Protein AF-0000000069429500 (afdb_homodimer)

Sequence (784 aa):
IFLPQLGLEKQEKVCSNCFPVADLVAKARSSSINFRIVAAKQLAEFSRDTAMVPKVVEVGGVQALVALATVDQAEIQEGVMQGLHSLSMHQTLHNTLIQSGAVKAISHILEKSSKHGNISADGISAIHIFCKTPGLITKVLQDGALLPVLNLCHSGGAVSLVAMKTLCIIAKDKETHSIIVDSQRVQALPQIFLFLNSTEPQMQSAAVKILTYISASNNWCRHQLIQKDMACGQNINSLLKGSTWQQEVLTMATALVANLAVCSSDTVCLSNLQKTLCSLLHRDNLDTETLLNILRGIANFSKFKLNTPTLMQYLPEIIRKGLMSEHTQTKQQTMRAISFLLAYMPEQTTEHLLREGAGAYLIGISCFEKFFKMMNEFFSKTCPEIGDISAFIFLPQLGLEKQEKVCSNCFPVADLVAKARSSSINFRIVAAKQLAEFSRDTAMVPKVVEVGGVQALVALATVDQAEIQEGVMQGLHSLSMHQTLHNTLIQSGAVKAISHILEKSSKHGNISADGISAIHIFCKTPGLITKVLQDGALLPVLNLCHSGGAVSLVAMKTLCIIAKDKETHSIIVDSQRVQALPQIFLFLNSTEPQMQSAAVKILTYISASNNWCRHQLIQKDMACGQNINSLLKGSTWQQEVLTMATALVANLAVCSSDTVCLSNLQKTLCSLLHRDNLDTETLLNILRGIANFSKFKLNTPTLMQYLPEIIRKGLMSEHTQTKQQTMRAISFLLAYMPEQTTEHLLREGAGAYLIGISCFEKFFKMMNEFFSKTCPEIGDISAF

Secondary structure (DSSP, 8-state):
----SS--SS-----TTTHHHHHHHHHHT-S-HHHHHHHHHHHHHHHHSTTTHHHHHHTTHHHHHHHHTTS--HHHHHHHHHHHHHHHT-GGGHHHHHHTTHHHHHHHHHHH-TTSHHHHHHHHHHHHHHHHSTT-HHHHHHTT-HHHHHHHHTS-HHHHHHHHHHHHHHHHSGGGHHHHHH-TTT-HHHHHHHHTT-SSHHHHHHHHHHHHHHHTS-HHHHHHHHHHHHHTT-HHHHHHH-S---HHHHHHHHHHHHHHTT-GGGTTTTHHHHHHHHHGGG-S---HHHHHHHHHHHHHHHTSGGGHHHHHHTHHHIIIIIIT-S-HHHHHHHHHHHHHHHHHSHHHHHHHHHHTTHHHHHHHHHTSTTHHHHHHHHHHHHS-SS---TT-/-B--SSS-SS--B--TTTHHHHHHHHHHT-S-HHHHHHHHHHHHHHHHSTTTHHHHHHTTHHHHHHHHTTS--HHHHHHHHHHHHHHHT-GGGHHHHHHTTHHHHHHHHHHHHTTSHHHHHHHHHHHHHHHHSTT-HHHHHHTT-HHHHHHHHTS-HHHHHHHHHHHHHHHHSGGGHHHHHH-TTT-HHHHHHHHTT-SSHHHHHHHHHHHHHHHTS-HHHHHHHHHHHHHTT-HHHHHHH-S---HHHHHHHHHHHHHHTT-GGGTTTTHHHHHHHHHGGG-S---HHHHHHHHHHHHHHHTSGGGHHHHHHTHHHIIIIIIT-S-HHHHHHHHHHHHHHHHHSHHHHHHHHHHTTHHHHHHHHHTSTTHHHHHHHHHHHHS-SSPP-TT-

Foldseek 3Di:
DFLPPLPDPPRDDDPPLLCVLLNLLSLLSDPDVVSVLVSLQVLLVLLLPPVSVVSCLVNCVLLSLLSLLPDPDDSNLLSSLSNLLSNLVDVVCLVVNLVSLVLLSLQSNLVPPVPDPNSLQSSLNSLLSSLPRPPRLVSSVVSPNLQSLLVQCPVDDPSVLSSLVSLLSSLLDLVCLCVQLVVPPRVNLLSLLVQCPPPDQSSNQSSLSSLLSSLPHDQVSLVSNLVSCLVSPNSLLVSLPDDDHDLSSLLSSLSSLLSSLLHPVCLVSCLSVLLSLLVCLPPPDRDPSNLLSSLSSLLSNLQHLVCLVVSLVSLLSLQVPQCPDPDLSSNVSSLSSLVSSCVNPVPSSVVSCVVDRVVSSVVSLVPPPCSVVVVCVVCVVVPPPDDDPVVD/DFLPDLPDPDRPDDDPLLCVLLNLLSLLSDPDVVSVLVSLQVLLVLLLPPVSVVSCLVNCVLLSLLSLLVPPDPSNLLSSLSNLLSNLVDVVCLVVNLVSLVLLSLQSNLVVPVPDPNSLQSSLNSLLSSLPDPPRLVSSVVSPNLQSLLVQCPVDDPSVLSSLVSLLSSLLDLVCLCVQLVVPPRVNLLSLLVQCPPPDQSSNQSSLSSLLSSLPHDQVSLVSNLVSCVVSPNSLLVSLPDDDHDLSSLLSSLSNLLSSLLHPVCLVSCLSVLLSLLVCLPPPDRDPSNLLSSLSSLLSNLQHLVCLVSSLVSLLSLQVPQCPDPDLSSNVSSLSSLVSSCVNPVPSSVVSCVVDRVVSSVVSLVPPPCSVVVVCVVCVVVPPPDDDPVVD

Radius of gyration: 47.53 Å; Cα contacts (8 Å, |Δi|>4): 1170; chains: 2; bounding box: 51×141×103 Å

InterPro domains:
  IPR011989 Armadillo-like helical [G3DSA:1.25.10.10] (10-114)
  IPR011989 Armadillo-like helical [G3DSA:1.25.10.10] (115-367)
  IPR016024 Armadillo-type fold [SSF48371] (23-351)

Nearest PDB structures (foldseek):
  3tj3-assembly2_B  TM=6.383E-01  e=1.942E-07  Homo sapiens
  8j07-assembly1_u7  TM=5.114E-01  e=2.970E-08  Homo sapiens
  7rro-assembly1_H8  TM=5.183E-01  e=2.111E-07  Bos taurus
  7rro-assembly1_H7  TM=5.175E-01  e=2.600E-07  Bos taurus
  7sqc-assembly1_N0  TM=6.115E-01  e=1.630E-06  Chlamydomonas reinhardtii

Structure (mmCIF, N/CA/C/O backbone):
data_AF-0000000069429500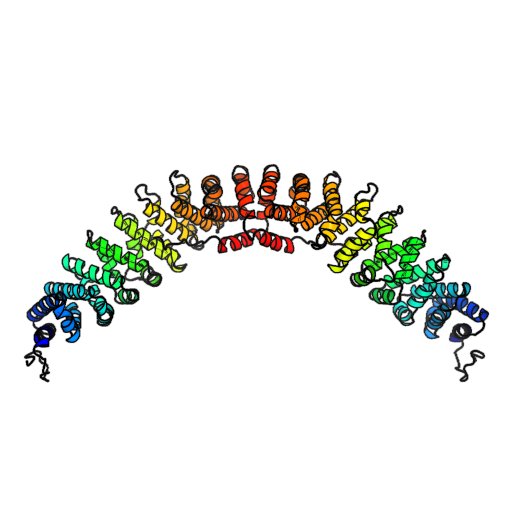-model_v1
#
loop_
_entity.id
_entity.type
_entity.pdbx_description
1 polymer 'Uncharacterized protein LOC115231431'
#
loop_
_atom_site.group_PDB
_atom_site.id
_atom_site.type_symbol
_atom_site.label_atom_id
_atom_site.label_alt_id
_atom_site.label_comp_id
_atom_site.label_asym_id
_atom_site.label_entity_id
_atom_site.label_seq_id
_atom_site.pdbx_PDB_ins_code
_atom_site.Cartn_x
_atom_site.Cartn_y
_atom_site.Cartn_z
_atom_site.occupancy
_atom_site.B_iso_or_equiv
_atom_site.auth_seq_id
_atom_site.auth_comp_id
_atom_site.auth_asym_id
_atom_site.auth_atom_id
_atom_site.pdbx_PDB_model_num
ATOM 1 N N . ILE A 1 1 ? 8.875 -47.5 -68.875 1 35.72 1 ILE A N 1
ATOM 2 C CA . ILE A 1 1 ? 8.25 -48.812 -68.688 1 35.72 1 ILE A CA 1
ATOM 3 C C . ILE A 1 1 ? 6.746 -48.625 -68.5 1 35.72 1 ILE A C 1
ATOM 5 O O . ILE A 1 1 ? 6.312 -47.656 -67.875 1 35.72 1 ILE A O 1
ATOM 9 N N . PHE A 1 2 ? 5.965 -49.188 -69.312 1 37.44 2 PHE A N 1
ATOM 10 C CA . PHE A 1 2 ? 4.508 -49.156 -69.312 1 37.44 2 PHE A CA 1
ATOM 11 C C . PHE A 1 2 ? 3.938 -49.656 -68 1 37.44 2 PHE A C 1
ATOM 13 O O . PHE A 1 2 ? 4.402 -50.656 -67.438 1 37.44 2 PHE A O 1
ATOM 20 N N . LEU A 1 3 ? 3.438 -48.75 -67.312 1 41.38 3 LEU A N 1
ATOM 21 C CA . LEU A 1 3 ? 2.738 -49.188 -66.062 1 41.38 3 LEU A CA 1
ATOM 22 C C . LEU A 1 3 ? 1.456 -49.938 -66.438 1 41.38 3 LEU A C 1
ATOM 24 O O . LEU A 1 3 ? 0.51 -49.344 -66.938 1 41.38 3 LEU A O 1
ATOM 28 N N . PRO A 1 4 ? 1.543 -51.062 -67 1 38.47 4 PRO A N 1
ATOM 29 C CA . PRO A 1 4 ? 0.428 -51.781 -67.625 1 38.47 4 PRO A CA 1
ATOM 30 C C . PRO A 1 4 ? -0.904 -51.5 -66.875 1 38.47 4 PRO A C 1
ATOM 32 O O . PRO A 1 4 ? -1.899 -51.188 -67.562 1 38.47 4 PRO A O 1
ATOM 35 N N . GLN A 1 5 ? -1.253 -52.312 -65.75 1 38.66 5 GLN A N 1
ATOM 36 C CA . GLN A 1 5 ? -2.496 -52.875 -65.25 1 38.66 5 GLN A CA 1
ATOM 37 C C . GLN A 1 5 ? -3.342 -51.844 -64.5 1 38.66 5 GLN A C 1
ATOM 39 O O . GLN A 1 5 ? -4.418 -52.125 -64 1 38.66 5 GLN A O 1
ATOM 44 N N . LEU A 1 6 ? -2.766 -50.719 -64 1 40.97 6 LEU A N 1
ATOM 45 C CA . LEU A 1 6 ? -3.631 -50.094 -63 1 40.97 6 LEU A CA 1
ATOM 46 C C . LEU A 1 6 ? -4.797 -49.375 -63.656 1 40.97 6 LEU A C 1
ATOM 48 O O . LEU A 1 6 ? -5.426 -48.531 -63.062 1 40.97 6 LEU A O 1
ATOM 52 N N . GLY A 1 7 ? -5.348 -49.938 -64.875 1 40 7 GLY A N 1
ATOM 53 C CA . GLY A 1 7 ? -6.566 -49.5 -65.562 1 40 7 GLY A CA 1
ATOM 54 C C . GLY A 1 7 ? -6.516 -48.062 -66 1 40 7 GLY A C 1
ATOM 55 O O . GLY A 1 7 ? -7.555 -47.438 -66.312 1 40 7 GLY A O 1
ATOM 56 N N . LEU A 1 8 ? -5.414 -47.375 -65.688 1 40.81 8 LEU A N 1
ATOM 57 C CA . LEU A 1 8 ? -5.398 -45.969 -66.188 1 40.81 8 LEU A CA 1
ATOM 58 C C . LEU A 1 8 ? -5.207 -45.938 -67.688 1 40.81 8 LEU A C 1
ATOM 60 O O . LEU A 1 8 ? -4.473 -46.75 -68.25 1 40.81 8 LEU A O 1
ATOM 64 N N . GLU A 1 9 ? -6.234 -45.406 -68.5 1 41.56 9 GLU A N 1
ATOM 65 C CA . GLU A 1 9 ? -6.25 -45.25 -69.938 1 41.56 9 GLU A CA 1
ATOM 66 C C . GLU A 1 9 ? -4.938 -44.656 -70.438 1 41.56 9 GLU A C 1
ATOM 68 O O . GLU A 1 9 ? -4.438 -45.031 -71.5 1 41.56 9 GLU A O 1
ATOM 73 N N . LYS A 1 10 ? -4.707 -43.312 -70 1 50.5 10 LYS A N 1
ATOM 74 C CA . LYS A 1 10 ? -3.57 -42.688 -70.625 1 50.5 10 LYS A CA 1
ATOM 75 C C . LYS A 1 10 ? -2.248 -43.219 -70.062 1 50.5 10 LYS A C 1
ATOM 77 O O . LYS A 1 10 ? -2.023 -43.219 -68.875 1 50.5 10 LYS A O 1
ATOM 82 N N . GLN A 1 11 ? -1.4 -44.125 -70.75 1 46.31 11 GLN A N 1
ATOM 83 C CA . GLN A 1 11 ? -0.086 -44.719 -70.562 1 46.31 11 GLN A CA 1
ATOM 84 C C . GLN A 1 11 ? 0.917 -43.688 -70.062 1 46.31 11 GLN A C 1
ATOM 86 O O . GLN A 1 11 ? 1.338 -42.812 -70.812 1 46.31 11 GLN A O 1
ATOM 91 N N . GLU A 1 12 ? 0.872 -43.281 -68.75 1 49.88 12 GLU A N 1
ATOM 92 C CA . GLU A 1 12 ? 1.915 -42.312 -68.375 1 49.88 12 GLU A CA 1
ATOM 93 C C . GLU A 1 12 ? 3.279 -43 -68.25 1 49.88 12 GLU A C 1
ATOM 95 O O . GLU A 1 12 ? 3.391 -44.094 -67.75 1 49.88 12 GLU A O 1
ATOM 100 N N . LYS A 1 13 ? 4.344 -42.719 -69.125 1 55.41 13 LYS A N 1
ATOM 101 C CA . LYS A 1 13 ? 5.734 -43.125 -69.312 1 55.41 13 LYS A CA 1
ATOM 102 C C . LYS A 1 13 ? 6.539 -42.812 -68.062 1 55.41 13 LYS A C 1
ATOM 104 O O . LYS A 1 13 ? 6.512 -41.688 -67.562 1 55.41 13 LYS A O 1
ATOM 109 N N . VAL A 1 14 ? 6.695 -43.844 -67 1 60.81 14 VAL A N 1
ATOM 110 C CA . VAL A 1 14 ? 7.547 -43.594 -65.812 1 60.81 14 VAL A CA 1
ATOM 111 C C . VAL A 1 14 ? 8.977 -44.031 -66.125 1 60.81 14 VAL A C 1
ATOM 113 O O . VAL A 1 14 ? 9.203 -44.969 -66.875 1 60.81 14 VAL A O 1
ATOM 116 N N . CYS A 1 15 ? 9.977 -43.219 -65.875 1 70.31 15 CYS A N 1
ATOM 117 C CA . CYS A 1 15 ? 11.383 -43.531 -66.125 1 70.31 15 CYS A CA 1
ATOM 118 C C . CYS A 1 15 ? 11.812 -44.75 -65.312 1 70.31 15 CYS A C 1
ATOM 120 O O . CYS A 1 15 ? 11.125 -45.156 -64.375 1 70.31 15 CYS A O 1
ATOM 122 N N . SER A 1 16 ? 12.852 -45.469 -65.688 1 72.62 16 SER A N 1
ATOM 123 C CA . SER A 1 16 ? 13.344 -46.719 -65.062 1 72.62 16 SER A CA 1
ATOM 124 C C . SER A 1 16 ? 13.641 -46.531 -63.594 1 72.62 16 SER A C 1
ATOM 126 O O . SER A 1 16 ? 13.453 -47.469 -62.812 1 72.62 16 SER A O 1
ATOM 128 N N . ASN A 1 17 ? 13.945 -45.312 -63.188 1 76.94 17 ASN A N 1
ATOM 129 C CA . ASN A 1 17 ? 14.312 -45.062 -61.812 1 76.94 17 ASN A CA 1
ATOM 130 C C . ASN A 1 17 ? 13.078 -44.938 -60.906 1 76.94 17 ASN A C 1
ATOM 132 O O . ASN A 1 17 ? 13.141 -45.25 -59.719 1 76.94 17 ASN A O 1
ATOM 136 N N . CYS A 1 18 ? 12.008 -44.688 -61.5 1 83.38 18 CYS A N 1
ATOM 137 C CA . CYS A 1 18 ? 10.789 -44.469 -60.75 1 83.38 18 CYS A CA 1
ATOM 138 C C . CYS A 1 18 ? 9.883 -45.688 -60.75 1 83.38 18 CYS A C 1
ATOM 140 O O . CYS A 1 18 ? 8.984 -45.812 -59.938 1 83.38 18 CYS A O 1
ATOM 142 N N . PHE A 1 19 ? 10.18 -46.594 -61.531 1 86.5 19 PHE A N 1
ATOM 143 C CA . PHE A 1 19 ? 9.266 -47.688 -61.812 1 86.5 19 PHE A CA 1
ATOM 144 C C . PHE A 1 19 ? 9.039 -48.531 -60.562 1 86.5 19 PHE A C 1
ATOM 146 O O . PHE A 1 19 ? 7.902 -48.875 -60.219 1 86.5 19 PHE A O 1
ATOM 153 N N . PRO A 1 20 ? 10.141 -48.906 -59.875 1 88.62 20 PRO A N 1
ATOM 154 C CA . PRO A 1 20 ? 9.914 -49.781 -58.75 1 88.62 20 PRO A CA 1
ATOM 155 C C . PRO A 1 20 ? 8.883 -49.219 -57.75 1 88.62 20 PRO A C 1
ATOM 157 O O . PRO A 1 20 ? 8.016 -49.938 -57.281 1 88.62 20 PRO A O 1
ATOM 160 N N . VAL A 1 21 ? 8.906 -47.938 -57.531 1 93.12 21 VAL A N 1
ATOM 161 C CA . VAL A 1 21 ? 7.973 -47.344 -56.594 1 93.12 21 VAL A CA 1
ATOM 162 C C . VAL A 1 21 ? 6.613 -47.156 -57.25 1 93.12 21 VAL A C 1
ATOM 164 O O . VAL A 1 21 ? 5.57 -47.375 -56.656 1 93.12 21 VAL A O 1
ATOM 167 N N . ALA A 1 22 ? 6.617 -46.75 -58.469 1 92.75 22 ALA A N 1
ATOM 168 C CA . ALA A 1 22 ? 5.375 -46.531 -59.219 1 92.75 22 ALA A CA 1
ATOM 169 C C . ALA A 1 22 ? 4.547 -47.812 -59.312 1 92.75 22 ALA A C 1
ATOM 171 O O . ALA A 1 22 ? 3.32 -47.781 -59.188 1 92.75 22 ALA A O 1
ATOM 172 N N . ASP A 1 23 ? 5.266 -48.812 -59.531 1 93.06 23 ASP A N 1
ATOM 173 C CA . ASP A 1 23 ? 4.598 -50.125 -59.594 1 93.06 23 ASP A CA 1
ATOM 174 C C . ASP A 1 23 ? 3.924 -50.469 -58.25 1 93.06 23 ASP A C 1
ATOM 176 O O . ASP A 1 23 ? 2.801 -50.969 -58.219 1 93.06 23 ASP A O 1
ATOM 180 N N . LEU A 1 24 ? 4.625 -50.188 -57.219 1 95.38 24 LEU A N 1
ATOM 181 C CA . LEU A 1 24 ? 4.074 -50.438 -55.875 1 95.38 24 LEU A CA 1
ATOM 182 C C . LEU A 1 24 ? 2.875 -49.562 -55.594 1 95.38 24 LEU A C 1
ATOM 184 O O . LEU A 1 24 ? 1.9 -50 -55 1 95.38 24 LEU A O 1
ATOM 188 N N . VAL A 1 25 ? 2.879 -48.281 -56.094 1 95.31 25 VAL A N 1
ATOM 189 C CA . VAL A 1 25 ? 1.768 -47.375 -55.906 1 95.31 25 VAL A CA 1
ATOM 190 C C . VAL A 1 25 ? 0.539 -47.875 -56.656 1 95.31 25 VAL A C 1
ATOM 192 O O . VAL A 1 25 ? -0.579 -47.812 -56.125 1 95.31 25 VAL A O 1
ATOM 195 N N . ALA A 1 26 ? 0.856 -48.438 -57.719 1 93.12 26 ALA A N 1
ATOM 196 C CA . ALA A 1 26 ? -0.239 -49.031 -58.5 1 93.12 26 ALA A CA 1
ATOM 197 C C . ALA A 1 26 ? -0.815 -50.25 -57.781 1 93.12 26 ALA A C 1
ATOM 199 O O . ALA A 1 26 ? -2.035 -50.438 -57.688 1 93.12 26 ALA A O 1
ATOM 200 N N . LYS A 1 27 ? 0.038 -51.094 -57.281 1 94.69 27 LYS A N 1
ATOM 201 C CA . LYS A 1 27 ? -0.395 -52.281 -56.562 1 94.69 27 LYS A CA 1
ATOM 202 C C . LYS A 1 27 ? -1.205 -51.938 -55.312 1 94.69 27 LYS A C 1
ATOM 204 O O . LYS A 1 27 ? -2.125 -52.656 -54.938 1 94.69 27 LYS A O 1
ATOM 209 N N . ALA A 1 28 ? -0.901 -50.812 -54.719 1 95.38 28 ALA A N 1
ATOM 210 C CA . ALA A 1 28 ? -1.6 -50.344 -53.531 1 95.38 28 ALA A CA 1
ATOM 211 C C . ALA A 1 28 ? -3.057 -50.031 -53.812 1 95.38 28 ALA A C 1
ATOM 213 O O . ALA A 1 28 ? -3.908 -50.062 -52.938 1 95.38 28 ALA A O 1
ATOM 214 N N . ARG A 1 29 ? -3.367 -49.75 -55.062 1 92.62 29 ARG A N 1
ATOM 215 C CA . ARG A 1 29 ? -4.715 -49.344 -55.469 1 92.62 29 ARG A CA 1
ATOM 216 C C . ARG A 1 29 ? -5.449 -50.531 -56.125 1 92.62 29 ARG A C 1
ATOM 218 O O . ARG A 1 29 ? -6.57 -50.375 -56.625 1 92.6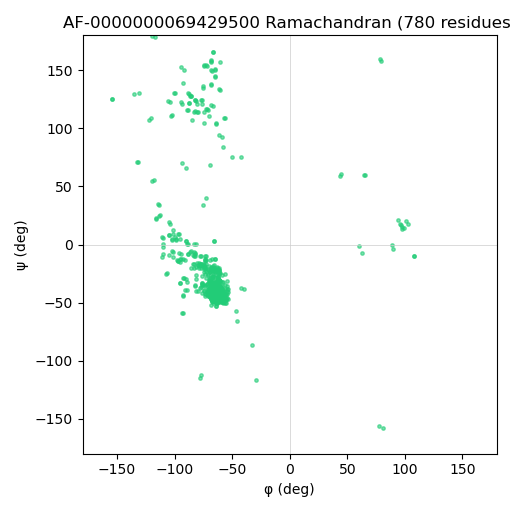2 29 ARG A O 1
ATOM 225 N N . SER A 1 30 ? -4.785 -51.594 -56.094 1 92.88 30 SER A N 1
ATOM 226 C CA . SER A 1 30 ? -5.352 -52.781 -56.719 1 92.88 30 SER A CA 1
ATOM 227 C C . SER A 1 30 ? -6.512 -53.344 -55.906 1 92.88 30 SER A C 1
ATOM 229 O O . SER A 1 30 ? -6.598 -53.125 -54.688 1 92.88 30 SER A O 1
ATOM 231 N N . SER A 1 31 ? -7.41 -54.031 -56.625 1 93 31 SER A N 1
ATOM 232 C CA . SER A 1 31 ? -8.5 -54.719 -55.938 1 93 31 SER A CA 1
ATOM 233 C C . SER A 1 31 ? -8 -56 -55.25 1 93 31 SER A C 1
ATOM 235 O O . SER A 1 31 ? -8.664 -56.531 -54.375 1 93 31 SER A O 1
ATOM 237 N N . SER A 1 32 ? -6.848 -56.469 -55.625 1 94.25 32 SER A N 1
ATOM 238 C CA . SER A 1 32 ? -6.262 -57.656 -55.062 1 94.25 32 SER A CA 1
ATOM 239 C C . SER A 1 32 ? -5.578 -57.375 -53.719 1 94.25 32 SER A C 1
ATOM 241 O O . SER A 1 32 ? -4.605 -56.625 -53.688 1 94.25 32 SER A O 1
ATOM 243 N N . ILE A 1 33 ? -6.012 -58.031 -52.75 1 94.69 33 ILE A N 1
ATOM 244 C CA . ILE A 1 33 ? -5.461 -57.812 -51.406 1 94.69 33 ILE A CA 1
ATOM 245 C C . ILE A 1 33 ? -3.99 -58.219 -51.375 1 94.69 33 ILE A C 1
ATOM 247 O O . ILE A 1 33 ? -3.18 -57.625 -50.688 1 94.69 33 ILE A O 1
ATOM 251 N N . ASN A 1 34 ? -3.633 -59.219 -52.188 1 95.56 34 ASN A N 1
ATOM 252 C CA . ASN A 1 34 ? -2.25 -59.688 -52.25 1 95.56 34 ASN A CA 1
ATOM 253 C C . ASN A 1 34 ? -1.321 -58.625 -52.812 1 95.56 34 ASN A C 1
ATOM 255 O O . ASN A 1 34 ? -0.207 -58.438 -52.312 1 95.56 34 ASN A O 1
ATOM 259 N N . PHE A 1 35 ? -1.872 -57.938 -53.75 1 96 35 PHE A N 1
ATOM 260 C CA . PHE A 1 35 ? -1.087 -56.844 -54.312 1 96 35 PHE A CA 1
ATOM 261 C C . PHE A 1 35 ? -0.919 -55.719 -53.312 1 96 35 PHE A C 1
ATOM 263 O O . PHE A 1 35 ? 0.156 -55.125 -53.219 1 96 35 PHE A O 1
ATOM 270 N N . ARG A 1 36 ? -1.931 -55.531 -52.594 1 97.5 36 ARG A N 1
ATOM 271 C CA . ARG A 1 36 ? -1.868 -54.469 -51.594 1 97.5 36 ARG A CA 1
ATOM 272 C C . ARG A 1 36 ? -0.891 -54.844 -50.469 1 97.5 36 ARG A C 1
ATOM 274 O O . ARG A 1 36 ? -0.16 -53.969 -50 1 97.5 36 ARG A O 1
ATOM 281 N N . ILE A 1 37 ? -0.816 -56.094 -50.156 1 97.62 37 ILE A N 1
ATOM 282 C CA . ILE A 1 37 ? 0.113 -56.562 -49.156 1 97.62 37 ILE A CA 1
ATOM 283 C C . ILE A 1 37 ? 1.55 -56.375 -49.625 1 97.62 37 ILE A C 1
ATOM 285 O O . ILE A 1 37 ? 2.391 -55.844 -48.906 1 97.62 37 ILE A O 1
ATOM 289 N N . VAL A 1 38 ? 1.766 -56.75 -50.844 1 97.44 38 VAL A N 1
ATOM 290 C CA . VAL A 1 38 ? 3.1 -56.625 -51.406 1 97.44 38 VAL A CA 1
ATOM 291 C C . VAL A 1 38 ? 3.5 -55.156 -51.469 1 97.44 38 VAL A C 1
ATOM 293 O O . VAL A 1 38 ? 4.629 -54.812 -51.094 1 97.44 38 VAL A O 1
ATOM 296 N N . ALA A 1 39 ? 2.547 -54.344 -51.844 1 97.5 39 ALA A N 1
ATOM 297 C CA . ALA A 1 39 ? 2.811 -52.906 -51.906 1 97.5 39 ALA A CA 1
ATOM 298 C C . ALA A 1 39 ? 3.197 -52.312 -50.562 1 97.5 39 ALA A C 1
ATOM 300 O O . ALA A 1 39 ? 4.199 -51.625 -50.438 1 97.5 39 ALA A O 1
ATOM 301 N N . ALA A 1 40 ? 2.465 -52.656 -49.562 1 97.88 40 ALA A N 1
ATOM 302 C CA . ALA A 1 40 ? 2.709 -52.156 -48.219 1 97.88 40 ALA A CA 1
ATOM 303 C C . ALA A 1 40 ? 4.082 -52.562 -47.719 1 97.88 40 ALA A C 1
ATOM 305 O O . ALA A 1 40 ? 4.855 -51.75 -47.219 1 97.88 40 ALA A O 1
ATOM 306 N N . LYS A 1 41 ? 4.445 -53.844 -47.875 1 97.81 41 LYS A N 1
ATOM 307 C CA . LYS A 1 41 ? 5.695 -54.406 -47.375 1 97.81 41 LYS A CA 1
ATOM 308 C C . LYS A 1 41 ? 6.898 -53.781 -48.094 1 97.81 41 LYS A C 1
ATOM 310 O O . LYS A 1 41 ? 7.867 -53.375 -47.469 1 97.81 41 LYS A O 1
ATOM 315 N N . GLN A 1 42 ? 6.762 -53.688 -49.312 1 97.81 42 GLN A N 1
ATOM 316 C CA . GLN A 1 42 ? 7.906 -53.219 -50.094 1 97.81 42 GLN A CA 1
ATOM 317 C C . GLN A 1 42 ? 8.07 -51.719 -49.969 1 97.81 42 GLN A C 1
ATOM 319 O O . GLN A 1 42 ? 9.195 -51.188 -49.969 1 97.81 42 GLN A O 1
ATOM 324 N N . LEU A 1 43 ? 6.98 -51 -49.906 1 97.75 43 LEU A N 1
ATOM 325 C CA . LEU A 1 43 ? 7.098 -49.562 -49.688 1 97.75 43 LEU A CA 1
ATOM 326 C C . LEU A 1 43 ? 7.75 -49.312 -48.312 1 97.75 43 LEU A C 1
ATOM 328 O O . LEU A 1 43 ? 8.539 -48.375 -48.188 1 97.75 43 LEU A O 1
ATOM 332 N N . ALA A 1 44 ? 7.422 -50.094 -47.344 1 98 44 ALA A N 1
ATOM 333 C CA . ALA A 1 44 ? 8.062 -50 -46.031 1 98 44 ALA A CA 1
ATOM 334 C C . ALA A 1 44 ? 9.57 -50.188 -46.125 1 98 44 ALA A C 1
ATOM 336 O O . ALA A 1 44 ? 10.352 -49.438 -45.562 1 98 44 ALA A O 1
ATOM 337 N N . GLU A 1 45 ? 9.945 -51.188 -46.906 1 97.56 45 GLU A N 1
ATOM 338 C CA . GLU A 1 45 ? 11.359 -51.469 -47.094 1 97.56 45 GLU A CA 1
ATOM 339 C C . GLU A 1 45 ? 12.07 -50.312 -47.812 1 97.56 45 GLU A C 1
ATOM 341 O O . GLU A 1 45 ? 13.172 -49.938 -47.406 1 97.56 45 GLU A O 1
ATOM 346 N N . PHE A 1 46 ? 11.398 -49.781 -48.75 1 97.06 46 PHE A N 1
ATOM 347 C CA . PHE A 1 46 ? 11.984 -48.656 -49.5 1 97.06 46 PHE A CA 1
ATOM 348 C C . PHE A 1 46 ? 12.078 -47.438 -48.594 1 97.06 46 PHE A C 1
ATOM 350 O O . PHE A 1 46 ? 13.008 -46.625 -48.75 1 97.06 46 PHE A O 1
ATOM 357 N N . SER A 1 47 ? 11.141 -47.25 -47.688 1 97.56 47 SER A N 1
ATOM 358 C CA . SER A 1 47 ? 11.133 -46.125 -46.781 1 97.56 47 SER A CA 1
ATOM 359 C C . SER A 1 47 ? 12.273 -46.188 -45.781 1 97.56 47 SER A C 1
ATOM 361 O O . SER A 1 47 ? 12.664 -45.188 -45.188 1 97.56 47 SER A O 1
ATOM 363 N N . ARG A 1 48 ? 12.797 -47.406 -45.562 1 96.94 48 ARG A N 1
ATOM 364 C CA . ARG A 1 48 ? 13.906 -47.594 -44.625 1 96.94 48 ARG A CA 1
ATOM 365 C C . ARG A 1 48 ? 15.242 -47.344 -45.312 1 96.94 48 ARG A C 1
ATOM 367 O O . ARG A 1 48 ? 16.25 -47.094 -44.656 1 96.94 48 ARG A O 1
ATOM 374 N N . ASP A 1 49 ? 15.133 -47.438 -46.594 1 94.88 49 ASP A N 1
ATOM 375 C CA . ASP A 1 49 ? 16.328 -47.219 -47.406 1 94.88 49 ASP A CA 1
ATOM 376 C C . ASP A 1 49 ? 16.484 -45.719 -47.75 1 94.88 49 ASP A C 1
ATOM 378 O O . ASP A 1 49 ? 15.766 -45.219 -48.625 1 94.88 49 ASP A O 1
ATOM 382 N N . THR A 1 50 ? 17.469 -45.125 -47.312 1 93.62 50 THR A N 1
ATOM 383 C CA . THR A 1 50 ? 17.688 -43.688 -47.438 1 93.62 50 THR A CA 1
ATOM 384 C C . THR A 1 50 ? 17.781 -43.281 -48.906 1 93.62 50 THR A C 1
ATOM 386 O O . THR A 1 50 ? 17.359 -42.188 -49.281 1 93.62 50 THR A O 1
ATOM 389 N N . ALA A 1 51 ? 18.266 -44.188 -49.688 1 93.38 51 ALA A N 1
ATOM 390 C CA . ALA A 1 51 ? 18.453 -43.906 -51.094 1 93.38 51 ALA A CA 1
ATOM 391 C C . ALA A 1 51 ? 17.109 -43.875 -51.844 1 93.38 51 ALA A C 1
ATOM 393 O O . ALA A 1 51 ? 16.953 -43.188 -52.844 1 93.38 51 ALA A O 1
ATOM 394 N N . MET A 1 52 ? 16.188 -44.562 -51.312 1 94.25 52 MET A N 1
ATOM 395 C CA . MET A 1 52 ? 14.922 -44.75 -52 1 94.25 52 MET A CA 1
ATOM 396 C C . MET A 1 52 ? 13.883 -43.75 -51.469 1 94.25 52 MET A C 1
ATOM 398 O O . MET A 1 52 ? 12.844 -43.531 -52.125 1 94.25 52 MET A O 1
ATOM 402 N N . VAL A 1 53 ? 14.117 -43.062 -50.344 1 95.75 53 VAL A N 1
ATOM 403 C CA . VAL A 1 53 ? 13.148 -42.219 -49.656 1 95.75 53 VAL A CA 1
ATOM 404 C C . VAL A 1 53 ? 12.703 -41.094 -50.562 1 95.75 53 VAL A C 1
ATOM 406 O O . VAL A 1 53 ? 11.508 -40.844 -50.719 1 95.75 53 VAL A O 1
ATOM 409 N N . PRO A 1 54 ? 13.656 -40.375 -51.25 1 94.12 54 PRO A N 1
ATOM 410 C CA . PRO A 1 54 ? 13.203 -39.281 -52.125 1 94.12 54 PRO A CA 1
ATOM 411 C C . PRO A 1 54 ? 12.242 -39.75 -53.219 1 94.12 54 PRO A C 1
ATOM 413 O O . PRO A 1 54 ? 11.258 -39.094 -53.5 1 94.12 54 PRO A O 1
ATOM 416 N N . LYS A 1 55 ? 12.508 -40.906 -53.688 1 93.19 55 LYS A N 1
ATOM 417 C CA . LYS A 1 55 ? 11.672 -41.469 -54.75 1 93.19 55 LYS A CA 1
ATOM 418 C C . LYS A 1 55 ? 10.297 -41.844 -54.188 1 93.19 55 LYS A C 1
ATOM 420 O O . LYS A 1 55 ? 9.281 -41.656 -54.875 1 93.19 55 LYS A O 1
ATOM 425 N N . VAL A 1 56 ? 10.305 -42.469 -53 1 95.62 56 VAL A N 1
ATOM 426 C CA . VAL A 1 56 ? 9.047 -42.844 -52.375 1 95.62 56 VAL A CA 1
ATOM 427 C C . VAL A 1 56 ? 8.156 -41.625 -52.219 1 95.62 56 VAL A C 1
ATOM 429 O O . VAL A 1 56 ? 6.961 -41.656 -52.531 1 95.62 56 VAL A O 1
ATOM 432 N N . VAL A 1 57 ? 8.75 -40.469 -51.875 1 95.06 57 VAL A N 1
ATOM 433 C CA . VAL A 1 57 ? 8 -39.25 -51.625 1 95.06 57 VAL A CA 1
ATOM 434 C C . VAL A 1 57 ? 7.57 -38.656 -52.969 1 95.06 57 VAL A C 1
ATOM 436 O O . VAL A 1 57 ? 6.41 -38.281 -53.156 1 95.06 57 VAL A O 1
ATOM 439 N N . GLU A 1 58 ? 8.477 -38.688 -53.906 1 92.44 58 GLU A N 1
ATOM 440 C CA . GLU A 1 58 ? 8.273 -38 -55.188 1 92.44 58 GLU A CA 1
ATOM 441 C C . GLU A 1 58 ? 7.176 -38.688 -56 1 92.44 58 GLU A C 1
ATOM 443 O O . GLU A 1 58 ? 6.375 -38.031 -56.656 1 92.44 58 GLU A O 1
ATOM 448 N N . VAL A 1 59 ? 7.102 -40.031 -55.938 1 92.69 59 VAL A N 1
ATOM 449 C CA . VAL A 1 59 ? 6.246 -40.781 -56.844 1 92.69 59 VAL A CA 1
ATOM 450 C C . VAL A 1 59 ? 4.945 -41.156 -56.156 1 92.69 59 VAL A C 1
ATOM 452 O O . VAL A 1 59 ? 4.176 -41.969 -56.656 1 92.69 59 VAL A O 1
ATOM 455 N N . GLY A 1 60 ? 4.727 -40.656 -54.938 1 94.62 60 GLY A N 1
ATOM 456 C CA . GLY A 1 60 ? 3.434 -40.844 -54.281 1 94.62 60 GLY A CA 1
ATOM 457 C C . GLY A 1 60 ? 3.389 -42 -53.344 1 94.62 60 GLY A C 1
ATOM 458 O O . GLY A 1 60 ? 2.312 -42.531 -53.031 1 94.62 60 GLY A O 1
ATOM 459 N N . GLY A 1 61 ? 4.547 -42.438 -52.969 1 95.94 61 GLY A N 1
ATOM 460 C CA . GLY A 1 61 ? 4.609 -43.562 -52.031 1 95.94 61 GLY A CA 1
ATOM 461 C C . GLY A 1 61 ? 3.957 -43.25 -50.719 1 95.94 61 GLY A C 1
ATOM 462 O O . GLY A 1 61 ? 3.324 -44.125 -50.094 1 95.94 61 GLY A O 1
ATOM 463 N N . VAL A 1 62 ? 4.023 -42.031 -50.25 1 97.25 62 VAL A N 1
ATOM 464 C CA . VAL A 1 62 ? 3.43 -41.625 -48.969 1 97.25 62 VAL A CA 1
ATOM 465 C C . VAL A 1 62 ? 1.908 -41.719 -49.062 1 97.25 62 VAL A C 1
ATOM 467 O O . VAL A 1 62 ? 1.256 -42.281 -48.188 1 97.25 62 VAL A O 1
ATOM 470 N N . GLN A 1 63 ? 1.396 -41.219 -50.188 1 96.94 63 GLN A N 1
ATOM 471 C CA . GLN A 1 63 ? -0.049 -41.25 -50.375 1 96.94 63 GLN A CA 1
ATOM 472 C C . GLN A 1 63 ? -0.563 -42.688 -50.469 1 96.94 63 GLN A C 1
ATOM 474 O O . GLN A 1 63 ? -1.65 -43 -49.969 1 96.94 63 GLN A O 1
ATOM 479 N N . ALA A 1 64 ? 0.242 -43.469 -51.031 1 96.94 64 ALA A N 1
ATOM 480 C CA . ALA A 1 64 ? -0.143 -44.875 -51.156 1 96.94 64 ALA A CA 1
ATOM 481 C C . ALA A 1 64 ? -0.218 -45.531 -49.781 1 96.94 64 ALA A C 1
ATOM 483 O O . ALA A 1 64 ? -1.18 -46.25 -49.469 1 96.94 64 ALA A O 1
ATOM 484 N N . LEU A 1 65 ? 0.765 -45.281 -48.969 1 97.94 65 LEU A N 1
ATOM 485 C CA . LEU A 1 65 ? 0.764 -45.844 -47.625 1 97.94 65 LEU A CA 1
ATOM 486 C C . LEU A 1 65 ? -0.448 -45.344 -46.844 1 97.94 65 LEU A C 1
ATOM 488 O O . LEU A 1 65 ? -1.125 -46.125 -46.188 1 97.94 65 LEU A O 1
ATOM 492 N N . VAL A 1 66 ? -0.765 -44.094 -46.938 1 97.94 66 VAL A N 1
ATOM 493 C CA . VAL A 1 66 ? -1.888 -43.469 -46.219 1 97.94 66 VAL A CA 1
ATOM 494 C C . VAL A 1 66 ? -3.195 -44.125 -46.688 1 97.94 66 VAL A C 1
ATOM 496 O O . VAL A 1 66 ? -4.059 -44.438 -45.875 1 97.94 66 VAL A O 1
ATOM 499 N N . ALA A 1 67 ? -3.24 -44.312 -47.938 1 96.69 67 ALA A N 1
ATOM 500 C CA . ALA A 1 67 ? -4.449 -44.938 -48.469 1 96.69 67 ALA A CA 1
ATOM 501 C C . ALA A 1 67 ? -4.598 -46.375 -48 1 96.69 67 ALA A C 1
ATOM 503 O O . ALA A 1 67 ? -5.707 -46.812 -47.688 1 96.69 67 ALA A O 1
ATOM 504 N N . LEU A 1 68 ? -3.576 -47.062 -47.906 1 97.44 68 LEU A N 1
ATOM 505 C CA . LEU A 1 68 ? -3.582 -48.469 -47.5 1 97.44 68 LEU A CA 1
ATOM 506 C C . LEU A 1 68 ? -3.975 -48.625 -46.031 1 97.44 68 LEU A C 1
ATOM 508 O O . LEU A 1 68 ? -4.371 -49.688 -45.594 1 97.44 68 LEU A O 1
ATOM 512 N N . ALA A 1 69 ? -3.85 -47.531 -45.281 1 96 69 ALA A N 1
ATOM 513 C CA . ALA A 1 69 ? -4.133 -47.531 -43.844 1 96 69 ALA A CA 1
ATOM 514 C C . ALA A 1 69 ? -5.602 -47.844 -43.562 1 96 69 ALA A C 1
ATOM 516 O O . ALA A 1 69 ? -5.965 -48.281 -42.469 1 96 69 ALA A O 1
ATOM 517 N N . THR A 1 70 ? -6.406 -47.656 -44.531 1 94.06 70 THR A N 1
ATOM 518 C CA . THR A 1 70 ? -7.84 -47.875 -44.375 1 94.06 70 THR A CA 1
ATOM 519 C C . THR A 1 70 ? -8.195 -49.344 -44.531 1 94.06 70 THR A C 1
ATOM 521 O O . THR A 1 70 ? -9.305 -49.781 -44.188 1 94.06 70 THR A O 1
ATOM 524 N N . VAL A 1 71 ? -7.207 -50.125 -44.969 1 93.5 71 VAL A N 1
ATOM 525 C CA . VAL A 1 71 ? -7.449 -51.531 -45.156 1 93.5 71 VAL A CA 1
ATOM 526 C C . VAL A 1 71 ? -7.219 -52.312 -43.875 1 93.5 71 VAL A C 1
ATOM 528 O O . VAL A 1 71 ? -6.152 -52.188 -43.25 1 93.5 71 VAL A O 1
ATOM 531 N N . ASP A 1 72 ? -8.227 -53.094 -43.531 1 90.69 72 ASP A N 1
ATOM 532 C CA . ASP A 1 72 ? -8.172 -53.812 -42.25 1 90.69 72 ASP A CA 1
ATOM 533 C C . ASP A 1 72 ? -7.527 -55.188 -42.406 1 90.69 72 ASP A C 1
ATOM 535 O O . ASP A 1 72 ? -8.195 -56.219 -42.281 1 90.69 72 ASP A O 1
ATOM 539 N N . GLN A 1 73 ? -6.324 -55.188 -42.719 1 91.81 73 GLN A N 1
ATOM 540 C CA . GLN A 1 73 ? -5.488 -56.375 -42.812 1 91.81 73 GLN A CA 1
ATOM 541 C C . GLN A 1 73 ? -4.168 -56.188 -42.062 1 91.81 73 GLN A C 1
ATOM 543 O O . GLN A 1 73 ? -3.447 -55.219 -42.312 1 91.81 73 GLN A O 1
ATOM 548 N N . ALA A 1 74 ? -3.857 -57.094 -41.281 1 91.31 74 ALA A N 1
ATOM 549 C CA . ALA A 1 74 ? -2.748 -56.938 -40.344 1 91.31 74 ALA A CA 1
ATOM 550 C C . ALA A 1 74 ? -1.43 -56.719 -41.062 1 91.31 74 ALA A C 1
ATOM 552 O O . ALA A 1 74 ? -0.635 -55.844 -40.688 1 91.31 74 ALA A O 1
ATOM 553 N N . GLU A 1 75 ? -1.24 -57.469 -42.094 1 93.31 75 GLU A N 1
ATOM 554 C CA . GLU A 1 75 ? 0.016 -57.406 -42.812 1 93.31 75 GLU A CA 1
ATOM 555 C C . GLU A 1 75 ? 0.171 -56.031 -43.5 1 93.31 75 GLU A C 1
ATOM 557 O O . GLU A 1 75 ? 1.272 -55.469 -43.531 1 93.31 75 GLU A O 1
ATOM 562 N N . ILE A 1 76 ? -0.953 -55.531 -43.906 1 96 76 ILE A N 1
ATOM 563 C CA . ILE A 1 76 ? -0.94 -54.219 -44.562 1 96 76 ILE A CA 1
ATOM 564 C C . ILE A 1 76 ? -0.688 -53.125 -43.531 1 96 76 ILE A C 1
ATOM 566 O O . ILE A 1 76 ? 0.157 -52.25 -43.719 1 96 76 ILE A O 1
ATOM 570 N N . GLN A 1 77 ? -1.334 -53.281 -42.469 1 95.62 77 GLN A N 1
ATOM 571 C CA . GLN A 1 77 ? -1.195 -52.281 -41.406 1 95.62 77 GLN A CA 1
ATOM 572 C C . GLN A 1 77 ? 0.231 -52.25 -40.844 1 95.62 77 GLN A C 1
ATOM 574 O O . GLN A 1 77 ? 0.764 -51.188 -40.562 1 95.62 77 GLN A O 1
ATOM 579 N N . GLU A 1 78 ? 0.799 -53.406 -40.781 1 95.38 78 G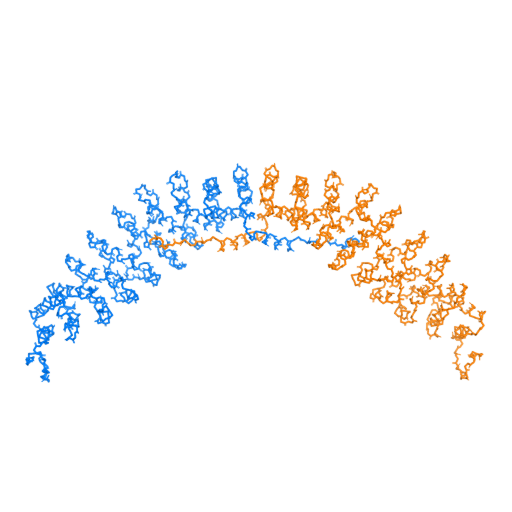LU A N 1
ATOM 580 C CA . GLU A 1 78 ? 2.186 -53.469 -40.344 1 95.38 78 GLU A CA 1
ATOM 581 C C . GLU A 1 78 ? 3.127 -52.781 -41.312 1 95.38 78 GLU A C 1
ATOM 583 O O . GLU A 1 78 ? 4.008 -52.031 -40.906 1 95.38 78 GLU A O 1
ATOM 588 N N . GLY A 1 79 ? 2.926 -53.062 -42.531 1 96.5 79 GLY A N 1
ATOM 589 C CA . GLY A 1 79 ? 3.738 -52.406 -43.531 1 96.5 79 GLY A CA 1
ATOM 590 C C . GLY A 1 79 ? 3.572 -50.906 -43.562 1 96.5 79 GLY A C 1
ATOM 591 O O . GLY A 1 79 ? 4.555 -50.188 -43.656 1 96.5 79 GLY A O 1
ATOM 592 N N . VAL A 1 80 ? 2.318 -50.5 -43.469 1 97.44 80 VAL A N 1
ATOM 593 C CA . VAL A 1 80 ? 2.008 -49.062 -43.469 1 97.44 80 VAL A CA 1
ATOM 594 C C . VAL A 1 80 ? 2.691 -48.375 -42.281 1 97.44 80 VAL A C 1
ATOM 596 O O . VAL A 1 80 ? 3.365 -47.375 -42.438 1 97.44 80 VAL A O 1
ATOM 599 N N . MET A 1 81 ? 2.578 -48.969 -41.125 1 97.31 81 MET A N 1
ATOM 600 C CA . MET A 1 81 ? 3.127 -48.375 -39.906 1 97.31 81 MET A CA 1
ATOM 601 C C . MET A 1 81 ? 4.648 -48.312 -39.969 1 97.31 81 MET A C 1
ATOM 603 O O . MET A 1 81 ? 5.242 -47.281 -39.656 1 97.31 81 MET A O 1
ATOM 607 N N . GLN A 1 82 ? 5.234 -49.375 -40.438 1 97.44 82 GLN A N 1
ATOM 608 C CA . GLN A 1 82 ? 6.688 -49.406 -40.594 1 97.44 82 GLN A CA 1
ATOM 609 C C . GLN A 1 82 ? 7.164 -48.344 -41.562 1 97.44 82 GLN A C 1
ATOM 611 O O . GLN A 1 82 ? 8.164 -47.656 -41.344 1 97.44 82 GLN A O 1
ATOM 616 N N . GLY A 1 83 ? 6.504 -48.25 -42.625 1 98.12 83 GLY A N 1
ATOM 617 C CA . GLY A 1 83 ? 6.855 -47.281 -43.625 1 98.12 83 GLY A CA 1
ATOM 618 C C . GLY A 1 83 ? 6.758 -45.844 -43.125 1 98.12 83 GLY A C 1
ATOM 619 O O . GLY A 1 83 ? 7.703 -45.062 -43.25 1 98.12 83 GLY A O 1
ATOM 620 N N . LEU A 1 84 ? 5.621 -45.531 -42.5 1 98.31 84 LEU A N 1
ATOM 621 C CA . LEU A 1 84 ? 5.398 -44.188 -42.031 1 98.31 84 LEU A CA 1
ATOM 622 C C . LEU A 1 84 ? 6.352 -43.844 -40.875 1 98.31 84 LEU A C 1
ATOM 624 O O . LEU A 1 84 ? 6.824 -42.719 -40.781 1 98.31 84 LEU A O 1
ATOM 628 N N . HIS A 1 85 ? 6.668 -44.781 -40.031 1 98.19 85 HIS A N 1
ATOM 629 C CA . HIS A 1 85 ? 7.645 -44.594 -38.969 1 98.19 85 HIS A CA 1
ATOM 630 C C . HIS A 1 85 ? 9.023 -44.281 -39.562 1 98.19 85 HIS A C 1
ATOM 632 O O . HIS A 1 85 ? 9.68 -43.312 -39.125 1 98.19 85 HIS A O 1
ATOM 638 N N . SER A 1 86 ? 9.398 -45.031 -40.531 1 98.19 86 SER A N 1
ATOM 639 C CA . SER A 1 86 ? 10.703 -44.812 -41.156 1 98.19 86 SER A CA 1
ATOM 640 C C . SER A 1 86 ? 10.789 -43.438 -41.781 1 98.19 86 SER A C 1
ATOM 642 O O . SER A 1 86 ? 11.797 -42.75 -41.656 1 98.19 86 SER A O 1
ATOM 644 N N . LEU A 1 87 ? 9.758 -43.062 -42.406 1 98.19 87 LEU A N 1
ATOM 645 C CA . LEU A 1 87 ? 9.742 -41.781 -43.062 1 98.19 87 LEU A CA 1
ATOM 646 C C . LEU A 1 87 ? 9.766 -40.625 -42.031 1 98.19 87 LEU A C 1
ATOM 648 O O . LEU A 1 87 ? 10.359 -39.594 -42.25 1 98.19 87 LEU A O 1
ATOM 652 N N . SER A 1 88 ? 9.125 -40.844 -40.875 1 98.12 88 SER A N 1
ATOM 653 C CA . SER A 1 88 ? 9.055 -39.844 -39.844 1 98.12 88 SER A CA 1
ATOM 654 C C . SER A 1 88 ? 10.43 -39.562 -39.25 1 98.12 88 SER A C 1
ATOM 656 O O . SER A 1 88 ? 10.641 -38.531 -38.594 1 98.12 88 SER A O 1
ATOM 658 N N . MET A 1 89 ? 11.383 -40.438 -39.438 1 97.25 89 MET A N 1
ATOM 659 C CA . MET A 1 89 ? 12.727 -40.281 -38.906 1 97.25 89 MET A CA 1
ATOM 660 C C . MET A 1 89 ? 13.492 -39.219 -39.688 1 97.25 89 MET A C 1
ATOM 662 O O . MET A 1 89 ? 14.555 -38.75 -39.25 1 97.25 89 MET A O 1
ATOM 666 N N . HIS A 1 90 ? 12.891 -38.812 -40.781 1 96.44 90 HIS A N 1
ATOM 667 C CA . HIS A 1 90 ? 13.477 -37.719 -41.594 1 96.44 90 HIS A CA 1
ATOM 668 C C . HIS A 1 90 ? 12.758 -36.406 -41.344 1 96.44 90 HIS A C 1
ATOM 670 O O . HIS A 1 90 ? 11.664 -36.188 -41.875 1 96.44 90 HIS A O 1
ATOM 676 N N . GLN A 1 91 ? 13.461 -35.5 -40.719 1 95.19 91 GLN A N 1
ATOM 677 C CA . GLN A 1 91 ? 12.867 -34.25 -40.25 1 95.19 91 GLN A CA 1
ATOM 678 C C . GLN A 1 91 ? 12.359 -33.406 -41.406 1 95.19 91 GLN A C 1
ATOM 680 O O . GLN A 1 91 ? 11.328 -32.75 -41.312 1 95.19 91 GLN A O 1
ATOM 685 N N . THR A 1 92 ? 13.031 -33.5 -42.531 1 94.94 92 THR A N 1
ATOM 686 C CA . THR A 1 92 ? 12.688 -32.656 -43.688 1 94.94 92 THR A CA 1
ATOM 687 C C . THR A 1 92 ? 11.344 -33.094 -44.25 1 94.94 92 THR A C 1
ATOM 689 O O . THR A 1 92 ? 10.742 -32.344 -45.031 1 94.94 92 THR A O 1
ATOM 692 N N . LEU A 1 93 ? 10.836 -34.25 -43.844 1 97.12 93 LEU A N 1
ATOM 693 C CA . LEU A 1 93 ? 9.617 -34.781 -44.469 1 97.12 93 LEU A CA 1
ATOM 694 C C . LEU A 1 93 ? 8.414 -34.531 -43.562 1 97.12 93 LEU A C 1
ATOM 696 O O . LEU A 1 93 ? 7.273 -34.812 -43.938 1 97.12 93 LEU A O 1
ATOM 700 N N . HIS A 1 94 ? 8.578 -34.031 -42.375 1 97.56 94 HIS A N 1
ATOM 701 C CA . HIS A 1 94 ? 7.531 -33.969 -41.375 1 97.56 94 HIS A CA 1
ATOM 702 C C . HIS A 1 94 ? 6.324 -33.188 -41.875 1 97.56 94 HIS A C 1
ATOM 704 O O . HIS A 1 94 ? 5.188 -33.656 -41.781 1 97.56 94 HIS A O 1
ATOM 710 N N . ASN A 1 95 ? 6.602 -32.031 -42.5 1 95.81 95 ASN A N 1
ATOM 711 C CA . ASN A 1 95 ? 5.5 -31.234 -43 1 95.81 95 ASN A CA 1
ATOM 712 C C . ASN A 1 95 ? 4.73 -31.953 -44.094 1 95.81 95 ASN A C 1
ATOM 714 O O . ASN A 1 95 ? 3.5 -31.984 -44.094 1 95.81 95 ASN A O 1
ATOM 718 N N . THR A 1 96 ? 5.48 -32.562 -44.906 1 95.69 96 THR A N 1
ATOM 719 C CA . THR A 1 96 ? 4.871 -33.281 -46.031 1 95.69 96 THR A CA 1
ATOM 720 C C . THR A 1 96 ? 4.043 -34.469 -45.5 1 95.69 96 THR A C 1
ATOM 722 O O . THR A 1 96 ? 2.934 -34.719 -45.969 1 95.69 96 THR A O 1
ATOM 725 N N . LEU A 1 97 ? 4.559 -35.156 -44.562 1 97.81 97 LEU A N 1
ATOM 726 C CA . LEU A 1 97 ? 3.867 -36.312 -44 1 97.81 97 LEU A CA 1
ATOM 727 C C . LEU A 1 97 ? 2.566 -35.875 -43.312 1 97.81 97 LEU A C 1
ATOM 729 O O . LEU A 1 97 ? 1.521 -36.5 -43.531 1 97.81 97 LEU A O 1
ATOM 733 N N . ILE A 1 98 ? 2.619 -34.844 -42.562 1 96.69 98 ILE A N 1
ATOM 734 C CA . ILE A 1 98 ? 1.45 -34.344 -41.844 1 96.69 98 ILE A CA 1
ATOM 735 C C . ILE A 1 98 ? 0.386 -33.875 -42.812 1 96.69 98 ILE A C 1
ATOM 737 O O . ILE A 1 98 ? -0.792 -34.219 -42.688 1 96.69 98 ILE A O 1
ATOM 741 N N . GLN A 1 99 ? 0.859 -33.156 -43.875 1 95.06 99 GLN A N 1
ATOM 742 C CA . GLN A 1 99 ? -0.069 -32.656 -44.875 1 95.06 99 GLN A CA 1
ATOM 743 C C . GLN A 1 99 ? -0.718 -33.781 -45.656 1 95.06 99 GLN A C 1
ATOM 745 O O . GLN A 1 99 ? -1.869 -33.688 -46.094 1 95.06 99 GLN A O 1
ATOM 750 N N . SER A 1 100 ? -0.021 -34.875 -45.75 1 96.38 100 SER A N 1
ATOM 751 C CA . SER A 1 100 ? -0.51 -36 -46.531 1 96.38 100 SER A CA 1
ATOM 752 C C . SER A 1 100 ? -1.467 -36.875 -45.719 1 96.38 100 SER A C 1
ATOM 754 O O . SER A 1 100 ? -2.045 -37.812 -46.219 1 96.38 100 SER A O 1
ATOM 756 N N . GLY A 1 101 ? -1.56 -36.594 -44.406 1 97.62 101 GLY A N 1
ATOM 757 C CA . GLY A 1 101 ? -2.498 -37.312 -43.562 1 97.62 101 GLY A CA 1
ATOM 758 C C . GLY A 1 101 ? -1.868 -38.5 -42.875 1 97.62 101 GLY A C 1
ATOM 759 O O . GLY A 1 101 ? -2.568 -39.438 -42.438 1 97.62 101 GLY A O 1
ATOM 760 N N . ALA A 1 102 ? -0.546 -38.469 -42.781 1 98.06 102 ALA A N 1
ATOM 761 C CA . ALA A 1 102 ? 0.168 -39.594 -42.156 1 98.06 102 ALA A CA 1
ATOM 762 C C . ALA A 1 102 ? -0.275 -39.781 -40.719 1 98.06 102 ALA A C 1
ATOM 764 O O . ALA A 1 102 ? -0.503 -40.906 -40.281 1 98.06 102 ALA A O 1
ATOM 765 N N . VAL A 1 103 ? -0.46 -38.75 -39.969 1 98.19 103 VAL A N 1
ATOM 766 C CA . VAL A 1 103 ? -0.822 -38.844 -38.562 1 98.19 103 VAL A CA 1
ATOM 767 C C . VAL A 1 103 ? -2.232 -39.406 -38.438 1 98.19 103 VAL A C 1
ATOM 769 O O . VAL A 1 103 ? -2.488 -40.25 -37.562 1 98.19 103 VAL A O 1
ATOM 772 N N . LYS A 1 104 ? -3.1 -39 -39.281 1 97.75 104 LYS A N 1
ATOM 773 C CA . LYS A 1 104 ? -4.449 -39.562 -39.281 1 97.75 104 LYS A CA 1
ATOM 774 C C . LYS A 1 104 ? -4.422 -41.062 -39.531 1 97.75 104 LYS A C 1
ATOM 776 O O . LYS A 1 104 ? -5.121 -41.812 -38.875 1 97.75 104 LYS A O 1
ATOM 781 N N . ALA A 1 105 ? -3.627 -41.406 -40.438 1 97.81 105 ALA A N 1
ATOM 782 C CA . ALA A 1 105 ? -3.502 -42.812 -40.812 1 97.81 105 ALA A CA 1
ATOM 783 C C . ALA A 1 105 ? -2.959 -43.625 -39.625 1 97.81 105 ALA A C 1
ATOM 785 O O . ALA A 1 105 ? -3.516 -44.656 -39.281 1 97.81 105 ALA A O 1
ATOM 786 N N . ILE A 1 106 ? -1.944 -43.125 -39.062 1 97.69 106 ILE A N 1
ATOM 787 C CA . ILE A 1 106 ? -1.326 -43.781 -37.906 1 97.69 106 ILE A CA 1
ATOM 788 C C . ILE A 1 106 ? -2.34 -43.906 -36.781 1 97.69 106 ILE A C 1
ATOM 790 O O . ILE A 1 106 ? -2.508 -45 -36.188 1 97.69 106 ILE A O 1
ATOM 794 N N . SER A 1 107 ? -3.021 -42.844 -36.469 1 96.69 107 SER A N 1
ATOM 795 C CA . SER A 1 107 ? -3.994 -42.812 -35.375 1 96.69 107 SER A CA 1
ATOM 796 C C . SER A 1 107 ? -5.137 -43.781 -35.625 1 96.69 107 SER A C 1
ATOM 798 O O . SER A 1 107 ? -5.566 -44.5 -34.719 1 96.69 107 SER A O 1
ATOM 800 N N . HIS A 1 108 ? -5.508 -43.812 -36.844 1 95.25 108 HIS A N 1
ATOM 801 C CA . HIS A 1 108 ? -6.594 -44.719 -37.219 1 95.25 108 HIS A CA 1
ATOM 802 C C . HIS A 1 108 ? -6.207 -46.156 -37 1 95.25 108 HIS A C 1
ATOM 804 O O . HIS A 1 108 ? -6.98 -46.938 -36.375 1 95.25 108 HIS A O 1
ATOM 810 N N . ILE A 1 109 ? -5.09 -46.562 -37.375 1 95.88 109 ILE A N 1
ATOM 811 C CA . ILE A 1 109 ? -4.629 -47.938 -37.219 1 95.88 109 ILE A CA 1
ATOM 812 C C . ILE A 1 109 ? -4.469 -48.25 -35.75 1 95.88 109 ILE A C 1
ATOM 814 O O . ILE A 1 109 ? -4.879 -49.344 -35.281 1 95.88 109 ILE A O 1
ATOM 818 N N . LEU A 1 110 ? -3.902 -47.344 -35 1 94.75 110 LEU A N 1
ATOM 819 C CA . LEU A 1 110 ? -3.641 -47.562 -33.594 1 94.75 110 LEU A CA 1
ATOM 820 C C . LEU A 1 110 ? -4.945 -47.719 -32.812 1 94.75 110 LEU A C 1
ATOM 822 O O . LEU A 1 110 ? -5.012 -48.438 -31.844 1 94.75 110 LEU A O 1
ATOM 826 N N . GLU A 1 111 ? -5.93 -47.062 -33.219 1 90.44 111 GLU A N 1
ATOM 827 C CA . GLU A 1 111 ? -7.219 -47.125 -32.531 1 90.44 111 GLU A CA 1
ATOM 828 C C . GLU A 1 111 ? -7.855 -48.5 -32.719 1 90.44 111 GLU A C 1
ATOM 830 O O . GLU A 1 111 ? -8.508 -49.031 -31.797 1 90.44 111 GLU A O 1
ATOM 835 N N . LYS A 1 112 ? -7.586 -49.062 -33.812 1 84.06 112 LYS A N 1
ATOM 836 C CA . LYS A 1 112 ? -8.234 -50.312 -34.156 1 84.06 112 LYS A CA 1
ATOM 837 C C . LYS A 1 112 ? -7.375 -51.5 -33.719 1 84.06 112 LYS A C 1
ATOM 839 O O . LYS A 1 112 ? -7.898 -52.562 -33.344 1 84.06 112 LYS A O 1
ATOM 844 N N . SER A 1 113 ? -6.105 -51.438 -33.969 1 67.88 113 SER A N 1
ATOM 845 C CA . SER A 1 113 ? -5.25 -52.594 -33.875 1 67.88 113 SER A CA 1
ATOM 846 C C . SER A 1 113 ? -4.227 -52.469 -32.75 1 67.88 113 SER A C 1
ATOM 848 O O . SER A 1 113 ? -3.1 -52.938 -32.844 1 67.88 113 SER A O 1
ATOM 850 N N . SER A 1 114 ? -4.516 -51.812 -31.578 1 61.78 114 SER A N 1
ATOM 851 C CA . SER A 1 114 ? -3.512 -51.5 -30.578 1 61.78 114 SER A CA 1
ATOM 852 C C . SER A 1 114 ? -2.945 -52.75 -29.938 1 61.78 114 SER A C 1
ATOM 854 O O . SER A 1 114 ? -2.018 -52.688 -29.125 1 61.78 114 SER A O 1
ATOM 856 N N . LYS A 1 115 ? -3.363 -54 -30.391 1 65.5 115 LYS A N 1
ATOM 857 C CA . LYS A 1 115 ? -2.996 -55.219 -29.703 1 65.5 115 LYS A CA 1
ATOM 858 C C . LYS A 1 115 ? -1.747 -55.844 -30.312 1 65.5 115 LYS A C 1
ATOM 860 O O . LYS A 1 115 ? -1.146 -56.75 -29.734 1 65.5 115 LYS A O 1
ATOM 865 N N . HIS A 1 116 ? -1.387 -55.344 -31.469 1 67 116 HIS A N 1
ATOM 866 C CA . HIS A 1 116 ? -0.181 -55.938 -32.031 1 67 116 HIS A CA 1
ATOM 867 C C . HIS A 1 116 ? 1.059 -55.125 -31.656 1 67 116 HIS A C 1
ATOM 869 O O . HIS A 1 116 ? 1.141 -53.938 -31.953 1 67 116 HIS A O 1
ATOM 875 N N . GLY A 1 117 ? 2.059 -55.75 -31 1 75 117 GLY A N 1
ATOM 876 C CA . GLY A 1 117 ? 3.199 -55.125 -30.344 1 75 117 GLY A CA 1
ATOM 877 C C . GLY A 1 117 ? 4.02 -54.25 -31.281 1 75 117 GLY A C 1
ATOM 878 O O . GLY A 1 117 ? 4.324 -53.094 -30.969 1 75 117 GLY A O 1
ATOM 879 N N . ASN A 1 118 ? 4.262 -54.719 -32.5 1 86.75 118 ASN A N 1
ATOM 880 C CA . ASN A 1 118 ? 5.133 -54 -33.406 1 86.75 118 ASN A CA 1
ATOM 881 C C . ASN A 1 118 ? 4.43 -52.781 -34 1 86.75 118 ASN A C 1
ATOM 883 O O . ASN A 1 118 ? 5.039 -51.719 -34.125 1 86.75 118 ASN A O 1
ATOM 887 N N . ILE A 1 119 ? 3.133 -52.875 -34.25 1 93.19 119 ILE A N 1
ATOM 888 C CA . ILE A 1 119 ? 2.334 -51.812 -34.781 1 93.19 119 ILE A CA 1
ATOM 889 C C . ILE A 1 119 ? 2.266 -50.656 -33.781 1 93.19 119 ILE A C 1
ATOM 891 O O . ILE A 1 119 ? 2.484 -49.5 -34.156 1 93.19 119 ILE A O 1
ATOM 895 N N . SER A 1 120 ? 2.107 -51.062 -32.562 1 94.62 120 SER A N 1
ATOM 896 C CA . SER A 1 120 ? 2 -50.031 -31.516 1 94.62 120 SER A CA 1
ATOM 897 C C . SER A 1 120 ? 3.326 -49.312 -31.312 1 94.62 120 SER A C 1
ATOM 899 O O . SER A 1 120 ? 3.352 -48.094 -31.141 1 94.62 120 SER A O 1
ATOM 901 N N . ALA A 1 121 ? 4.387 -50.062 -31.391 1 95.31 121 ALA A N 1
ATOM 902 C CA . ALA A 1 121 ? 5.711 -49.5 -31.172 1 95.31 121 ALA A CA 1
ATOM 903 C C . ALA A 1 121 ? 6.074 -48.5 -32.281 1 95.31 121 ALA A C 1
ATOM 905 O O . ALA A 1 121 ? 6.508 -47.375 -31.984 1 95.31 121 ALA A O 1
ATOM 906 N N . ASP A 1 122 ? 5.879 -48.906 -33.469 1 96.19 122 ASP A N 1
ATOM 907 C CA . ASP A 1 122 ? 6.18 -48.031 -34.594 1 96.19 122 ASP A CA 1
ATOM 908 C C . ASP A 1 122 ? 5.262 -46.812 -34.625 1 96.19 122 ASP A C 1
ATOM 910 O O . ASP A 1 122 ? 5.711 -45.719 -34.875 1 96.19 122 ASP A O 1
ATOM 914 N N . GLY A 1 123 ? 4.027 -47.062 -34.312 1 96.94 123 GLY A N 1
ATOM 915 C CA . GLY A 1 123 ? 3.055 -46 -34.344 1 96.94 123 GLY A CA 1
ATOM 916 C C . GLY A 1 123 ? 3.355 -44.906 -33.312 1 96.94 123 GLY A C 1
ATOM 917 O O . GLY A 1 123 ? 3.418 -43.719 -33.656 1 96.94 123 GLY A O 1
ATOM 918 N N . ILE A 1 124 ? 3.566 -45.344 -32.094 1 97 124 ILE A N 1
ATOM 919 C CA . ILE A 1 124 ? 3.803 -44.375 -31 1 97 124 ILE A CA 1
ATOM 920 C C . ILE A 1 124 ? 5.129 -43.656 -31.234 1 97 124 ILE A C 1
ATOM 922 O O . ILE A 1 124 ? 5.258 -42.469 -30.938 1 97 124 ILE A O 1
ATOM 926 N N . SER A 1 125 ? 6.098 -44.375 -31.781 1 97.5 125 SER A N 1
ATOM 927 C CA . SER A 1 125 ? 7.383 -43.781 -32.094 1 97.5 125 SER A CA 1
ATOM 928 C C . SER A 1 125 ? 7.234 -42.656 -33.125 1 97.5 125 SER A C 1
ATOM 930 O O . SER A 1 125 ? 7.832 -41.594 -33 1 97.5 125 SER A O 1
ATOM 932 N N . ALA A 1 126 ? 6.461 -42.938 -34.094 1 98 126 ALA A N 1
ATOM 933 C CA . ALA A 1 126 ? 6.227 -41.938 -35.125 1 98 126 ALA A CA 1
ATOM 934 C C . ALA A 1 126 ? 5.535 -40.719 -34.562 1 98 126 ALA A C 1
ATOM 936 O O . ALA A 1 126 ? 5.965 -39.594 -34.781 1 98 126 ALA A O 1
ATOM 937 N N . ILE A 1 127 ? 4.496 -40.938 -33.75 1 97.94 127 ILE A N 1
ATOM 938 C CA . ILE A 1 127 ? 3.771 -39.812 -33.156 1 97.94 127 ILE A CA 1
ATOM 939 C C . ILE A 1 127 ? 4.711 -39.031 -32.25 1 97.94 127 ILE A C 1
ATOM 941 O O . ILE A 1 127 ? 4.684 -37.781 -32.25 1 97.94 127 ILE A O 1
ATOM 945 N N . HIS A 1 128 ? 5.555 -39.719 -31.531 1 97.88 128 HIS A N 1
ATOM 946 C CA . HIS A 1 128 ? 6.535 -39.062 -30.656 1 97.88 128 HIS A CA 1
ATOM 947 C C . HIS A 1 128 ? 7.441 -38.125 -31.438 1 97.88 128 HIS A C 1
ATOM 949 O O . HIS A 1 128 ? 7.684 -37 -31.016 1 97.88 128 HIS A O 1
ATOM 955 N N . ILE A 1 129 ? 7.855 -38.594 -32.531 1 97.94 129 ILE A N 1
ATOM 956 C CA . ILE A 1 129 ? 8.75 -37.812 -33.375 1 97.94 129 ILE A CA 1
ATOM 957 C C . ILE A 1 129 ? 8.031 -36.562 -33.875 1 97.94 129 ILE A C 1
ATOM 959 O O . ILE A 1 129 ? 8.578 -35.469 -33.812 1 97.94 129 ILE A O 1
ATOM 963 N N . PHE A 1 130 ? 6.82 -36.719 -34.344 1 97.75 130 PHE A N 1
ATOM 964 C CA . PHE A 1 130 ? 6.055 -35.594 -34.844 1 97.75 130 PHE A CA 1
ATOM 965 C C . PHE A 1 130 ? 5.809 -34.562 -33.75 1 97.75 130 PHE A C 1
ATOM 967 O O . PHE A 1 130 ? 5.887 -33.375 -33.969 1 97.75 130 PHE A O 1
ATOM 974 N N . CYS A 1 131 ? 5.574 -35.031 -32.531 1 96.88 131 CYS A N 1
ATOM 975 C CA . CYS A 1 131 ? 5.277 -34.156 -31.406 1 96.88 131 CYS A CA 1
ATOM 976 C C . CYS A 1 131 ? 6.52 -33.375 -30.984 1 96.88 131 CYS A C 1
ATOM 978 O O . CYS A 1 131 ? 6.414 -32.281 -30.406 1 96.88 131 CYS A O 1
ATOM 980 N N . LYS A 1 132 ? 7.621 -33.875 -31.234 1 96 132 LYS A N 1
ATOM 981 C CA . LYS A 1 132 ? 8.867 -33.219 -30.875 1 96 132 LYS A CA 1
ATOM 982 C C . LYS A 1 132 ? 9.211 -32.125 -31.891 1 96 132 LYS A C 1
ATOM 984 O O . LYS A 1 132 ? 10.062 -31.266 -31.625 1 96 132 LYS A O 1
ATOM 989 N N . THR A 1 133 ? 8.555 -32.25 -33 1 94.31 133 THR A N 1
ATOM 990 C CA . THR A 1 133 ? 8.82 -31.266 -34.031 1 94.31 133 THR A CA 1
ATOM 991 C C . THR A 1 133 ? 8.109 -29.953 -33.688 1 94.31 133 THR A C 1
ATOM 993 O O . THR A 1 133 ? 6.883 -29.922 -33.562 1 94.31 133 THR A O 1
ATOM 996 N N . PRO A 1 134 ? 8.867 -28.859 -33.625 1 90.56 134 PRO A N 1
ATOM 997 C CA . PRO A 1 134 ? 8.273 -27.578 -33.25 1 90.56 134 PRO A CA 1
ATOM 998 C C . PRO A 1 134 ? 7.191 -27.125 -34.219 1 90.56 134 PRO A C 1
ATOM 1000 O O . PRO A 1 134 ? 7.355 -27.234 -35.438 1 90.56 134 PRO A O 1
ATOM 1003 N N . GLY A 1 135 ? 6.113 -26.703 -33.719 1 91.56 135 GLY A N 1
ATOM 1004 C CA . GLY A 1 135 ? 5.059 -26.094 -34.531 1 91.56 135 GLY A CA 1
ATOM 1005 C C . GLY A 1 135 ? 4.062 -27.078 -35.062 1 91.56 135 GLY A C 1
ATOM 1006 O O . GLY A 1 135 ? 3.078 -26.703 -35.719 1 91.56 135 GLY A O 1
ATOM 1007 N N . LEU A 1 136 ? 4.285 -28.359 -34.812 1 94.44 136 LEU A N 1
ATOM 1008 C CA . LEU A 1 136 ? 3.434 -29.328 -35.469 1 94.44 136 LEU A CA 1
ATOM 1009 C C . LEU A 1 136 ? 2.5 -30.016 -34.469 1 94.44 136 LEU A C 1
ATOM 1011 O O . LEU A 1 136 ? 1.562 -30.703 -34.844 1 94.44 136 LEU A O 1
ATOM 1015 N N . ILE A 1 137 ? 2.648 -29.828 -33.219 1 95.31 137 ILE A N 1
ATOM 1016 C CA . ILE A 1 137 ? 1.965 -30.578 -32.156 1 95.31 137 ILE A CA 1
ATOM 1017 C C . ILE A 1 137 ? 0.458 -30.344 -32.25 1 95.31 137 ILE A C 1
ATOM 1019 O O . ILE A 1 137 ? -0.329 -31.281 -32.156 1 95.31 137 ILE A O 1
ATOM 1023 N N . THR A 1 138 ? 0.066 -29.172 -32.5 1 92.31 138 THR A N 1
ATOM 1024 C CA . THR A 1 138 ? -1.357 -28.859 -32.562 1 92.31 138 THR A CA 1
ATOM 1025 C C . THR A 1 138 ? -2.023 -29.625 -33.719 1 92.31 138 THR A C 1
ATOM 1027 O O . THR A 1 138 ? -3.1 -30.203 -33.531 1 92.31 138 THR A O 1
ATOM 1030 N N . LYS A 1 139 ? -1.32 -29.562 -34.812 1 94.44 139 LYS A N 1
ATOM 1031 C CA . LYS A 1 139 ? -1.856 -30.297 -35.969 1 94.44 139 LYS A CA 1
ATOM 1032 C C . LYS A 1 139 ? -1.898 -31.797 -35.688 1 94.44 139 LYS A C 1
ATOM 1034 O O . LYS A 1 139 ? -2.857 -32.469 -36.062 1 94.44 139 LYS A O 1
ATOM 1039 N N . VAL A 1 140 ? -0.936 -32.312 -35.031 1 96.88 140 VAL A N 1
ATOM 1040 C CA . VAL A 1 140 ? -0.872 -33.75 -34.688 1 96.88 140 VAL A CA 1
ATOM 1041 C C . VAL A 1 140 ? -2.076 -34.125 -33.812 1 96.88 140 VAL A C 1
ATOM 1043 O O . VAL A 1 140 ? -2.715 -35.156 -34.062 1 96.88 140 VAL A O 1
ATOM 1046 N N . LEU A 1 141 ? -2.451 -33.25 -32.938 1 94.75 141 LEU A N 1
ATOM 1047 C CA . LEU A 1 141 ? -3.584 -33.5 -32.062 1 94.75 141 LEU A CA 1
ATOM 1048 C C . LEU A 1 141 ? -4.902 -33.375 -32.812 1 94.75 141 LEU A C 1
ATOM 1050 O O . LEU A 1 141 ? -5.824 -34.156 -32.594 1 94.75 141 LEU A O 1
ATOM 1054 N N . GLN A 1 142 ? -4.926 -32.406 -33.656 1 92.44 142 GLN A N 1
ATOM 1055 C CA . GLN A 1 142 ? -6.125 -32.219 -34.469 1 92.44 142 GLN A CA 1
ATOM 1056 C C . GLN A 1 142 ? -6.375 -33.469 -35.344 1 92.44 142 GLN A C 1
ATOM 1058 O O . GLN A 1 142 ? -7.527 -33.781 -35.625 1 92.44 142 GLN A O 1
ATOM 1063 N N . ASP A 1 143 ? -5.316 -34.062 -35.688 1 95.44 143 ASP A N 1
ATOM 1064 C CA . ASP A 1 143 ? -5.402 -35.25 -36.531 1 95.44 143 ASP A CA 1
ATOM 1065 C C . ASP A 1 143 ? -5.719 -36.5 -35.719 1 95.44 143 ASP A C 1
ATOM 1067 O O . ASP A 1 143 ? -5.746 -37.594 -36.281 1 95.44 143 ASP A O 1
ATOM 1071 N N . GLY A 1 144 ? -5.891 -36.375 -34.406 1 94 144 GLY A N 1
ATOM 1072 C CA . GLY A 1 144 ? -6.488 -37.438 -33.594 1 94 144 GLY A CA 1
ATOM 1073 C C . GLY A 1 144 ? -5.465 -38.25 -32.844 1 94 144 GLY A C 1
ATOM 1074 O O . GLY A 1 144 ? -5.773 -39.344 -32.344 1 94 144 GLY A O 1
ATOM 1075 N N . ALA A 1 145 ? -4.301 -37.719 -32.656 1 95.69 145 ALA A N 1
ATOM 1076 C CA . ALA A 1 145 ? -3.215 -38.5 -32.062 1 95.69 145 ALA A CA 1
ATOM 1077 C C . ALA A 1 145 ? -3.41 -38.688 -30.562 1 95.69 145 ALA A C 1
ATOM 1079 O O . ALA A 1 145 ? -2.861 -39.625 -29.984 1 95.69 145 ALA A O 1
ATOM 1080 N N . LEU A 1 146 ? -4.16 -37.906 -29.922 1 95.25 146 LEU A N 1
ATOM 1081 C CA . LEU A 1 146 ? -4.242 -37.906 -28.469 1 95.25 146 LEU A CA 1
ATOM 1082 C C . LEU A 1 146 ? -4.84 -39.219 -27.953 1 95.25 146 LEU A C 1
ATOM 1084 O O . LEU A 1 146 ? -4.316 -39.812 -27.016 1 95.25 146 LEU A O 1
ATOM 1088 N N . LEU A 1 147 ? -5.871 -39.656 -28.578 1 94.25 147 LEU A N 1
ATOM 1089 C CA . LEU A 1 147 ? -6.586 -40.844 -28.094 1 94.25 147 LEU A CA 1
ATOM 1090 C C . LEU A 1 147 ? -5.699 -42.062 -28.156 1 94.25 147 LEU A C 1
ATOM 1092 O O . LEU A 1 147 ? -5.527 -42.781 -27.156 1 94.25 147 LEU A O 1
ATOM 1096 N N . PRO A 1 148 ? -5.094 -42.375 -29.281 1 95 148 PRO A N 1
ATOM 1097 C CA . PRO A 1 148 ? -4.219 -43.531 -29.297 1 95 148 PRO A CA 1
ATOM 1098 C C . PRO A 1 148 ? -3.037 -43.406 -28.344 1 95 148 PRO A C 1
ATOM 1100 O O . PRO A 1 148 ? -2.6 -44.406 -27.75 1 95 148 PRO A O 1
ATOM 1103 N N . VAL A 1 149 ? -2.457 -42.25 -28.188 1 95.62 149 VAL A N 1
ATOM 1104 C CA . VAL A 1 149 ? -1.361 -42.062 -27.234 1 95.62 149 VAL A CA 1
ATOM 1105 C C . VAL A 1 149 ? -1.822 -42.406 -25.828 1 95.62 149 VAL A C 1
ATOM 1107 O O . VAL A 1 149 ? -1.145 -43.156 -25.125 1 95.62 149 VAL A O 1
ATOM 1110 N N . LEU A 1 150 ? -2.963 -41.938 -25.5 1 93.94 150 LEU A N 1
ATOM 1111 C CA . LEU A 1 150 ? -3.512 -42.219 -24.172 1 93.94 150 LEU A CA 1
ATOM 1112 C C . LEU A 1 150 ? -3.775 -43.688 -23.984 1 93.94 150 LEU A C 1
ATOM 1114 O O . LEU A 1 150 ? -3.451 -44.25 -22.938 1 93.94 150 LEU A O 1
ATOM 1118 N N . ASN A 1 151 ? -4.336 -44.281 -24.938 1 93 151 ASN A N 1
ATOM 1119 C CA . ASN A 1 151 ? -4.625 -45.719 -24.859 1 93 151 ASN A CA 1
ATOM 1120 C C . ASN A 1 151 ? -3.352 -46.531 -24.672 1 93 151 ASN A C 1
ATOM 1122 O O . ASN A 1 151 ? -3.326 -47.469 -23.891 1 93 151 ASN A O 1
ATOM 1126 N N . LEU A 1 152 ? -2.355 -46.156 -25.344 1 94.25 152 LEU A N 1
ATOM 1127 C CA . LEU A 1 152 ? -1.103 -46.906 -25.312 1 94.25 152 LEU A CA 1
ATOM 1128 C C . LEU A 1 152 ? -0.405 -46.719 -23.969 1 94.25 152 LEU A C 1
ATOM 1130 O O . LEU A 1 152 ? 0.452 -47.531 -23.594 1 94.25 152 LEU A O 1
ATOM 1134 N N . CYS A 1 153 ? -0.718 -45.688 -23.25 1 92.75 153 CYS A N 1
ATOM 1135 C CA . CYS A 1 153 ? -0.163 -45.5 -21.922 1 92.75 153 CYS A CA 1
ATOM 1136 C C . CYS A 1 153 ? -0.574 -46.656 -21 1 92.75 153 CYS A C 1
ATOM 1138 O O . CYS A 1 153 ? 0.127 -46.969 -20.031 1 92.75 153 CYS A O 1
ATOM 1140 N N . HIS A 1 154 ? -1.666 -47.344 -21.375 1 89.62 154 HIS A N 1
ATOM 1141 C CA . HIS A 1 154 ? -2.184 -48.438 -20.547 1 89.62 154 HIS A CA 1
ATOM 1142 C C . HIS A 1 154 ? -1.654 -49.781 -20.984 1 89.62 154 HIS A C 1
ATOM 1144 O O . HIS A 1 154 ? -1.912 -50.812 -20.344 1 89.62 154 HIS A O 1
ATOM 1150 N N . SER A 1 155 ? -0.971 -49.844 -22.078 1 87.38 155 SER A N 1
ATOM 1151 C CA . SER A 1 155 ? -0.567 -51.125 -22.688 1 87.38 155 SER A CA 1
ATOM 1152 C C . SER A 1 155 ? 0.55 -51.781 -21.891 1 87.38 155 SER A C 1
ATOM 1154 O O . SER A 1 155 ? 0.766 -53 -22 1 87.38 155 SER A O 1
ATOM 1156 N N . GLY A 1 156 ? 1.272 -51.062 -21.047 1 84.5 156 GLY A N 1
ATOM 1157 C CA . GLY A 1 156 ? 2.389 -51.625 -20.297 1 84.5 156 GLY A CA 1
ATOM 1158 C C . GLY A 1 156 ? 3.662 -51.75 -21.109 1 84.5 156 GLY A C 1
ATOM 1159 O O . GLY A 1 156 ? 3.631 -51.656 -22.328 1 84.5 156 GLY A O 1
ATOM 1160 N N . GLY A 1 157 ? 4.746 -51.812 -20.469 1 86.5 157 GLY A N 1
ATOM 1161 C CA . GLY A 1 157 ? 6.031 -52.062 -21.109 1 86.5 157 GLY A CA 1
ATOM 1162 C C . GLY A 1 157 ? 6.621 -50.812 -21.734 1 86.5 157 GLY A C 1
ATOM 1163 O O . GLY A 1 157 ? 6.348 -49.688 -21.297 1 86.5 157 GLY A O 1
ATOM 1164 N N . ALA A 1 158 ? 7.477 -50.969 -22.656 1 89.38 158 ALA A N 1
ATOM 1165 C CA . ALA A 1 158 ? 8.227 -49.875 -23.281 1 89.38 158 ALA A CA 1
ATOM 1166 C C . ALA A 1 158 ? 7.305 -48.969 -24.062 1 89.38 158 ALA A C 1
ATOM 1168 O O . ALA A 1 158 ? 7.504 -47.75 -24.094 1 89.38 158 ALA A O 1
ATOM 1169 N N . VAL A 1 159 ? 6.277 -49.531 -24.688 1 93.19 159 VAL A N 1
ATOM 1170 C CA . VAL A 1 159 ? 5.34 -48.75 -25.484 1 93.19 159 VAL A CA 1
ATOM 1171 C C . VAL A 1 159 ? 4.602 -47.75 -24.609 1 93.19 159 VAL A C 1
ATOM 1173 O O . VAL A 1 159 ? 4.43 -46.594 -24.984 1 93.19 159 VAL A O 1
ATOM 1176 N N . SER A 1 160 ? 4.25 -48.219 -23.484 1 93.69 160 SER A N 1
ATOM 1177 C CA . SER A 1 160 ? 3.533 -47.344 -22.562 1 93.69 160 SER A CA 1
ATOM 1178 C C . SER A 1 160 ? 4.414 -46.188 -22.109 1 93.69 160 SER A C 1
ATOM 1180 O O . SER A 1 160 ? 3.934 -45.062 -21.938 1 93.69 160 SER A O 1
ATOM 1182 N N . LEU A 1 161 ? 5.629 -46.469 -21.953 1 92.31 161 LEU A N 1
ATOM 1183 C CA . LEU A 1 161 ? 6.559 -45.438 -21.516 1 92.31 161 LEU A CA 1
ATOM 1184 C C . LEU A 1 161 ? 6.754 -44.375 -22.594 1 92.31 161 LEU A C 1
ATOM 1186 O O . LEU A 1 161 ? 6.777 -43.156 -22.312 1 92.31 161 LEU A O 1
ATOM 1190 N N . VAL A 1 162 ? 6.922 -44.844 -23.766 1 94.94 162 VAL A N 1
ATOM 1191 C CA . VAL A 1 162 ? 7.066 -43.906 -24.875 1 94.94 162 VAL A CA 1
ATOM 1192 C C . VAL A 1 162 ? 5.789 -43.062 -25.016 1 94.94 162 VAL A C 1
ATOM 1194 O O . VAL A 1 162 ? 5.848 -41.875 -25.266 1 94.94 162 VAL A O 1
ATOM 1197 N N . ALA A 1 163 ? 4.672 -43.781 -24.844 1 96.5 163 ALA A N 1
ATOM 1198 C CA . ALA A 1 163 ? 3.391 -43.094 -24.922 1 96.5 163 ALA A CA 1
ATOM 1199 C C . ALA A 1 163 ? 3.291 -42 -23.859 1 96.5 163 ALA A C 1
ATOM 1201 O O . ALA A 1 163 ? 2.902 -40.875 -24.156 1 96.5 163 ALA A O 1
ATOM 1202 N N . MET A 1 164 ? 3.732 -42.312 -22.719 1 95.31 164 MET A N 1
ATOM 1203 C CA . MET A 1 164 ? 3.686 -41.375 -21.625 1 95.31 164 MET A CA 1
ATOM 1204 C C . MET A 1 164 ? 4.637 -40.188 -21.875 1 95.31 164 MET A C 1
ATOM 1206 O O . MET A 1 164 ? 4.285 -39.031 -21.625 1 95.31 164 MET A O 1
ATOM 1210 N N . LYS A 1 165 ? 5.773 -40.5 -22.312 1 95.06 165 LYS A N 1
ATOM 1211 C CA . LYS A 1 165 ? 6.719 -39.438 -22.656 1 95.06 165 LYS A CA 1
ATOM 1212 C C . LYS A 1 165 ? 6.148 -38.531 -23.734 1 95.06 165 LYS A C 1
ATOM 1214 O O . LYS A 1 165 ? 6.344 -37.312 -23.688 1 95.06 165 LYS A O 1
ATOM 1219 N N . THR A 1 166 ? 5.566 -39.094 -24.641 1 97.31 166 THR A N 1
ATOM 1220 C CA . THR A 1 166 ? 4.93 -38.344 -25.703 1 97.31 166 THR A CA 1
ATOM 1221 C C . THR A 1 166 ? 3.861 -37.406 -25.125 1 97.31 166 THR A C 1
ATOM 1223 O O . THR A 1 166 ? 3.801 -36.219 -25.484 1 97.31 166 THR A O 1
ATOM 1226 N N . LEU A 1 167 ? 3.064 -37.969 -24.234 1 96.44 167 LEU A N 1
ATOM 1227 C CA . LEU A 1 167 ? 2.035 -37.156 -23.594 1 96.44 167 LEU A CA 1
ATOM 1228 C C . LEU A 1 167 ? 2.654 -36 -22.828 1 96.44 167 LEU A C 1
ATOM 1230 O O . LEU A 1 167 ? 2.109 -34.906 -22.812 1 96.44 167 LEU A O 1
ATOM 1234 N N . CYS A 1 168 ? 3.734 -36.188 -22.234 1 95.81 168 CYS A N 1
ATOM 1235 C CA . CYS A 1 168 ? 4.449 -35.125 -21.516 1 95.81 168 CYS A CA 1
ATOM 1236 C C . CYS A 1 168 ? 4.887 -34.031 -22.469 1 95.81 168 CYS A C 1
ATOM 1238 O O . CYS A 1 168 ? 4.762 -32.844 -22.141 1 95.81 168 CYS A O 1
ATOM 1240 N N . ILE A 1 169 ? 5.355 -34.406 -23.578 1 95.88 169 ILE A N 1
ATOM 1241 C CA . ILE A 1 169 ? 5.781 -33.438 -24.578 1 95.88 169 ILE A CA 1
ATOM 1242 C C . ILE A 1 169 ? 4.582 -32.625 -25.031 1 95.88 169 ILE A C 1
ATOM 1244 O O . ILE A 1 169 ? 4.68 -31.391 -25.172 1 95.88 169 ILE A O 1
ATOM 1248 N N . ILE A 1 170 ? 3.525 -33.281 -25.203 1 95.88 170 ILE A N 1
ATOM 1249 C CA . ILE A 1 170 ? 2.291 -32.625 -25.609 1 95.88 170 ILE A CA 1
ATOM 1250 C C . ILE A 1 170 ? 1.867 -31.625 -24.547 1 95.88 170 ILE A C 1
ATOM 1252 O O . ILE A 1 170 ? 1.554 -30.469 -24.859 1 95.88 170 ILE A O 1
ATOM 1256 N N . ALA A 1 171 ? 1.943 -32 -23.312 1 95.31 171 ALA A N 1
ATOM 1257 C CA . ALA A 1 171 ? 1.464 -31.188 -22.188 1 95.31 171 ALA A CA 1
ATOM 1258 C C . ALA A 1 171 ? 2.402 -30.016 -21.922 1 95.31 171 ALA A C 1
ATOM 1260 O O . ALA A 1 171 ? 2.016 -29.047 -21.266 1 95.31 171 ALA A O 1
ATOM 1261 N N . LYS A 1 172 ? 3.602 -30.094 -22.375 1 94.06 172 LYS A N 1
ATOM 1262 C CA . LYS A 1 172 ? 4.559 -29.016 -22.172 1 94.06 172 LYS A CA 1
ATOM 1263 C C . LYS A 1 172 ? 4.16 -27.781 -22.984 1 94.06 172 LYS A C 1
ATOM 1265 O O . LYS A 1 172 ? 4.5 -26.656 -22.609 1 94.06 172 LYS A O 1
ATOM 1270 N N . ASP A 1 173 ? 3.441 -28 -23.984 1 91.94 173 ASP A N 1
ATOM 1271 C CA . ASP A 1 173 ? 2.957 -26.906 -24.812 1 91.94 173 ASP A CA 1
ATOM 1272 C C . ASP A 1 173 ? 1.636 -26.344 -24.281 1 91.94 173 ASP A C 1
ATOM 1274 O O . ASP A 1 173 ? 0.615 -27.047 -24.312 1 91.94 173 ASP A O 1
ATOM 1278 N N . LYS A 1 174 ? 1.647 -25.109 -23.984 1 91.19 174 LYS A N 1
ATOM 1279 C CA . LYS A 1 174 ? 0.485 -24.469 -23.375 1 91.19 174 LYS A CA 1
ATOM 1280 C C . LYS A 1 174 ? -0.721 -24.516 -24.312 1 91.19 174 LYS A C 1
ATOM 1282 O O . LYS A 1 174 ? -1.863 -24.594 -23.859 1 91.19 174 LYS A O 1
ATOM 1287 N N . GLU A 1 175 ? -0.491 -24.547 -25.547 1 90.75 175 GLU A N 1
ATOM 1288 C CA . GLU A 1 175 ? -1.559 -24.5 -26.547 1 90.75 175 GLU A CA 1
ATOM 1289 C C . GLU A 1 175 ? -2.365 -25.797 -26.562 1 90.75 175 GLU A C 1
ATOM 1291 O O . GLU A 1 175 ? -3.492 -25.828 -27.062 1 90.75 175 GLU A O 1
ATOM 1296 N N . THR A 1 176 ? -1.766 -26.781 -26.016 1 93.56 176 THR A N 1
ATOM 1297 C CA . THR A 1 176 ? -2.422 -28.094 -26.078 1 93.56 176 THR A CA 1
ATOM 1298 C C . THR A 1 176 ? -3.309 -28.312 -24.859 1 93.56 176 THR A C 1
ATOM 1300 O O . THR A 1 176 ? -4.102 -29.266 -24.844 1 93.56 176 THR A O 1
ATOM 1303 N N . HIS A 1 177 ? -3.232 -27.562 -23.859 1 94.75 177 HIS A N 1
ATOM 1304 C CA . HIS A 1 177 ? -3.875 -27.797 -22.562 1 94.75 177 HIS A CA 1
ATOM 1305 C C . HIS A 1 177 ? -5.391 -27.859 -22.719 1 94.75 177 HIS A C 1
ATOM 1307 O O . HIS A 1 177 ? -6.035 -28.766 -22.172 1 94.75 177 HIS A O 1
ATOM 1313 N N . SER A 1 178 ? -5.895 -26.938 -23.438 1 92.31 178 SER A N 1
ATOM 1314 C CA . SER A 1 178 ? -7.344 -26.906 -23.609 1 92.31 178 SER A CA 1
ATOM 1315 C C . SER A 1 178 ? -7.836 -28.156 -24.328 1 92.31 178 SER A C 1
ATOM 1317 O O . SER A 1 178 ? -8.922 -28.656 -24.047 1 92.31 178 SER A O 1
ATOM 1319 N N . ILE A 1 179 ? -7.023 -28.641 -25.219 1 91.81 179 ILE A N 1
ATOM 1320 C CA . ILE A 1 179 ? -7.387 -29.844 -25.969 1 91.81 179 ILE A CA 1
ATOM 1321 C C . ILE A 1 179 ? -7.402 -31.031 -25.016 1 91.81 179 ILE A C 1
ATOM 1323 O O . ILE A 1 179 ? -8.32 -31.859 -25.062 1 91.81 179 ILE A O 1
ATOM 1327 N N . ILE A 1 180 ? -6.453 -31.141 -24.172 1 93.69 180 ILE A N 1
ATOM 1328 C CA . ILE A 1 180 ? -6.34 -32.25 -23.234 1 93.69 180 ILE A CA 1
ATOM 1329 C C . ILE A 1 180 ? -7.516 -32.219 -22.25 1 93.69 180 ILE A C 1
ATOM 1331 O O . ILE A 1 180 ? -8.125 -33.25 -21.984 1 93.69 180 ILE A O 1
ATOM 1335 N N . VAL A 1 181 ? -7.906 -31.031 -21.797 1 94.44 181 VAL A N 1
ATOM 1336 C CA . VAL A 1 181 ? -8.883 -30.875 -20.734 1 94.44 181 VAL A CA 1
ATOM 1337 C C . VAL A 1 181 ? -10.297 -30.984 -21.297 1 94.44 181 VAL A C 1
ATOM 1339 O O . VAL A 1 181 ? -11.188 -31.531 -20.641 1 94.44 181 VAL A O 1
ATOM 1342 N N . ASP A 1 182 ? -10.531 -30.5 -22.469 1 90.5 182 ASP A N 1
ATOM 1343 C CA . ASP A 1 182 ? -11.883 -30.312 -22.984 1 90.5 182 ASP A CA 1
ATOM 1344 C C . ASP A 1 182 ? -12.32 -31.5 -23.844 1 90.5 182 ASP A C 1
ATOM 1346 O O . ASP A 1 182 ? -13.5 -31.656 -24.141 1 90.5 182 ASP A O 1
ATOM 1350 N N . SER A 1 183 ? -11.391 -32.281 -24.219 1 84.69 183 SER A N 1
ATOM 1351 C CA . SER A 1 183 ? -11.773 -33.344 -25.141 1 84.69 183 SER A CA 1
ATOM 1352 C C . SER A 1 183 ? -12.75 -34.312 -24.5 1 84.69 183 SER A C 1
ATOM 1354 O O . SER A 1 183 ? -12.367 -35.125 -23.672 1 84.69 183 SER A O 1
ATOM 1356 N N . GLN A 1 184 ? -14.055 -34.219 -24.844 1 81.25 184 GLN A N 1
ATOM 1357 C CA . GLN A 1 184 ? -15.102 -35.094 -24.297 1 81.25 184 GLN A CA 1
ATOM 1358 C C . GLN A 1 184 ? -14.93 -36.531 -24.781 1 81.25 184 GLN A C 1
ATOM 1360 O O . GLN A 1 184 ? -15.195 -37.469 -24.031 1 81.25 184 GLN A O 1
ATOM 1365 N N . ARG A 1 185 ? -14.453 -36.594 -25.953 1 80.06 185 ARG A N 1
ATOM 1366 C CA . ARG A 1 185 ? -14.281 -37.906 -26.562 1 80.06 185 ARG A CA 1
ATOM 1367 C C . ARG A 1 185 ? -13.133 -38.656 -25.906 1 80.06 185 ARG A C 1
ATOM 1369 O O . ARG A 1 185 ? -13.258 -39.844 -25.594 1 80.06 185 ARG A O 1
ATOM 1376 N N . VAL A 1 186 ? -12.094 -37.969 -25.625 1 85.75 186 VAL A N 1
ATOM 1377 C CA . VAL A 1 186 ? -10.867 -38.656 -25.219 1 85.75 186 VAL A CA 1
ATOM 1378 C C . VAL A 1 186 ? -10.859 -38.812 -23.688 1 85.75 186 VAL A C 1
ATOM 1380 O O . VAL A 1 186 ? -10.336 -39.812 -23.172 1 85.75 186 VAL A O 1
ATOM 1383 N N . GLN A 1 187 ? -11.492 -37.906 -22.922 1 88.75 187 GLN A N 1
ATOM 1384 C CA . GLN A 1 187 ? -11.492 -37.938 -21.469 1 88.75 187 GLN A CA 1
ATOM 1385 C C . GLN A 1 187 ? -10.109 -38.25 -20.922 1 88.75 187 GLN A C 1
ATOM 1387 O O . GLN A 1 187 ? -9.945 -39.188 -20.125 1 88.75 187 GLN A O 1
ATOM 1392 N N . ALA A 1 188 ? -9.188 -37.406 -21.266 1 93.69 188 ALA A N 1
ATOM 1393 C CA . ALA A 1 188 ? -7.766 -37.625 -20.984 1 93.69 188 ALA A CA 1
ATOM 1394 C C . ALA A 1 188 ? -7.469 -37.5 -19.5 1 93.69 188 ALA A C 1
ATOM 1396 O O . ALA A 1 188 ? -6.742 -38.312 -18.938 1 93.69 188 ALA A O 1
ATOM 1397 N N . LEU A 1 189 ? -8.094 -36.594 -18.812 1 95.62 189 LEU A N 1
ATOM 1398 C CA . LEU A 1 189 ? -7.719 -36.25 -17.453 1 95.62 189 LEU A CA 1
ATOM 1399 C C . LEU A 1 189 ? -7.992 -37.438 -16.5 1 95.62 189 LEU A C 1
ATOM 1401 O O . LEU A 1 189 ? -7.121 -37.812 -15.719 1 95.62 189 LEU A O 1
ATOM 1405 N N . PRO A 1 190 ? -9.203 -38 -16.609 1 94.5 190 PRO A N 1
ATOM 1406 C CA . PRO A 1 190 ? -9.445 -39.125 -15.711 1 94.5 190 PRO A CA 1
ATOM 1407 C C . PRO A 1 190 ? -8.375 -40.219 -15.836 1 94.5 190 PRO A C 1
ATOM 1409 O O . PRO A 1 190 ? -7.957 -40.781 -14.836 1 94.5 190 PRO A O 1
ATOM 1412 N N . GLN A 1 191 ? -7.898 -40.438 -17 1 93.12 191 GLN A N 1
ATOM 1413 C CA . GLN A 1 191 ? -6.867 -41.438 -17.234 1 93.12 191 GLN A CA 1
ATOM 1414 C C . GLN A 1 191 ? -5.531 -41 -16.641 1 93.12 191 GLN A C 1
ATOM 1416 O O . GLN A 1 191 ? -4.828 -41.812 -16.016 1 93.12 191 GLN A O 1
ATOM 1421 N N . ILE A 1 192 ? -5.215 -39.812 -16.859 1 95.75 192 ILE A N 1
ATOM 1422 C CA . ILE A 1 192 ? -3.961 -39.281 -16.344 1 95.75 192 ILE A CA 1
ATOM 1423 C C . ILE A 1 192 ? -3.965 -39.344 -14.82 1 95.75 192 ILE A C 1
ATOM 1425 O O . ILE A 1 192 ? -2.957 -39.688 -14.203 1 95.75 192 ILE A O 1
ATOM 1429 N N . PHE A 1 193 ? -5.09 -39.062 -14.172 1 96.56 193 PHE A N 1
ATOM 1430 C CA . PHE A 1 193 ? -5.211 -39.125 -12.719 1 96.56 193 PHE A CA 1
ATOM 1431 C C . PHE A 1 193 ? -4.941 -40.531 -12.211 1 96.56 193 PHE A C 1
ATOM 1433 O O . PHE A 1 193 ? -4.332 -40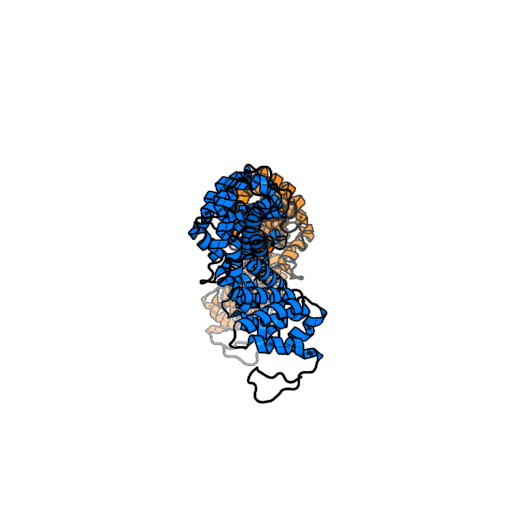.719 -11.156 1 96.56 193 PHE A O 1
ATOM 1440 N N . LEU A 1 194 ? -5.355 -41.438 -12.984 1 93.06 194 LEU A N 1
ATOM 1441 C CA . LEU A 1 194 ? -5.156 -42.812 -12.578 1 93.06 194 LEU A CA 1
ATOM 1442 C C . LEU A 1 194 ? -3.67 -43.156 -12.5 1 93.06 194 LEU A C 1
ATOM 1444 O O . LEU A 1 194 ? -3.248 -43.938 -11.656 1 93.06 194 LEU A O 1
ATOM 1448 N N . PHE A 1 195 ? -2.902 -42.562 -13.328 1 93.75 195 PHE A N 1
ATOM 1449 C CA . PHE A 1 195 ? -1.475 -42.875 -13.391 1 93.75 195 PHE A CA 1
ATOM 1450 C C . PHE A 1 195 ? -0.747 -42.281 -12.195 1 93.75 195 PHE A C 1
ATOM 1452 O O . PHE A 1 195 ? 0.403 -42.625 -11.922 1 93.75 195 PHE A O 1
ATOM 1459 N N . LEU A 1 196 ? -1.345 -41.375 -11.43 1 94.56 196 LEU A N 1
ATOM 1460 C CA . LEU A 1 196 ? -0.725 -40.781 -10.25 1 94.56 196 LEU A CA 1
ATOM 1461 C C . LEU A 1 196 ? -0.433 -41.844 -9.195 1 94.56 196 LEU A C 1
ATOM 1463 O O . LEU A 1 196 ? 0.518 -41.719 -8.422 1 94.56 196 LEU A O 1
ATOM 1467 N N . ASN A 1 197 ? -1.211 -42.781 -9.211 1 88.81 197 ASN A N 1
ATOM 1468 C CA . ASN A 1 197 ? -1.05 -43.844 -8.219 1 88.81 197 ASN A CA 1
ATOM 1469 C C . ASN A 1 197 ? -0.441 -45.125 -8.836 1 88.81 197 ASN A C 1
ATOM 1471 O O . ASN A 1 197 ? -0.576 -46.219 -8.281 1 88.81 197 ASN A O 1
ATOM 1475 N N . SER A 1 198 ? 0.168 -44.906 -9.977 1 88.62 198 SER A N 1
ATOM 1476 C CA . SER A 1 198 ? 0.851 -46.031 -10.641 1 88.62 198 SER A CA 1
ATOM 1477 C C . SER A 1 198 ? 2.025 -46.531 -9.805 1 88.62 198 SER A C 1
ATOM 1479 O O . SER A 1 198 ? 2.715 -45.719 -9.156 1 88.62 198 SER A O 1
ATOM 1481 N N . THR A 1 199 ? 2.287 -47.781 -9.805 1 86.62 199 THR A N 1
ATOM 1482 C CA . THR A 1 199 ? 3.428 -48.375 -9.117 1 86.62 199 THR A CA 1
ATOM 1483 C C . THR A 1 199 ? 4.707 -48.188 -9.922 1 86.62 199 THR A C 1
ATOM 1485 O O . THR A 1 199 ? 5.809 -48.375 -9.406 1 86.62 199 THR A O 1
ATOM 1488 N N . GLU A 1 200 ? 4.543 -47.844 -11.188 1 87.5 200 GLU A N 1
ATOM 1489 C CA . GLU A 1 200 ? 5.703 -47.531 -12.016 1 87.5 200 GLU A CA 1
ATOM 1490 C C . GLU A 1 200 ? 6.141 -46.062 -11.812 1 87.5 200 GLU A C 1
ATOM 1492 O O . GLU A 1 200 ? 5.449 -45.125 -12.227 1 87.5 200 GLU A O 1
ATOM 1497 N N . PRO A 1 201 ? 7.281 -45.875 -11.266 1 89.94 201 PRO A N 1
ATOM 1498 C CA . PRO A 1 201 ? 7.707 -44.531 -10.891 1 89.94 201 PRO A CA 1
ATOM 1499 C C . PRO A 1 201 ? 7.742 -43.562 -12.07 1 89.94 201 PRO A C 1
ATOM 1501 O O . PRO A 1 201 ? 7.422 -42.375 -11.922 1 89.94 201 PRO A O 1
ATOM 1504 N N . GLN A 1 202 ? 8.164 -44.062 -13.203 1 90.69 202 GLN A N 1
ATOM 1505 C CA . GLN A 1 202 ? 8.266 -43.188 -14.367 1 90.69 202 GLN A CA 1
ATOM 1506 C C . GLN A 1 202 ? 6.891 -42.719 -14.82 1 90.69 202 GLN A C 1
ATOM 1508 O O . GLN A 1 202 ? 6.727 -41.562 -15.219 1 90.69 202 GLN A O 1
ATOM 1513 N N . MET A 1 203 ? 5.941 -43.625 -14.703 1 91.69 203 MET A N 1
ATOM 1514 C CA . MET A 1 203 ? 4.574 -43.281 -15.078 1 91.69 203 MET A CA 1
ATOM 1515 C C . MET A 1 203 ? 3.979 -42.281 -14.109 1 91.69 203 MET A C 1
ATOM 1517 O O . MET A 1 203 ? 3.359 -41.281 -14.539 1 91.69 203 MET A O 1
ATOM 1521 N N . GLN A 1 204 ? 4.242 -42.531 -12.852 1 93.19 204 GLN A N 1
ATOM 1522 C CA . GLN A 1 204 ? 3.762 -41.625 -11.82 1 93.19 204 GLN A CA 1
ATOM 1523 C C . GLN A 1 204 ? 4.363 -40.219 -12 1 93.19 204 GLN A C 1
ATOM 1525 O O . GLN A 1 204 ? 3.639 -39.219 -12.008 1 93.19 204 GLN A O 1
ATOM 1530 N N . SER A 1 205 ? 5.637 -40.188 -12.195 1 94.88 205 SER A N 1
ATOM 1531 C CA . SER A 1 205 ? 6.352 -38.938 -12.383 1 94.88 205 SER A CA 1
ATOM 1532 C C . SER A 1 205 ? 5.84 -38.188 -13.602 1 94.88 205 SER A C 1
ATOM 1534 O O . SER A 1 205 ? 5.621 -36.969 -13.547 1 94.88 205 SER A O 1
ATOM 1536 N N . ALA A 1 206 ? 5.648 -38.875 -14.664 1 94.81 206 ALA A N 1
ATOM 1537 C CA . ALA A 1 206 ? 5.16 -38.25 -15.891 1 94.81 206 ALA A CA 1
ATOM 1538 C C . ALA A 1 206 ? 3.75 -37.688 -15.703 1 94.81 206 ALA A C 1
ATOM 1540 O O . ALA A 1 206 ? 3.438 -36.594 -16.172 1 94.81 206 ALA A O 1
ATOM 1541 N N . ALA A 1 207 ? 2.93 -38.469 -15.023 1 95.69 207 ALA A N 1
ATOM 1542 C CA . ALA A 1 207 ? 1.552 -38.031 -14.797 1 95.69 207 ALA A CA 1
ATOM 1543 C C . ALA A 1 207 ? 1.506 -36.719 -14.008 1 95.69 207 ALA A C 1
ATOM 1545 O O . ALA A 1 207 ? 0.792 -35.781 -14.375 1 95.69 207 ALA A O 1
ATOM 1546 N N . VAL A 1 208 ? 2.285 -36.719 -12.93 1 96.38 208 VAL A N 1
ATOM 1547 C CA . VAL A 1 208 ? 2.311 -35.5 -12.102 1 96.38 208 VAL A CA 1
ATOM 1548 C C . VAL A 1 208 ? 2.848 -34.344 -12.922 1 96.38 208 VAL A C 1
ATOM 1550 O O . VAL A 1 208 ? 2.334 -33.219 -12.82 1 96.38 208 VAL A O 1
ATOM 1553 N N . LYS A 1 209 ? 3.818 -34.562 -13.656 1 96.94 209 LYS A N 1
ATOM 1554 C CA . LYS A 1 209 ? 4.414 -33.531 -14.5 1 96.94 209 LYS A CA 1
ATOM 1555 C C . LYS A 1 209 ? 3.383 -32.969 -15.453 1 96.94 209 LYS A C 1
ATOM 1557 O O . LYS A 1 209 ? 3.277 -31.734 -15.586 1 96.94 209 LYS A O 1
ATOM 1562 N N . ILE A 1 210 ? 2.66 -33.781 -16.094 1 96.81 210 ILE A N 1
ATOM 1563 C CA . ILE A 1 210 ? 1.634 -33.375 -17.031 1 96.81 210 ILE A CA 1
ATOM 1564 C C . ILE A 1 210 ? 0.615 -32.469 -16.328 1 96.81 210 ILE A C 1
ATOM 1566 O O . ILE A 1 210 ? 0.305 -31.375 -16.812 1 96.81 210 ILE A O 1
ATOM 1570 N N . LEU A 1 211 ? 0.176 -32.938 -15.234 1 97.75 211 LEU A N 1
ATOM 1571 C CA . LEU A 1 211 ? -0.838 -32.188 -14.5 1 97.75 211 LEU A CA 1
ATOM 1572 C C . LEU A 1 211 ? -0.283 -30.859 -14.016 1 97.75 211 LEU A C 1
ATOM 1574 O O . LEU A 1 211 ? -1.007 -29.859 -13.969 1 97.75 211 LEU A O 1
ATOM 1578 N N . THR A 1 212 ? 0.958 -30.844 -13.625 1 97.62 212 THR A N 1
ATOM 1579 C CA . THR A 1 212 ? 1.6 -29.609 -13.188 1 97.62 212 THR A CA 1
ATOM 1580 C C . THR A 1 212 ? 1.663 -28.594 -14.328 1 97.62 212 THR A C 1
ATOM 1582 O O . THR A 1 212 ? 1.37 -27.406 -14.141 1 97.62 212 THR A O 1
ATOM 1585 N N . TYR A 1 213 ? 1.998 -29.047 -15.5 1 96.88 213 TYR A N 1
ATOM 1586 C CA . TYR A 1 213 ? 2.004 -28.172 -16.672 1 96.88 213 TYR A CA 1
ATOM 1587 C C . TYR A 1 213 ? 0.624 -27.578 -16.906 1 96.88 213 TYR A C 1
ATOM 1589 O O . TYR A 1 213 ? 0.491 -26.359 -17.109 1 96.88 213 TYR A O 1
ATOM 1597 N N . ILE A 1 214 ? -0.331 -28.359 -16.859 1 96.69 214 ILE A N 1
ATOM 1598 C CA . ILE A 1 214 ? -1.694 -27.938 -17.141 1 96.69 214 ILE A CA 1
ATOM 1599 C C . ILE A 1 214 ? -2.164 -26.969 -16.062 1 96.69 214 ILE A C 1
ATOM 1601 O O . ILE A 1 214 ? -2.861 -25.984 -16.359 1 96.69 214 ILE A O 1
ATOM 1605 N N . SER A 1 215 ? -1.765 -27.203 -14.82 1 97.31 215 SER A N 1
ATOM 1606 C CA . SER A 1 215 ? -2.176 -26.375 -13.703 1 97.31 215 SER A CA 1
ATOM 1607 C C . SER A 1 215 ? -1.604 -24.953 -13.836 1 97.31 215 SER A C 1
ATOM 1609 O O . SER A 1 215 ? -2.113 -24.016 -13.227 1 97.31 215 SER A O 1
ATOM 1611 N N . ALA A 1 216 ? -0.554 -24.766 -14.586 1 96 216 ALA A N 1
ATOM 1612 C CA . ALA A 1 216 ? 0.095 -23.469 -14.758 1 96 216 ALA A CA 1
ATOM 1613 C C . ALA A 1 216 ? -0.53 -22.688 -15.906 1 96 216 ALA A C 1
ATOM 1615 O O . ALA A 1 216 ? -0.121 -21.547 -16.188 1 96 216 ALA A O 1
ATOM 1616 N N . SER A 1 217 ? -1.486 -23.219 -16.531 1 93 217 SER A N 1
ATOM 1617 C CA . SER A 1 217 ? -2.119 -22.594 -17.688 1 93 217 SER A CA 1
ATOM 1618 C C . SER A 1 217 ? -3.076 -21.484 -17.266 1 93 217 SER A C 1
ATOM 1620 O O . SER A 1 217 ? -2.682 -20.547 -16.562 1 93 217 SER A O 1
ATOM 1622 N N . ASN A 1 218 ? -4.395 -21.594 -17.484 1 93 218 ASN A N 1
ATOM 1623 C CA . ASN A 1 218 ? -5.383 -20.562 -17.172 1 93 218 ASN A CA 1
ATOM 1624 C C . ASN A 1 218 ? -6.379 -21.062 -16.109 1 93 218 ASN A C 1
ATOM 1626 O O . ASN A 1 218 ? -6.316 -22.219 -15.695 1 93 218 ASN A O 1
ATOM 1630 N N . ASN A 1 219 ? -7.246 -20.25 -15.758 1 93.81 219 ASN A N 1
ATOM 1631 C CA . ASN A 1 219 ? -8.18 -20.547 -14.68 1 93.81 219 ASN A CA 1
ATOM 1632 C C . ASN A 1 219 ? -9.141 -21.672 -15.062 1 93.81 219 ASN A C 1
ATOM 1634 O O . ASN A 1 219 ? -9.531 -22.469 -14.219 1 93.81 219 ASN A O 1
ATOM 1638 N N . TRP A 1 220 ? -9.461 -21.703 -16.266 1 95.31 220 TRP A N 1
ATOM 1639 C CA . TRP A 1 220 ? -10.367 -22.75 -16.734 1 95.31 220 TRP A CA 1
ATOM 1640 C C . TRP A 1 220 ? -9.75 -24.125 -16.562 1 95.31 220 TRP A C 1
ATOM 1642 O O . TRP A 1 220 ? -10.383 -25.031 -16.031 1 95.31 220 TRP A O 1
ATOM 1652 N N . CYS A 1 221 ? -8.492 -24.281 -16.984 1 96.19 221 CYS A N 1
ATOM 1653 C CA . CYS A 1 221 ? -7.793 -25.562 -16.859 1 96.19 221 CYS A CA 1
ATOM 1654 C C . CYS A 1 221 ? -7.668 -25.984 -15.406 1 96.19 221 CYS A C 1
ATOM 1656 O O . CYS A 1 221 ? -7.887 -27.156 -15.078 1 96.19 221 CYS A O 1
ATOM 1658 N N . ARG A 1 222 ? -7.355 -25.062 -14.539 1 96.94 222 ARG A N 1
ATOM 1659 C CA . ARG A 1 222 ? -7.242 -25.375 -13.117 1 96.94 222 ARG A CA 1
ATOM 1660 C C . ARG A 1 222 ? -8.578 -25.828 -12.547 1 96.94 222 ARG A C 1
ATOM 1662 O O . ARG A 1 222 ? -8.641 -26.812 -11.805 1 96.94 222 ARG A O 1
ATOM 1669 N N . HIS A 1 223 ? -9.633 -25.125 -12.922 1 96.81 223 HIS A N 1
ATOM 1670 C CA . HIS A 1 223 ? -10.969 -25.516 -12.484 1 96.81 223 HIS A CA 1
ATOM 1671 C C . HIS A 1 223 ? -11.32 -26.922 -12.922 1 96.81 223 HIS A C 1
ATOM 1673 O O . HIS A 1 223 ? -11.82 -27.719 -12.125 1 96.81 223 HIS A O 1
ATOM 1679 N N . GLN A 1 224 ? -11.008 -27.219 -14.141 1 96.12 224 GLN A N 1
ATOM 1680 C CA . GLN A 1 224 ? -11.297 -28.547 -14.68 1 96.12 224 GLN A CA 1
ATOM 1681 C C . GLN A 1 224 ? -10.492 -29.625 -13.945 1 96.12 224 GLN A C 1
ATOM 1683 O O . GLN A 1 224 ? -11.016 -30.688 -13.641 1 96.12 224 GLN A O 1
ATOM 1688 N N . LEU A 1 225 ? -9.219 -29.328 -13.688 1 97.44 225 LEU A N 1
ATOM 1689 C CA . LEU A 1 225 ? -8.383 -30.281 -12.945 1 97.44 225 LEU A CA 1
ATOM 1690 C C . LEU A 1 225 ? -9 -30.609 -11.594 1 97.44 225 LEU A C 1
ATOM 1692 O O . LEU A 1 225 ? -9.078 -31.766 -11.211 1 97.44 225 LEU A O 1
ATOM 1696 N N . ILE A 1 226 ? -9.453 -29.594 -10.906 1 97.5 226 ILE A N 1
ATOM 1697 C CA . ILE A 1 226 ? -10.008 -29.75 -9.562 1 97.5 226 ILE A CA 1
ATOM 1698 C C . ILE A 1 226 ? -11.281 -30.578 -9.625 1 97.5 226 ILE A C 1
ATOM 1700 O O . ILE A 1 226 ? -11.422 -31.562 -8.891 1 97.5 226 ILE A O 1
ATOM 1704 N N . GLN A 1 227 ? -12.188 -30.234 -10.555 1 95.56 227 GLN A N 1
ATOM 1705 C CA . GLN A 1 227 ? -13.477 -30.906 -10.648 1 95.56 227 GLN A CA 1
ATOM 1706 C C . GLN A 1 227 ? -13.289 -32.375 -11.055 1 95.56 227 GLN A C 1
ATOM 1708 O O . GLN A 1 227 ? -13.914 -33.281 -10.484 1 95.56 227 GLN A O 1
ATOM 1713 N N . LYS A 1 228 ? -12.461 -32.594 -12 1 95.75 228 LYS A N 1
ATOM 1714 C CA . LYS A 1 228 ? -12.266 -33.969 -12.492 1 95.75 228 LYS A CA 1
ATOM 1715 C C . LYS A 1 228 ? -11.531 -34.812 -11.461 1 95.75 228 LYS A C 1
ATOM 1717 O O . LYS A 1 228 ? -11.812 -36.031 -11.328 1 95.75 228 LYS A O 1
ATOM 1722 N N . ASP A 1 229 ? -10.555 -34.219 -10.766 1 96.56 229 ASP A N 1
ATOM 1723 C CA . ASP A 1 229 ? -9.898 -34.969 -9.703 1 96.56 229 ASP A CA 1
ATOM 1724 C C . ASP A 1 229 ? -10.898 -35.375 -8.625 1 96.56 229 ASP A C 1
ATOM 1726 O O . ASP A 1 229 ? -10.852 -36.5 -8.125 1 96.56 229 ASP A O 1
ATOM 1730 N N . MET A 1 230 ? -11.758 -34.5 -8.289 1 94.69 230 MET A N 1
ATOM 1731 C CA . MET A 1 230 ? -12.797 -34.781 -7.305 1 94.69 230 MET A CA 1
ATOM 1732 C C . MET A 1 230 ? -13.672 -35.938 -7.773 1 94.69 230 MET A C 1
ATOM 1734 O O . MET A 1 230 ? -13.992 -36.844 -6.992 1 94.69 230 MET A O 1
ATOM 1738 N N . ALA A 1 231 ? -14.023 -35.844 -9.016 1 93.56 231 ALA A N 1
ATOM 1739 C CA . ALA A 1 231 ? -14.883 -36.875 -9.594 1 93.56 231 ALA A CA 1
ATOM 1740 C C . ALA A 1 231 ? -14.164 -38.219 -9.656 1 93.56 231 ALA A C 1
ATOM 1742 O O . ALA A 1 231 ? -14.797 -39.281 -9.633 1 93.56 231 ALA A O 1
ATOM 1743 N N . CYS A 1 232 ? -12.797 -38.25 -9.766 1 94 232 CYS A N 1
ATOM 1744 C CA . CYS A 1 232 ? -12.008 -39.469 -9.938 1 94 232 CYS A CA 1
ATOM 1745 C C . CYS A 1 232 ? -11.477 -39.969 -8.602 1 94 232 CYS A C 1
ATOM 1747 O O . CYS A 1 232 ? -10.602 -40.844 -8.57 1 94 232 CYS A O 1
ATOM 1749 N N . GLY A 1 233 ? -11.922 -39.375 -7.43 1 92.81 233 GLY A N 1
ATOM 1750 C CA . GLY A 1 233 ? -11.594 -39.938 -6.125 1 92.81 233 GLY A CA 1
ATOM 1751 C C . GLY A 1 233 ? -10.422 -39.219 -5.461 1 92.81 233 GLY A C 1
ATOM 1752 O O . GLY A 1 233 ? -9.719 -39.812 -4.637 1 92.81 233 GLY A O 1
ATOM 1753 N N . GLN A 1 234 ? -10.016 -38.094 -5.891 1 94.81 234 GLN A N 1
ATOM 1754 C CA . GLN A 1 234 ? -9 -37.25 -5.27 1 94.81 234 GLN A CA 1
ATOM 1755 C C . GLN A 1 234 ? -7.633 -37.938 -5.289 1 94.81 234 GLN A C 1
ATOM 1757 O O . GLN A 1 234 ? -6.992 -38.062 -4.246 1 94.81 234 GLN A O 1
ATOM 1762 N N . ASN A 1 235 ? -7.199 -38.219 -6.504 1 96.19 235 ASN A N 1
ATOM 1763 C CA . ASN A 1 235 ? -5.941 -38.906 -6.719 1 96.19 235 ASN A CA 1
ATOM 1764 C C . ASN A 1 235 ? -4.738 -38.062 -6.344 1 96.19 235 ASN A C 1
ATOM 1766 O O . ASN A 1 235 ? -3.715 -38.562 -5.895 1 96.19 235 ASN A O 1
ATOM 1770 N N . ILE A 1 236 ? -4.875 -36.75 -6.5 1 96.88 236 ILE A N 1
ATOM 1771 C CA . ILE A 1 236 ? -3.787 -35.875 -6.129 1 96.88 236 ILE A CA 1
ATOM 1772 C C . ILE A 1 236 ? -3.547 -35.938 -4.621 1 96.88 236 ILE A C 1
ATOM 1774 O O . ILE A 1 236 ? -2.4 -36.031 -4.172 1 96.88 236 ILE A O 1
ATOM 1778 N N . ASN A 1 237 ? -4.617 -35.906 -3.885 1 96.5 237 ASN A N 1
ATOM 1779 C CA . ASN A 1 237 ? -4.52 -36 -2.432 1 96.5 237 ASN A CA 1
ATOM 1780 C C . ASN A 1 237 ? -3.896 -37.312 -1.989 1 96.5 237 ASN A C 1
ATOM 1782 O O . ASN A 1 237 ? -3.061 -37.344 -1.085 1 96.5 237 ASN A O 1
ATOM 1786 N N . SER A 1 238 ? -4.328 -38.375 -2.654 1 94.81 238 SER A N 1
ATOM 1787 C CA . SER A 1 238 ? -3.771 -39.688 -2.355 1 94.81 238 SER A CA 1
ATOM 1788 C C . SER A 1 238 ? -2.271 -39.719 -2.627 1 94.81 238 SER A C 1
ATOM 1790 O O . SER A 1 238 ? -1.511 -40.312 -1.851 1 94.81 238 SER A O 1
ATOM 1792 N N . LEU A 1 239 ? -1.868 -39.125 -3.711 1 95.19 239 LEU A N 1
ATOM 1793 C CA . LEU A 1 239 ? -0.453 -39.062 -4.059 1 95.19 239 LEU A CA 1
ATOM 1794 C C . LEU A 1 239 ? 0.343 -38.375 -2.963 1 95.19 239 LEU A C 1
ATOM 1796 O O . LEU A 1 239 ? 1.384 -38.875 -2.529 1 95.19 239 LEU A O 1
ATOM 1800 N N . LEU A 1 240 ? -0.121 -37.25 -2.447 1 94.5 240 LEU A N 1
ATOM 1801 C CA . LEU A 1 240 ? 0.581 -36.438 -1.465 1 94.5 240 LEU A CA 1
ATOM 1802 C C . LEU A 1 240 ? 0.657 -37.156 -0.119 1 94.5 240 LEU A C 1
ATOM 1804 O O . LEU A 1 240 ? 1.62 -36.969 0.63 1 94.5 240 LEU A O 1
ATOM 1808 N N . LYS A 1 241 ? -0.341 -37.906 0.131 1 91.75 241 LYS A N 1
ATOM 1809 C CA . LYS A 1 241 ? -0.386 -38.625 1.398 1 91.75 241 LYS A CA 1
ATOM 1810 C C . LYS A 1 241 ? 0.537 -39.844 1.372 1 91.75 241 LYS A C 1
ATOM 1812 O O . LYS A 1 241 ? 0.874 -40.375 2.42 1 91.75 241 LYS A O 1
ATOM 1817 N N . GLY A 1 242 ? 0.838 -40.125 0.167 1 83.44 242 GLY A N 1
ATOM 1818 C CA . GLY A 1 242 ? 1.67 -41.312 0.03 1 83.44 242 GLY A CA 1
ATOM 1819 C C . GLY A 1 242 ? 3.072 -41.125 0.577 1 83.44 242 GLY A C 1
ATOM 1820 O O . GLY A 1 242 ? 3.494 -40 0.845 1 83.44 242 GLY A O 1
ATOM 1821 N N . SER A 1 243 ? 3.75 -42.25 0.931 1 69.5 243 SER A N 1
ATOM 1822 C CA . SER A 1 243 ? 5.062 -42.188 1.564 1 69.5 243 SER A CA 1
ATOM 1823 C C . SER A 1 243 ? 6.156 -42.688 0.617 1 69.5 243 SER A C 1
ATOM 1825 O O . SER A 1 243 ? 7.34 -42.625 0.949 1 69.5 243 SER A O 1
ATOM 1827 N N . THR A 1 244 ? 5.789 -43.062 -0.548 1 69.06 244 THR A N 1
ATOM 1828 C CA . THR A 1 244 ? 6.805 -43.75 -1.339 1 69.06 244 THR A CA 1
ATOM 1829 C C . THR A 1 244 ? 7.195 -42.906 -2.559 1 69.06 244 THR A C 1
ATOM 1831 O O . THR A 1 244 ? 7.898 -43.406 -3.447 1 69.06 244 THR A O 1
ATOM 1834 N N . TRP A 1 245 ? 7.023 -41.688 -2.477 1 74.94 245 TRP A N 1
ATOM 1835 C CA . TRP A 1 245 ? 7.332 -40.938 -3.701 1 74.94 245 TRP A CA 1
ATOM 1836 C C . TRP A 1 245 ? 8.781 -40.469 -3.701 1 74.94 245 TRP A C 1
ATOM 1838 O O . TRP A 1 245 ? 9.398 -40.344 -2.643 1 74.94 245 TRP A O 1
ATOM 1848 N N . GLN A 1 246 ? 9.203 -40.406 -4.926 1 84.12 246 GLN A N 1
ATOM 1849 C CA . GLN A 1 246 ? 10.484 -39.75 -5.152 1 84.12 246 GLN A CA 1
ATOM 1850 C C . GLN A 1 246 ? 10.391 -38.25 -4.855 1 84.12 246 GLN A C 1
ATOM 1852 O O . GLN A 1 246 ? 9.328 -37.625 -5.012 1 84.12 246 GLN A O 1
ATOM 1857 N N . GLN A 1 247 ? 11.406 -37.75 -4.453 1 88.88 247 GLN A N 1
ATOM 1858 C CA . GLN A 1 247 ? 11.477 -36.344 -4.074 1 88.88 247 GLN A CA 1
ATOM 1859 C C . GLN A 1 247 ? 10.969 -35.438 -5.203 1 88.88 247 GLN A C 1
ATOM 1861 O O . GLN A 1 247 ? 10.258 -34.469 -4.957 1 88.88 247 GLN A O 1
ATOM 1866 N N . GLU A 1 248 ? 11.344 -35.812 -6.391 1 92.06 248 GLU A N 1
ATOM 1867 C CA . GLU A 1 248 ? 10.945 -35 -7.539 1 92.06 248 GLU A CA 1
ATOM 1868 C C . GLU A 1 248 ? 9.43 -35 -7.711 1 92.06 248 GLU A C 1
ATOM 1870 O O . GLU A 1 248 ? 8.852 -34 -8.109 1 92.06 248 GLU A O 1
ATOM 1875 N N . VAL A 1 249 ? 8.844 -36.094 -7.434 1 94.62 249 VAL A N 1
ATOM 1876 C CA . VAL A 1 249 ? 7.395 -36.219 -7.555 1 94.62 249 VAL A CA 1
ATOM 1877 C C . VAL A 1 249 ? 6.711 -35.344 -6.516 1 94.62 249 VAL A C 1
ATOM 1879 O O . VAL A 1 249 ? 5.754 -34.625 -6.832 1 94.62 249 VAL A O 1
ATOM 1882 N N . LEU A 1 250 ? 7.266 -35.375 -5.293 1 94.81 250 LEU A N 1
ATOM 1883 C CA . LEU A 1 250 ? 6.707 -34.531 -4.238 1 94.81 250 LEU A CA 1
ATOM 1884 C C . LEU A 1 250 ? 6.824 -33.062 -4.605 1 94.81 250 LEU A C 1
ATOM 1886 O O . LEU A 1 250 ? 5.887 -32.281 -4.391 1 94.81 250 LEU A O 1
ATOM 1890 N N . THR A 1 251 ? 7.941 -32.688 -5.129 1 95.88 251 THR A N 1
ATOM 1891 C CA . THR A 1 251 ? 8.164 -31.297 -5.535 1 95.88 251 THR A CA 1
ATOM 1892 C C . THR A 1 251 ? 7.156 -30.875 -6.598 1 95.88 251 THR A C 1
ATOM 1894 O O . THR A 1 251 ? 6.531 -29.828 -6.484 1 95.88 251 THR A O 1
ATOM 1897 N N . MET A 1 252 ? 6.965 -31.719 -7.547 1 95.75 252 MET A N 1
ATOM 1898 C CA . MET A 1 252 ? 6.012 -31.422 -8.609 1 95.75 252 MET A CA 1
ATOM 1899 C C . MET A 1 252 ? 4.582 -31.406 -8.07 1 95.75 252 MET A C 1
ATOM 1901 O O . MET A 1 252 ? 3.781 -30.547 -8.445 1 95.75 252 MET A O 1
ATOM 1905 N N . ALA A 1 253 ? 4.297 -32.344 -7.246 1 96.56 253 ALA A N 1
ATOM 1906 C CA . ALA A 1 253 ? 2.947 -32.438 -6.695 1 96.56 253 ALA A CA 1
ATOM 1907 C C . ALA A 1 253 ? 2.59 -31.203 -5.871 1 96.56 253 ALA A C 1
ATOM 1909 O O . ALA A 1 253 ? 1.464 -30.703 -5.945 1 96.56 253 ALA A O 1
ATOM 1910 N N . THR A 1 254 ? 3.537 -30.766 -5.078 1 97.12 254 THR A N 1
ATOM 1911 C CA . THR A 1 254 ? 3.279 -29.562 -4.277 1 97.12 254 THR A CA 1
ATOM 1912 C C . THR A 1 254 ? 3.133 -28.344 -5.172 1 97.12 254 THR A C 1
ATOM 1914 O O . THR A 1 254 ? 2.334 -27.453 -4.883 1 97.12 254 THR A O 1
ATOM 1917 N N . ALA A 1 255 ? 3.896 -28.281 -6.227 1 97.62 255 ALA A N 1
ATOM 1918 C CA . ALA A 1 255 ? 3.729 -27.203 -7.199 1 97.62 255 ALA A CA 1
ATOM 1919 C C . ALA A 1 255 ? 2.338 -27.25 -7.828 1 97.62 255 ALA A C 1
ATOM 1921 O O . ALA A 1 255 ? 1.696 -26.203 -7.992 1 97.62 255 ALA A O 1
ATOM 1922 N N . LEU A 1 256 ? 1.95 -28.406 -8.164 1 97.81 256 LEU A N 1
ATOM 1923 C CA . LEU A 1 256 ? 0.619 -28.609 -8.727 1 97.81 256 LEU A CA 1
ATOM 1924 C C . LEU A 1 256 ? -0.456 -28.078 -7.785 1 97.81 256 LEU A C 1
ATOM 1926 O O . LEU A 1 256 ? -1.285 -27.266 -8.188 1 97.81 256 LEU A O 1
ATOM 1930 N N . VAL A 1 257 ? -0.396 -28.453 -6.535 1 98.06 257 VAL A N 1
ATOM 1931 C CA . VAL A 1 257 ? -1.396 -28.047 -5.555 1 98.06 257 VAL A CA 1
ATOM 1932 C C . VAL A 1 257 ? -1.334 -26.531 -5.348 1 98.06 257 VAL A C 1
ATOM 1934 O O . VAL A 1 257 ? -2.369 -25.875 -5.234 1 98.06 257 VAL A O 1
ATOM 1937 N N . ALA A 1 258 ? -0.139 -26 -5.277 1 98 258 ALA A N 1
ATOM 1938 C CA . ALA A 1 258 ? 0.021 -24.562 -5.121 1 98 258 ALA A CA 1
ATOM 1939 C C . ALA A 1 258 ? -0.665 -23.812 -6.258 1 98 258 ALA A C 1
ATOM 1941 O O . ALA A 1 258 ? -1.301 -22.781 -6.031 1 98 258 ALA A O 1
ATOM 1942 N N . ASN A 1 259 ? -0.57 -24.297 -7.461 1 97.5 259 ASN A N 1
ATOM 1943 C CA . ASN A 1 259 ? -1.219 -23.672 -8.609 1 97.5 259 ASN A CA 1
ATOM 1944 C C . ASN A 1 259 ? -2.738 -23.766 -8.516 1 97.5 259 ASN A C 1
ATOM 1946 O O . ASN A 1 259 ? -3.447 -22.828 -8.891 1 97.5 259 ASN A O 1
ATOM 1950 N N . LEU A 1 260 ? -3.168 -24.859 -8.055 1 97.75 260 LEU A N 1
ATOM 1951 C CA . LEU A 1 260 ? -4.609 -25.047 -7.945 1 97.75 260 LEU A CA 1
ATOM 1952 C C . LEU A 1 260 ? -5.195 -24.141 -6.859 1 97.75 260 LEU A C 1
ATOM 1954 O O . LEU A 1 260 ? -6.348 -23.719 -6.957 1 97.75 260 LEU A O 1
ATOM 1958 N N . ALA A 1 261 ? -4.434 -23.828 -5.887 1 97.75 261 ALA A N 1
ATOM 1959 C CA . ALA A 1 261 ? -4.863 -23.078 -4.707 1 97.75 261 ALA A CA 1
ATOM 1960 C C . ALA A 1 261 ? -5.285 -21.672 -5.082 1 97.75 261 ALA A C 1
ATOM 1962 O O . ALA A 1 261 ? -5.918 -20.969 -4.289 1 97.75 261 ALA A O 1
ATOM 1963 N N . VAL A 1 262 ? -4.996 -21.234 -6.266 1 95.44 262 VAL A N 1
ATOM 1964 C CA . VAL A 1 262 ? -5.305 -19.875 -6.695 1 95.44 262 VAL A CA 1
ATOM 1965 C C . VAL A 1 262 ? -6.797 -19.75 -7 1 95.44 262 VAL A C 1
ATOM 1967 O O . VAL A 1 262 ? -7.344 -18.656 -7.035 1 95.44 262 VAL A O 1
ATOM 1970 N N . CYS A 1 263 ? -7.422 -20.844 -7.199 1 93.38 263 CYS A N 1
ATOM 1971 C CA . CYS A 1 263 ? -8.805 -20.859 -7.664 1 93.38 263 CYS A CA 1
ATOM 1972 C C . CYS A 1 263 ? -9.766 -20.594 -6.512 1 93.38 263 CYS A C 1
ATOM 1974 O O . CYS A 1 263 ? -9.977 -21.453 -5.66 1 93.38 263 CYS A O 1
ATOM 1976 N N . SER A 1 264 ? -10.438 -19.516 -6.555 1 87.81 264 SER A N 1
ATOM 1977 C CA . SER A 1 264 ? -11.336 -19.094 -5.484 1 87.81 264 SER A CA 1
ATOM 1978 C C . SER A 1 264 ? -12.641 -19.875 -5.504 1 87.81 264 SER A C 1
ATOM 1980 O O . SER A 1 264 ? -13.219 -20.156 -4.449 1 87.81 264 SER A O 1
ATOM 1982 N N . SER A 1 265 ? -13.109 -20.25 -6.648 1 88.19 265 SER A N 1
ATOM 1983 C CA . SER A 1 265 ? -14.414 -20.891 -6.812 1 88.19 265 SER A CA 1
ATOM 1984 C C . SER A 1 265 ? -14.375 -22.328 -6.324 1 88.19 265 SER A C 1
ATOM 1986 O O . SER A 1 265 ? -15.43 -22.938 -6.109 1 88.19 265 SER A O 1
ATOM 1988 N N . ASP A 1 266 ? -13.203 -22.844 -6.09 1 90.69 266 ASP A N 1
ATOM 1989 C CA . ASP A 1 266 ? -13.086 -24.266 -5.801 1 90.69 266 ASP A CA 1
ATOM 1990 C C . ASP A 1 266 ? -12.555 -24.5 -4.391 1 90.69 266 ASP A C 1
ATOM 1992 O O . ASP A 1 266 ? -12.016 -25.578 -4.09 1 90.69 266 ASP A O 1
ATOM 1996 N N . THR A 1 267 ? -12.711 -23.562 -3.525 1 88.69 267 THR A N 1
ATOM 1997 C CA . THR A 1 267 ? -12.102 -23.594 -2.203 1 88.69 267 THR A CA 1
ATOM 1998 C C . THR A 1 267 ? -12.602 -24.781 -1.4 1 88.69 267 THR A C 1
ATOM 2000 O O . THR A 1 267 ? -11.82 -25.453 -0.729 1 88.69 267 THR A O 1
ATOM 2003 N N . VAL A 1 268 ? -13.805 -25.094 -1.503 1 88.62 268 VAL A N 1
ATOM 2004 C CA . VAL A 1 268 ? -14.391 -26.188 -0.736 1 88.62 268 VAL A CA 1
ATOM 2005 C C . VAL A 1 268 ? -13.836 -27.516 -1.236 1 88.62 268 VAL A C 1
ATOM 2007 O O . VAL A 1 268 ? -13.453 -28.375 -0.439 1 88.62 268 VAL A O 1
ATOM 2010 N N . CYS A 1 269 ? -13.688 -27.672 -2.57 1 92.25 269 CYS A N 1
ATOM 2011 C CA . CYS A 1 269 ? -13.18 -28.891 -3.189 1 92.25 269 CYS A CA 1
ATOM 2012 C C . CYS A 1 269 ? -11.719 -29.109 -2.842 1 92.25 269 CYS A C 1
ATOM 2014 O O . CYS A 1 269 ? -11.242 -30.25 -2.822 1 92.25 269 CYS A O 1
ATOM 2016 N N . LEU A 1 270 ? -11.07 -28.031 -2.477 1 96.44 270 LEU A N 1
ATOM 2017 C CA . LEU A 1 270 ? -9.625 -28.094 -2.279 1 96.44 270 LEU A CA 1
ATOM 2018 C C . LEU A 1 270 ? -9.289 -28.25 -0.801 1 96.44 270 LEU A C 1
ATOM 2020 O O . LEU A 1 270 ? -8.109 -28.312 -0.434 1 96.44 270 LEU A O 1
ATOM 2024 N N . SER A 1 271 ? -10.266 -28.391 0.073 1 95.56 271 SER A N 1
ATOM 2025 C CA . SER A 1 271 ? -10.07 -28.375 1.52 1 95.56 271 SER A CA 1
ATOM 2026 C C . SER A 1 271 ? -9.156 -29.516 1.963 1 95.56 271 SER A C 1
ATOM 2028 O O . SER A 1 271 ? -8.25 -29.312 2.777 1 95.56 271 SER A O 1
ATOM 2030 N N . ASN A 1 272 ? -9.391 -30.688 1.443 1 95.88 272 ASN A N 1
ATOM 2031 C CA . ASN A 1 272 ? -8.555 -31.828 1.804 1 95.88 272 ASN A CA 1
ATOM 2032 C C . ASN A 1 272 ? -7.117 -31.641 1.338 1 95.88 272 ASN A C 1
ATOM 2034 O O . ASN A 1 272 ? -6.176 -31.969 2.064 1 95.88 272 ASN A O 1
ATOM 2038 N N . LEU A 1 273 ? -6.996 -31.109 0.145 1 97.25 273 LEU A N 1
ATOM 2039 C CA . LEU A 1 273 ? -5.664 -30.859 -0.392 1 97.25 273 LEU A CA 1
ATOM 2040 C C . LEU A 1 273 ? -4.926 -29.828 0.449 1 97.25 273 LEU A C 1
ATOM 2042 O O . LEU A 1 273 ? -3.721 -29.953 0.681 1 97.25 273 LEU A O 1
ATOM 2046 N N . GLN A 1 274 ? -5.652 -28.812 0.879 1 97.81 274 GLN A N 1
ATOM 2047 C CA . GLN A 1 274 ? -5.078 -27.781 1.738 1 97.81 274 GLN A CA 1
ATOM 2048 C C . GLN A 1 274 ? -4.508 -28.391 3.018 1 97.81 274 GLN A C 1
ATOM 2050 O O . GLN A 1 274 ? -3.361 -28.125 3.383 1 97.81 274 GLN A O 1
ATOM 2055 N N . LYS A 1 275 ? -5.305 -29.219 3.682 1 97.56 275 LYS A N 1
ATOM 2056 C CA . LYS A 1 275 ? -4.883 -29.859 4.926 1 97.56 275 LYS A CA 1
ATOM 2057 C C . LYS A 1 275 ? -3.646 -30.719 4.707 1 97.56 275 LYS A C 1
ATOM 2059 O O . LYS A 1 275 ? -2.701 -30.688 5.496 1 97.56 275 LYS A O 1
ATOM 2064 N N . THR A 1 276 ? -3.717 -31.469 3.654 1 97.62 276 THR A N 1
ATOM 2065 C CA . THR A 1 276 ? -2.604 -32.344 3.35 1 97.62 276 THR A CA 1
ATOM 2066 C C . THR A 1 276 ? -1.334 -31.562 3.061 1 97.62 276 THR A C 1
ATOM 2068 O O . THR A 1 276 ? -0.257 -31.891 3.557 1 97.62 276 THR A O 1
ATOM 2071 N N . LEU A 1 277 ? -1.471 -30.547 2.246 1 97.94 277 LEU A N 1
ATOM 2072 C CA . LEU A 1 277 ? -0.328 -29.688 1.933 1 97.94 277 LEU A CA 1
ATOM 2073 C C . LEU A 1 277 ? 0.293 -29.125 3.205 1 97.94 277 LEU A C 1
ATOM 2075 O O . LEU A 1 277 ? 1.514 -29.172 3.375 1 97.94 277 LEU A O 1
ATOM 2079 N N . CYS A 1 278 ? -0.522 -28.609 4.105 1 98 278 CYS A N 1
ATOM 2080 C CA . CYS A 1 278 ? -0.05 -28.016 5.355 1 98 278 CYS A CA 1
ATOM 2081 C C . CYS A 1 278 ? 0.628 -29.078 6.223 1 98 278 CYS A C 1
ATOM 2083 O O . CYS A 1 278 ? 1.644 -28.797 6.863 1 98 278 CYS A O 1
ATOM 2085 N N . SER A 1 279 ? 0.086 -30.25 6.23 1 96.81 279 SER A N 1
ATOM 2086 C CA . SER A 1 279 ? 0.64 -31.328 7.062 1 96.81 279 SER A CA 1
ATOM 2087 C C . SER A 1 279 ? 2.059 -31.672 6.629 1 96.81 279 SER A C 1
ATOM 2089 O O . SER A 1 279 ? 2.846 -32.188 7.426 1 96.81 279 SER A O 1
ATOM 2091 N N . LEU A 1 280 ? 2.383 -31.438 5.355 1 95.94 280 LEU A N 1
ATOM 2092 C CA . LEU A 1 280 ? 3.717 -31.734 4.848 1 95.94 280 LEU A CA 1
ATOM 2093 C C . LEU A 1 280 ? 4.773 -30.906 5.562 1 95.94 280 LEU A C 1
ATOM 2095 O O . LEU A 1 280 ? 5.953 -31.266 5.57 1 95.94 280 LEU A O 1
ATOM 2099 N N . LEU A 1 281 ? 4.398 -29.781 6.176 1 96.38 281 LEU A N 1
ATOM 2100 C CA . LEU A 1 281 ? 5.32 -28.906 6.887 1 96.38 281 LEU A CA 1
ATOM 2101 C C . LEU A 1 281 ? 5.945 -29.625 8.078 1 96.38 281 LEU A C 1
ATOM 2103 O O . LEU A 1 281 ? 7.008 -29.234 8.562 1 96.38 281 LEU A O 1
ATOM 2107 N N . HIS A 1 282 ? 5.324 -30.625 8.555 1 94.69 282 HIS A N 1
ATOM 2108 C CA . HIS A 1 282 ? 5.824 -31.344 9.719 1 94.69 282 HIS A CA 1
ATOM 2109 C C . HIS A 1 282 ? 6.973 -32.281 9.336 1 94.69 282 HIS A C 1
ATOM 2111 O O . HIS A 1 282 ? 7.691 -32.781 10.203 1 94.69 282 HIS A O 1
ATOM 2117 N N . ARG A 1 283 ? 7.102 -32.375 8.086 1 90.94 283 ARG A N 1
ATOM 2118 C CA . ARG A 1 283 ? 8.203 -33.219 7.637 1 90.94 283 ARG A CA 1
ATOM 2119 C C . ARG A 1 283 ? 9.547 -32.5 7.824 1 90.94 283 ARG A C 1
ATOM 2121 O O . ARG A 1 283 ? 9.656 -31.297 7.578 1 90.94 283 ARG A O 1
ATOM 2128 N N . ASP A 1 284 ? 10.656 -33.031 8.312 1 86.06 284 ASP A N 1
ATOM 2129 C CA . ASP A 1 284 ? 11.93 -32.438 8.68 1 86.06 284 ASP A CA 1
ATOM 2130 C C . ASP A 1 284 ? 12.82 -32.219 7.453 1 86.06 284 ASP A C 1
ATOM 2132 O O . ASP A 1 284 ? 13.602 -31.281 7.398 1 86.06 284 ASP A O 1
ATOM 2136 N N . ASN A 1 285 ? 12.688 -33.062 6.387 1 85.5 285 ASN A N 1
ATOM 2137 C CA . ASN A 1 285 ? 13.68 -33.031 5.316 1 85.5 285 ASN A CA 1
ATOM 2138 C C . ASN A 1 285 ? 13.055 -32.625 3.984 1 85.5 285 ASN A C 1
ATOM 2140 O O . ASN A 1 285 ? 13.289 -33.281 2.961 1 85.5 285 ASN A O 1
ATOM 2144 N N . LEU A 1 286 ? 12.414 -31.422 4.121 1 90.88 286 LEU A N 1
ATOM 2145 C CA . LEU A 1 286 ? 11.898 -30.891 2.857 1 90.88 286 LEU A CA 1
ATOM 2146 C C . LEU A 1 286 ? 12.969 -30.109 2.115 1 90.88 286 LEU A C 1
ATOM 2148 O O . LEU A 1 286 ? 13.688 -29.312 2.721 1 90.88 286 LEU A O 1
ATOM 2152 N N . ASP A 1 287 ? 13.164 -30.469 0.874 1 92.5 287 ASP A N 1
ATOM 2153 C CA . ASP A 1 287 ? 14.094 -29.656 0.104 1 92.5 287 ASP A CA 1
ATOM 2154 C C . ASP A 1 287 ? 13.539 -28.25 -0.111 1 92.5 287 ASP A C 1
ATOM 2156 O O . ASP A 1 287 ? 12.344 -28.016 0.079 1 92.5 287 ASP A O 1
ATOM 2160 N N . THR A 1 288 ? 14.367 -27.344 -0.522 1 94.56 288 THR A N 1
ATOM 2161 C CA . THR A 1 288 ? 14.055 -25.922 -0.61 1 94.56 288 THR A CA 1
ATOM 2162 C C . THR A 1 288 ? 12.914 -25.672 -1.585 1 94.56 288 THR A C 1
ATOM 2164 O O . THR A 1 288 ? 12 -24.891 -1.297 1 94.56 288 THR A O 1
ATOM 2167 N N . GLU A 1 289 ? 12.969 -26.328 -2.697 1 94.88 289 GLU A N 1
ATOM 2168 C CA . GLU A 1 289 ? 11.961 -26.125 -3.725 1 94.88 289 GLU A CA 1
ATOM 2169 C C . GLU A 1 289 ? 10.594 -26.641 -3.27 1 94.88 289 GLU A C 1
ATOM 2171 O O . GLU A 1 289 ? 9.57 -25.984 -3.504 1 94.88 289 GLU A O 1
ATOM 2176 N N . THR A 1 290 ? 10.625 -27.766 -2.645 1 95.81 290 THR A N 1
ATOM 2177 C CA . THR A 1 290 ? 9.391 -28.328 -2.129 1 95.81 290 THR A CA 1
ATOM 2178 C C . THR A 1 290 ? 8.773 -27.438 -1.062 1 95.81 290 THR A C 1
ATOM 2180 O O . THR A 1 290 ? 7.57 -27.156 -1.086 1 95.81 290 THR A O 1
ATOM 2183 N N . LEU A 1 291 ? 9.586 -26.984 -0.152 1 97.44 291 LEU A N 1
ATOM 2184 C CA . LEU A 1 291 ? 9.117 -26.078 0.893 1 97.44 291 LEU A CA 1
ATOM 2185 C C . LEU A 1 291 ? 8.547 -24.797 0.291 1 97.44 291 LEU A C 1
ATOM 2187 O O . LEU A 1 291 ? 7.508 -24.297 0.736 1 97.44 291 LEU A O 1
ATOM 2191 N N . LEU A 1 292 ? 9.227 -24.266 -0.697 1 97.06 292 LEU A N 1
ATOM 2192 C CA . LEU A 1 292 ? 8.758 -23.078 -1.388 1 97.06 292 LEU A CA 1
ATOM 2193 C C . LEU A 1 292 ? 7.371 -23.297 -1.98 1 97.06 292 LEU A C 1
ATOM 2195 O O . LEU A 1 292 ? 6.48 -22.453 -1.833 1 97.06 292 LEU A O 1
ATOM 2199 N N . ASN A 1 293 ? 7.203 -24.406 -2.645 1 97 293 ASN A N 1
ATOM 2200 C CA . ASN A 1 293 ? 5.91 -24.734 -3.238 1 97 293 ASN A CA 1
ATOM 2201 C C . ASN A 1 293 ? 4.82 -24.844 -2.174 1 97 293 ASN A C 1
ATOM 2203 O O . ASN A 1 293 ? 3.697 -24.391 -2.373 1 97 293 ASN A O 1
ATOM 2207 N N . ILE A 1 294 ? 5.172 -25.484 -1.063 1 98.12 294 ILE A N 1
ATOM 2208 C CA . ILE A 1 294 ? 4.215 -25.656 0.025 1 98.12 294 ILE A CA 1
ATOM 2209 C C . ILE A 1 294 ? 3.764 -24.281 0.532 1 98.12 294 ILE A C 1
ATOM 2211 O O . ILE A 1 294 ? 2.562 -24.031 0.639 1 98.12 294 ILE A O 1
ATOM 2215 N N . LEU A 1 295 ? 4.715 -23.438 0.777 1 98.38 295 LEU A N 1
ATOM 2216 C CA . LEU A 1 295 ? 4.402 -22.141 1.355 1 98.38 295 LEU A CA 1
ATOM 2217 C C . LEU A 1 295 ? 3.719 -21.25 0.331 1 98.38 295 LEU A C 1
ATOM 2219 O O . LEU A 1 295 ? 2.871 -20.422 0.688 1 98.38 295 LEU A O 1
ATOM 2223 N N . ARG A 1 296 ? 4.07 -21.359 -0.916 1 97.75 296 ARG A N 1
ATOM 2224 C CA . ARG A 1 296 ? 3.33 -20.656 -1.956 1 97.75 296 ARG A CA 1
ATOM 2225 C C . ARG A 1 296 ? 1.869 -21.094 -1.981 1 97.75 296 ARG A C 1
ATOM 2227 O O . ARG A 1 296 ? 0.967 -20.266 -2.098 1 97.75 296 ARG A O 1
ATOM 2234 N N . GLY A 1 297 ? 1.663 -22.391 -1.924 1 98.06 297 GLY A N 1
ATOM 2235 C CA . GLY A 1 297 ? 0.302 -22.906 -1.837 1 98.06 297 GLY A CA 1
ATOM 2236 C C . GLY A 1 297 ? -0.458 -22.359 -0.639 1 98.06 297 GLY A C 1
ATOM 2237 O O . GLY A 1 297 ? -1.61 -21.938 -0.766 1 98.06 297 GLY A O 1
ATOM 2238 N N . ILE A 1 298 ? 0.177 -22.359 0.48 1 98.38 298 ILE A N 1
ATOM 2239 C CA . ILE A 1 298 ? -0.423 -21.844 1.705 1 98.38 298 ILE A CA 1
ATOM 2240 C C . ILE A 1 298 ? -0.767 -20.375 1.527 1 98.38 298 ILE A C 1
ATOM 2242 O O . ILE A 1 298 ? -1.849 -19.922 1.922 1 98.38 298 ILE A O 1
ATOM 2246 N N . ALA A 1 299 ? 0.164 -19.656 0.975 1 97.62 299 ALA A N 1
ATOM 2247 C CA . ALA A 1 299 ? -0.095 -18.234 0.702 1 97.62 299 ALA A CA 1
ATOM 2248 C C . ALA A 1 299 ? -1.302 -18.078 -0.217 1 97.62 299 ALA A C 1
ATOM 2250 O O . ALA A 1 299 ? -2.145 -17.203 0.009 1 97.62 299 ALA A O 1
ATOM 2251 N N . ASN A 1 300 ? -1.422 -18.844 -1.279 1 96.56 300 ASN A N 1
ATOM 2252 C CA . ASN A 1 300 ? -2.557 -18.781 -2.195 1 96.56 300 ASN A CA 1
ATOM 2253 C C . ASN A 1 300 ? -3.867 -19.109 -1.483 1 96.56 300 ASN A C 1
ATOM 2255 O O . ASN A 1 300 ? -4.867 -18.406 -1.668 1 96.56 300 ASN A O 1
ATOM 2259 N N . PHE A 1 301 ? -3.859 -20.125 -0.645 1 97.69 301 PHE A N 1
ATOM 2260 C CA . PHE A 1 301 ? -5.043 -20.469 0.126 1 97.69 301 PHE A CA 1
ATOM 2261 C C . PHE A 1 301 ? -5.438 -19.344 1.066 1 97.69 301 PHE A C 1
ATOM 2263 O O . PHE A 1 301 ? -6.625 -19.094 1.281 1 97.69 301 PHE A O 1
ATOM 2270 N N . SER A 1 302 ? -4.473 -18.688 1.621 1 96.56 302 SER A N 1
ATOM 2271 C CA . SER A 1 302 ? -4.715 -17.688 2.65 1 96.56 302 SER A CA 1
ATOM 2272 C C . SER A 1 302 ? -5.418 -16.453 2.07 1 96.56 302 SER A C 1
ATOM 2274 O O . SER A 1 302 ? -6 -15.664 2.811 1 96.56 302 SER A O 1
ATOM 2276 N N . LYS A 1 303 ? -5.328 -16.297 0.794 1 93.25 303 LYS A N 1
ATOM 2277 C CA . LYS A 1 303 ? -6 -15.18 0.132 1 93.25 303 LYS A CA 1
ATOM 2278 C C . LYS A 1 303 ? -7.512 -15.25 0.339 1 93.25 303 LYS A C 1
ATOM 2280 O O . LYS A 1 303 ? -8.203 -14.227 0.262 1 93.25 303 LYS A O 1
ATOM 2285 N N . PHE A 1 304 ? -7.969 -16.422 0.581 1 93.62 304 PHE A N 1
ATOM 2286 C CA . PHE A 1 304 ? -9.406 -16.625 0.749 1 93.62 304 PHE A CA 1
ATOM 2287 C C . PHE A 1 304 ? -9.75 -16.844 2.217 1 93.62 304 PHE A C 1
ATOM 2289 O O . PHE A 1 304 ? -9.312 -17.812 2.832 1 93.62 304 PHE A O 1
ATOM 2296 N N . LYS A 1 305 ? -10.633 -16.016 2.742 1 93.81 305 LYS A N 1
ATOM 2297 C CA . LYS A 1 305 ? -10.961 -15.938 4.164 1 93.81 305 LYS A CA 1
ATOM 2298 C C . LYS A 1 305 ? -11.461 -17.281 4.688 1 93.81 305 LYS A C 1
ATOM 2300 O O . LYS A 1 305 ? -11.195 -17.641 5.832 1 93.81 305 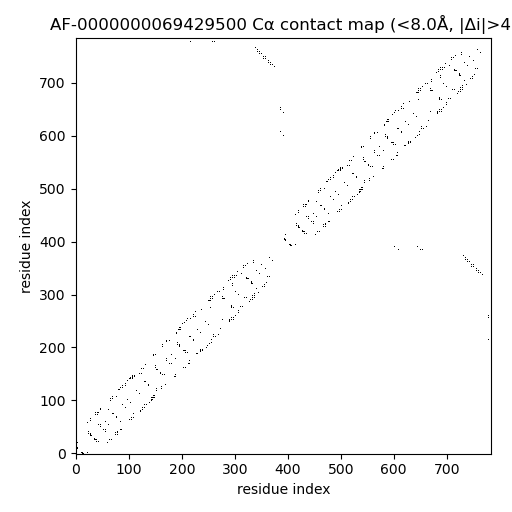LYS A O 1
ATOM 2305 N N . LEU A 1 306 ? -12.133 -18.062 3.885 1 95.12 306 LEU A N 1
ATOM 2306 C CA . LEU A 1 306 ? -12.742 -19.328 4.281 1 95.12 306 LEU A CA 1
ATOM 2307 C C . LEU A 1 306 ? -11.68 -20.312 4.758 1 95.12 306 LEU A C 1
ATOM 2309 O O . LEU A 1 306 ? -11.961 -21.203 5.57 1 95.12 306 LEU A O 1
ATOM 2313 N N . ASN A 1 307 ? -10.438 -20.156 4.32 1 96.44 307 ASN A N 1
ATOM 2314 C CA . ASN A 1 307 ? -9.359 -21.094 4.617 1 96.44 307 ASN A CA 1
ATOM 2315 C C . ASN A 1 307 ? -8.648 -20.734 5.922 1 96.44 307 ASN A C 1
ATOM 2317 O O . ASN A 1 307 ? -7.836 -21.5 6.426 1 96.44 307 ASN A O 1
ATOM 2321 N N . THR A 1 308 ? -8.938 -19.609 6.52 1 96.75 308 THR A N 1
ATOM 2322 C CA . THR A 1 308 ? -8.172 -19 7.605 1 96.75 308 THR A CA 1
ATOM 2323 C C . THR A 1 308 ? -8.18 -19.906 8.836 1 96.75 308 THR A C 1
ATOM 2325 O O . THR A 1 308 ? -7.133 -20.172 9.43 1 96.75 308 THR A O 1
ATOM 2328 N N . PRO A 1 309 ? -9.32 -20.469 9.258 1 96.19 309 PRO A N 1
ATOM 2329 C CA . PRO A 1 309 ? -9.32 -21.312 10.461 1 96.19 309 PRO A CA 1
ATOM 2330 C C . PRO A 1 309 ? -8.391 -22.516 10.336 1 96.19 309 PRO A C 1
ATOM 2332 O O . PRO A 1 309 ? -7.66 -22.828 11.273 1 96.19 309 PRO A O 1
ATOM 2335 N N . THR A 1 310 ? -8.367 -23.125 9.195 1 96.75 310 THR A N 1
ATOM 2336 C CA . THR A 1 310 ? -7.504 -24.281 8.977 1 96.75 310 THR A CA 1
ATOM 2337 C C . THR A 1 310 ? -6.035 -23.859 8.984 1 96.75 310 THR A C 1
ATOM 2339 O O . THR A 1 310 ? -5.207 -24.5 9.633 1 96.75 310 THR A O 1
ATOM 2342 N N . LEU A 1 311 ? -5.719 -22.828 8.289 1 98.12 311 LEU A N 1
ATOM 2343 C CA . LEU A 1 311 ? -4.336 -22.359 8.172 1 98.12 311 LEU A CA 1
ATOM 2344 C C . LEU A 1 311 ? -3.791 -21.922 9.523 1 98.12 311 LEU A C 1
ATOM 2346 O O . LEU A 1 311 ? -2.604 -22.094 9.805 1 98.12 311 LEU A O 1
ATOM 2350 N N . MET A 1 312 ? -4.66 -21.359 10.383 1 98 312 MET A N 1
ATOM 2351 C CA . MET A 1 312 ? -4.258 -20.891 11.703 1 98 312 MET A CA 1
ATOM 2352 C C . MET A 1 312 ? -3.729 -22.031 12.555 1 98 312 MET A C 1
ATOM 2354 O O . MET A 1 312 ? -2.834 -21.828 13.383 1 98 312 MET A O 1
ATOM 2358 N N . GLN A 1 313 ? -4.258 -23.234 12.297 1 97.56 313 GLN A N 1
ATOM 2359 C CA . GLN A 1 313 ? -3.814 -24.406 13.047 1 97.56 313 GLN A CA 1
ATOM 2360 C C . GLN A 1 313 ? -2.354 -24.734 12.75 1 97.56 313 GLN A C 1
ATOM 2362 O O . GLN A 1 313 ? -1.667 -25.328 13.57 1 97.56 313 GLN A O 1
ATOM 2367 N N . TYR A 1 314 ? -1.885 -24.281 11.648 1 98 314 TYR A N 1
ATOM 2368 C CA . TYR A 1 314 ? -0.529 -24.625 11.227 1 98 314 TYR A CA 1
ATOM 2369 C C . TYR A 1 314 ? 0.381 -23.406 11.289 1 98 314 TYR A C 1
ATOM 2371 O O . TYR A 1 314 ? 1.529 -23.453 10.844 1 98 314 TYR A O 1
ATOM 2379 N N . LEU A 1 315 ? -0.113 -22.281 11.82 1 98.19 315 LEU A N 1
ATOM 2380 C CA . LEU A 1 315 ? 0.601 -21.016 11.789 1 98.19 315 LEU A CA 1
ATOM 2381 C C . LEU A 1 315 ? 1.943 -21.125 12.508 1 98.19 315 LEU A C 1
ATOM 2383 O O . LEU A 1 315 ? 2.951 -20.594 12.031 1 98.19 315 LEU A O 1
ATOM 2387 N N . PRO A 1 316 ? 2.047 -21.828 13.641 1 97.69 316 PRO A N 1
ATOM 2388 C CA . PRO A 1 316 ? 3.359 -21.953 14.273 1 97.69 316 PRO A CA 1
ATOM 2389 C C . PRO A 1 316 ? 4.406 -22.578 13.359 1 97.69 316 PRO A C 1
ATOM 2391 O O . PRO A 1 316 ? 5.539 -22.094 13.281 1 97.69 316 PRO A O 1
ATOM 2394 N N . GLU A 1 317 ? 4.027 -23.594 12.633 1 97.44 317 GLU A N 1
ATOM 2395 C CA . GLU A 1 317 ? 4.957 -24.25 11.719 1 97.44 317 GLU A CA 1
ATOM 2396 C C . GLU A 1 317 ? 5.273 -23.359 10.523 1 97.44 317 GLU A C 1
ATOM 2398 O O . GLU A 1 317 ? 6.406 -23.344 10.031 1 97.44 317 GLU A O 1
ATOM 2403 N N . ILE A 1 318 ? 4.258 -22.672 10.008 1 98.25 318 ILE A N 1
ATOM 2404 C CA . ILE A 1 318 ? 4.43 -21.734 8.914 1 98.25 318 ILE A CA 1
ATOM 2405 C C . ILE A 1 318 ? 5.477 -20.688 9.297 1 98.25 318 ILE A C 1
ATOM 2407 O O . ILE A 1 318 ? 6.352 -20.344 8.492 1 98.25 318 ILE A O 1
ATOM 2411 N N . ILE A 1 319 ? 5.395 -20.203 10.539 1 98.06 319 ILE A N 1
ATOM 2412 C CA . ILE A 1 319 ? 6.332 -19.203 11.031 1 98.06 319 ILE A CA 1
ATOM 2413 C C . ILE A 1 319 ? 7.723 -19.812 11.164 1 98.06 319 ILE A C 1
ATOM 2415 O O . ILE A 1 319 ? 8.695 -19.281 10.625 1 98.06 319 ILE A O 1
ATOM 2419 N N . ARG A 1 320 ? 7.855 -20.938 11.734 1 96.56 320 ARG A N 1
ATOM 2420 C CA . ARG A 1 320 ? 9.141 -21.562 12.047 1 96.56 320 ARG A CA 1
ATOM 2421 C C . ARG A 1 320 ? 9.875 -21.953 10.766 1 96.56 320 ARG A C 1
ATOM 2423 O O . ARG A 1 320 ? 11.07 -21.703 10.625 1 96.56 320 ARG A O 1
ATOM 2430 N N . LYS A 1 321 ? 9.219 -22.5 9.828 1 96.69 321 LYS A N 1
ATOM 2431 C CA . LYS A 1 321 ? 9.883 -23.062 8.656 1 96.69 321 LYS A CA 1
ATOM 2432 C C . LYS A 1 321 ? 9.914 -22.047 7.512 1 96.69 321 LYS A C 1
ATOM 2434 O O . LYS A 1 321 ? 10.828 -22.047 6.691 1 96.69 321 LYS A O 1
ATOM 2439 N N . GLY A 1 322 ? 8.891 -21.234 7.449 1 97.19 322 GLY A N 1
ATOM 2440 C CA . GLY A 1 322 ? 8.773 -20.297 6.344 1 97.19 322 GLY A CA 1
ATOM 2441 C C . GLY A 1 322 ? 9.352 -18.938 6.66 1 97.19 322 GLY A C 1
ATOM 2442 O O . GLY A 1 322 ? 10.305 -18.5 6.012 1 97.19 322 GLY A O 1
ATOM 2443 N N . LEU A 1 323 ? 8.805 -18.312 7.711 1 96.69 323 LEU A N 1
ATOM 2444 C CA . LEU A 1 323 ? 9.156 -16.938 8.031 1 96.69 323 LEU A CA 1
ATOM 2445 C C . LEU A 1 323 ? 10.609 -16.844 8.492 1 96.69 323 LEU A C 1
ATOM 2447 O O . LEU A 1 323 ? 11.297 -15.867 8.195 1 96.69 323 LEU A O 1
ATOM 2451 N N . MET A 1 324 ? 11.109 -17.859 9.18 1 94.62 324 MET A N 1
ATOM 2452 C CA . MET A 1 324 ? 12.469 -17.859 9.711 1 94.62 324 MET A CA 1
ATOM 2453 C C . MET A 1 324 ? 13.453 -18.453 8.703 1 94.62 324 MET A C 1
ATOM 2455 O O . MET A 1 324 ? 14.641 -18.609 9 1 94.62 324 MET A O 1
ATOM 2459 N N . SER A 1 325 ? 12.953 -18.797 7.543 1 93.25 325 SER A N 1
ATOM 2460 C CA . SER A 1 325 ? 13.789 -19.391 6.504 1 93.25 325 SER A CA 1
ATOM 2461 C C . SER A 1 325 ? 14.852 -18.406 6.023 1 93.25 325 SER A C 1
ATOM 2463 O O . SER A 1 325 ? 14.625 -17.188 6.004 1 93.25 325 SER A O 1
ATOM 2465 N N . GLU A 1 326 ? 15.953 -18.922 5.594 1 92.25 326 GLU A N 1
ATOM 2466 C CA . GLU A 1 326 ? 17.016 -18.109 5.023 1 92.25 326 GLU A CA 1
ATOM 2467 C C . GLU A 1 326 ? 16.766 -17.828 3.545 1 92.25 326 GLU A C 1
ATOM 2469 O O . GLU A 1 326 ? 17.406 -16.953 2.953 1 92.25 326 GLU A O 1
ATOM 2474 N N . HIS A 1 327 ? 15.898 -18.594 2.996 1 93.06 327 HIS A N 1
ATOM 2475 C CA . HIS A 1 327 ? 15.586 -18.422 1.581 1 93.06 327 HIS A CA 1
ATOM 2476 C C . HIS A 1 327 ? 14.562 -17.297 1.374 1 93.06 327 HIS A C 1
ATOM 2478 O O . HIS A 1 327 ? 13.422 -17.406 1.829 1 93.06 327 HIS A O 1
ATOM 2484 N N . THR A 1 328 ? 14.898 -16.359 0.592 1 90.94 328 THR A N 1
ATOM 2485 C CA . THR A 1 328 ? 14.141 -15.125 0.448 1 90.94 328 THR A CA 1
ATOM 2486 C C . THR A 1 328 ? 12.758 -15.398 -0.132 1 90.94 328 THR A C 1
ATOM 2488 O O . THR A 1 328 ? 11.758 -14.852 0.34 1 90.94 328 THR A O 1
ATOM 2491 N N . GLN A 1 329 ? 12.711 -16.219 -1.168 1 92.06 329 GLN A N 1
ATOM 2492 C CA . GLN A 1 329 ? 11.438 -16.484 -1.82 1 92.06 329 GLN A CA 1
ATOM 2493 C C . GLN A 1 329 ? 10.461 -17.188 -0.872 1 92.06 329 GLN A C 1
ATOM 2495 O O . GLN A 1 329 ? 9.273 -16.875 -0.85 1 92.06 329 GLN A O 1
ATOM 2500 N N . THR A 1 330 ? 11.023 -18.094 -0.112 1 95.25 330 THR A N 1
ATOM 2501 C CA . THR A 1 330 ? 10.227 -18.812 0.875 1 95.25 330 THR A CA 1
ATOM 2502 C C . THR A 1 330 ? 9.695 -17.844 1.939 1 95.25 330 THR A C 1
ATOM 2504 O O . THR A 1 330 ? 8.516 -17.891 2.289 1 95.25 330 THR A O 1
ATOM 2507 N N . LYS A 1 331 ? 10.523 -17.016 2.395 1 94 331 LYS A N 1
ATOM 2508 C CA . LYS A 1 331 ? 10.148 -16.016 3.395 1 94 331 LYS A CA 1
ATOM 2509 C C . LYS A 1 331 ? 9.062 -15.086 2.863 1 94 331 LYS A C 1
ATOM 2511 O O . LYS A 1 331 ? 8.094 -14.789 3.566 1 94 331 LYS A O 1
ATOM 2516 N N . GLN A 1 332 ? 9.203 -14.703 1.678 1 91.94 332 GLN A N 1
ATOM 2517 C CA . GLN A 1 332 ? 8.25 -13.773 1.071 1 91.94 332 GLN A CA 1
ATOM 2518 C C . GLN A 1 332 ? 6.867 -14.414 0.941 1 91.94 332 GLN A C 1
ATOM 2520 O O . GLN A 1 332 ? 5.855 -13.781 1.247 1 91.94 332 GLN A O 1
ATOM 2525 N N . GLN A 1 333 ? 6.871 -15.617 0.463 1 95.44 333 GLN A N 1
ATOM 2526 C CA . GLN A 1 333 ? 5.598 -16.328 0.372 1 95.44 333 GLN A CA 1
ATOM 2527 C C . GLN A 1 333 ? 4.949 -16.469 1.747 1 95.44 333 GLN A C 1
ATOM 2529 O O . GLN A 1 333 ? 3.73 -16.344 1.881 1 95.44 333 GLN A O 1
ATOM 2534 N N . THR A 1 334 ? 5.77 -16.734 2.725 1 96.94 334 THR A N 1
ATOM 2535 C CA . THR A 1 334 ? 5.273 -16.891 4.086 1 96.94 334 THR A CA 1
ATOM 2536 C C . THR A 1 334 ? 4.703 -15.562 4.602 1 96.94 334 THR A C 1
ATOM 2538 O O . THR A 1 334 ? 3.639 -15.547 5.227 1 96.94 334 THR A O 1
ATOM 2541 N N . MET A 1 335 ? 5.395 -14.5 4.328 1 93.75 335 MET A N 1
ATOM 2542 C CA . MET A 1 335 ? 4.918 -13.188 4.734 1 93.75 335 MET A CA 1
ATOM 2543 C C . MET A 1 335 ? 3.58 -12.859 4.074 1 93.75 335 MET A C 1
ATOM 2545 O O . MET A 1 335 ? 2.701 -12.273 4.703 1 93.75 335 MET A O 1
ATOM 2549 N N . ARG A 1 336 ? 3.465 -13.195 2.801 1 93.94 336 ARG A N 1
ATOM 2550 C CA . ARG A 1 336 ? 2.199 -13.039 2.092 1 93.94 336 ARG A CA 1
ATOM 2551 C C . ARG A 1 336 ? 1.072 -13.773 2.811 1 93.94 336 ARG A C 1
ATOM 2553 O O . ARG A 1 336 ? 0.012 -13.195 3.062 1 93.94 336 ARG A O 1
ATOM 2560 N N . ALA A 1 337 ? 1.357 -14.984 3.166 1 96.75 337 ALA A N 1
ATOM 2561 C CA . ALA A 1 337 ? 0.363 -15.781 3.881 1 96.75 337 ALA A CA 1
ATOM 2562 C C . ALA A 1 337 ? -0.005 -15.133 5.211 1 96.75 337 ALA A C 1
ATOM 2564 O O . ALA A 1 337 ? -1.188 -14.969 5.523 1 96.75 337 ALA A O 1
ATOM 2565 N N . ILE A 1 338 ? 0.96 -14.75 5.965 1 96.56 338 ILE A N 1
ATOM 2566 C CA . ILE A 1 338 ? 0.761 -14.188 7.297 1 96.56 338 ILE A CA 1
ATOM 2567 C C . ILE A 1 338 ? -0.006 -12.875 7.195 1 96.56 338 ILE A C 1
ATOM 2569 O O . ILE A 1 338 ? -0.85 -12.57 8.039 1 96.56 338 ILE A O 1
ATOM 2573 N N . SER A 1 339 ? 0.28 -12.094 6.188 1 93.38 339 SER A N 1
ATOM 2574 C CA . SER A 1 339 ? -0.412 -10.82 5.996 1 93.38 339 SER A CA 1
ATOM 2575 C C . SER A 1 339 ? -1.907 -11.031 5.789 1 93.38 339 SER A C 1
ATOM 2577 O O . SER A 1 339 ? -2.727 -10.273 6.312 1 93.38 339 SER A O 1
ATOM 2579 N N . PHE A 1 340 ? -2.271 -12.047 5.016 1 93.31 340 PHE A N 1
ATOM 2580 C CA . PHE A 1 340 ? -3.686 -12.352 4.828 1 93.31 340 PHE A CA 1
ATOM 2581 C C . PHE A 1 340 ? -4.32 -12.812 6.133 1 93.31 340 PHE A C 1
ATOM 2583 O O . PHE A 1 340 ? -5.438 -12.414 6.469 1 93.31 340 PHE A O 1
ATOM 2590 N N . LEU A 1 341 ? -3.588 -13.641 6.816 1 95.94 341 LEU A N 1
ATOM 2591 C CA . LEU A 1 341 ? -4.102 -14.125 8.094 1 95.94 341 LEU A CA 1
ATOM 2592 C C . LEU A 1 341 ? -4.266 -12.977 9.086 1 95.94 341 LEU A C 1
ATOM 2594 O O . LEU A 1 341 ? -5.234 -12.945 9.844 1 95.94 341 LEU A O 1
ATOM 2598 N N . LEU A 1 342 ? -3.307 -12.031 9.094 1 94.5 342 LEU A N 1
ATOM 2599 C CA . LEU A 1 342 ? -3.389 -10.844 9.93 1 94.5 342 LEU A CA 1
ATOM 2600 C C . LEU A 1 342 ? -4.633 -10.031 9.602 1 94.5 342 LEU A C 1
ATOM 2602 O O . LEU A 1 342 ? -5.289 -9.492 10.5 1 94.5 342 LEU A O 1
ATOM 2606 N N . ALA A 1 343 ? -4.91 -9.961 8.359 1 91.44 343 ALA A N 1
ATOM 2607 C CA . ALA A 1 343 ? -6.066 -9.188 7.918 1 91.44 343 ALA A CA 1
ATOM 2608 C C . ALA A 1 343 ? -7.371 -9.82 8.383 1 91.44 343 ALA A C 1
ATOM 2610 O O . ALA A 1 343 ? -8.312 -9.125 8.773 1 91.44 343 ALA A O 1
ATOM 2611 N N . TYR A 1 344 ? -7.422 -11.133 8.383 1 93.06 344 TYR A N 1
ATOM 2612 C CA . TYR A 1 344 ? -8.672 -11.828 8.664 1 93.06 344 TYR A CA 1
ATOM 2613 C C . TYR A 1 344 ? -8.82 -12.117 10.148 1 93.06 344 TYR A C 1
ATOM 2615 O O . TYR A 1 344 ? -9.93 -12.109 10.688 1 93.06 344 TYR A O 1
ATOM 2623 N N . MET A 1 345 ? -7.734 -12.484 10.797 1 94.81 345 MET A N 1
ATOM 2624 C CA . MET A 1 345 ? -7.711 -12.797 12.219 1 94.81 345 MET A CA 1
ATOM 2625 C C . MET A 1 345 ? -6.551 -12.094 12.914 1 94.81 345 MET A C 1
ATOM 2627 O O . MET A 1 345 ? -5.602 -12.742 13.367 1 94.81 345 MET A O 1
ATOM 2631 N N . PRO A 1 346 ? -6.684 -10.797 13.039 1 94.12 346 PRO A N 1
ATOM 2632 C CA . PRO A 1 346 ? -5.559 -9.984 13.508 1 94.12 346 PRO A CA 1
ATOM 2633 C C . PRO A 1 346 ? -5.098 -10.359 14.906 1 94.12 346 PRO A C 1
ATOM 2635 O O . PRO A 1 346 ? -3.898 -10.516 15.148 1 94.12 346 PRO A O 1
ATOM 2638 N N . GLU A 1 347 ? -5.941 -10.594 15.898 1 95.69 347 GLU A N 1
ATOM 2639 C CA . GLU A 1 347 ? -5.578 -10.852 17.281 1 95.69 347 GLU A CA 1
ATOM 2640 C C . GLU A 1 347 ? -4.848 -12.188 17.422 1 95.69 347 GLU A C 1
ATOM 2642 O O . GLU A 1 347 ? -3.762 -12.25 18 1 95.69 347 GLU A O 1
ATOM 2647 N N . GLN A 1 348 ? -5.41 -13.188 16.844 1 96.56 348 GLN A N 1
ATOM 2648 C CA . GLN A 1 348 ? -4.836 -14.516 16.969 1 96.56 348 GLN A CA 1
ATOM 2649 C C . GLN A 1 348 ? -3.504 -14.617 16.234 1 96.56 348 GLN A C 1
ATOM 2651 O O . GLN A 1 348 ? -2.545 -15.195 16.75 1 96.56 348 GLN A O 1
ATOM 2656 N N . THR A 1 349 ? -3.477 -14.039 15.016 1 97.38 349 THR A N 1
ATOM 2657 C CA . THR A 1 349 ? -2.246 -14.062 14.227 1 97.38 349 THR A CA 1
ATOM 2658 C C . THR A 1 349 ? -1.128 -13.32 14.953 1 97.38 349 THR A C 1
ATOM 2660 O O . THR A 1 349 ? 0.004 -13.805 15.023 1 97.38 349 THR A O 1
ATOM 2663 N N . THR A 1 350 ? -1.48 -12.195 15.508 1 97.06 350 THR A N 1
ATOM 2664 C CA . THR A 1 350 ? -0.509 -11.391 16.234 1 97.06 350 THR A CA 1
ATOM 2665 C C . THR A 1 350 ? 0.019 -12.148 17.453 1 97.06 350 THR A C 1
ATOM 2667 O O . THR A 1 350 ? 1.215 -12.102 17.75 1 97.06 350 THR A O 1
ATOM 2670 N N . GLU A 1 351 ? -0.846 -12.828 18.156 1 97.06 351 GLU A N 1
ATOM 2671 C CA . GLU A 1 351 ? -0.436 -13.625 19.297 1 97.06 351 GLU A CA 1
ATOM 2672 C C . GLU A 1 351 ? 0.621 -14.648 18.922 1 97.06 351 GLU A C 1
ATOM 2674 O O . GLU A 1 351 ? 1.63 -14.805 19.609 1 97.06 351 GLU A O 1
ATOM 2679 N N . HIS A 1 352 ? 0.429 -15.336 17.828 1 97.38 352 HIS A N 1
ATOM 2680 C CA . HIS A 1 352 ? 1.391 -16.328 17.344 1 97.38 352 HIS A CA 1
ATOM 2681 C C . HIS A 1 352 ? 2.703 -15.664 16.938 1 97.38 352 HIS A C 1
ATOM 2683 O O . HIS A 1 352 ? 3.783 -16.188 17.234 1 97.38 352 HIS A O 1
ATOM 2689 N N . LEU A 1 353 ? 2.594 -14.523 16.266 1 97.44 353 LEU A N 1
ATOM 2690 C CA . LEU A 1 353 ? 3.789 -13.805 15.828 1 97.44 353 LEU A CA 1
ATOM 2691 C C . LEU A 1 353 ? 4.613 -13.352 17.031 1 97.44 353 LEU A C 1
ATOM 2693 O O . LEU A 1 353 ? 5.844 -13.406 17 1 97.44 353 LEU A O 1
ATOM 2697 N N . LEU A 1 354 ? 3.895 -12.875 18.094 1 96.56 354 LEU A N 1
ATOM 2698 C CA . LEU A 1 354 ? 4.582 -12.367 19.266 1 96.56 354 LEU A CA 1
ATOM 2699 C C . LEU A 1 354 ? 5.324 -13.492 19.984 1 96.56 354 LEU A C 1
ATOM 2701 O O . LEU A 1 354 ? 6.359 -13.258 20.609 1 96.56 354 LEU A O 1
ATOM 2705 N N . ARG A 1 355 ? 4.75 -14.703 19.938 1 95.5 355 ARG A N 1
ATOM 2706 C CA . ARG A 1 355 ? 5.441 -15.859 20.516 1 95.5 355 ARG A CA 1
ATOM 2707 C C . ARG A 1 355 ? 6.73 -16.156 19.766 1 95.5 355 ARG A C 1
ATOM 2709 O O . ARG A 1 355 ? 7.77 -16.422 20.375 1 95.5 355 ARG A O 1
ATOM 2716 N N . GLU A 1 356 ? 6.465 -16.094 18.422 1 93 356 GLU A N 1
ATOM 2717 C CA . GLU A 1 356 ? 7.609 -16.375 17.562 1 93 356 GLU A CA 1
ATOM 2718 C C . GLU A 1 356 ? 7.453 -15.703 16.188 1 93 356 GLU A C 1
ATOM 2720 O O . GLU A 1 356 ? 6.398 -15.797 15.562 1 93 356 GLU A O 1
ATOM 2725 N N . GLY A 1 357 ? 8.453 -14.883 15.766 1 95.25 357 GLY A N 1
ATOM 2726 C CA . GLY A 1 357 ? 8.516 -14.461 14.383 1 95.25 357 GLY A CA 1
ATOM 2727 C C . GLY A 1 357 ? 8.156 -12.992 14.188 1 95.25 357 GLY A C 1
ATOM 2728 O O . GLY A 1 357 ? 8.266 -12.461 13.086 1 95.25 357 GLY A O 1
ATOM 2729 N N . ALA A 1 358 ? 7.609 -12.328 15.328 1 96.12 358 ALA A N 1
ATOM 2730 C CA . ALA A 1 358 ? 7.207 -10.93 15.164 1 96.12 358 ALA A CA 1
ATOM 2731 C C . ALA A 1 358 ? 8.359 -10.086 14.617 1 96.12 358 ALA A C 1
ATOM 2733 O O . ALA A 1 358 ? 8.156 -9.266 13.719 1 96.12 358 ALA A O 1
ATOM 2734 N N . GLY A 1 359 ? 9.492 -10.266 15.18 1 95.94 359 GLY A N 1
ATOM 2735 C CA . GLY A 1 359 ? 10.656 -9.531 14.703 1 95.94 359 GLY A CA 1
ATOM 2736 C C . GLY A 1 359 ? 10.953 -9.773 13.234 1 95.94 359 GLY A C 1
ATOM 2737 O O . GLY A 1 359 ? 11.164 -8.82 12.477 1 95.94 359 GLY A O 1
ATOM 2738 N N . ALA A 1 360 ? 10.969 -11.055 12.836 1 95.12 360 ALA A N 1
ATOM 2739 C CA . ALA A 1 360 ? 11.242 -11.422 11.445 1 95.12 360 ALA A CA 1
ATOM 2740 C C . ALA A 1 360 ? 10.195 -10.82 10.508 1 95.12 360 ALA A C 1
ATOM 2742 O O . ALA A 1 360 ? 10.531 -10.344 9.422 1 95.12 360 ALA A O 1
ATOM 2743 N N . TYR A 1 361 ? 8.969 -10.852 10.93 1 95.44 361 TYR A N 1
ATOM 2744 C CA . TYR A 1 361 ? 7.898 -10.312 10.094 1 95.44 361 TYR A CA 1
ATOM 2745 C C . TYR A 1 361 ? 8.055 -8.805 9.93 1 95.44 361 TYR A C 1
ATOM 2747 O O . TYR A 1 361 ? 7.945 -8.281 8.82 1 95.44 361 TYR A O 1
ATOM 2755 N N . LEU A 1 362 ? 8.266 -8.109 11.039 1 93.81 362 LEU A N 1
ATOM 2756 C CA . LEU A 1 362 ? 8.391 -6.656 11.016 1 93.81 362 LEU A CA 1
ATOM 2757 C C . LEU A 1 362 ? 9.594 -6.227 10.18 1 93.81 362 LEU A C 1
ATOM 2759 O O . LEU A 1 362 ? 9.492 -5.305 9.367 1 93.81 362 LEU A O 1
ATOM 2763 N N . ILE A 1 363 ? 10.695 -6.883 10.336 1 92.5 363 ILE A N 1
ATOM 2764 C CA . ILE A 1 363 ? 11.867 -6.582 9.523 1 92.5 363 ILE A CA 1
ATOM 2765 C C . ILE A 1 363 ? 11.578 -6.883 8.055 1 92.5 363 ILE A C 1
ATOM 2767 O O . ILE A 1 363 ? 11.953 -6.113 7.172 1 92.5 363 ILE A O 1
ATOM 2771 N N . GLY A 1 364 ? 10.898 -8.008 7.848 1 88.88 364 GLY A N 1
ATOM 2772 C CA . GLY A 1 364 ? 10.57 -8.398 6.484 1 88.88 364 GLY A CA 1
ATOM 2773 C C . GLY A 1 364 ? 9.719 -7.367 5.766 1 88.88 364 GLY A C 1
ATOM 2774 O O . GLY A 1 364 ? 9.992 -7.027 4.609 1 88.88 364 GLY A O 1
ATOM 2775 N N . ILE A 1 365 ? 8.688 -6.945 6.414 1 85.38 365 ILE A N 1
ATOM 2776 C CA . ILE A 1 365 ? 7.785 -6 5.773 1 85.38 365 ILE A CA 1
ATOM 2777 C C . ILE A 1 365 ? 8.508 -4.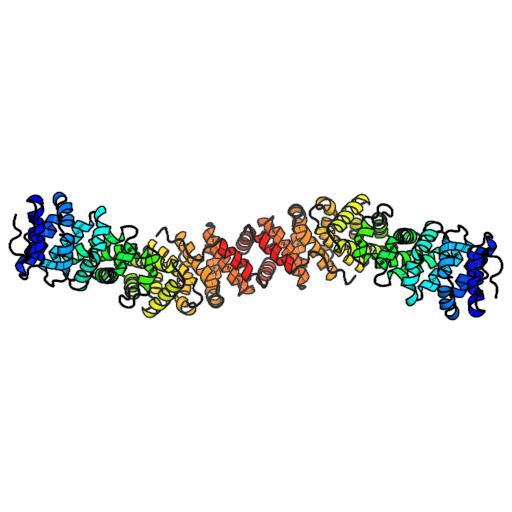676 5.531 1 85.38 365 ILE A C 1
ATOM 2779 O O . ILE A 1 365 ? 8.242 -3.988 4.543 1 85.38 365 ILE A O 1
ATOM 2783 N N . SER A 1 366 ? 9.406 -4.305 6.461 1 84.94 366 SER A N 1
ATOM 2784 C CA . SER A 1 366 ? 10.117 -3.037 6.355 1 84.94 366 SER A CA 1
ATOM 2785 C C . SER A 1 366 ? 11.078 -3.041 5.172 1 84.94 366 SER A C 1
ATOM 2787 O O . SER A 1 366 ? 11.414 -1.984 4.633 1 84.94 366 SER A O 1
ATOM 2789 N N . CYS A 1 367 ? 11.547 -4.168 4.832 1 77.25 367 CYS A N 1
ATOM 2790 C CA . CYS A 1 367 ? 12.547 -4.297 3.779 1 77.25 367 CYS A CA 1
ATOM 2791 C C . CYS A 1 367 ? 11.891 -4.297 2.402 1 77.25 367 CYS A C 1
ATOM 2793 O O . CYS A 1 367 ? 12.586 -4.242 1.383 1 77.25 367 CYS A O 1
ATOM 2795 N N . PHE A 1 368 ? 10.648 -4.359 2.523 1 72.38 368 PHE A N 1
ATOM 2796 C CA . PHE A 1 368 ? 10 -4.246 1.22 1 72.38 368 PHE A CA 1
ATOM 2797 C C . PHE A 1 368 ? 10.141 -2.83 0.671 1 72.38 368 PHE A C 1
ATOM 2799 O O . PHE A 1 368 ? 9.836 -1.856 1.363 1 72.38 368 PHE A O 1
ATOM 2806 N N . GLU A 1 369 ? 10.953 -2.664 -0.414 1 64.56 369 GLU A N 1
ATOM 2807 C CA . GLU A 1 369 ? 11.266 -1.367 -1.006 1 64.56 369 GLU A CA 1
ATOM 2808 C C . GLU A 1 369 ? 10.039 -0.463 -1.042 1 64.56 369 GLU A C 1
ATOM 2810 O O . GLU A 1 369 ? 10.133 0.733 -0.762 1 64.56 369 GLU A O 1
ATOM 2815 N N . LYS A 1 370 ? 8.898 -1.072 -1.323 1 67.62 370 LYS A N 1
ATOM 2816 C CA . LYS A 1 370 ? 7.727 -0.233 -1.556 1 67.62 370 LYS A CA 1
ATOM 2817 C C . LYS A 1 370 ? 6.895 -0.084 -0.283 1 67.62 370 LYS A C 1
ATOM 2819 O O . LYS A 1 370 ? 5.832 0.538 -0.3 1 67.62 370 LYS A O 1
ATOM 2824 N N . PHE A 1 371 ? 7.457 -0.663 0.787 1 71.56 371 PHE A N 1
ATOM 2825 C CA . PHE A 1 371 ? 6.715 -0.571 2.039 1 71.56 371 PHE A CA 1
ATOM 2826 C C . PHE A 1 371 ? 6.508 0.885 2.439 1 71.56 371 PHE A C 1
ATOM 2828 O O . PHE A 1 371 ? 5.395 1.284 2.791 1 71.56 371 PHE A O 1
ATOM 2835 N N . PHE A 1 372 ? 7.559 1.574 2.283 1 71.5 372 PHE A N 1
ATOM 2836 C CA . PHE A 1 372 ? 7.523 2.988 2.639 1 71.5 372 PHE A CA 1
ATOM 2837 C C . PHE A 1 372 ? 6.48 3.73 1.812 1 71.5 372 PHE A C 1
ATOM 2839 O O . PHE A 1 372 ? 5.691 4.504 2.354 1 71.5 372 PHE A O 1
ATOM 2846 N N . LYS A 1 373 ? 6.574 3.391 0.662 1 75.94 373 LYS A N 1
ATOM 2847 C CA . LYS A 1 373 ? 5.672 4.094 -0.247 1 75.94 373 LYS A CA 1
ATOM 2848 C C . LYS A 1 373 ? 4.215 3.725 0.031 1 75.94 373 LYS A C 1
ATOM 2850 O O . LYS A 1 373 ? 3.34 4.59 0.025 1 75.94 373 LYS A O 1
ATOM 2855 N N . MET A 1 374 ? 4.027 2.523 0.304 1 73.44 374 MET A N 1
ATOM 2856 C CA . MET A 1 374 ? 2.678 2.039 0.583 1 73.44 374 MET A CA 1
ATOM 2857 C C . MET A 1 374 ? 2.145 2.631 1.884 1 73.44 374 MET A C 1
ATOM 2859 O O . MET A 1 374 ? 1.006 3.098 1.938 1 73.44 374 MET A O 1
ATOM 2863 N N . MET A 1 375 ? 2.977 2.617 2.883 1 73.62 375 MET A N 1
ATOM 2864 C CA . MET A 1 375 ? 2.562 3.16 4.172 1 73.62 375 MET A CA 1
ATOM 2865 C C . MET A 1 375 ? 2.299 4.656 4.074 1 73.62 375 MET A C 1
ATOM 2867 O O . MET A 1 375 ? 1.322 5.16 4.637 1 73.62 375 MET A O 1
ATOM 2871 N N . ASN A 1 376 ? 3.145 5.305 3.279 1 75.88 376 ASN A N 1
ATOM 2872 C CA . ASN A 1 376 ? 2.957 6.738 3.078 1 75.88 376 ASN A CA 1
ATOM 2873 C C . ASN A 1 376 ? 1.645 7.035 2.359 1 75.88 376 ASN A C 1
ATOM 2875 O O . ASN A 1 376 ? 0.945 7.988 2.707 1 75.88 376 ASN A O 1
ATOM 2879 N N . GLU A 1 377 ? 1.403 6.262 1.425 1 75.69 377 GLU A N 1
ATOM 2880 C CA . GLU A 1 377 ? 0.149 6.445 0.701 1 75.69 377 GLU A CA 1
ATOM 2881 C C . GLU A 1 377 ? -1.053 6.195 1.606 1 75.69 377 GLU A C 1
ATOM 2883 O O . GLU A 1 377 ? -2.047 6.922 1.545 1 75.69 377 GLU A O 1
ATOM 2888 N N . PHE A 1 378 ? -0.953 5.309 2.377 1 75 378 PHE A N 1
ATOM 2889 C CA . PHE A 1 378 ? -2.035 4.961 3.291 1 75 378 PHE A CA 1
ATOM 2890 C C . PHE A 1 378 ? -2.244 6.062 4.324 1 75 378 PHE A C 1
ATOM 2892 O O . PHE A 1 378 ? -3.361 6.555 4.496 1 75 378 PHE A O 1
ATOM 2899 N N . PHE A 1 379 ? -1.238 6.434 4.941 1 79.06 379 PHE A N 1
ATOM 2900 C CA . PHE A 1 379 ? -1.365 7.391 6.035 1 79.06 379 PHE A CA 1
ATOM 2901 C C . PHE A 1 379 ? -1.679 8.781 5.508 1 79.06 379 PHE A C 1
ATOM 2903 O O . PHE A 1 379 ? -2.311 9.586 6.195 1 79.06 379 PHE A O 1
ATOM 2910 N N . SER A 1 380 ? -1.231 9.07 4.293 1 78.31 380 SER A N 1
ATOM 2911 C CA . SER A 1 380 ? -1.532 10.375 3.715 1 78.31 380 SER A CA 1
ATOM 2912 C C . SER A 1 380 ? -3.035 10.57 3.547 1 78.31 380 SER A C 1
ATOM 2914 O O . SER A 1 380 ? -3.529 11.703 3.6 1 78.31 380 SER A O 1
ATOM 2916 N N . LYS A 1 381 ? -3.76 9.5 3.459 1 76.25 381 LYS A N 1
ATOM 2917 C CA . LYS A 1 381 ? -5.203 9.578 3.244 1 76.25 381 LYS A CA 1
ATOM 2918 C C . LYS A 1 381 ? -5.957 9.586 4.57 1 76.25 381 LYS A C 1
ATOM 2920 O O . LYS A 1 381 ? -7.023 10.195 4.68 1 76.25 381 LYS A O 1
ATOM 2925 N N . THR A 1 382 ? -5.363 8.984 5.512 1 77.69 382 THR A N 1
ATOM 2926 C CA . THR A 1 382 ? -6.117 8.773 6.742 1 77.69 382 THR A CA 1
ATOM 2927 C C . THR A 1 382 ? -5.621 9.695 7.848 1 77.69 382 THR A C 1
ATOM 2929 O O . THR A 1 382 ? -6.348 9.984 8.805 1 77.69 382 THR A O 1
ATOM 2932 N N . CYS A 1 383 ? -4.398 10.102 7.707 1 85.56 383 CYS A N 1
ATOM 2933 C CA . CYS A 1 383 ? -3.783 10.922 8.75 1 85.56 383 CYS A CA 1
ATOM 2934 C C . CYS A 1 383 ? -3.305 12.25 8.188 1 85.56 383 CYS A C 1
ATOM 2936 O O . CYS A 1 383 ? -2.262 12.312 7.531 1 85.56 383 CYS A O 1
ATOM 2938 N N . PRO A 1 384 ? -4.008 13.281 8.516 1 86.62 384 PRO A N 1
ATOM 2939 C CA . PRO A 1 384 ? -3.574 14.578 7.984 1 86.62 384 PRO A CA 1
ATOM 2940 C C . PRO A 1 384 ? -2.244 15.039 8.578 1 86.62 384 PRO A C 1
ATOM 2942 O O . PRO A 1 384 ? -1.985 14.836 9.766 1 86.62 384 PRO A O 1
ATOM 2945 N N . GLU A 1 385 ? -1.366 15.586 7.715 1 92.19 385 GLU A N 1
ATOM 2946 C CA . GLU A 1 385 ? -0.095 16.141 8.156 1 92.19 385 GLU A CA 1
ATOM 2947 C C . GLU A 1 385 ? -0.295 17.516 8.812 1 92.19 385 GLU A C 1
ATOM 2949 O O . GLU A 1 385 ? 0.438 17.875 9.734 1 92.19 385 GLU A O 1
ATOM 2954 N N . ILE A 1 386 ? -1.351 18.219 8.211 1 92.69 386 ILE A N 1
ATOM 2955 C CA . ILE A 1 386 ? -1.685 19.531 8.742 1 92.69 386 ILE A CA 1
ATOM 2956 C C . ILE A 1 386 ? -2.893 19.422 9.672 1 92.69 386 ILE A C 1
ATOM 2958 O O . ILE A 1 386 ? -3.885 18.766 9.336 1 92.69 386 ILE A O 1
ATOM 2962 N N . GLY A 1 387 ? -2.779 19.984 10.828 1 89.56 387 GLY A N 1
ATOM 2963 C CA . GLY A 1 387 ? -3.84 19.891 11.82 1 89.56 387 GLY A CA 1
ATOM 2964 C C . GLY A 1 387 ? -5.035 20.766 11.5 1 89.56 387 GLY A C 1
ATOM 2965 O O . GLY A 1 387 ? -4.918 21.734 10.758 1 89.56 387 GLY A O 1
ATOM 2966 N N . ASP A 1 388 ? -6.152 20.281 12.031 1 83.69 388 ASP A N 1
ATOM 2967 C CA . ASP A 1 388 ? -7.355 21.109 11.969 1 83.69 388 ASP A CA 1
ATOM 2968 C C . ASP A 1 388 ? -7.25 22.297 12.914 1 83.69 388 ASP A C 1
ATOM 2970 O O . ASP A 1 388 ? -7.172 22.141 14.133 1 83.69 388 ASP A O 1
ATOM 2974 N N . ILE A 1 389 ? -7.242 23.484 12.359 1 83.44 389 ILE A N 1
ATOM 2975 C CA . ILE A 1 389 ? -7.02 24.672 13.164 1 83.44 389 ILE A CA 1
ATOM 2976 C C . ILE A 1 389 ? -8.344 25.406 13.367 1 83.44 389 ILE A C 1
ATOM 2978 O O . ILE A 1 389 ? -8.367 26.531 13.883 1 83.44 389 ILE A O 1
ATOM 2982 N N . SER A 1 390 ? -9.406 24.781 12.953 1 78.81 390 SER A N 1
ATOM 2983 C CA . SER A 1 390 ? -10.695 25.453 13.023 1 78.81 390 SER A CA 1
ATOM 2984 C C . SER A 1 390 ? -11.117 25.688 14.469 1 78.81 390 SER A C 1
ATOM 2986 O O . SER A 1 390 ? -11.93 26.578 14.75 1 78.81 390 SER A O 1
ATOM 2988 N N . ALA A 1 391 ? -10.594 24.906 15.422 1 73.25 391 ALA A N 1
ATOM 2989 C CA . ALA A 1 391 ? -11.031 24.969 16.812 1 73.25 391 ALA A CA 1
ATOM 2990 C C . ALA A 1 391 ? -10.32 26.094 17.562 1 73.25 391 ALA A C 1
ATOM 2992 O O . ALA A 1 391 ? -10.664 26.391 18.703 1 73.25 391 ALA A O 1
ATOM 2993 N N . PHE A 1 392 ? -9.336 26.672 16.781 1 78.62 392 PHE A N 1
ATOM 2994 C CA . PHE A 1 392 ? -8.586 27.703 17.484 1 78.62 392 PHE A CA 1
ATOM 2995 C C . PHE A 1 392 ? -9.188 29.078 17.234 1 78.62 392 PHE A C 1
ATOM 2997 O O . PHE A 1 392 ? -9.625 29.375 16.125 1 78.62 392 PHE A O 1
ATOM 3004 N N . ILE B 1 1 ? -30.766 77.562 1.219 1 34.28 1 ILE B N 1
ATOM 3005 C CA . ILE B 1 1 ? -29.844 78.5 1.84 1 34.28 1 ILE B CA 1
ATOM 3006 C C . ILE B 1 1 ? -28.531 78.5 1.066 1 34.28 1 ILE B C 1
ATOM 3008 O O . ILE B 1 1 ? -28.062 77.5 0.586 1 34.28 1 ILE B O 1
ATOM 3012 N N . PHE B 1 2 ? -28.156 79.625 0.503 1 35.34 2 PHE B N 1
ATOM 3013 C CA . PHE B 1 2 ? -26.938 79.812 -0.267 1 35.34 2 PHE B CA 1
ATOM 3014 C C . PHE B 1 2 ? -25.703 79.438 0.531 1 35.34 2 PHE B C 1
ATOM 3016 O O . PHE B 1 2 ? -25.609 79.688 1.725 1 35.34 2 PHE B O 1
ATOM 3023 N N . LEU B 1 3 ? -25.188 78.375 0.107 1 41.69 3 LEU B N 1
ATOM 3024 C CA . LEU B 1 3 ? -23.922 78 0.736 1 41.69 3 LEU B CA 1
ATOM 3025 C C . LEU B 1 3 ? -22.875 79.125 0.563 1 41.69 3 LEU B C 1
ATOM 3027 O O . LEU B 1 3 ? -22.562 79.5 -0.563 1 41.69 3 LEU B O 1
ATOM 3031 N N . PRO B 1 4 ? -22.891 80.062 1.363 1 37.62 4 PRO B N 1
ATOM 3032 C CA . PRO B 1 4 ? -22.078 81.312 1.21 1 37.62 4 PRO B CA 1
ATOM 3033 C C . PRO B 1 4 ? -20.781 81 0.441 1 37.62 4 PRO B C 1
ATOM 3035 O O . PRO B 1 4 ? -20.625 81.5 -0.688 1 37.62 4 PRO B O 1
ATOM 3038 N N . GLN B 1 5 ? -19.438 81.188 1.152 1 36.62 5 GLN B N 1
ATOM 3039 C CA . GLN B 1 5 ? -18.078 81.688 0.889 1 36.62 5 GLN B CA 1
ATOM 3040 C C . GLN B 1 5 ? -17.25 80.625 0.157 1 36.62 5 GLN B C 1
ATOM 3042 O O . GLN B 1 5 ? -16.047 80.812 -0.017 1 36.62 5 GLN B O 1
ATOM 3047 N N . LEU B 1 6 ? -17.625 79.375 0.107 1 39.78 6 LEU B N 1
ATOM 3048 C CA . LEU B 1 6 ? -16.453 78.5 -0.092 1 39.78 6 LEU B CA 1
ATOM 3049 C C . LEU B 1 6 ? -15.922 78.625 -1.519 1 39.78 6 LEU B C 1
ATOM 3051 O O . LEU B 1 6 ? -15.344 77.688 -2.059 1 39.78 6 LEU B O 1
ATOM 3055 N N . GLY B 1 7 ? -15.906 80 -2.094 1 39.09 7 GLY B N 1
ATOM 3056 C CA . GLY B 1 7 ? -15.297 80.312 -3.363 1 39.09 7 GLY B CA 1
ATOM 3057 C C . GLY B 1 7 ? -15.938 79.625 -4.551 1 39.09 7 GLY B C 1
ATOM 3058 O O . GLY B 1 7 ? -15.367 79.625 -5.645 1 39.09 7 GLY B O 1
ATOM 3059 N N . LEU B 1 8 ? -16.906 78.688 -4.266 1 40.34 8 LEU B N 1
ATOM 3060 C CA . LEU B 1 8 ? -17.438 78.125 -5.48 1 40.34 8 LEU B CA 1
ATOM 3061 C C . LEU B 1 8 ? -18.406 79.062 -6.176 1 40.34 8 LEU B C 1
ATOM 3063 O O . LEU B 1 8 ? -19.109 79.812 -5.512 1 40.34 8 LEU B O 1
ATOM 3067 N N . GLU B 1 9 ? -18.234 79.5 -7.406 1 42.09 9 GLU B N 1
ATOM 3068 C CA . GLU B 1 9 ? -19 80.375 -8.289 1 42.09 9 GLU B CA 1
ATOM 3069 C C . GLU B 1 9 ? -20.484 80 -8.281 1 42.09 9 GLU B C 1
ATOM 3071 O O . GLU B 1 9 ? -21.359 80.875 -8.32 1 42.09 9 GLU B O 1
ATOM 3076 N N . LYS B 1 10 ? -20.828 78.688 -8.633 1 48.12 10 LYS B N 1
ATOM 3077 C CA . LYS B 1 10 ? -22.25 78.438 -8.852 1 48.12 10 LYS B CA 1
ATOM 3078 C C . LYS B 1 10 ? -22.969 78.125 -7.535 1 48.12 10 LYS B C 1
ATOM 3080 O O . LYS B 1 10 ? -22.547 77.25 -6.766 1 48.12 10 LYS B O 1
ATOM 3085 N N . GLN B 1 11 ? -23.781 79.062 -7.023 1 46.72 11 GLN B N 1
ATOM 3086 C CA . GLN B 1 11 ? -24.625 79 -5.844 1 46.72 11 GLN B CA 1
ATOM 3087 C C . GLN B 1 11 ? -25.484 77.75 -5.859 1 46.72 11 GLN B C 1
ATOM 3089 O O . GLN B 1 11 ? -26.328 77.562 -6.75 1 46.72 11 GLN B O 1
ATOM 3094 N N . GLU B 1 12 ? -24.891 76.562 -5.562 1 50.97 12 GLU B N 1
ATOM 3095 C CA . GLU B 1 12 ? -25.828 75.438 -5.566 1 50.97 12 GLU B CA 1
ATOM 3096 C C . GLU B 1 12 ? -26.828 75.5 -4.422 1 50.97 12 GLU B C 1
ATOM 3098 O O . GLU B 1 12 ? -26.453 75.812 -3.289 1 50.97 12 GLU B O 1
ATOM 3103 N N . LYS B 1 13 ? -28.094 75.562 -4.742 1 58.25 13 LYS B N 1
ATOM 3104 C CA . LYS B 1 13 ? -29.281 75.625 -3.885 1 58.25 13 LYS B CA 1
ATOM 3105 C C . LYS B 1 13 ? -29.375 74.375 -3.025 1 58.25 13 LYS B C 1
ATOM 3107 O O . LYS B 1 13 ? -29.297 73.25 -3.539 1 58.25 13 LYS B O 1
ATOM 3112 N N . VAL B 1 14 ? -28.75 74.375 -1.52 1 61.78 14 VAL B N 1
ATOM 3113 C CA . VAL B 1 14 ? -28.938 73.188 -0.667 1 61.78 14 VAL B CA 1
ATOM 3114 C C . VAL B 1 14 ? -30.188 73.375 0.192 1 61.78 14 VAL B C 1
ATOM 3116 O O . VAL B 1 14 ? -30.531 74.5 0.565 1 61.78 14 VAL B O 1
ATOM 3119 N N . CYS B 1 15 ? -31.016 72.375 0.393 1 69.69 15 CYS B N 1
ATOM 3120 C CA . CYS B 1 15 ? -32.25 72.438 1.18 1 69.69 15 CYS B CA 1
ATOM 3121 C C . CYS B 1 15 ? -31.938 72.625 2.662 1 69.69 15 CYS B C 1
ATOM 3123 O O . CYS B 1 15 ? -30.797 72.375 3.092 1 69.69 15 CYS B O 1
ATOM 3125 N N . SER B 1 16 ? -32.812 73.125 3.473 1 71.69 16 SER B N 1
ATOM 3126 C CA . SER B 1 16 ? -32.688 73.438 4.887 1 71.69 16 SER B CA 1
ATOM 3127 C C . SER B 1 16 ? -32.219 72.25 5.691 1 71.69 16 SER B C 1
ATOM 3129 O O . SER B 1 16 ? -31.469 72.375 6.656 1 71.69 16 SER B O 1
ATOM 3131 N N . ASN B 1 17 ? -32.594 71.062 5.246 1 76.81 17 ASN B N 1
ATOM 3132 C CA . ASN B 1 17 ? -32.25 69.812 5.973 1 76.81 17 ASN B CA 1
ATOM 3133 C C . ASN B 1 17 ? -30.812 69.438 5.734 1 76.81 17 ASN B C 1
ATOM 3135 O O . ASN B 1 17 ? -30.188 68.812 6.602 1 76.81 17 ASN B O 1
ATOM 3139 N N . CYS B 1 18 ? -30.25 69.938 4.727 1 82.94 18 CYS B N 1
ATOM 3140 C CA . CYS B 1 18 ? -28.906 69.5 4.34 1 82.94 18 CYS B CA 1
ATOM 3141 C C . CYS B 1 18 ? -27.875 70.562 4.723 1 82.94 18 CYS B C 1
ATOM 3143 O O . CYS B 1 18 ? -26.688 70.312 4.789 1 82.94 18 CYS B O 1
ATOM 3145 N N . PHE B 1 19 ? -28.297 71.625 5.105 1 86.25 19 PHE B N 1
ATOM 3146 C CA . PHE B 1 19 ? -27.422 72.812 5.258 1 86.25 19 PHE B CA 1
ATOM 3147 C C . PHE B 1 19 ? -26.422 72.562 6.383 1 86.25 19 PHE B C 1
ATOM 3149 O O . PHE B 1 19 ? -25.234 72.812 6.219 1 86.25 19 PHE B O 1
ATOM 3156 N N . PRO B 1 20 ? -26.938 72.062 7.531 1 88.44 20 PRO B N 1
ATOM 3157 C CA . PRO B 1 20 ? -25.969 71.938 8.625 1 88.44 20 PRO B CA 1
ATOM 3158 C C . PRO B 1 20 ? -24.734 71.125 8.227 1 88.44 20 PRO B C 1
ATOM 3160 O O . PRO B 1 20 ? -23.609 71.5 8.547 1 88.44 20 PRO B O 1
ATOM 3163 N N . VAL B 1 21 ? -24.906 70.125 7.48 1 92.88 21 VAL B N 1
ATOM 3164 C CA . VAL B 1 21 ? -23.797 69.25 7.086 1 92.88 21 VAL B CA 1
ATOM 3165 C C . VAL B 1 21 ? -23.047 69.875 5.914 1 92.88 21 VAL B C 1
ATOM 3167 O O . VAL B 1 21 ? -21.812 69.875 5.879 1 92.88 21 VAL B O 1
ATOM 3170 N N . ALA B 1 22 ? -23.75 70.438 5.004 1 92.5 22 ALA B N 1
ATOM 3171 C CA . ALA B 1 22 ? -23.141 71.125 3.838 1 92.5 22 ALA B CA 1
ATOM 3172 C C . ALA B 1 22 ? -22.203 72.25 4.258 1 92.5 22 ALA B C 1
ATOM 3174 O O . ALA B 1 22 ? -21.141 72.438 3.664 1 92.5 22 ALA B O 1
ATOM 3175 N N . ASP B 1 23 ? -22.688 72.938 5.211 1 92.81 23 ASP B N 1
ATOM 3176 C CA . ASP B 1 23 ? -21.875 74 5.738 1 92.81 23 ASP B CA 1
ATOM 3177 C C . ASP B 1 23 ? -20.562 73.438 6.312 1 92.81 23 ASP B C 1
ATOM 3179 O O . ASP B 1 23 ? -19.5 74.062 6.125 1 92.81 23 ASP B O 1
ATOM 3183 N N . LEU B 1 24 ? -20.672 72.438 7.031 1 95.25 24 LEU B N 1
ATOM 3184 C CA . LEU B 1 24 ? -19.484 71.812 7.621 1 95.25 24 LEU B CA 1
ATOM 3185 C C . LEU B 1 24 ? -18.547 71.25 6.543 1 95.25 24 LEU B C 1
ATOM 3187 O O . LEU B 1 24 ? -17.328 71.375 6.668 1 95.25 24 LEU B O 1
ATOM 3191 N N . VAL B 1 25 ? -19.078 70.75 5.414 1 95.12 25 VAL B N 1
ATOM 3192 C CA . VAL B 1 25 ? -18.281 70.25 4.305 1 95.12 25 VAL B CA 1
ATOM 3193 C C . VAL B 1 25 ? -17.516 71.375 3.656 1 95.12 25 VAL B C 1
ATOM 3195 O O . VAL B 1 25 ? -16.328 71.25 3.318 1 95.12 25 VAL B O 1
ATOM 3198 N N . ALA B 1 26 ? -18.172 72.438 3.645 1 92.88 26 ALA B N 1
ATOM 3199 C CA . ALA B 1 26 ? -17.516 73.625 3.1 1 92.88 26 ALA B CA 1
ATOM 3200 C C . ALA B 1 26 ? -16.391 74.125 4.02 1 92.88 26 ALA B C 1
ATOM 3202 O O . ALA B 1 26 ? -15.312 74.438 3.555 1 92.88 26 ALA B O 1
ATOM 3203 N N . LYS B 1 27 ? -16.672 74.125 5.293 1 94.56 27 LYS B N 1
ATOM 3204 C CA . LYS B 1 27 ? -15.672 74.562 6.27 1 94.56 27 LYS B CA 1
ATOM 3205 C C . LYS B 1 27 ? -14.453 73.625 6.246 1 94.56 27 LYS B C 1
ATOM 3207 O O . LYS B 1 27 ? -13.328 74.062 6.484 1 94.56 27 LYS B O 1
ATOM 3212 N N . ALA B 1 28 ? -14.656 72.375 5.941 1 95.38 28 ALA B N 1
ATOM 3213 C CA . ALA B 1 28 ? -13.578 71.375 5.891 1 95.38 28 ALA B CA 1
ATOM 3214 C C . ALA B 1 28 ? -12.602 71.75 4.766 1 95.38 28 ALA B C 1
ATOM 3216 O O . ALA B 1 28 ? -11.438 71.312 4.82 1 95.38 28 ALA B O 1
ATOM 3217 N N . ARG B 1 29 ? -13.039 72.5 3.783 1 92.38 29 ARG B N 1
ATOM 3218 C CA . ARG B 1 29 ? -12.211 72.812 2.627 1 92.38 29 ARG B CA 1
ATOM 3219 C C . ARG B 1 29 ? -11.656 74.188 2.725 1 92.38 29 ARG B C 1
ATOM 3221 O O . ARG B 1 29 ? -10.992 74.688 1.8 1 92.38 29 ARG B O 1
ATOM 3228 N N . SER B 1 30 ? -11.945 74.75 3.818 1 92.44 30 SER B N 1
ATOM 3229 C CA . SER B 1 30 ? -11.523 76.125 4.016 1 92.44 30 SER B CA 1
ATOM 3230 C C . SER B 1 30 ? -10.016 76.25 4.242 1 92.44 30 SER B C 1
ATOM 3232 O O . SER B 1 30 ? -9.383 75.25 4.664 1 92.44 30 SER B O 1
ATOM 3234 N N . SER B 1 31 ? -9.469 77.438 3.902 1 92.69 31 SER B N 1
ATOM 3235 C CA . SER B 1 31 ? -8.062 77.688 4.188 1 92.69 31 SER B CA 1
ATOM 3236 C C . SER B 1 31 ? -7.84 77.938 5.668 1 92.69 31 SER B C 1
ATOM 3238 O O . SER B 1 31 ? -6.719 77.875 6.164 1 92.69 31 SER B O 1
ATOM 3240 N N . SER B 1 32 ? -8.898 78.25 6.371 1 94 32 SER B N 1
ATOM 3241 C CA . SER B 1 32 ? -8.82 78.562 7.797 1 94 32 SER B CA 1
ATOM 3242 C C . SER B 1 32 ? -8.781 77.25 8.625 1 94 32 SER B C 1
ATOM 3244 O O . SER B 1 32 ? -9.734 76.5 8.617 1 94 32 SER B O 1
ATOM 3246 N N . ILE B 1 33 ? -7.777 77.188 9.367 1 94.44 33 ILE B N 1
ATOM 3247 C CA . ILE B 1 33 ? -7.598 76 10.203 1 94.44 33 ILE B CA 1
ATOM 3248 C C . ILE B 1 33 ? -8.719 75.875 11.234 1 94.44 33 ILE B C 1
ATOM 3250 O O . ILE B 1 33 ? -9.172 74.812 11.586 1 94.44 33 ILE B O 1
ATOM 3254 N N . ASN B 1 34 ? -9.18 77 11.688 1 95.38 34 ASN B N 1
ATOM 3255 C CA . ASN B 1 34 ? -10.25 77.062 12.68 1 95.38 34 ASN B CA 1
ATOM 3256 C C . ASN B 1 34 ? -11.555 76.5 12.117 1 95.38 34 ASN B C 1
ATOM 3258 O O . ASN B 1 34 ? -12.281 75.812 12.812 1 95.38 34 ASN B O 1
ATOM 3262 N N . PHE B 1 35 ? -11.719 76.812 10.898 1 95.88 35 PHE B N 1
ATOM 3263 C CA . PHE B 1 35 ? -12.914 76.312 10.25 1 95.88 35 PHE B CA 1
ATOM 3264 C C . PHE B 1 35 ? -12.812 74.812 10.07 1 95.88 35 PHE B C 1
ATOM 3266 O O . PHE B 1 35 ? -13.797 74.062 10.25 1 95.88 35 PHE B O 1
ATOM 3273 N N . ARG B 1 36 ? -11.656 74.375 9.789 1 97.44 36 ARG B N 1
ATOM 3274 C CA . ARG B 1 36 ? -11.445 73 9.609 1 97.44 36 ARG B CA 1
ATOM 3275 C C . ARG B 1 36 ? -11.609 72.25 10.93 1 97.44 36 ARG B C 1
ATOM 3277 O O . ARG B 1 36 ? -12.172 71.125 10.953 1 97.44 36 ARG B O 1
ATOM 3284 N N . ILE B 1 37 ? -11.227 72.875 12 1 97.62 37 ILE B N 1
ATOM 3285 C CA . ILE B 1 37 ? -11.375 72.25 13.328 1 97.62 37 ILE B CA 1
ATOM 3286 C C . ILE B 1 37 ? -12.859 72.125 13.672 1 97.62 37 ILE B C 1
ATOM 3288 O O . ILE B 1 37 ? -13.312 71.062 14.109 1 97.62 37 ILE B O 1
ATOM 3292 N N . VAL B 1 38 ? -13.555 73.188 13.422 1 97.38 38 VAL B N 1
ATOM 3293 C CA . VAL B 1 38 ? -14.984 73.188 13.711 1 97.38 38 VAL B CA 1
ATOM 3294 C C . VAL B 1 38 ? -15.688 72.125 12.875 1 97.38 38 VAL B C 1
ATOM 3296 O O . VAL B 1 38 ? -16.531 71.375 13.383 1 97.38 38 VAL B O 1
ATOM 3299 N N . ALA B 1 39 ? -15.266 72 11.625 1 97.38 39 ALA B N 1
ATOM 3300 C CA . ALA B 1 39 ? -15.859 71.062 10.727 1 97.38 39 ALA B CA 1
ATOM 3301 C C . ALA B 1 39 ? -15.625 69.625 11.227 1 97.38 39 ALA B C 1
ATOM 3303 O O . ALA B 1 39 ? -16.562 68.812 11.305 1 97.38 39 ALA B O 1
ATOM 3304 N N . ALA B 1 40 ? -14.43 69.312 11.602 1 97.88 40 ALA B N 1
ATOM 3305 C CA . ALA B 1 40 ? -14.07 68 12.07 1 97.88 40 ALA B CA 1
ATOM 3306 C C . ALA B 1 40 ? -14.852 67.625 13.32 1 97.88 40 ALA B C 1
ATOM 3308 O O . ALA B 1 40 ? -15.438 66.5 13.398 1 97.88 40 ALA B O 1
ATOM 3309 N N . LYS B 1 41 ? -14.961 68.562 14.289 1 97.81 41 LYS B N 1
ATOM 3310 C CA . LYS B 1 41 ? -15.617 68.25 15.57 1 97.81 41 LYS B CA 1
ATOM 3311 C C . LYS B 1 41 ? -17.125 68.062 15.383 1 97.81 41 LYS B C 1
ATOM 3313 O O . LYS B 1 41 ? -17.703 67.125 15.93 1 97.81 41 LYS B O 1
ATOM 3318 N N . GLN B 1 42 ? -17.641 68.875 14.617 1 97.75 42 GLN B N 1
ATOM 3319 C CA . GLN B 1 42 ? -19.094 68.812 14.469 1 97.75 42 GLN B CA 1
ATOM 3320 C C . GLN B 1 42 ? -19.516 67.688 13.578 1 97.75 42 GLN B C 1
ATOM 3322 O O . GLN B 1 42 ? -20.562 67.062 13.797 1 97.75 42 GLN B O 1
ATOM 3327 N N . LEU B 1 43 ? -18.75 67.438 12.547 1 97.69 43 LEU B N 1
ATOM 3328 C CA . LEU B 1 43 ? -19.047 66.25 11.742 1 97.69 43 LEU B CA 1
ATOM 3329 C C . LEU B 1 43 ? -18.969 64.938 12.586 1 97.69 43 LEU B C 1
ATOM 3331 O O . LEU B 1 43 ? -19.766 64.062 12.406 1 97.69 43 LEU B O 1
ATOM 3335 N N . ALA B 1 44 ? -18.016 64.875 13.492 1 98 44 ALA B N 1
ATOM 3336 C CA . ALA B 1 44 ? -17.906 63.781 14.414 1 98 44 ALA B CA 1
ATOM 3337 C C . ALA B 1 44 ? -19.156 63.656 15.273 1 98 44 ALA B C 1
ATOM 3339 O O . ALA B 1 44 ? -19.688 62.531 15.453 1 98 44 ALA B O 1
ATOM 3340 N N . GLU B 1 45 ? -19.641 64.75 15.742 1 97.56 45 GLU B N 1
ATOM 3341 C CA . GLU B 1 45 ? -20.844 64.812 16.562 1 97.56 45 GLU B CA 1
ATOM 3342 C C . GLU B 1 45 ? -22.062 64.312 15.758 1 97.56 45 GLU B C 1
ATOM 3344 O O . GLU B 1 45 ? -22.859 63.531 16.25 1 97.56 45 GLU B O 1
ATOM 3349 N N . PHE B 1 46 ? -22.094 64.75 14.562 1 97 46 PHE B N 1
ATOM 3350 C CA . PHE B 1 46 ? -23.219 64.312 13.711 1 97 46 PHE B CA 1
ATOM 3351 C C . PHE B 1 46 ? -23.125 62.875 13.359 1 97 46 PHE B C 1
ATOM 3353 O O . PHE B 1 46 ? -24.156 62.188 13.219 1 97 46 PHE B O 1
ATOM 3360 N N . SER B 1 47 ? -21.938 62.344 13.234 1 97.56 47 SER B N 1
ATOM 3361 C CA . SER B 1 47 ? -21.734 60.938 12.906 1 97.56 47 SER B CA 1
ATOM 3362 C C . SER B 1 47 ? -22.156 60.031 14.055 1 97.56 47 SER B C 1
ATOM 3364 O O . SER B 1 47 ? -22.406 58.844 13.859 1 97.56 47 SER B O 1
ATOM 3366 N N . ARG B 1 48 ? -22.188 60.562 15.281 1 96.94 48 ARG B N 1
ATOM 3367 C CA . ARG B 1 48 ? -22.609 59.812 16.453 1 96.94 48 ARG B CA 1
ATOM 3368 C C . ARG B 1 48 ? -24.125 59.812 16.594 1 96.94 48 ARG B C 1
ATOM 3370 O O . ARG B 1 48 ? -24.688 58.938 17.281 1 96.94 48 ARG B O 1
ATOM 3377 N N . ASP B 1 49 ? -24.672 60.781 15.938 1 94.81 49 ASP B N 1
ATOM 3378 C CA . ASP B 1 49 ? -26.125 60.906 15.977 1 94.81 49 ASP B CA 1
ATOM 3379 C C . ASP B 1 49 ? -26.766 60.094 14.852 1 94.81 49 ASP B C 1
ATOM 3381 O O . ASP B 1 49 ? -26.734 60.5 13.688 1 94.81 49 ASP B O 1
ATOM 3385 N N . THR B 1 50 ? -27.5 59.125 15.18 1 93.56 50 THR B N 1
ATOM 3386 C CA . THR B 1 50 ? -28.078 58.156 14.219 1 93.56 50 THR B CA 1
ATOM 3387 C C . THR B 1 50 ? -28.984 58.906 13.234 1 93.56 50 THR B C 1
ATOM 3389 O O . THR B 1 50 ? -29.078 58.5 12.062 1 93.56 50 THR B O 1
ATOM 3392 N N . ALA B 1 51 ? -29.578 59.938 13.711 1 93.31 51 ALA B N 1
ATOM 3393 C CA . ALA B 1 51 ? -30.516 60.656 12.859 1 93.31 51 ALA B CA 1
ATOM 3394 C C . ALA B 1 51 ? -29.781 61.469 11.797 1 93.31 51 ALA B C 1
ATOM 3396 O O . ALA B 1 51 ? -30.328 61.719 10.719 1 93.31 51 ALA B O 1
ATOM 3397 N N . MET B 1 52 ? -28.594 61.781 12.086 1 94.06 52 MET B N 1
ATOM 3398 C CA . MET B 1 52 ? -27.844 62.688 11.195 1 94.06 52 MET B CA 1
ATOM 3399 C C . MET B 1 52 ? -26.953 61.875 10.25 1 94.06 52 MET B C 1
ATOM 3401 O O . MET B 1 52 ? -26.469 62.406 9.25 1 94.06 52 MET B O 1
ATOM 3405 N N . VAL B 1 53 ? -26.719 60.594 10.477 1 95.69 53 VAL B N 1
ATOM 3406 C CA . VAL B 1 53 ? -25.766 59.75 9.766 1 95.69 53 VAL B CA 1
ATOM 3407 C C . VAL B 1 53 ? -26.109 59.688 8.281 1 95.69 53 VAL B C 1
ATOM 3409 O O . VAL B 1 53 ? -25.25 59.938 7.426 1 95.69 53 VAL B O 1
ATOM 3412 N N . PRO B 1 54 ? -27.422 59.469 7.918 1 94.06 54 PRO B N 1
ATOM 3413 C CA . PRO B 1 54 ? -27.734 59.438 6.488 1 94.06 54 PRO B CA 1
ATOM 3414 C C . PRO B 1 54 ? -27.375 60.719 5.773 1 94.06 54 PRO B C 1
ATOM 3416 O O . PRO B 1 54 ? -26.875 60.688 4.645 1 94.06 54 PRO B O 1
ATOM 3419 N N . LYS B 1 55 ? -27.578 61.781 6.445 1 93 55 LYS B N 1
ATOM 3420 C CA . LYS B 1 55 ? -27.281 63.094 5.848 1 93 55 LYS B CA 1
ATOM 3421 C C . LYS B 1 55 ? -25.781 63.312 5.703 1 93 55 LYS B C 1
ATOM 3423 O O . LYS B 1 55 ? -25.328 63.875 4.711 1 93 55 LYS B O 1
ATOM 3428 N N . VAL B 1 56 ? -25.047 62.906 6.754 1 95.44 56 VAL B N 1
ATOM 3429 C CA . VAL B 1 56 ? -23.578 63 6.703 1 95.44 56 VAL B CA 1
ATOM 3430 C C . VAL B 1 56 ? -23.062 62.281 5.473 1 95.44 56 VAL B C 1
ATOM 3432 O O . VAL B 1 56 ? -22.203 62.781 4.746 1 95.44 56 VAL B O 1
ATOM 3435 N N . VAL B 1 57 ? -23.625 61.094 5.184 1 95 57 VAL B N 1
ATOM 3436 C CA . VAL B 1 57 ? -23.172 60.25 4.074 1 95 57 VAL B CA 1
ATOM 3437 C C . VAL B 1 57 ? -23.625 60.875 2.75 1 95 57 VAL B C 1
ATOM 3439 O O . VAL B 1 57 ? -22.844 61 1.808 1 95 57 VAL B O 1
ATOM 3442 N N . GLU B 1 58 ? -24.844 61.344 2.74 1 92.25 58 GLU B N 1
ATOM 3443 C CA . GLU B 1 58 ? -25.469 61.812 1.514 1 92.25 58 GLU B CA 1
ATOM 3444 C C . GLU B 1 58 ? -24.812 63.094 1.013 1 92.25 58 GLU B C 1
ATOM 3446 O O . GLU B 1 58 ? -24.625 63.281 -0.192 1 92.25 58 GLU B O 1
ATOM 3451 N N . VAL B 1 59 ? -24.422 63.969 1.938 1 92.38 59 VAL B N 1
ATOM 3452 C CA . VAL B 1 59 ? -24.016 65.312 1.533 1 92.38 59 VAL B CA 1
ATOM 3453 C C . VAL B 1 59 ? -22.484 65.438 1.515 1 92.38 59 VAL B C 1
ATOM 3455 O O . VAL B 1 59 ? -21.922 66.5 1.44 1 92.38 59 VAL B O 1
ATOM 3458 N N . GLY B 1 60 ? -21.797 64.25 1.684 1 94.44 60 GLY B N 1
ATOM 3459 C CA . GLY B 1 60 ? -20.359 64.25 1.479 1 94.44 60 GLY B CA 1
ATOM 3460 C C . GLY B 1 60 ? -19.562 64.375 2.764 1 94.44 60 GLY B C 1
ATOM 3461 O O . GLY B 1 60 ? -18.406 64.812 2.732 1 94.44 60 GLY B O 1
ATOM 3462 N N . GLY B 1 61 ? -20.25 64.188 3.852 1 95.69 61 GLY B N 1
ATOM 3463 C CA . GLY B 1 61 ? -19.562 64.312 5.133 1 95.69 61 GLY B CA 1
ATOM 3464 C C . GLY B 1 61 ? -18.422 63.312 5.285 1 95.69 61 GLY B C 1
ATOM 3465 O O . GLY B 1 61 ? -17.391 63.656 5.871 1 95.69 61 GLY B O 1
ATOM 3466 N N . VAL B 1 62 ? -18.516 62.156 4.707 1 97.12 62 VAL B N 1
ATOM 3467 C CA . VAL B 1 62 ? -17.469 61.125 4.785 1 97.12 62 VAL B CA 1
ATOM 3468 C C . VAL B 1 62 ? -16.234 61.594 4.02 1 97.12 62 VAL B C 1
ATOM 3470 O O . VAL B 1 62 ? -15.117 61.531 4.535 1 97.12 62 VAL B O 1
ATOM 3473 N N . GLN B 1 63 ? -16.484 62.156 2.846 1 96.81 63 GLN B N 1
ATOM 3474 C CA . GLN B 1 63 ? -15.383 62.656 2.027 1 96.81 63 GLN B CA 1
ATOM 3475 C C . GLN B 1 63 ? -14.672 63.812 2.709 1 96.81 63 GLN B C 1
ATOM 3477 O O . GLN B 1 63 ? -13.445 63.938 2.623 1 96.81 63 GLN B O 1
ATOM 3482 N N . ALA B 1 64 ? -15.445 64.562 3.381 1 96.81 64 ALA B N 1
ATOM 3483 C CA . ALA B 1 64 ? -14.859 65.688 4.098 1 96.81 64 ALA B CA 1
ATOM 3484 C C . ALA B 1 64 ? -13.945 65.188 5.227 1 96.81 64 ALA B C 1
ATOM 3486 O O . ALA B 1 64 ? -12.828 65.688 5.387 1 96.81 64 ALA B O 1
ATOM 3487 N N . LEU B 1 65 ? -14.422 64.25 5.957 1 97.81 65 LEU B N 1
ATOM 3488 C CA . LEU B 1 65 ? -13.609 63.688 7.031 1 97.81 65 LEU B CA 1
ATOM 3489 C C . LEU B 1 65 ? -12.32 63.094 6.48 1 97.81 65 LEU B C 1
ATOM 3491 O O . LEU B 1 65 ? -11.242 63.344 7.02 1 97.81 65 LEU B O 1
ATOM 3495 N N . VAL B 1 66 ? -12.398 62.375 5.402 1 97.88 66 VAL B N 1
ATOM 3496 C CA . VAL B 1 66 ? -11.25 61.719 4.781 1 97.88 66 VAL B CA 1
ATOM 3497 C C . VAL B 1 66 ? -10.242 62.781 4.324 1 97.88 66 VAL B C 1
ATOM 3499 O O . VAL B 1 66 ? -9.039 62.625 4.531 1 97.88 66 VAL B O 1
ATOM 3502 N N . ALA B 1 67 ? -10.789 63.781 3.791 1 96.56 67 ALA B N 1
ATOM 3503 C CA . ALA B 1 67 ? -9.914 64.875 3.322 1 96.56 67 ALA B CA 1
ATOM 3504 C C . ALA B 1 67 ? -9.211 65.562 4.488 1 96.56 67 ALA B C 1
ATOM 3506 O O . ALA B 1 67 ? -8.039 65.938 4.387 1 96.56 67 ALA B O 1
ATOM 3507 N N . LEU B 1 68 ? -9.859 65.75 5.531 1 97.38 68 LEU B N 1
ATOM 3508 C CA . LEU B 1 68 ? -9.328 66.438 6.703 1 97.38 68 LEU B CA 1
ATOM 3509 C C . LEU B 1 68 ? -8.219 65.625 7.359 1 97.38 68 LEU B C 1
ATOM 3511 O O . LEU B 1 68 ? -7.418 66.125 8.133 1 97.38 68 LEU B O 1
ATOM 3515 N N . ALA B 1 69 ? -8.188 64.312 7.062 1 96 69 ALA B N 1
ATOM 3516 C CA . ALA B 1 69 ? -7.215 63.375 7.668 1 96 69 ALA B CA 1
ATOM 3517 C C . ALA B 1 69 ? -5.789 63.75 7.27 1 96 69 ALA B C 1
ATOM 3519 O O . ALA B 1 69 ? -4.832 63.375 7.941 1 96 69 ALA B O 1
ATOM 3520 N N . THR B 1 70 ? -5.648 64.5 6.246 1 93.94 70 THR B N 1
ATOM 3521 C CA . THR B 1 70 ? -4.32 64.812 5.754 1 93.94 70 THR B CA 1
ATOM 3522 C C . THR B 1 70 ? -3.762 66.062 6.52 1 93.94 70 THR B C 1
ATOM 3524 O O . THR B 1 70 ? -2.576 66.375 6.406 1 93.94 70 THR B O 1
ATOM 3527 N N . VAL B 1 71 ? -4.637 66.625 7.309 1 93.44 71 VAL B N 1
ATOM 3528 C CA . VAL B 1 71 ? -4.211 67.812 8.062 1 93.44 71 VAL B CA 1
ATOM 3529 C C . VAL B 1 71 ? -3.568 67.375 9.375 1 93.44 71 VAL B C 1
ATOM 3531 O O . VAL B 1 71 ? -4.176 66.625 10.164 1 93.44 71 VAL B O 1
ATOM 3534 N N . ASP B 1 72 ? -2.367 67.938 9.602 1 90.69 72 ASP B N 1
ATOM 3535 C CA . ASP B 1 72 ? -1.604 67.5 10.773 1 90.69 72 ASP B CA 1
ATOM 3536 C C . ASP B 1 72 ? -1.91 68.438 11.969 1 90.69 72 ASP B C 1
ATOM 3538 O O . ASP B 1 72 ? -1.051 69.188 12.422 1 90.69 72 ASP B O 1
ATOM 3542 N N . GLN B 1 73 ? -3.072 68.312 12.43 1 91.81 73 GLN B N 1
ATOM 3543 C CA . GLN B 1 73 ? -3.539 69 13.625 1 91.81 73 GLN B CA 1
ATOM 3544 C C . GLN B 1 73 ? -4.309 68.062 14.539 1 91.81 73 GLN B C 1
ATOM 3546 O O . GLN B 1 73 ? -5.262 67.438 14.109 1 91.81 73 GLN B O 1
ATOM 3551 N N . ALA B 1 74 ? -3.955 68.062 15.719 1 91.44 74 ALA B N 1
ATOM 3552 C CA . ALA B 1 74 ? -4.438 67.062 16.672 1 91.44 74 ALA B CA 1
ATOM 3553 C C . ALA B 1 74 ? -5.957 67.125 16.812 1 91.44 74 ALA B C 1
ATOM 3555 O O . ALA B 1 74 ? -6.629 66.062 16.812 1 91.44 74 ALA B O 1
ATOM 3556 N N . GLU B 1 75 ? -6.438 68.312 16.906 1 93.25 75 GLU B N 1
ATOM 3557 C CA . GLU B 1 75 ? -7.871 68.5 17.109 1 93.25 75 GLU B CA 1
ATOM 3558 C C . GLU B 1 75 ? -8.664 68 15.906 1 93.25 75 GLU B C 1
ATOM 3560 O O . GLU B 1 75 ? -9.734 67.375 16.062 1 93.25 75 GLU B O 1
ATOM 3565 N N . ILE B 1 76 ? -8.047 68.188 14.789 1 95.94 76 ILE B N 1
ATOM 3566 C CA . ILE B 1 76 ? -8.695 67.75 13.555 1 95.94 76 ILE B CA 1
ATOM 3567 C C . ILE B 1 76 ? -8.641 66.188 13.461 1 95.94 76 ILE B C 1
ATOM 3569 O O . ILE B 1 76 ? -9.648 65.562 13.18 1 95.94 76 ILE B O 1
ATOM 3573 N N . GLN B 1 77 ? -7.539 65.75 13.766 1 95.69 77 GLN B N 1
ATOM 3574 C CA . GLN B 1 77 ? -7.348 64.25 13.695 1 95.69 77 GLN B CA 1
ATOM 3575 C C . GLN B 1 77 ? -8.266 63.562 14.68 1 95.69 77 GLN B C 1
ATOM 3577 O O . GLN B 1 77 ? -8.805 62.5 14.367 1 95.69 77 GLN B O 1
ATOM 3582 N N . GLU B 1 78 ? -8.438 64.188 15.797 1 95.44 78 GLU B N 1
ATOM 3583 C CA . GLU B 1 78 ? -9.336 63.594 16.781 1 95.44 78 GLU B CA 1
ATOM 3584 C C . GLU B 1 78 ? -10.773 63.562 16.281 1 95.44 78 GLU B C 1
ATOM 3586 O O . GLU B 1 78 ? -11.477 62.562 16.438 1 95.44 78 GLU B O 1
ATOM 3591 N N . GLY B 1 79 ? -11.148 64.625 15.758 1 96.5 79 GLY B N 1
ATOM 3592 C CA . GLY B 1 79 ? -12.484 64.688 15.195 1 96.5 79 GLY B CA 1
ATOM 3593 C C . GLY B 1 79 ? -12.711 63.719 14.062 1 96.5 79 GLY B C 1
ATOM 3594 O O . GLY B 1 79 ? -13.75 63.062 14 1 96.5 79 GLY B O 1
ATOM 3595 N N . VAL B 1 80 ? -11.711 63.656 13.188 1 97.44 80 VAL B N 1
ATOM 3596 C CA . VAL B 1 80 ? -11.789 62.75 12.039 1 97.44 80 VAL B CA 1
ATOM 3597 C C . VAL B 1 80 ? -11.922 61.312 12.531 1 97.44 80 VAL B C 1
ATOM 3599 O O . VAL B 1 80 ? -12.805 60.562 12.078 1 97.44 80 VAL B O 1
ATOM 3602 N N . MET B 1 81 ? -11.094 60.938 13.477 1 97.38 81 MET B N 1
ATOM 3603 C CA . MET B 1 81 ? -11.07 59.562 13.984 1 97.38 81 MET B CA 1
ATOM 3604 C C . MET B 1 81 ? -12.391 59.219 14.664 1 97.38 81 MET B C 1
ATOM 3606 O O . MET B 1 81 ? -12.953 58.156 14.422 1 97.38 81 MET B O 1
ATOM 3610 N N . GLN B 1 82 ? -12.875 60.125 15.438 1 97.44 82 GLN B N 1
ATOM 3611 C CA . GLN B 1 82 ? -14.148 59.906 16.109 1 97.44 82 GLN B CA 1
ATOM 3612 C C . GLN B 1 82 ? -15.289 59.781 15.117 1 97.44 82 GLN B C 1
ATOM 3614 O O . GLN B 1 82 ? -16.156 58.906 15.281 1 97.44 82 GLN B O 1
ATOM 3619 N N . GLY B 1 83 ? -15.273 60.562 14.203 1 98.12 83 GLY B N 1
ATOM 3620 C CA . GLY B 1 83 ? -16.312 60.5 13.18 1 98.12 83 GLY B CA 1
ATOM 3621 C C . GLY B 1 83 ? -16.297 59.188 12.398 1 98.12 83 GLY B C 1
ATOM 3622 O O . GLY B 1 83 ? -17.328 58.531 12.273 1 98.12 83 GLY B O 1
ATOM 3623 N N . LEU B 1 84 ? -15.117 58.844 11.93 1 98.25 84 LEU B N 1
ATOM 3624 C CA . LEU B 1 84 ? -15 57.625 11.125 1 98.25 84 LEU B CA 1
ATOM 3625 C C . LEU B 1 84 ? -15.297 56.375 11.969 1 98.25 84 LEU B C 1
ATOM 3627 O O . LEU B 1 84 ? -15.898 55.438 11.484 1 98.25 84 LEU B O 1
ATOM 3631 N N . HIS B 1 85 ? -14.914 56.375 13.227 1 98.19 85 HIS B N 1
ATOM 3632 C CA . HIS B 1 85 ? -15.242 55.281 14.125 1 98.19 85 HIS B CA 1
ATOM 3633 C C . HIS B 1 85 ? -16.75 55.156 14.312 1 98.19 85 HIS B C 1
ATOM 3635 O O . HIS B 1 85 ? -17.297 54.031 14.219 1 98.19 85 HIS B O 1
ATOM 3641 N N . SER B 1 86 ? -17.375 56.25 14.516 1 98.19 86 SER B N 1
ATOM 3642 C CA . SER B 1 86 ? -18.812 56.25 14.703 1 98.19 86 SER B CA 1
ATOM 3643 C C . SER B 1 86 ? -19.531 55.719 13.461 1 98.19 86 SER B C 1
ATOM 3645 O O . SER B 1 86 ? -20.469 54.906 13.57 1 98.19 86 SER B O 1
ATOM 3647 N N . LEU B 1 87 ? -19.078 56.125 12.375 1 98.19 87 LEU B N 1
ATOM 3648 C CA . LEU B 1 87 ? -19.703 55.688 11.133 1 98.19 87 LEU B CA 1
ATOM 3649 C C . LEU B 1 87 ? -19.453 54.188 10.898 1 98.19 87 LEU B C 1
ATOM 3651 O O . LEU B 1 87 ? -20.312 53.5 10.352 1 98.19 87 LEU B O 1
ATOM 3655 N N . SER B 1 88 ? -18.297 53.688 11.297 1 98.06 88 SER B N 1
ATOM 3656 C CA . SER B 1 88 ? -17.938 52.281 11.102 1 98.06 88 SER B CA 1
ATOM 3657 C C . SER B 1 88 ? -18.844 51.375 11.922 1 98.06 88 SER B C 1
ATOM 3659 O O . SER B 1 88 ? -18.922 50.188 11.656 1 98.06 88 SER B O 1
ATOM 3661 N N . MET B 1 89 ? -19.531 51.906 12.898 1 97.19 89 MET B N 1
ATOM 3662 C CA . MET B 1 89 ? -20.438 51.125 13.734 1 97.19 89 MET B CA 1
ATOM 3663 C C . MET B 1 89 ? -21.703 50.75 12.977 1 97.19 89 MET B C 1
ATOM 3665 O O . MET B 1 89 ? -22.469 49.875 13.422 1 97.19 89 MET B O 1
ATOM 3669 N N . HIS B 1 90 ? -21.844 51.344 11.836 1 96.5 90 HIS B N 1
ATOM 3670 C CA . HIS B 1 90 ? -22.984 51.031 10.977 1 96.5 90 HIS B CA 1
ATOM 3671 C C . HIS B 1 90 ? -22.578 50.125 9.828 1 96.5 90 HIS B C 1
ATOM 3673 O O . HIS B 1 90 ? -22 50.594 8.836 1 96.5 90 HIS B O 1
ATOM 3679 N N . GLN B 1 91 ? -23.047 48.906 9.875 1 95.25 91 GLN B N 1
ATOM 3680 C CA . GLN B 1 91 ? -22.594 47.875 8.953 1 95.25 91 GLN B CA 1
ATOM 3681 C C . GLN B 1 91 ? -22.969 48.219 7.512 1 95.25 91 GLN B C 1
ATOM 3683 O O . GLN B 1 91 ? -22.219 47.906 6.586 1 95.25 91 GLN B O 1
ATOM 3688 N N . THR B 1 92 ? -24.062 48.844 7.332 1 95 92 THR B N 1
ATOM 3689 C CA . THR B 1 92 ? -24.562 49.156 5.992 1 95 92 THR B CA 1
ATOM 3690 C C . THR B 1 92 ? -23.656 50.188 5.305 1 95 92 THR B C 1
ATOM 3692 O O . THR B 1 92 ? -23.719 50.344 4.082 1 95 92 THR B O 1
ATOM 3695 N N . LEU B 1 93 ? -22.766 50.812 6.062 1 97.06 93 LEU B N 1
ATOM 3696 C CA . LEU B 1 93 ? -21.938 51.875 5.508 1 97.06 93 LEU B CA 1
ATOM 3697 C C . LEU B 1 93 ? -20.531 51.375 5.184 1 97.06 93 LEU B C 1
ATOM 3699 O O . LEU B 1 93 ? -19.734 52.094 4.59 1 97.06 93 LEU B O 1
ATOM 3703 N N . HIS B 1 94 ? -20.172 50.156 5.531 1 97.56 94 HIS B N 1
ATOM 3704 C CA . HIS B 1 94 ? -18.797 49.656 5.477 1 97.56 94 HIS B CA 1
ATOM 3705 C C . HIS B 1 94 ? -18.234 49.75 4.062 1 97.56 94 HIS B C 1
ATOM 3707 O O . HIS B 1 94 ? -17.141 50.25 3.861 1 97.56 94 HIS B O 1
ATOM 3713 N N . ASN B 1 95 ? -19.047 49.344 3.104 1 95.75 95 ASN B N 1
ATOM 3714 C CA . ASN B 1 95 ? -18.562 49.375 1.725 1 95.75 95 ASN B CA 1
ATOM 3715 C C . ASN B 1 95 ? -18.312 50.812 1.268 1 95.75 95 ASN B C 1
ATOM 3717 O O . ASN B 1 95 ? -17.281 51.094 0.667 1 95.75 95 ASN B O 1
ATOM 3721 N N . THR B 1 96 ? -19.203 51.625 1.636 1 95.56 96 THR B N 1
ATOM 3722 C CA . THR B 1 96 ? -19.094 53.031 1.258 1 95.56 96 THR B CA 1
ATOM 3723 C C . THR B 1 96 ? -17.875 53.656 1.917 1 95.56 96 THR B C 1
ATOM 3725 O O . THR B 1 96 ? -17.141 54.406 1.274 1 95.56 96 THR B O 1
ATOM 3728 N N . LEU B 1 97 ? -17.672 53.375 3.127 1 97.69 97 LEU B N 1
ATOM 3729 C CA . LEU B 1 97 ? -16.547 53.938 3.865 1 97.69 97 LEU B CA 1
ATOM 3730 C C . LEU B 1 97 ? -15.219 53.469 3.27 1 97.69 97 LEU B C 1
ATOM 3732 O O . LEU B 1 97 ? -14.32 54.312 3.049 1 97.69 97 LEU B O 1
ATOM 3736 N N . ILE B 1 98 ? -15.109 52.219 2.967 1 96.56 98 ILE B N 1
ATOM 3737 C CA . ILE B 1 98 ? -13.883 51.656 2.426 1 96.56 98 ILE B CA 1
ATOM 3738 C C . ILE B 1 98 ? -13.609 52.25 1.045 1 96.56 98 ILE B C 1
ATOM 3740 O O . ILE B 1 98 ? -12.477 52.656 0.749 1 96.56 98 ILE B O 1
ATOM 3744 N N . GLN B 1 99 ? -14.688 52.375 0.261 1 94.94 99 GLN B N 1
ATOM 3745 C CA . GLN B 1 99 ? -14.547 52.906 -1.084 1 94.94 99 GLN B CA 1
ATOM 3746 C C . GLN B 1 99 ? -14.141 54.375 -1.04 1 94.94 99 GLN B C 1
ATOM 3748 O O . GLN B 1 99 ? -13.422 54.875 -1.919 1 94.94 99 GLN B O 1
ATOM 3753 N N . SER B 1 100 ? -14.523 55.062 0.008 1 96.25 100 SER B N 1
ATOM 3754 C CA . SER B 1 100 ? -14.25 56.469 0.138 1 96.25 100 SER B CA 1
ATOM 3755 C C . SER B 1 100 ? -12.836 56.719 0.67 1 96.25 100 SER B C 1
ATOM 3757 O O . SER B 1 100 ? -12.398 57.875 0.766 1 96.25 100 SER B O 1
ATOM 3759 N N . GLY B 1 101 ? -12.164 55.656 1.117 1 97.56 101 GLY B N 1
ATOM 3760 C CA . GLY B 1 101 ? -10.797 55.812 1.58 1 97.56 101 GLY B CA 1
ATOM 3761 C C . GLY B 1 101 ? -10.688 55.969 3.082 1 97.56 101 GLY B C 1
ATOM 3762 O O . GLY B 1 101 ? -9.68 56.469 3.582 1 97.56 101 GLY B O 1
ATOM 3763 N N . ALA B 1 102 ? -11.758 55.594 3.76 1 98 102 ALA B N 1
ATOM 3764 C CA . ALA B 1 102 ? -11.781 55.781 5.211 1 98 102 ALA B CA 1
ATOM 3765 C C . ALA B 1 102 ? -10.633 55 5.871 1 98 102 ALA B C 1
ATOM 3767 O O . ALA B 1 102 ? -9.961 55.531 6.758 1 98 102 ALA B O 1
ATOM 3768 N N . VAL B 1 103 ? -10.344 53.844 5.449 1 98.19 103 VAL B N 1
ATOM 3769 C CA . VAL B 1 103 ? -9.305 53 6.059 1 98.19 103 VAL B CA 1
ATOM 3770 C C . VAL B 1 103 ? -7.938 53.625 5.805 1 98.19 103 VAL B C 1
ATOM 3772 O O . VAL B 1 103 ? -7.086 53.656 6.699 1 98.19 103 VAL B O 1
ATOM 3775 N N . LYS B 1 104 ? -7.754 54.125 4.633 1 97.69 104 LYS B N 1
ATOM 3776 C CA . LYS B 1 104 ? -6.5 54.812 4.336 1 97.69 104 LYS B CA 1
ATOM 3777 C C . LYS B 1 104 ? -6.297 56.031 5.262 1 97.69 104 LYS B C 1
ATOM 3779 O O . LYS B 1 104 ? -5.199 56.25 5.773 1 97.69 104 LYS B O 1
ATOM 3784 N N . ALA B 1 105 ? -7.336 56.688 5.434 1 97.81 105 ALA B N 1
ATOM 3785 C CA . ALA B 1 105 ? -7.289 57.875 6.293 1 97.81 105 ALA B CA 1
ATOM 3786 C C . ALA B 1 105 ? -6.957 57.5 7.73 1 97.81 105 ALA B C 1
ATOM 3788 O O . ALA B 1 105 ? -6.074 58.094 8.352 1 97.81 105 ALA B O 1
ATOM 3789 N N . ILE B 1 106 ? -7.629 56.531 8.195 1 97.69 106 ILE B N 1
ATOM 3790 C CA . ILE B 1 106 ? -7.414 56.062 9.555 1 97.69 106 ILE B CA 1
ATOM 3791 C C . ILE B 1 106 ? -5.969 55.594 9.719 1 97.69 106 ILE B C 1
ATOM 3793 O O . ILE B 1 106 ? -5.285 55.969 10.672 1 97.69 106 ILE B O 1
ATOM 3797 N N . SER B 1 107 ? -5.504 54.812 8.781 1 96.75 107 SER B N 1
ATOM 3798 C CA . SER B 1 107 ? -4.156 54.25 8.828 1 96.75 107 SER B CA 1
ATOM 3799 C C . SER B 1 107 ? -3.105 55.344 8.797 1 96.75 107 SER B C 1
ATOM 3801 O O . SER B 1 107 ? -2.119 55.312 9.539 1 96.75 107 SER B O 1
ATOM 3803 N N . HIS B 1 108 ? -3.395 56.312 8 1 95.38 108 HIS B N 1
ATOM 3804 C CA . HIS B 1 108 ? -2.479 57.438 7.875 1 95.38 108 HIS B CA 1
ATOM 3805 C C . HIS B 1 108 ? -2.336 58.156 9.203 1 95.38 108 HIS B C 1
ATOM 3807 O O . HIS B 1 108 ? -1.22 58.469 9.633 1 95.38 108 HIS B O 1
ATOM 3813 N N . ILE B 1 109 ? -3.381 58.438 9.836 1 95.88 109 ILE B N 1
ATOM 3814 C CA . ILE B 1 109 ? -3.371 59.188 11.094 1 95.88 109 ILE B CA 1
ATOM 3815 C C . ILE B 1 109 ? -2.68 58.344 12.172 1 95.88 109 ILE B C 1
ATOM 3817 O O . ILE B 1 109 ? -1.862 58.875 12.938 1 95.88 109 ILE B O 1
ATOM 3821 N N . LEU B 1 110 ? -2.988 57.094 12.195 1 94.81 110 LEU B N 1
ATOM 3822 C CA . LEU B 1 110 ? -2.434 56.219 13.219 1 94.81 110 LEU B CA 1
ATOM 3823 C C . LEU B 1 110 ? -0.925 56.062 13.055 1 94.81 110 LEU B C 1
ATOM 3825 O O . LEU B 1 110 ? -0.2 55.906 14.039 1 94.81 110 LEU B O 1
ATOM 3829 N N . GLU B 1 111 ? -0.46 56.125 11.906 1 90.5 111 GLU B N 1
ATOM 3830 C CA . GLU B 1 111 ? 0.976 56 11.664 1 90.5 111 GLU B CA 1
ATOM 3831 C C . GLU B 1 111 ? 1.726 57.219 12.195 1 90.5 111 GLU B C 1
ATOM 3833 O O . GLU B 1 111 ? 2.85 57.094 12.688 1 90.5 111 GLU B O 1
ATOM 3838 N N . LYS B 1 112 ? 1.07 58.281 12.133 1 84.31 112 LYS B N 1
ATOM 3839 C CA . LYS B 1 112 ? 1.735 59.531 12.508 1 84.31 112 LYS B CA 1
ATOM 3840 C C . LYS B 1 112 ? 1.502 59.844 13.977 1 84.31 112 LYS B C 1
ATOM 3842 O O . LYS B 1 112 ? 2.371 60.438 14.633 1 84.31 112 LYS B O 1
ATOM 3847 N N . SER B 1 113 ? 0.319 59.688 14.453 1 68.56 113 SER B N 1
ATOM 3848 C CA . SER B 1 113 ? -0.071 60.219 15.75 1 68.56 113 SER B CA 1
ATOM 3849 C C . SER B 1 113 ? -0.387 59.094 16.734 1 68.56 113 SER B C 1
ATOM 3851 O O . SER B 1 113 ? -1.242 59.281 17.609 1 68.56 113 SER B O 1
ATOM 3853 N N . SER B 1 114 ? 0.267 57.969 16.719 1 61.81 114 SER B N 1
ATOM 3854 C CA . SER B 1 114 ? -0.133 56.812 17.531 1 61.81 114 SER B CA 1
ATOM 3855 C C . SER B 1 114 ? 0.021 57.094 19.016 1 61.81 114 SER B C 1
ATOM 3857 O O . SER B 1 114 ? -0.37 56.281 19.859 1 61.81 114 SER B O 1
ATOM 3859 N N . LYS B 1 115 ? 0.422 58.312 19.438 1 65.25 115 LYS B N 1
ATOM 3860 C CA . LYS B 1 115 ? 0.755 58.594 20.828 1 65.25 115 LYS B CA 1
ATOM 3861 C C . LYS B 1 115 ? -0.441 59.188 21.578 1 65.25 115 LYS B C 1
ATOM 3863 O O . LYS B 1 115 ? -0.424 59.281 22.797 1 65.25 115 LYS B O 1
ATOM 3868 N N . HIS B 1 116 ? -1.426 59.562 20.828 1 67 116 HIS B N 1
ATOM 3869 C CA . HIS B 1 116 ? -2.578 60.094 21.547 1 67 116 HIS B CA 1
ATOM 3870 C C . HIS B 1 116 ? -3.607 59 21.812 1 67 116 HIS B C 1
ATOM 3872 O O . HIS B 1 116 ? -4.102 58.375 20.875 1 67 116 HIS B O 1
ATOM 3878 N N . GLY B 1 117 ? -3.961 58.719 23.078 1 75.31 117 GLY B N 1
ATOM 3879 C CA . GLY B 1 117 ? -4.723 57.594 23.547 1 75.31 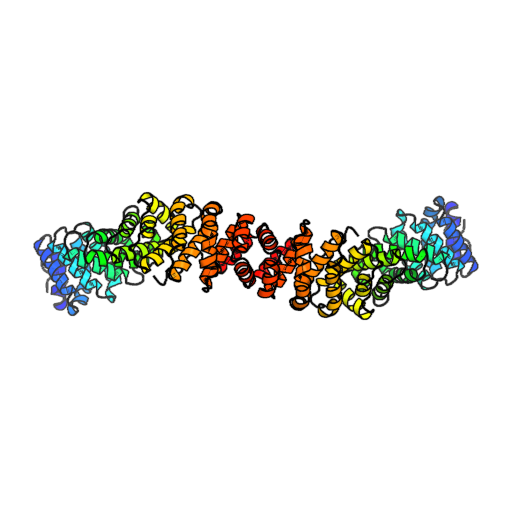117 GLY B CA 1
ATOM 3880 C C . GLY B 1 117 ? -6.082 57.438 22.891 1 75.31 117 GLY B C 1
ATOM 3881 O O . GLY B 1 117 ? -6.441 56.375 22.406 1 75.31 117 GLY B O 1
ATOM 3882 N N . ASN B 1 118 ? -6.777 58.562 22.734 1 86.81 118 ASN B N 1
ATOM 3883 C CA . ASN B 1 118 ? -8.133 58.5 22.188 1 86.81 118 ASN B CA 1
ATOM 3884 C C . ASN B 1 118 ? -8.133 58.219 20.688 1 86.81 118 ASN B C 1
ATOM 3886 O O . ASN B 1 118 ? -8.961 57.469 20.203 1 86.81 118 ASN B O 1
ATOM 3890 N N . ILE B 1 119 ? -7.16 58.75 20 1 93.19 119 ILE B N 1
ATOM 3891 C CA . ILE B 1 119 ? -7.031 58.594 18.562 1 93.19 119 ILE B CA 1
ATOM 3892 C C . ILE B 1 119 ? -6.734 57.125 18.25 1 93.19 119 ILE B C 1
ATOM 3894 O O . ILE B 1 119 ? -7.367 56.531 17.375 1 93.19 119 ILE B O 1
ATOM 3898 N N . SER B 1 120 ? -5.879 56.594 19.078 1 94.69 120 SER B N 1
ATOM 3899 C CA . SER B 1 120 ? -5.492 55.188 18.875 1 94.69 120 SER B CA 1
ATOM 3900 C C . SER B 1 120 ? -6.656 54.25 19.156 1 94.69 120 SER B C 1
ATOM 3902 O O . SER B 1 120 ? -6.879 53.281 18.406 1 94.69 120 SER B O 1
ATOM 3904 N N . ALA B 1 121 ? -7.402 54.562 20.156 1 95.38 121 ALA B N 1
ATOM 3905 C CA . ALA B 1 121 ? -8.523 53.719 20.562 1 95.38 121 ALA B CA 1
ATOM 3906 C C . ALA B 1 121 ? -9.609 53.719 19.484 1 95.38 121 ALA B C 1
ATOM 3908 O O . ALA B 1 121 ? -10.086 52.656 19.078 1 95.38 121 ALA B O 1
ATOM 3909 N N . ASP B 1 122 ? -9.961 54.875 19.047 1 96.25 122 ASP B N 1
ATOM 3910 C CA . ASP B 1 122 ? -10.992 54.969 18.016 1 96.25 122 ASP B CA 1
ATOM 3911 C C . ASP B 1 122 ? -10.516 54.375 16.703 1 96.25 122 ASP B C 1
ATOM 3913 O O . ASP B 1 122 ? -11.281 53.688 16.031 1 96.25 122 ASP B O 1
ATOM 3917 N N . GLY B 1 123 ? -9.281 54.625 16.406 1 96.94 123 GLY B N 1
ATOM 3918 C CA . GLY B 1 123 ? -8.734 54.125 15.156 1 96.94 123 GLY B CA 1
ATOM 3919 C C . GLY B 1 123 ? -8.711 52.594 15.094 1 96.94 123 GLY B C 1
ATOM 3920 O O . GLY B 1 123 ? -9.203 52 14.141 1 96.94 123 GLY B O 1
ATOM 3921 N N . ILE B 1 124 ? -8.156 52 16.141 1 97 124 ILE B N 1
ATOM 3922 C CA . ILE B 1 124 ? -8.031 50.531 16.141 1 97 124 ILE B CA 1
ATOM 3923 C C . ILE B 1 124 ? -9.422 49.906 16.203 1 97 124 ILE B C 1
ATOM 3925 O O . ILE B 1 124 ? -9.648 48.844 15.617 1 97 124 ILE B O 1
ATOM 3929 N N . SER B 1 125 ? -10.344 50.562 16.891 1 97.5 125 SER B N 1
ATOM 3930 C CA . SER B 1 125 ? -11.711 50.031 16.969 1 97.5 125 SER B CA 1
ATOM 3931 C C . SER B 1 125 ? -12.367 50.031 15.586 1 97.5 125 SER B C 1
ATOM 3933 O O . SER B 1 125 ? -13.047 49.094 15.227 1 97.5 125 SER B O 1
ATOM 3935 N N . ALA B 1 126 ? -12.141 51.062 14.914 1 98 126 ALA B N 1
ATOM 3936 C CA . ALA B 1 126 ? -12.703 51.156 13.562 1 98 126 ALA B CA 1
ATOM 3937 C C . ALA B 1 126 ? -12.125 50.062 12.664 1 98 126 ALA B C 1
ATOM 3939 O O . ALA B 1 126 ? -12.867 49.344 11.977 1 98 126 ALA B O 1
ATOM 3940 N N . ILE B 1 127 ? -10.805 49.906 12.688 1 98 127 ILE B N 1
ATOM 3941 C CA . ILE B 1 127 ? -10.148 48.906 11.875 1 98 127 ILE B CA 1
ATOM 3942 C C . ILE B 1 127 ? -10.664 47.5 12.273 1 98 127 ILE B C 1
ATOM 3944 O O . ILE B 1 127 ? -10.922 46.656 11.406 1 98 127 ILE B O 1
ATOM 3948 N N . HIS B 1 128 ? -10.836 47.281 13.539 1 97.81 128 HIS B N 1
ATOM 3949 C CA . HIS B 1 128 ? -11.359 46.031 14.055 1 97.81 128 HIS B CA 1
ATOM 3950 C C . HIS B 1 128 ? -12.727 45.719 13.461 1 97.81 128 HIS B C 1
ATOM 3952 O O . HIS B 1 128 ? -12.984 44.594 13.031 1 97.81 128 HIS B O 1
ATOM 3958 N N . ILE B 1 129 ? -13.523 46.688 13.422 1 97.94 129 ILE B N 1
ATOM 3959 C CA . ILE B 1 129 ? -14.875 46.531 12.906 1 97.94 129 ILE B CA 1
ATOM 3960 C C . ILE B 1 129 ? -14.82 46.188 11.414 1 97.94 129 ILE B C 1
ATOM 3962 O O . ILE B 1 129 ? -15.5 45.25 10.961 1 97.94 129 ILE B O 1
ATOM 3966 N N . PHE B 1 130 ? -14.008 46.875 10.672 1 97.69 130 PHE B N 1
ATOM 3967 C CA . PHE B 1 130 ? -13.891 46.625 9.242 1 97.69 130 PHE B CA 1
ATOM 3968 C C . PHE B 1 130 ? -13.367 45.219 8.984 1 97.69 130 PHE B C 1
ATOM 3970 O O . PHE B 1 130 ? -13.836 44.531 8.07 1 97.69 130 PHE B O 1
ATOM 3977 N N . CYS B 1 131 ? -12.453 44.75 9.805 1 96.88 131 CYS B N 1
ATOM 3978 C CA . CYS B 1 131 ? -11.852 43.438 9.625 1 96.88 131 CYS B CA 1
ATOM 3979 C C . CYS B 1 131 ? -12.844 42.344 9.945 1 96.88 131 CYS B C 1
ATOM 3981 O O . CYS B 1 131 ? -12.719 41.219 9.445 1 96.88 131 CYS B O 1
ATOM 3983 N N . LYS B 1 132 ? -13.781 42.594 10.719 1 95.94 132 LYS B N 1
ATOM 3984 C CA . LYS B 1 132 ? -14.789 41.625 11.078 1 95.94 132 LYS B CA 1
ATOM 3985 C C . LYS B 1 132 ? -15.836 41.469 9.977 1 95.94 132 LYS B C 1
ATOM 3987 O O . LYS B 1 132 ? -16.609 40.5 9.953 1 95.94 132 LYS B O 1
ATOM 3992 N N . THR B 1 133 ? -15.82 42.469 9.172 1 94.31 133 THR B N 1
ATOM 3993 C CA . THR B 1 133 ? -16.797 42.438 8.078 1 94.31 133 THR B CA 1
ATOM 3994 C C . THR B 1 133 ? -16.344 41.469 6.984 1 94.31 133 THR B C 1
ATOM 3996 O O . THR B 1 133 ? -15.266 41.656 6.402 1 94.31 133 THR B O 1
ATOM 3999 N N . PRO B 1 134 ? -17.203 40.5 6.652 1 90.5 134 PRO B N 1
ATOM 4000 C CA . PRO B 1 134 ? -16.812 39.5 5.66 1 90.5 134 PRO B CA 1
ATOM 4001 C C . PRO B 1 134 ? -16.5 40.094 4.293 1 90.5 134 PRO B C 1
ATOM 4003 O O . PRO B 1 134 ? -17.234 40.969 3.83 1 90.5 134 PRO B O 1
ATOM 4006 N N . GLY B 1 135 ? -15.445 39.719 3.719 1 91.38 135 GLY B N 1
ATOM 4007 C CA . GLY B 1 135 ? -15.117 40.062 2.348 1 91.38 135 GLY B CA 1
ATOM 4008 C C . GLY B 1 135 ? -14.344 41.375 2.234 1 91.38 135 GLY B C 1
ATOM 4009 O O . GLY B 1 135 ? -13.945 41.75 1.138 1 91.38 135 GLY B O 1
ATOM 4010 N N . LEU B 1 136 ? -14.102 42 3.355 1 94.38 136 LEU B N 1
ATOM 4011 C CA . LEU B 1 136 ? -13.508 43.344 3.246 1 94.38 136 LEU B CA 1
ATOM 4012 C C . LEU B 1 136 ? -12.07 43.312 3.752 1 94.38 136 LEU B C 1
ATOM 4014 O O . LEU B 1 136 ? -11.328 44.281 3.547 1 94.38 136 LEU B O 1
ATOM 4018 N N . ILE B 1 137 ? -11.594 42.312 4.371 1 95.25 137 ILE B N 1
ATOM 4019 C CA . ILE B 1 137 ? -10.32 42.25 5.082 1 95.25 137 ILE B CA 1
ATOM 4020 C C . ILE B 1 137 ? -9.172 42.5 4.105 1 95.25 137 ILE B C 1
ATOM 4022 O O . ILE B 1 137 ? -8.242 43.25 4.41 1 95.25 137 ILE B O 1
ATOM 4026 N N . THR B 1 138 ? -9.242 41.969 2.973 1 92.19 138 THR B N 1
ATOM 4027 C CA . THR B 1 138 ? -8.172 42.125 1.998 1 92.19 138 THR B CA 1
ATOM 4028 C C . THR B 1 138 ? -8.016 43.594 1.596 1 92.19 138 THR B C 1
ATOM 4030 O O . THR B 1 138 ? -6.898 44.125 1.53 1 92.19 138 THR B O 1
ATOM 4033 N N . LYS B 1 139 ? -9.148 44.125 1.353 1 94.38 139 LYS B N 1
ATOM 4034 C CA . LYS B 1 139 ? -9.125 45.562 0.981 1 94.38 139 LYS B CA 1
ATOM 4035 C C . LYS B 1 139 ? -8.602 46.406 2.131 1 94.38 139 LYS B C 1
ATOM 4037 O O . LYS B 1 139 ? -7.848 47.375 1.911 1 94.38 139 LYS B O 1
ATOM 4042 N N . VAL B 1 140 ? -8.953 46.125 3.326 1 96.88 140 VAL B N 1
ATOM 4043 C CA . VAL B 1 140 ? -8.5 46.812 4.516 1 96.88 140 VAL B CA 1
ATOM 4044 C C . VAL B 1 140 ? -6.977 46.75 4.605 1 96.88 140 VAL B C 1
ATOM 4046 O O . VAL B 1 140 ? -6.32 47.781 4.875 1 96.88 140 VAL B O 1
ATOM 4049 N N . LEU B 1 141 ? -6.402 45.656 4.289 1 94.81 141 LEU B N 1
ATOM 4050 C CA . LEU B 1 141 ? -4.957 45.469 4.344 1 94.81 141 LEU B CA 1
ATOM 4051 C C . LEU B 1 141 ? -4.273 46.188 3.193 1 94.81 141 LEU B C 1
ATOM 4053 O O . LEU B 1 141 ? -3.215 46.812 3.377 1 94.81 141 LEU B O 1
ATOM 4057 N N . GLN B 1 142 ? -4.91 46.125 2.074 1 92.5 142 GLN B N 1
ATOM 4058 C CA . GLN B 1 142 ? -4.363 46.844 0.928 1 92.5 142 GLN B CA 1
ATOM 4059 C C . GLN B 1 142 ? -4.316 48.344 1.192 1 92.5 142 GLN B C 1
ATOM 4061 O O . GLN B 1 142 ? -3.422 49.031 0.701 1 92.5 142 GLN B O 1
ATOM 4066 N N . ASP B 1 143 ? -5.215 48.75 1.967 1 95.5 143 ASP B N 1
ATOM 4067 C CA . ASP B 1 143 ? -5.309 50.188 2.287 1 95.5 143 ASP B CA 1
ATOM 4068 C C . ASP B 1 143 ? -4.352 50.562 3.416 1 95.5 143 ASP B C 1
ATOM 4070 O O . ASP B 1 143 ? -4.355 51.688 3.891 1 95.5 143 ASP B O 1
ATOM 4074 N N . GLY B 1 144 ? -3.564 49.594 3.947 1 94.06 144 GLY B N 1
ATOM 4075 C CA . GLY B 1 144 ? -2.418 49.906 4.789 1 94.06 144 GLY B CA 1
ATOM 4076 C C . GLY B 1 144 ? -2.693 49.688 6.266 1 94.06 144 GLY B C 1
ATOM 4077 O O . GLY B 1 144 ? -1.939 50.188 7.117 1 94.06 144 GLY B O 1
ATOM 4078 N N . ALA B 1 145 ? -3.688 48.969 6.582 1 95.75 145 ALA B N 1
ATOM 4079 C CA . ALA B 1 145 ? -4.121 48.844 7.973 1 95.75 145 ALA B CA 1
ATOM 4080 C C . ALA B 1 145 ? -3.156 48 8.781 1 95.75 145 ALA B C 1
ATOM 4082 O O . ALA B 1 145 ? -3.092 48.094 10.008 1 95.75 145 ALA B O 1
ATOM 4083 N N . LEU B 1 146 ? -2.389 47.156 8.195 1 95.31 146 LEU B N 1
ATOM 4084 C CA . LEU B 1 146 ? -1.584 46.188 8.906 1 95.31 146 LEU B CA 1
ATOM 4085 C C . LEU B 1 146 ? -0.523 46.844 9.766 1 95.31 146 LEU B C 1
ATOM 4087 O O . LEU B 1 146 ? -0.339 46.5 10.93 1 95.31 146 LEU B O 1
ATOM 4091 N N . LEU B 1 147 ? 0.12 47.812 9.234 1 94.25 147 LEU B N 1
ATOM 4092 C CA . LEU B 1 147 ? 1.233 48.469 9.93 1 94.25 147 LEU B CA 1
ATOM 4093 C C . LEU B 1 147 ? 0.756 49.156 11.203 1 94.25 147 LEU B C 1
ATOM 4095 O O . LEU B 1 147 ? 1.285 48.906 12.281 1 94.25 147 LEU B O 1
ATOM 4099 N N . PRO B 1 148 ? -0.259 50 11.125 1 95 148 PRO B N 1
ATOM 4100 C CA . PRO B 1 148 ? -0.714 50.594 12.375 1 95 148 PRO B CA 1
ATOM 4101 C C . PRO B 1 148 ? -1.243 49.594 13.383 1 95 148 PRO B C 1
ATOM 4103 O O . PRO B 1 148 ? -1.074 49.75 14.594 1 95 148 PRO B O 1
ATOM 4106 N N . VAL B 1 149 ? -1.907 48.562 12.945 1 95.62 149 VAL B N 1
ATOM 4107 C CA . VAL B 1 149 ? -2.385 47.531 13.852 1 95.62 149 VAL B CA 1
ATOM 4108 C C . VAL B 1 149 ? -1.203 46.906 14.602 1 95.62 149 VAL B C 1
ATOM 4110 O O . VAL B 1 149 ? -1.234 46.781 15.828 1 95.62 149 VAL B O 1
ATOM 4113 N N . LEU B 1 150 ? -0.195 46.594 13.875 1 93.75 150 LEU B N 1
ATOM 4114 C CA . LEU B 1 150 ? 0.994 46 14.461 1 93.75 150 LEU B CA 1
ATOM 4115 C C . LEU B 1 150 ? 1.657 46.938 15.453 1 93.75 150 LEU B C 1
ATOM 4117 O O . LEU B 1 150 ? 2.053 46.531 16.547 1 93.75 150 LEU B O 1
ATOM 4121 N N . ASN B 1 151 ? 1.776 48.125 15.078 1 92.88 151 ASN B N 1
ATOM 4122 C CA . ASN B 1 151 ? 2.391 49.125 15.945 1 92.88 151 ASN B CA 1
ATOM 4123 C C . ASN B 1 151 ? 1.619 49.281 17.25 1 92.88 151 ASN B C 1
ATOM 4125 O O . ASN B 1 151 ? 2.219 49.375 18.328 1 92.88 151 ASN B O 1
ATOM 4129 N N . LEU B 1 152 ? 0.358 49.25 17.156 1 94.19 152 LEU B N 1
ATOM 4130 C CA . LEU B 1 152 ? -0.489 49.438 18.328 1 94.19 152 LEU B CA 1
ATOM 4131 C C . LEU B 1 152 ? -0.428 48.25 19.266 1 94.19 152 LEU B C 1
ATOM 4133 O O . LEU B 1 152 ? -0.763 48.344 20.438 1 94.19 152 LEU B O 1
ATOM 4137 N N . CYS B 1 153 ? -0.046 47.125 18.766 1 92.56 153 CYS B N 1
ATOM 4138 C CA . CYS B 1 153 ? 0.13 45.938 19.609 1 92.56 153 CYS B CA 1
ATOM 4139 C C . CYS B 1 153 ? 1.207 46.188 20.656 1 92.56 153 CYS B C 1
ATOM 4141 O O . CYS B 1 153 ? 1.187 45.594 21.734 1 92.56 153 CYS B O 1
ATOM 4143 N N . HIS B 1 154 ? 2.064 47.188 20.391 1 89.38 154 HIS B N 1
ATOM 4144 C CA . HIS B 1 154 ? 3.176 47.469 21.297 1 89.38 154 HIS B CA 1
ATOM 4145 C C . HIS B 1 154 ? 2.826 48.562 22.266 1 89.38 154 HIS B C 1
ATOM 4147 O O . HIS B 1 154 ? 3.605 48.875 23.172 1 89.38 154 HIS B O 1
ATOM 4153 N N . SER B 1 155 ? 1.735 49.188 22.109 1 87.19 155 SER B N 1
ATOM 4154 C CA . SER B 1 155 ? 1.388 50.406 22.875 1 87.19 155 SER B CA 1
ATOM 4155 C C . SER B 1 155 ? 1.018 50.031 24.312 1 87.19 155 SER B C 1
ATOM 4157 O O . SER B 1 155 ? 1.066 50.906 25.188 1 87.19 155 SER B O 1
ATOM 4159 N N . GLY B 1 156 ? 0.675 48.812 24.625 1 84.31 156 GLY B N 1
ATOM 4160 C CA . GLY B 1 156 ? 0.256 48.406 25.953 1 84.31 156 GLY B CA 1
ATOM 4161 C C . GLY B 1 156 ? -1.183 48.781 26.266 1 84.31 156 GLY B C 1
ATOM 4162 O O . GLY B 1 156 ? -1.796 49.562 25.547 1 84.31 156 GLY B O 1
ATOM 4163 N N . GLY B 1 157 ? -1.747 48.156 27.188 1 86.38 157 GLY B N 1
ATOM 4164 C CA . GLY B 1 157 ? -3.082 48.438 27.672 1 86.38 157 GLY B CA 1
ATOM 4165 C C . GLY B 1 157 ? -4.184 47.906 26.781 1 86.38 157 GLY B C 1
ATOM 4166 O O . GLY B 1 157 ? -3.996 46.875 26.109 1 86.38 157 GLY B O 1
ATOM 4167 N N . ALA B 1 158 ? -5.316 48.469 26.859 1 89.19 158 ALA B N 1
ATOM 4168 C CA . ALA B 1 158 ? -6.516 48 26.172 1 89.19 158 ALA B CA 1
ATOM 4169 C C . ALA B 1 158 ? -6.359 48.094 24.656 1 89.19 158 ALA B C 1
ATOM 4171 O O . ALA B 1 158 ? -6.82 47.219 23.906 1 89.19 158 ALA B O 1
ATOM 4172 N N . VAL B 1 159 ? -5.68 49.125 24.219 1 93.12 159 VAL B N 1
ATOM 4173 C CA . VAL B 1 159 ? -5.496 49.375 22.797 1 93.12 159 VAL B CA 1
ATOM 4174 C C . VAL B 1 159 ? -4.668 48.25 22.188 1 93.12 159 VAL B C 1
ATOM 4176 O O . VAL B 1 159 ? -4.988 47.75 21.094 1 93.12 159 VAL B O 1
ATOM 4179 N N . SER B 1 160 ? -3.701 47.875 22.906 1 93.62 160 SER B N 1
ATOM 4180 C CA . SER B 1 160 ? -2.842 46.781 22.422 1 93.62 160 SER B CA 1
ATOM 4181 C C . SER B 1 160 ? -3.609 45.469 22.312 1 93.62 160 SER B C 1
ATOM 4183 O O . SER B 1 160 ? -3.383 44.688 21.391 1 93.62 160 SER B O 1
ATOM 4185 N N . LEU B 1 161 ? -4.477 45.281 23.188 1 92.12 161 LEU B N 1
ATOM 4186 C CA . LEU B 1 161 ? -5.27 44.062 23.172 1 92.12 161 LEU B CA 1
ATOM 4187 C C . LEU B 1 161 ? -6.227 44.031 21.984 1 92.12 161 LEU B C 1
ATOM 4189 O O . LEU B 1 161 ? -6.379 43.031 21.328 1 92.12 161 LEU B O 1
ATOM 4193 N N . VAL B 1 162 ? -6.848 45.125 21.797 1 94.81 162 VAL B N 1
ATOM 4194 C CA . VAL B 1 162 ? -7.746 45.219 20.641 1 94.81 162 VAL B CA 1
ATOM 4195 C C . VAL B 1 162 ? -6.953 45.031 19.359 1 94.81 162 VAL B C 1
ATOM 4197 O O . VAL B 1 162 ? -7.414 44.375 18.422 1 94.81 162 VAL B O 1
ATOM 4200 N N . ALA B 1 163 ? -5.77 45.656 19.359 1 96.38 163 ALA B N 1
ATOM 4201 C CA . ALA B 1 163 ? -4.906 45.531 18.188 1 96.38 163 ALA B CA 1
ATOM 4202 C C . ALA B 1 163 ? -4.543 44.062 17.938 1 96.38 163 ALA B C 1
ATOM 4204 O O . ALA B 1 163 ? -4.633 43.594 16.812 1 96.38 163 ALA B O 1
ATOM 4205 N N . MET B 1 164 ? -4.25 43.406 18.984 1 95.12 164 MET B N 1
ATOM 4206 C CA . MET B 1 164 ? -3.881 42 18.875 1 95.12 164 MET B CA 1
ATOM 4207 C C . MET B 1 164 ? -5.07 41.156 18.422 1 95.12 164 MET B C 1
ATOM 4209 O O . MET B 1 164 ? -4.93 40.281 17.562 1 95.12 164 MET B O 1
ATOM 4213 N N . LYS B 1 165 ? -6.18 41.406 18.969 1 94.88 165 LYS B N 1
ATOM 4214 C CA . LYS B 1 165 ? -7.387 40.719 18.531 1 94.88 165 LYS B CA 1
ATOM 4215 C C . LYS B 1 165 ? -7.668 40.969 17.062 1 94.88 165 LYS B C 1
ATOM 4217 O O . LYS B 1 165 ? -8.102 40.031 16.344 1 94.88 165 LYS B O 1
ATOM 4222 N N . THR B 1 166 ? -7.508 42.125 16.703 1 97.25 166 THR B N 1
ATOM 4223 C CA . THR B 1 166 ? -7.695 42.469 15.297 1 97.25 166 THR B CA 1
ATOM 4224 C C . THR B 1 166 ? -6.734 41.688 14.414 1 97.25 166 THR B C 1
ATOM 4226 O O . THR B 1 166 ? -7.141 41.125 13.391 1 97.25 166 THR B O 1
ATOM 4229 N N . LEU B 1 167 ? -5.492 41.625 14.852 1 96.38 167 LEU B N 1
ATOM 4230 C CA . LEU B 1 167 ? -4.496 40.844 14.109 1 96.38 167 LEU B CA 1
ATOM 4231 C C . LEU B 1 167 ? -4.898 39.375 14.023 1 96.38 167 LEU B C 1
ATOM 4233 O O . LEU B 1 167 ? -4.699 38.75 12.984 1 96.38 167 LEU B O 1
ATOM 4237 N N . CYS B 1 168 ? -5.449 38.875 15 1 95.75 168 CYS B N 1
ATOM 4238 C CA . CYS B 1 168 ? -5.926 37.5 15.008 1 95.75 168 CYS B CA 1
ATOM 4239 C C . CYS B 1 168 ? -7.027 37.281 13.977 1 95.75 168 CYS B C 1
ATOM 4241 O O . CYS B 1 168 ? -7.043 36.281 13.273 1 95.75 168 CYS B O 1
ATOM 4243 N N . ILE B 1 169 ? -7.898 38.219 13.914 1 95.88 169 ILE B N 1
ATOM 4244 C CA . ILE B 1 169 ? -8.984 38.125 12.938 1 95.88 169 ILE B CA 1
ATOM 4245 C C . ILE B 1 169 ? -8.406 38.156 11.523 1 95.88 169 ILE B C 1
ATOM 4247 O O . ILE B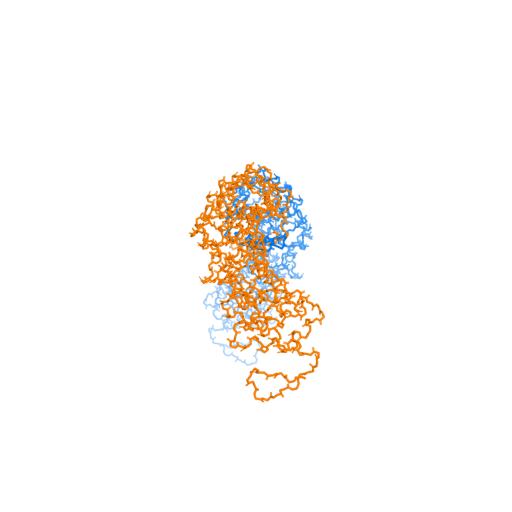 1 169 ? -8.844 37.375 10.664 1 95.88 169 ILE B O 1
ATOM 4251 N N . ILE B 1 170 ? -7.457 38.969 11.359 1 95.81 170 ILE B N 1
ATOM 4252 C CA . ILE B 1 170 ? -6.789 39.062 10.07 1 95.81 170 ILE B CA 1
ATOM 4253 C C . ILE B 1 170 ? -6.133 37.75 9.719 1 95.81 170 ILE B C 1
ATOM 4255 O O . ILE B 1 170 ? -6.293 37.25 8.602 1 95.81 170 ILE B O 1
ATOM 4259 N N . ALA B 1 171 ? -5.484 37.125 10.648 1 95.25 171 ALA B N 1
ATOM 4260 C CA . ALA B 1 171 ? -4.707 35.906 10.43 1 95.25 171 ALA B CA 1
ATOM 4261 C C . ALA B 1 171 ? -5.621 34.719 10.234 1 95.25 171 ALA B C 1
ATOM 4263 O O . ALA B 1 171 ? -5.195 33.688 9.703 1 95.25 171 ALA B O 1
ATOM 4264 N N . LYS B 1 172 ? -6.832 34.812 10.664 1 94.06 172 LYS B N 1
ATOM 4265 C CA . LYS B 1 172 ? -7.777 33.688 10.5 1 94.06 172 LYS B CA 1
ATOM 4266 C C . LYS B 1 172 ? -8.141 33.5 9.031 1 94.06 172 LYS B C 1
ATOM 4268 O O . LYS B 1 172 ? -8.492 32.406 8.617 1 94.06 172 LYS B O 1
ATOM 4273 N N . ASP B 1 173 ? -8.008 34.5 8.305 1 91.94 173 ASP B N 1
ATOM 4274 C CA . ASP B 1 173 ? -8.281 34.438 6.867 1 91.94 173 ASP B CA 1
ATOM 4275 C C . ASP B 1 173 ? -7.039 34 6.094 1 91.94 173 ASP B C 1
ATOM 4277 O O . ASP B 1 173 ? -6.039 34.719 6.055 1 91.94 173 ASP B O 1
ATOM 4281 N N . LYS B 1 174 ? -7.191 32.938 5.391 1 91.12 174 LYS B N 1
ATOM 4282 C CA . LYS B 1 174 ? -6.062 32.344 4.68 1 91.12 174 LYS B CA 1
ATOM 4283 C C . LYS B 1 174 ? -5.52 33.281 3.617 1 91.12 174 LYS B C 1
ATOM 4285 O O . LYS B 1 174 ? -4.32 33.281 3.332 1 91.12 174 LYS B O 1
ATOM 4290 N N . GLU B 1 175 ? -6.32 34.125 3.119 1 90.69 175 GLU B N 1
ATOM 4291 C CA . GLU B 1 175 ? -5.945 35 2.025 1 90.69 175 GLU B CA 1
ATOM 4292 C C . GLU B 1 175 ? -4.984 36.094 2.502 1 90.69 175 GLU B C 1
ATOM 4294 O O . GLU B 1 175 ? -4.293 36.719 1.694 1 90.69 175 GLU B O 1
ATOM 4299 N N . THR B 1 176 ? -4.965 36.25 3.771 1 93.62 176 THR B N 1
ATOM 4300 C CA . THR B 1 176 ? -4.156 37.375 4.293 1 93.62 176 THR B CA 1
ATOM 4301 C C . THR B 1 176 ? -2.748 36.875 4.637 1 93.62 176 THR B C 1
ATOM 4303 O O . THR B 1 176 ? -1.856 37.688 4.898 1 93.62 176 THR B O 1
ATOM 4306 N N . HIS B 1 177 ? -2.482 35.656 4.688 1 94.75 177 HIS B N 1
ATOM 4307 C CA . HIS B 1 177 ? -1.243 35.062 5.195 1 94.75 177 HIS B CA 1
ATOM 4308 C C . HIS B 1 177 ? -0.04 35.562 4.395 1 94.75 177 HIS B C 1
ATOM 4310 O O . HIS B 1 177 ? 0.975 35.969 4.969 1 94.75 177 HIS B O 1
ATOM 4316 N N . SER B 1 178 ? -0.191 35.531 3.121 1 92.31 178 SER B N 1
ATOM 4317 C CA . SER B 1 178 ? 0.922 35.969 2.283 1 92.31 178 SER B CA 1
ATOM 4318 C C . SER B 1 178 ? 1.252 37.438 2.521 1 92.31 178 SER B C 1
ATOM 4320 O O . SER B 1 178 ? 2.418 37.844 2.467 1 92.31 178 SER B O 1
ATOM 4322 N N . ILE B 1 179 ? 0.25 38.188 2.789 1 91.81 179 ILE B N 1
ATOM 4323 C CA . ILE B 1 179 ? 0.456 39.594 3.049 1 91.81 179 ILE B CA 1
ATOM 4324 C C . ILE B 1 179 ? 1.216 39.781 4.363 1 91.81 179 ILE B C 1
ATOM 4326 O O . ILE B 1 179 ? 2.148 40.594 4.441 1 91.81 179 ILE B O 1
ATOM 4330 N N . ILE B 1 180 ? 0.859 39.062 5.352 1 93.69 180 ILE B N 1
ATOM 4331 C CA . ILE B 1 180 ? 1.494 39.156 6.664 1 93.69 180 ILE B CA 1
ATOM 4332 C C . ILE B 1 180 ? 2.957 38.719 6.555 1 93.69 180 ILE B C 1
ATOM 4334 O O . ILE B 1 180 ? 3.842 39.375 7.109 1 93.69 180 ILE B O 1
ATOM 4338 N N . VAL B 1 181 ? 3.24 37.688 5.777 1 94.5 181 VAL B N 1
ATOM 4339 C CA . VAL B 1 181 ? 4.559 37.062 5.73 1 94.5 181 VAL B CA 1
ATOM 4340 C C . VAL B 1 181 ? 5.477 37.844 4.805 1 94.5 181 VAL B C 1
ATOM 4342 O O . VAL B 1 181 ? 6.676 37.969 5.066 1 94.5 181 VAL B O 1
ATOM 4345 N N . ASP B 1 182 ? 4.973 38.406 3.742 1 90.69 182 ASP B N 1
ATOM 4346 C CA . ASP B 1 182 ? 5.793 38.938 2.66 1 90.69 182 ASP B CA 1
ATOM 4347 C C . ASP B 1 182 ? 5.988 40.438 2.812 1 90.69 182 ASP B C 1
ATOM 4349 O O . ASP B 1 182 ? 6.852 41.031 2.156 1 90.69 182 ASP B O 1
ATOM 4353 N N . SER B 1 183 ? 5.223 41 3.625 1 84.75 183 SER B N 1
ATOM 4354 C CA . SER B 1 183 ? 5.305 42.469 3.686 1 84.75 183 SER B CA 1
ATOM 4355 C C . SER B 1 183 ? 6.676 42.906 4.18 1 84.75 183 SER B C 1
ATOM 4357 O O . SER B 1 183 ? 6.969 42.812 5.375 1 84.75 183 SER B O 1
ATOM 4359 N N . GLN B 1 184 ? 7.559 43.406 3.305 1 81.31 184 GLN B N 1
ATOM 4360 C CA . GLN B 1 184 ? 8.898 43.875 3.633 1 81.31 184 GLN B CA 1
ATOM 4361 C C . GLN B 1 184 ? 8.852 45.156 4.473 1 81.31 184 GLN B C 1
ATOM 4363 O O . GLN B 1 184 ? 9.672 45.344 5.379 1 81.31 184 GLN B O 1
ATOM 4368 N N . ARG B 1 185 ? 7.875 45.906 4.141 1 80 185 ARG B N 1
ATOM 4369 C CA . ARG B 1 185 ? 7.734 47.188 4.828 1 80 185 ARG B CA 1
ATOM 4370 C C . ARG B 1 185 ? 7.285 46.969 6.27 1 80 185 ARG B C 1
ATOM 4372 O O . ARG B 1 185 ? 7.82 47.594 7.184 1 80 185 ARG B O 1
ATOM 4379 N N . VAL B 1 186 ? 6.414 46.094 6.477 1 85.69 186 VAL B N 1
ATOM 4380 C CA . VAL B 1 186 ? 5.758 45.969 7.777 1 85.69 186 VAL B CA 1
ATOM 4381 C C . VAL B 1 186 ? 6.562 45.031 8.672 1 85.69 186 VAL B C 1
ATOM 4383 O O . VAL B 1 186 ? 6.633 45.219 9.891 1 85.69 186 VAL B O 1
ATOM 4386 N N . GLN B 1 187 ? 7.242 44 8.133 1 88.56 187 GLN B N 1
ATOM 4387 C CA . GLN B 1 187 ? 7.988 43 8.898 1 88.56 187 GLN B CA 1
ATOM 4388 C C . GLN B 1 187 ? 7.184 42.531 10.102 1 88.56 187 GLN B C 1
ATOM 4390 O O . GLN B 1 187 ? 7.668 42.594 11.234 1 88.56 187 GLN B O 1
ATOM 4395 N N . ALA B 1 188 ? 6.059 41.969 9.82 1 93.5 188 ALA B N 1
ATOM 4396 C CA . ALA B 1 188 ? 5.07 41.625 10.836 1 93.5 188 ALA B CA 1
ATOM 4397 C C . ALA B 1 188 ? 5.543 40.406 11.664 1 93.5 188 ALA B C 1
ATOM 4399 O O . ALA B 1 188 ? 5.414 40.406 12.891 1 93.5 188 ALA B O 1
ATOM 4400 N N . LEU B 1 189 ? 6.203 39.5 11.078 1 95.56 189 LEU B N 1
ATOM 4401 C CA . LEU B 1 189 ? 6.508 38.219 11.734 1 95.56 189 LEU B CA 1
ATOM 4402 C C . LEU B 1 189 ? 7.48 38.438 12.891 1 95.56 189 LEU B C 1
ATOM 4404 O O . LEU B 1 189 ? 7.234 37.969 14.008 1 95.56 189 LEU B O 1
ATOM 4408 N N . PRO B 1 190 ? 8.562 39.188 12.617 1 94.44 190 PRO B N 1
ATOM 4409 C CA . PRO B 1 190 ? 9.469 39.375 13.75 1 94.44 190 PRO B CA 1
ATOM 4410 C C . PRO B 1 190 ? 8.773 39.969 14.969 1 94.44 190 PRO B C 1
ATOM 4412 O O . PRO B 1 190 ? 9.07 39.562 16.109 1 94.44 190 PRO B O 1
ATOM 4415 N N . GLN B 1 191 ? 7.844 40.812 14.766 1 93.06 191 GLN B N 1
ATOM 4416 C CA . GLN B 1 191 ? 7.109 41.406 15.867 1 93.06 191 GLN B CA 1
ATOM 4417 C C . GLN B 1 191 ? 6.191 40.406 16.547 1 93.06 191 GLN B C 1
ATOM 4419 O O . GLN B 1 191 ? 6.102 40.375 17.766 1 93.06 191 GLN B O 1
ATOM 4424 N N . ILE B 1 192 ? 5.539 39.688 15.766 1 95.75 192 ILE B N 1
ATOM 4425 C CA . ILE B 1 192 ? 4.633 38.656 16.297 1 95.75 192 ILE B CA 1
ATOM 4426 C C . ILE B 1 192 ? 5.422 37.656 17.125 1 95.75 192 ILE B C 1
ATOM 4428 O O . ILE B 1 192 ? 4.977 37.25 18.188 1 95.75 192 ILE B O 1
ATOM 4432 N N . PHE B 1 193 ? 6.609 37.281 16.688 1 96.56 193 PHE B N 1
ATOM 4433 C CA . PHE B 1 193 ? 7.457 36.344 17.422 1 96.56 193 PHE B CA 1
ATOM 4434 C C . PHE B 1 193 ? 7.82 36.875 18.797 1 96.56 193 PHE B C 1
ATOM 4436 O O . PHE B 1 193 ? 7.887 36.156 19.766 1 96.56 193 PHE B O 1
ATOM 4443 N N . LEU B 1 194 ? 7.992 38.125 18.812 1 92.94 194 LEU B N 1
ATOM 4444 C CA . LEU B 1 194 ? 8.352 38.75 20.078 1 92.94 194 LEU B CA 1
ATOM 4445 C C . LEU B 1 194 ? 7.227 38.594 21.094 1 92.94 194 LEU B C 1
ATOM 4447 O O . LEU B 1 194 ? 7.484 38.469 22.297 1 92.94 194 LEU B O 1
ATOM 4451 N N . PHE B 1 195 ? 6.039 38.594 20.656 1 93.62 195 PHE B N 1
ATOM 4452 C CA . PHE B 1 195 ? 4.887 38.531 21.547 1 93.62 195 PHE B CA 1
ATOM 4453 C C . PHE B 1 195 ? 4.746 37.125 22.125 1 93.62 195 PHE B C 1
ATOM 4455 O O . PHE B 1 195 ? 4.008 36.906 23.094 1 93.62 195 PHE B O 1
ATOM 4462 N N . LEU B 1 196 ? 5.422 36.125 21.594 1 94.5 196 LEU B N 1
ATOM 4463 C CA . LEU B 1 196 ? 5.367 34.75 22.109 1 94.5 196 LEU B CA 1
ATOM 4464 C C . LEU B 1 196 ? 5.906 34.688 23.531 1 94.5 196 LEU B C 1
ATOM 4466 O O . LEU B 1 196 ? 5.484 33.844 24.328 1 94.5 196 LEU B O 1
ATOM 4470 N N . ASN B 1 197 ? 6.766 35.531 23.797 1 88.62 197 ASN B N 1
ATOM 4471 C CA . ASN B 1 197 ? 7.387 35.562 25.125 1 88.62 197 ASN B CA 1
ATOM 4472 C C . ASN B 1 197 ? 6.852 36.688 25.984 1 88.62 197 ASN B C 1
ATOM 4474 O O . ASN B 1 197 ? 7.484 37.094 26.969 1 88.62 197 ASN B O 1
ATOM 4478 N N . SER B 1 198 ? 5.727 37.188 25.562 1 88.56 198 SER B N 1
ATOM 4479 C CA . SER B 1 198 ? 5.078 38.25 26.328 1 88.56 198 SER B CA 1
ATOM 4480 C C . SER B 1 198 ? 4.637 37.75 27.703 1 88.56 198 SER B C 1
ATOM 4482 O O . SER B 1 198 ? 4.207 36.594 27.828 1 88.56 198 SER B O 1
ATOM 4484 N N . THR B 1 199 ? 4.703 38.531 28.719 1 86.69 199 THR B N 1
ATOM 4485 C CA . THR B 1 199 ? 4.238 38.219 30.062 1 86.69 199 THR B CA 1
ATOM 4486 C C . THR B 1 199 ? 2.721 38.344 30.156 1 86.69 199 THR B C 1
ATOM 4488 O O . THR B 1 199 ? 2.109 37.844 31.109 1 86.69 199 THR B O 1
ATOM 4491 N N . GLU B 1 200 ? 2.164 39.031 29.172 1 87.38 200 GLU B N 1
ATOM 4492 C CA . GLU B 1 200 ? 0.708 39.125 29.109 1 87.38 200 GLU B CA 1
ATOM 4493 C C . GLU B 1 200 ? 0.107 37.875 28.438 1 87.38 200 GLU B C 1
ATOM 4495 O O . GLU B 1 200 ? 0.249 37.688 27.234 1 87.38 200 GLU B O 1
ATOM 4500 N N . PRO B 1 201 ? -0.616 37.125 29.156 1 89.88 201 PRO B N 1
ATOM 4501 C CA . PRO B 1 201 ? -1.095 35.844 28.641 1 89.88 201 PRO B CA 1
ATOM 4502 C C . PRO B 1 201 ? -1.945 36 27.391 1 89.88 201 PRO B C 1
ATOM 4504 O O . PRO B 1 201 ? -1.875 35.156 26.484 1 89.88 201 PRO B O 1
ATOM 4507 N N . GLN B 1 202 ? -2.758 37 27.359 1 90.56 202 GLN B N 1
ATOM 4508 C CA . GLN B 1 202 ? -3.633 37.188 26.203 1 90.56 202 GLN B CA 1
ATOM 4509 C C . GLN B 1 202 ? -2.826 37.5 24.953 1 90.56 202 GLN B C 1
ATOM 4511 O O . GLN B 1 202 ? -3.16 37.031 23.859 1 90.56 202 GLN B O 1
ATOM 4516 N N . MET B 1 203 ? -1.757 38.25 25.156 1 91.5 203 MET B N 1
ATOM 4517 C CA . MET B 1 203 ? -0.889 38.594 24.031 1 91.5 203 MET B CA 1
ATOM 4518 C C . MET B 1 203 ? -0.142 37.375 23.531 1 91.5 203 MET B C 1
ATOM 4520 O O . MET B 1 203 ? -0.064 37.125 22.328 1 91.5 203 MET B O 1
ATOM 4524 N N . GLN B 1 204 ? 0.34 36.625 24.5 1 93.06 204 GLN B N 1
ATOM 4525 C CA . GLN B 1 204 ? 1.043 35.375 24.156 1 93.06 204 GLN B CA 1
ATOM 4526 C C . GLN B 1 204 ? 0.128 34.406 23.406 1 93.06 204 GLN B C 1
ATOM 4528 O O . GLN B 1 204 ? 0.496 33.906 22.359 1 93.06 204 GLN B O 1
ATOM 4533 N N . SER B 1 205 ? -1.046 34.25 23.938 1 94.88 205 SER B N 1
ATOM 4534 C CA . SER B 1 205 ? -2.025 33.344 23.328 1 94.88 205 SER B CA 1
ATOM 4535 C C . SER B 1 205 ? -2.393 33.781 21.922 1 94.88 205 SER B C 1
ATOM 4537 O O . SER B 1 205 ? -2.465 32.969 21 1 94.88 205 SER B O 1
ATOM 4539 N N . ALA B 1 206 ? -2.598 35.031 21.75 1 94.75 206 ALA B N 1
ATOM 4540 C CA . ALA B 1 206 ? -2.957 35.562 20.438 1 94.75 206 ALA B CA 1
ATOM 4541 C C . ALA B 1 206 ? -1.818 35.375 19.438 1 94.75 206 ALA B C 1
ATOM 4543 O O . ALA B 1 206 ? -2.053 35.031 18.281 1 94.75 206 ALA B O 1
ATOM 4544 N N . ALA B 1 207 ? -0.613 35.625 19.906 1 95.62 207 ALA B N 1
ATOM 4545 C CA . ALA B 1 207 ? 0.546 35.5 19.016 1 95.62 207 ALA B CA 1
ATOM 4546 C C . ALA B 1 207 ? 0.682 34.062 18.516 1 95.62 207 ALA B C 1
ATOM 4548 O O . ALA B 1 207 ? 0.871 33.844 17.312 1 95.62 207 ALA B O 1
ATOM 4549 N N . VAL B 1 208 ? 0.566 33.125 19.453 1 96.38 208 VAL B N 1
ATOM 4550 C CA . VAL B 1 208 ? 0.683 31.719 19.062 1 96.38 208 VAL B CA 1
ATOM 4551 C C . VAL B 1 208 ? -0.448 31.359 18.109 1 96.38 208 VAL B C 1
ATOM 4553 O O . VAL B 1 208 ? -0.235 30.641 17.125 1 96.38 208 VAL B O 1
ATOM 4556 N N . LYS B 1 209 ? -1.571 31.797 18.375 1 96.94 209 LYS B N 1
ATOM 4557 C CA . LYS B 1 209 ? -2.732 31.531 17.531 1 96.94 209 LYS B CA 1
ATOM 4558 C C . LYS B 1 209 ? -2.496 32.031 16.109 1 96.94 209 LYS B C 1
ATOM 4560 O O . LYS B 1 209 ? -2.76 31.312 15.141 1 96.94 209 LYS B O 1
ATOM 4565 N N . ILE B 1 210 ? -2.023 33.188 15.984 1 96.81 210 ILE B N 1
ATOM 4566 C CA . ILE B 1 210 ? -1.746 33.812 14.68 1 96.81 210 ILE B CA 1
ATOM 4567 C C . ILE B 1 210 ? -0.754 32.938 13.914 1 96.81 210 ILE B C 1
ATOM 4569 O O . ILE B 1 210 ? -0.992 32.594 12.75 1 96.81 210 ILE B O 1
ATOM 4573 N N . LEU B 1 211 ? 0.283 32.594 14.586 1 97.75 211 LEU B N 1
ATOM 4574 C CA . LEU B 1 211 ? 1.323 31.812 13.93 1 97.75 211 LEU B CA 1
ATOM 4575 C C . LEU B 1 211 ? 0.796 30.422 13.547 1 97.75 211 LEU B C 1
ATOM 4577 O O . LEU B 1 211 ? 1.188 29.875 12.516 1 97.75 211 LEU B O 1
ATOM 4581 N N . THR B 1 212 ? -0.043 29.875 14.359 1 97.62 212 THR B N 1
ATOM 4582 C CA . THR B 1 212 ? -0.642 28.578 14.055 1 97.62 212 THR B CA 1
ATOM 4583 C C . THR B 1 212 ? -1.505 28.656 12.805 1 97.62 212 THR B C 1
ATOM 4585 O O . THR B 1 212 ? -1.437 27.781 11.938 1 97.62 212 THR B O 1
ATOM 4588 N N . TYR B 1 213 ? -2.266 29.703 12.68 1 96.88 213 TYR B N 1
ATOM 4589 C CA . TYR B 1 213 ? -3.062 29.891 11.477 1 96.88 213 TYR B CA 1
ATOM 4590 C C . TYR B 1 213 ? -2.176 29.969 10.242 1 96.88 213 TYR B C 1
ATOM 4592 O O . TYR B 1 213 ? -2.445 29.312 9.234 1 96.88 213 TYR B O 1
ATOM 4600 N N . ILE B 1 214 ? -1.177 30.703 10.328 1 96.62 214 ILE B N 1
ATOM 4601 C CA . ILE B 1 214 ? -0.288 30.922 9.195 1 96.62 214 ILE B CA 1
ATOM 4602 C C . ILE B 1 214 ? 0.425 29.609 8.844 1 96.62 214 ILE B C 1
ATOM 4604 O O . ILE B 1 214 ? 0.633 29.297 7.668 1 96.62 214 ILE B O 1
ATOM 4608 N N . SER B 1 215 ? 0.774 28.828 9.852 1 97.31 215 SER B N 1
ATOM 4609 C CA . SER B 1 215 ? 1.485 27.578 9.641 1 97.31 215 SER B CA 1
ATOM 4610 C C . SER B 1 215 ? 0.619 26.562 8.891 1 97.31 215 SER B C 1
ATOM 4612 O O . SER B 1 215 ? 1.134 25.609 8.305 1 97.31 215 SER B O 1
ATOM 4614 N N . ALA B 1 216 ? -0.678 26.719 8.891 1 96 216 ALA B N 1
ATOM 4615 C CA . ALA B 1 216 ? -1.599 25.797 8.242 1 96 216 ALA B CA 1
ATOM 4616 C C . ALA B 1 216 ? -1.841 26.188 6.785 1 96 216 ALA B C 1
ATOM 4618 O O . ALA B 1 216 ? -2.584 25.516 6.066 1 96 216 ALA B O 1
ATOM 4619 N N . SER B 1 217 ? -1.244 27.203 6.355 1 92.94 217 SER B N 1
ATOM 4620 C CA . SER B 1 217 ? -1.453 27.719 5.008 1 92.94 217 SER B CA 1
ATOM 4621 C C . SER B 1 217 ? -0.707 26.891 3.971 1 92.94 217 SER B C 1
ATOM 4623 O O . SER B 1 217 ? -0.903 25.672 3.885 1 92.94 217 SER B O 1
ATOM 4625 N N . ASN B 1 218 ? 0.338 27.406 3.281 1 93 218 ASN B N 1
ATOM 4626 C CA . ASN B 1 218 ? 1.09 26.703 2.244 1 93 218 ASN B CA 1
ATOM 4627 C C . ASN B 1 218 ? 2.561 26.562 2.621 1 93 218 ASN B C 1
ATOM 4629 O O . ASN B 1 218 ? 2.99 27.047 3.668 1 93 218 ASN B O 1
ATOM 4633 N N . ASN B 1 219 ? 3.277 25.953 1.795 1 93.62 219 ASN B N 1
ATOM 4634 C CA . ASN B 1 219 ? 4.668 25.625 2.088 1 93.62 219 ASN B CA 1
ATOM 4635 C C . ASN B 1 219 ? 5.531 26.891 2.18 1 93.62 219 ASN B C 1
ATOM 4637 O O . ASN B 1 219 ? 6.469 26.938 2.975 1 93.62 219 ASN B O 1
ATOM 4641 N N . TRP B 1 220 ? 5.203 27.812 1.414 1 95.31 220 TRP B N 1
ATOM 4642 C CA . TRP B 1 220 ? 5.957 29.062 1.43 1 95.31 220 TRP B CA 1
ATOM 4643 C C . TRP B 1 220 ? 5.844 29.734 2.787 1 95.31 220 TRP B C 1
ATOM 4645 O O . TRP B 1 220 ? 6.852 30.141 3.373 1 95.31 220 TRP B O 1
ATOM 4655 N N . CYS B 1 221 ? 4.629 29.859 3.324 1 96.19 221 CYS B N 1
ATOM 4656 C CA . CYS B 1 221 ? 4.402 30.5 4.617 1 96.19 221 CYS B CA 1
ATOM 4657 C C . CYS B 1 221 ? 5.129 29.75 5.73 1 96.19 221 CYS B C 1
ATOM 4659 O O . CYS B 1 221 ? 5.746 30.375 6.598 1 96.19 221 CYS B O 1
ATOM 4661 N N . ARG B 1 222 ? 5.09 28.453 5.699 1 96.88 222 ARG B N 1
ATOM 4662 C CA . ARG B 1 222 ? 5.781 27.656 6.703 1 96.88 222 ARG B CA 1
ATOM 4663 C C . ARG B 1 222 ? 7.289 27.875 6.641 1 96.88 222 ARG B C 1
ATOM 4665 O O . ARG B 1 222 ? 7.934 28.062 7.676 1 96.88 222 ARG B O 1
ATOM 4672 N N . HIS B 1 223 ? 7.816 27.906 5.438 1 96.75 223 HIS B N 1
ATOM 4673 C CA . HIS B 1 223 ? 9.242 28.156 5.254 1 96.75 223 HIS B CA 1
ATOM 4674 C C . HIS B 1 223 ? 9.633 29.516 5.82 1 96.75 223 HIS B C 1
ATOM 4676 O O . HIS B 1 223 ? 10.641 29.625 6.527 1 96.75 223 HIS B O 1
ATOM 4682 N N . GLN B 1 224 ? 8.828 30.484 5.543 1 96.12 224 GLN B N 1
ATOM 4683 C CA . GLN B 1 224 ? 9.102 31.828 6.035 1 96.12 224 GLN B CA 1
ATOM 4684 C C . GLN B 1 224 ? 9.047 31.891 7.562 1 96.12 224 GLN B C 1
ATOM 4686 O O . GLN B 1 224 ? 9.883 32.531 8.195 1 96.12 224 GLN B O 1
ATOM 4691 N N . LEU B 1 225 ? 8.055 31.219 8.141 1 97.44 225 LEU B N 1
ATOM 4692 C CA . LEU B 1 225 ? 7.945 31.172 9.594 1 97.44 225 LEU B CA 1
ATOM 4693 C C . LEU B 1 225 ? 9.219 30.594 10.211 1 97.44 225 LEU B C 1
ATOM 4695 O O . LEU B 1 225 ? 9.75 31.141 11.18 1 97.44 225 LEU B O 1
ATOM 4699 N N . ILE B 1 226 ? 9.703 29.516 9.633 1 97.5 226 ILE B N 1
ATOM 4700 C CA . ILE B 1 226 ? 10.875 28.828 10.148 1 97.5 226 ILE B CA 1
ATOM 4701 C C . ILE B 1 226 ? 12.094 29.734 10.055 1 97.5 226 ILE B C 1
ATOM 4703 O O . ILE B 1 226 ? 12.812 29.938 11.039 1 97.5 226 ILE B O 1
ATOM 4707 N N . GLN B 1 227 ? 12.305 30.359 8.891 1 95.5 227 GLN B N 1
ATOM 4708 C CA . GLN B 1 227 ? 13.484 31.188 8.664 1 95.5 227 GLN B CA 1
ATOM 4709 C C . GLN B 1 227 ? 13.461 32.438 9.555 1 95.5 227 GLN B C 1
ATOM 4711 O O . GLN B 1 227 ? 14.477 32.781 10.156 1 95.5 227 GLN B O 1
ATOM 4716 N N . LYS B 1 228 ? 12.359 33.031 9.633 1 95.69 228 LYS B N 1
ATOM 4717 C CA . LYS B 1 228 ? 12.258 34.281 10.414 1 95.69 228 LYS B CA 1
ATOM 4718 C C . LYS B 1 228 ? 12.367 33.969 11.914 1 95.69 228 LYS B C 1
ATOM 4720 O O . LYS B 1 228 ? 12.93 34.781 12.664 1 95.69 228 LYS B O 1
ATOM 4725 N N . ASP B 1 229 ? 11.758 32.844 12.344 1 96.56 229 ASP B N 1
ATOM 4726 C CA . ASP B 1 229 ? 11.922 32.5 13.75 1 96.56 229 ASP B CA 1
ATOM 4727 C C . ASP B 1 229 ? 13.391 32.25 14.086 1 96.56 229 ASP B C 1
ATOM 4729 O O . ASP B 1 229 ? 13.859 32.656 15.156 1 96.56 229 ASP B O 1
ATOM 4733 N N . MET B 1 230 ? 14.07 31.609 13.227 1 94.69 230 MET B N 1
ATOM 4734 C CA . MET B 1 230 ? 15.5 31.375 13.406 1 94.69 230 MET B CA 1
ATOM 4735 C C . MET B 1 230 ? 16.25 32.688 13.523 1 94.69 230 MET B C 1
ATOM 4737 O O . MET B 1 230 ? 17.125 32.844 14.383 1 94.69 230 MET B O 1
ATOM 4741 N N . ALA B 1 231 ? 15.906 33.562 12.641 1 93.62 231 ALA B N 1
ATOM 4742 C CA . ALA B 1 231 ? 16.562 34.844 12.625 1 93.62 231 ALA B CA 1
ATOM 4743 C C . ALA B 1 231 ? 16.234 35.656 13.891 1 93.62 231 ALA B C 1
ATOM 4745 O O . ALA B 1 231 ? 17.031 36.5 14.312 1 93.62 231 ALA B O 1
ATOM 4746 N N . CYS B 1 232 ? 15.062 35.406 14.531 1 94 232 CYS B N 1
ATOM 4747 C CA . CYS B 1 232 ? 14.594 36.188 15.68 1 94 232 CYS B CA 1
ATOM 4748 C C . CYS B 1 232 ? 14.945 35.5 16.984 1 94 232 CYS B C 1
ATOM 4750 O O . CYS B 1 232 ? 14.43 35.844 18.047 1 94 232 CYS B O 1
ATOM 4752 N N . GLY B 1 233 ? 15.773 34.406 16.969 1 92.88 233 GLY B N 1
ATOM 4753 C CA . GLY B 1 233 ? 16.281 33.781 18.188 1 92.88 233 GLY B CA 1
ATOM 4754 C C . GLY B 1 233 ? 15.477 32.562 18.625 1 92.88 233 GLY B C 1
ATOM 4755 O O . GLY B 1 233 ? 15.438 32.25 19.812 1 92.88 233 GLY B O 1
ATOM 4756 N N . GLN B 1 234 ? 14.672 32 17.828 1 94.75 234 GLN B N 1
ATOM 4757 C CA . GLN B 1 234 ? 13.938 30.766 18.078 1 94.75 234 GLN B CA 1
ATOM 4758 C C . GLN B 1 234 ? 12.945 30.938 19.219 1 94.75 234 GLN B C 1
ATOM 4760 O O . GLN B 1 234 ? 12.977 30.172 20.188 1 94.75 234 GLN B O 1
ATOM 4765 N N . ASN B 1 235 ? 12.031 31.875 19 1 96.25 235 ASN B N 1
ATOM 4766 C CA . ASN B 1 235 ? 11.047 32.219 20.016 1 96.25 235 ASN B CA 1
ATOM 4767 C C . ASN B 1 235 ? 10.031 31.094 20.219 1 96.25 235 ASN B C 1
ATOM 4769 O O . ASN B 1 235 ? 9.531 30.906 21.328 1 96.25 235 ASN B O 1
ATOM 4773 N N . ILE B 1 236 ? 9.766 30.344 19.172 1 97 236 ILE B N 1
ATOM 4774 C CA . ILE B 1 236 ? 8.844 29.219 19.297 1 97 236 ILE B CA 1
ATOM 4775 C C . ILE B 1 236 ? 9.414 28.188 20.266 1 97 236 ILE B C 1
ATOM 4777 O O . ILE B 1 236 ? 8.711 27.672 21.125 1 97 236 ILE B O 1
ATOM 4781 N N . ASN B 1 237 ? 10.672 27.891 20.078 1 96.5 237 ASN B N 1
ATOM 4782 C CA . ASN B 1 237 ? 11.344 26.922 20.938 1 96.5 237 ASN B CA 1
ATOM 4783 C C . ASN B 1 237 ? 11.352 27.375 22.406 1 96.5 237 ASN B C 1
ATOM 4785 O O . ASN B 1 237 ? 11.117 26.578 23.312 1 96.5 237 ASN B O 1
ATOM 4789 N N . SER B 1 238 ? 11.617 28.641 22.547 1 94.81 238 SER B N 1
ATOM 4790 C CA . SER B 1 238 ? 11.609 29.219 23.906 1 94.81 238 SER B CA 1
ATOM 4791 C C . SER B 1 238 ? 10.234 29.094 24.547 1 94.81 238 SER B C 1
ATOM 4793 O O . SER B 1 238 ? 10.133 28.781 25.734 1 94.81 238 SER B O 1
ATOM 4795 N N . LEU B 1 239 ? 9.219 29.359 23.781 1 95.25 239 LEU B N 1
ATOM 4796 C CA . LEU B 1 239 ? 7.852 29.234 24.281 1 95.25 239 LEU B CA 1
ATOM 4797 C C . LEU B 1 239 ? 7.578 27.812 24.766 1 95.25 239 LEU B C 1
ATOM 4799 O O . LEU B 1 239 ? 7.051 27.609 25.859 1 95.25 239 LEU B O 1
ATOM 4803 N N . LEU B 1 240 ? 7.965 26.797 24.031 1 94.62 240 LEU B N 1
ATOM 4804 C CA . LEU B 1 240 ? 7.684 25.406 24.328 1 94.62 240 LEU B CA 1
ATOM 4805 C C . LEU B 1 240 ? 8.469 24.938 25.547 1 94.62 240 LEU B C 1
ATOM 4807 O O . LEU B 1 240 ? 8 24.078 26.297 1 94.62 240 LEU B O 1
ATOM 4811 N N . LYS B 1 241 ? 9.594 25.5 25.688 1 91.75 241 LYS B N 1
ATOM 4812 C CA . LYS B 1 241 ? 10.438 25.125 26.812 1 91.75 241 LYS B CA 1
ATOM 4813 C C . LYS B 1 241 ? 9.938 25.766 28.109 1 91.75 241 LYS B C 1
ATOM 4815 O O . LYS B 1 241 ? 10.312 25.328 29.203 1 91.75 241 LYS B O 1
ATOM 4820 N N . GLY B 1 242 ? 9.164 26.719 27.828 1 83.56 242 GLY B N 1
ATOM 4821 C CA . GLY B 1 242 ? 8.68 27.438 29 1 83.56 242 GLY B CA 1
ATOM 4822 C C . GLY B 1 242 ? 7.742 26.609 29.859 1 83.56 242 GLY B C 1
ATOM 4823 O O . GLY B 1 242 ? 7.277 25.547 29.438 1 83.56 242 GLY B O 1
ATOM 4824 N N . SER B 1 243 ? 7.605 27 31.156 1 69.62 243 SER B N 1
ATOM 4825 C CA . SER B 1 243 ? 6.809 26.234 32.125 1 69.62 243 SER B CA 1
ATOM 4826 C C . SER B 1 243 ? 5.543 26.984 32.5 1 69.62 243 SER B C 1
ATOM 4828 O O . SER B 1 243 ? 4.715 26.469 33.25 1 69.62 243 SER B O 1
ATOM 4830 N N . THR B 1 244 ? 5.367 28.125 31.984 1 68.44 244 THR B N 1
ATOM 4831 C CA . THR B 1 244 ? 4.297 28.922 32.562 1 68.44 244 THR B CA 1
ATOM 4832 C C . THR B 1 244 ? 3.154 29.109 31.562 1 68.44 244 THR B C 1
ATOM 4834 O O . THR B 1 244 ? 2.236 29.891 31.781 1 68.44 244 THR B O 1
ATOM 4837 N N . TRP B 1 245 ? 3.037 28.234 30.688 1 74.62 245 TRP B N 1
ATOM 4838 C CA . TRP B 1 245 ? 1.982 28.516 29.719 1 74.62 245 TRP B CA 1
ATOM 4839 C C . TRP B 1 245 ? 0.679 27.828 30.125 1 74.62 245 TRP B C 1
ATOM 4841 O O . TRP B 1 245 ? 0.688 26.859 30.875 1 74.62 245 TRP B O 1
ATOM 4851 N N . GLN B 1 246 ? -0.312 28.516 29.641 1 83.81 246 GLN B N 1
ATOM 4852 C CA . GLN B 1 246 ? -1.64 27.922 29.719 1 83.81 246 GLN B CA 1
ATOM 4853 C C . GLN B 1 246 ? -1.755 26.719 28.797 1 83.81 246 GLN B C 1
ATOM 4855 O O . GLN B 1 246 ? -1.079 26.641 27.766 1 83.81 246 GLN B O 1
ATOM 4860 N N . GLN B 1 247 ? -2.529 25.875 29.172 1 89.06 247 GLN B N 1
ATOM 4861 C CA . GLN B 1 247 ? -2.719 24.641 28.422 1 89.06 247 GLN B CA 1
ATOM 4862 C C . GLN B 1 247 ? -3.072 24.922 26.969 1 89.06 247 GLN B C 1
ATOM 4864 O O . GLN B 1 247 ? -2.576 24.25 26.062 1 89.06 247 GLN B O 1
ATOM 4869 N N . GLU B 1 248 ? -3.893 25.906 26.781 1 92.12 248 GLU B N 1
ATOM 4870 C CA . GLU B 1 248 ? -4.324 26.234 25.438 1 92.12 248 GLU B CA 1
ATOM 4871 C C . GLU B 1 248 ? -3.15 26.703 24.578 1 92.12 248 GLU B C 1
ATOM 4873 O O . GLU B 1 248 ? -3.098 26.422 23.375 1 92.12 248 GLU B O 1
ATOM 4878 N N . VAL B 1 249 ? -2.266 27.406 25.188 1 94.62 249 VAL B N 1
ATOM 4879 C CA . VAL B 1 249 ? -1.089 27.906 24.484 1 94.62 249 VAL B CA 1
ATOM 4880 C C . VAL B 1 249 ? -0.202 26.75 24.062 1 94.62 249 VAL B C 1
ATOM 4882 O O . VAL B 1 249 ? 0.273 26.703 22.922 1 94.62 249 VAL B O 1
ATOM 4885 N N . LEU B 1 250 ? -0.051 25.781 25 1 94.88 250 LEU B N 1
ATOM 4886 C CA . LEU B 1 250 ? 0.752 24.609 24.672 1 94.88 250 LEU B CA 1
ATOM 4887 C C . LEU B 1 250 ? 0.131 23.828 23.531 1 94.88 250 LEU B C 1
ATOM 4889 O O . LEU B 1 250 ? 0.841 23.359 22.625 1 94.88 250 LEU B O 1
ATOM 4893 N N . THR B 1 251 ? -1.154 23.688 23.578 1 96 251 THR B N 1
ATOM 4894 C CA . THR B 1 251 ? -1.863 22.969 22.516 1 96 251 THR B CA 1
ATOM 4895 C C . THR B 1 251 ? -1.654 23.641 21.172 1 96 251 THR B C 1
ATOM 4897 O O . THR B 1 251 ? -1.32 22.984 20.172 1 96 251 THR B O 1
ATOM 4900 N N . MET B 1 252 ? -1.775 24.922 21.156 1 95.75 252 MET B N 1
ATOM 4901 C CA . MET B 1 252 ? -1.585 25.656 19.906 1 95.75 252 MET B CA 1
ATOM 4902 C C . MET B 1 252 ? -0.128 25.609 19.469 1 95.75 252 MET B C 1
ATOM 4904 O O . MET B 1 252 ? 0.156 25.469 18.281 1 95.75 252 MET B O 1
ATOM 4908 N N . ALA B 1 253 ? 0.741 25.734 20.391 1 96.56 253 ALA B N 1
ATOM 4909 C CA . ALA B 1 253 ? 2.168 25.734 20.062 1 96.56 253 ALA B CA 1
ATOM 4910 C C . ALA B 1 253 ? 2.594 24.391 19.469 1 96.56 253 ALA B C 1
ATOM 4912 O O . ALA B 1 253 ? 3.379 24.359 18.516 1 96.56 253 ALA B O 1
ATOM 4913 N N . THR B 1 254 ? 2.102 23.328 20.047 1 97.12 254 THR B N 1
ATOM 4914 C CA . THR B 1 254 ? 2.443 22.016 19.5 1 97.12 254 THR B CA 1
ATOM 4915 C C . THR B 1 254 ? 1.829 21.828 18.125 1 97.12 254 THR B C 1
ATOM 4917 O O . THR B 1 254 ? 2.436 21.203 17.25 1 97.12 254 THR B O 1
ATOM 4920 N N . ALA B 1 255 ? 0.646 22.328 17.922 1 97.69 255 ALA B N 1
ATOM 4921 C CA . ALA B 1 255 ? 0.047 22.312 16.594 1 97.69 255 ALA B CA 1
ATOM 4922 C C . ALA B 1 255 ? 0.897 23.078 15.594 1 97.69 255 ALA B C 1
ATOM 4924 O O . ALA B 1 255 ? 1.11 22.625 14.469 1 97.69 255 ALA B O 1
ATOM 4925 N N . LEU B 1 256 ? 1.32 24.203 16.016 1 97.88 256 LEU B N 1
ATOM 4926 C CA . LEU B 1 256 ? 2.193 25.031 15.195 1 97.88 256 LEU B CA 1
ATOM 4927 C C . LEU B 1 256 ? 3.438 24.266 14.766 1 97.88 256 LEU B C 1
ATOM 4929 O O . LEU B 1 256 ? 3.734 24.172 13.578 1 97.88 256 LEU B O 1
ATOM 4933 N N . VAL B 1 257 ? 4.109 23.641 15.711 1 98.06 257 VAL B N 1
ATOM 4934 C CA . VAL B 1 257 ? 5.344 22.922 15.43 1 98.06 257 VAL B CA 1
ATOM 4935 C C . VAL B 1 257 ? 5.047 21.719 14.523 1 98.06 257 VAL B C 1
ATOM 4937 O O . VAL B 1 257 ? 5.812 21.422 13.602 1 98.06 257 VAL B O 1
ATOM 4940 N N . ALA B 1 258 ? 3.961 21.047 14.789 1 97.94 258 ALA B N 1
ATOM 4941 C CA . ALA B 1 258 ? 3.576 19.906 13.961 1 97.94 258 ALA B CA 1
ATOM 4942 C C . ALA B 1 258 ? 3.4 20.328 12.5 1 97.94 258 ALA B C 1
ATOM 4944 O O . ALA B 1 258 ? 3.807 19.609 11.586 1 97.94 258 ALA B O 1
ATOM 4945 N N . ASN B 1 259 ? 2.818 21.469 12.266 1 97.5 259 ASN B N 1
ATOM 4946 C CA . ASN B 1 259 ? 2.635 21.984 10.914 1 97.5 259 ASN B CA 1
ATOM 4947 C C . ASN B 1 259 ? 3.969 22.328 10.258 1 97.5 259 ASN B C 1
ATOM 4949 O O . ASN B 1 259 ? 4.152 22.109 9.062 1 97.5 259 ASN B O 1
ATOM 4953 N N . LEU B 1 260 ? 4.812 22.859 11.016 1 97.75 260 LEU B N 1
ATOM 4954 C CA . LEU B 1 260 ? 6.113 23.25 10.477 1 97.75 260 LEU B CA 1
ATOM 4955 C C . LEU B 1 260 ? 6.941 22.016 10.125 1 97.75 260 LEU B C 1
ATOM 4957 O O . LEU B 1 260 ? 7.754 22.062 9.195 1 97.75 260 LEU B O 1
ATOM 4961 N N . ALA B 1 261 ? 6.715 20.953 10.805 1 97.62 261 ALA B N 1
ATOM 4962 C CA . ALA B 1 261 ? 7.496 19.719 10.68 1 97.62 261 ALA B CA 1
ATOM 4963 C C . ALA B 1 261 ? 7.328 19.109 9.289 1 97.62 261 ALA B C 1
ATOM 4965 O O . ALA B 1 261 ? 8.102 18.234 8.898 1 97.62 261 ALA B O 1
ATOM 4966 N N . VAL B 1 262 ? 6.395 19.562 8.523 1 94.94 262 VAL B N 1
ATOM 4967 C CA . VAL B 1 262 ? 6.125 18.984 7.207 1 94.94 262 VAL B CA 1
ATOM 4968 C C . VAL B 1 262 ? 7.188 19.469 6.215 1 94.94 262 VAL B C 1
ATOM 4970 O O . VAL B 1 262 ? 7.367 18.859 5.152 1 94.94 262 VAL B O 1
ATOM 4973 N N . CYS B 1 263 ? 7.867 20.484 6.555 1 93.25 263 CYS B N 1
ATOM 4974 C CA . CYS B 1 263 ? 8.789 21.125 5.625 1 93.25 263 CYS B CA 1
ATOM 4975 C C . CYS B 1 263 ? 10.109 20.375 5.551 1 93.25 263 CYS B C 1
ATOM 4977 O O . CYS B 1 263 ? 10.914 20.438 6.48 1 93.25 263 CYS B O 1
ATOM 4979 N N . SER B 1 264 ? 10.398 19.812 4.438 1 87.44 264 SER B N 1
ATOM 4980 C CA . SER B 1 264 ? 11.586 18.984 4.246 1 87.44 264 SER B CA 1
ATOM 4981 C C . SER B 1 264 ? 12.844 19.844 4.129 1 87.44 264 SER B C 1
ATOM 4983 O O . SER B 1 264 ? 13.914 19.438 4.574 1 87.44 264 SER B O 1
ATOM 4985 N N . SER B 1 265 ? 12.742 20.984 3.553 1 88.31 265 SER B N 1
ATOM 4986 C CA . SER B 1 265 ? 13.891 21.844 3.258 1 88.31 265 SER B CA 1
ATOM 4987 C C . SER B 1 265 ? 14.438 22.484 4.527 1 88.31 265 SER B C 1
ATOM 4989 O O . SER B 1 265 ? 15.562 23 4.531 1 88.31 265 SER B O 1
ATOM 4991 N N . ASP B 1 266 ? 13.703 22.422 5.594 1 90.62 266 ASP B N 1
ATOM 4992 C CA . ASP B 1 266 ? 14.07 23.172 6.785 1 90.62 266 ASP B CA 1
ATOM 4993 C C . ASP B 1 266 ? 14.398 22.234 7.949 1 90.62 266 ASP B C 1
ATOM 4995 O O . ASP B 1 266 ? 14.359 22.641 9.109 1 90.62 266 ASP B O 1
ATOM 4999 N N . THR B 1 267 ? 14.742 21.016 7.656 1 88.88 267 THR B N 1
ATOM 5000 C CA . THR B 1 267 ? 14.914 19.984 8.672 1 88.88 267 THR B CA 1
ATOM 5001 C C . THR B 1 267 ? 16.016 20.359 9.656 1 88.88 267 THR B C 1
ATOM 5003 O O . THR B 1 267 ? 15.859 20.188 10.867 1 88.88 267 THR B O 1
ATOM 5006 N N . VAL B 1 268 ? 17.031 20.922 9.203 1 88.81 268 VAL B N 1
ATOM 5007 C CA . VAL B 1 268 ? 18.156 21.281 10.062 1 88.81 268 VAL B CA 1
ATOM 5008 C C . VAL B 1 268 ? 17.75 22.406 11 1 88.81 268 VAL B C 1
ATOM 5010 O O . VAL B 1 268 ? 18.031 22.359 12.203 1 88.81 268 VAL B O 1
ATOM 5013 N N . CYS B 1 269 ? 17 23.406 10.492 1 92.56 269 CYS B N 1
ATOM 5014 C CA . CYS B 1 269 ? 16.547 24.547 11.273 1 92.56 269 CYS B CA 1
ATOM 5015 C C . CYS B 1 269 ? 15.547 24.125 12.344 1 92.56 269 CYS B C 1
ATOM 5017 O O . CYS B 1 269 ? 15.422 24.797 13.375 1 92.56 269 CYS B O 1
ATOM 5019 N N . LEU B 1 270 ? 14.953 22.984 12.117 1 96.5 270 LEU B N 1
ATOM 5020 C CA . LEU B 1 270 ? 13.867 22.562 12.992 1 96.5 270 LEU B CA 1
ATOM 5021 C C . LEU B 1 270 ? 14.359 21.578 14.031 1 96.5 270 LEU B C 1
ATOM 5023 O O . LEU B 1 270 ? 13.578 21.094 14.859 1 96.5 270 LEU B O 1
ATOM 5027 N N . SER B 1 271 ? 15.633 21.297 14.094 1 95.62 271 SER B N 1
ATOM 5028 C CA . SER B 1 271 ? 16.203 20.234 14.93 1 95.62 271 SER B CA 1
ATOM 5029 C C . SER B 1 271 ? 15.922 20.5 16.406 1 95.62 271 SER B C 1
ATOM 5031 O O . SER B 1 271 ? 15.531 19.594 17.141 1 95.62 271 SER B O 1
ATOM 5033 N N . ASN B 1 272 ? 16.125 21.719 16.828 1 95.94 272 ASN B N 1
ATOM 5034 C CA . ASN B 1 272 ? 15.867 22.062 18.234 1 95.94 272 ASN B CA 1
ATOM 5035 C C . ASN B 1 272 ? 14.391 21.922 18.578 1 95.94 272 ASN B C 1
ATOM 5037 O O . ASN B 1 272 ? 14.047 21.438 19.656 1 95.94 272 ASN B O 1
ATOM 5041 N N . LEU B 1 273 ? 13.578 22.375 17.656 1 97.25 273 LEU B N 1
ATOM 5042 C CA . LEU B 1 273 ? 12.141 22.266 17.875 1 97.25 273 LEU B CA 1
ATOM 5043 C C . LEU B 1 273 ? 11.711 20.797 17.969 1 97.25 273 LEU B C 1
ATOM 5045 O O . LEU B 1 273 ? 10.844 20.453 18.781 1 97.25 273 LEU B O 1
ATOM 5049 N N . GLN B 1 274 ? 12.297 19.969 17.125 1 97.81 274 GLN B N 1
ATOM 5050 C CA . GLN B 1 274 ? 12.016 18.547 17.156 1 97.81 274 GLN B CA 1
ATOM 5051 C C . GLN B 1 274 ? 12.328 17.953 18.531 1 97.81 274 GLN B C 1
ATOM 5053 O O . GLN B 1 274 ? 11.492 17.25 19.109 1 97.81 274 GLN B O 1
ATOM 5058 N N . LYS B 1 275 ? 13.516 18.234 19.047 1 97.56 275 LYS B N 1
ATOM 5059 C CA . LYS B 1 275 ? 13.938 17.719 20.344 1 97.56 275 LYS B CA 1
ATOM 5060 C C . LYS B 1 275 ? 12.992 18.188 21.453 1 97.56 275 LYS B C 1
ATOM 5062 O O . LYS B 1 275 ? 12.594 17.391 22.297 1 97.56 275 LYS B O 1
ATOM 5067 N N . THR B 1 276 ? 12.688 19.438 21.375 1 97.62 276 THR B N 1
ATOM 5068 C CA . THR B 1 276 ? 11.812 20 22.391 1 97.62 276 THR B CA 1
ATOM 5069 C C . THR B 1 276 ? 10.43 19.375 22.328 1 97.62 276 THR B C 1
ATOM 5071 O O . THR B 1 276 ? 9.859 19.016 23.375 1 97.62 276 THR B O 1
ATOM 5074 N N . LEU B 1 277 ? 9.906 19.25 21.141 1 97.94 277 LEU B N 1
ATOM 5075 C CA . LEU B 1 277 ? 8.602 18.625 20.969 1 97.94 277 LEU B CA 1
ATOM 5076 C C . LEU B 1 277 ? 8.594 17.219 21.562 1 97.94 277 LEU B C 1
ATOM 5078 O O . LEU B 1 277 ? 7.672 16.844 22.281 1 97.94 277 LEU B O 1
ATOM 5082 N N . CYS B 1 278 ? 9.602 16.438 21.25 1 97.94 278 CYS B N 1
ATOM 5083 C CA . CYS B 1 278 ? 9.711 15.062 21.75 1 97.94 278 CYS B CA 1
ATOM 5084 C C . CYS B 1 278 ? 9.82 15.031 23.266 1 97.94 278 CYS B C 1
ATOM 5086 O O . CYS B 1 278 ? 9.234 14.164 23.922 1 97.94 278 CYS B O 1
ATOM 5088 N N . SER B 1 279 ? 10.555 15.953 23.812 1 96.75 279 SER B N 1
ATOM 5089 C CA . SER B 1 279 ? 10.75 15.992 25.25 1 96.75 279 SER B CA 1
ATOM 5090 C C . SER B 1 279 ? 9.43 16.203 25.984 1 96.75 279 SER B C 1
ATOM 5092 O O . SER B 1 279 ? 9.297 15.828 27.156 1 96.75 279 SER B O 1
ATOM 5094 N N . LEU B 1 280 ? 8.477 16.859 25.328 1 95.94 280 LEU B N 1
ATOM 5095 C CA . LEU B 1 280 ? 7.176 17.109 25.938 1 95.94 280 LEU B CA 1
ATOM 5096 C C . LEU B 1 280 ? 6.465 15.797 26.266 1 95.94 280 LEU B C 1
ATOM 5098 O O . LEU B 1 280 ? 5.562 15.766 27.109 1 95.94 280 LEU B O 1
ATOM 5102 N N . LEU B 1 281 ? 6.82 14.688 25.625 1 96.31 281 LEU B N 1
ATOM 5103 C CA . LEU B 1 281 ? 6.207 13.383 25.859 1 96.31 281 LEU B CA 1
ATOM 5104 C C . LEU B 1 281 ? 6.449 12.914 27.281 1 96.31 281 LEU B C 1
ATOM 5106 O O . LEU B 1 281 ? 5.711 12.07 27.797 1 96.31 281 LEU B O 1
ATOM 5110 N N . HIS B 1 282 ? 7.434 13.414 27.906 1 94.62 282 HIS B N 1
ATOM 5111 C CA . HIS B 1 282 ? 7.766 13 29.266 1 94.62 282 HIS B CA 1
ATOM 5112 C C . HIS B 1 282 ? 6.832 13.641 30.281 1 94.62 282 HIS B C 1
ATOM 5114 O O . HIS B 1 282 ? 6.785 13.219 31.438 1 94.62 282 HIS B O 1
ATOM 5120 N N . ARG B 1 283 ? 6.125 14.516 29.766 1 90.81 283 ARG B N 1
ATOM 5121 C CA . ARG B 1 283 ? 5.184 15.156 30.672 1 90.81 283 ARG B CA 1
ATOM 5122 C C . ARG B 1 283 ? 3.998 14.242 30.969 1 90.81 283 ARG B C 1
ATOM 5124 O O . ARG B 1 283 ? 3.494 13.555 30.078 1 90.81 283 ARG B O 1
ATOM 5131 N N . ASP B 1 284 ? 3.428 13.984 32.156 1 85.44 284 ASP B N 1
ATOM 5132 C CA . ASP B 1 284 ? 2.412 13.023 32.562 1 85.44 284 ASP B CA 1
ATOM 5133 C C . ASP B 1 284 ? 1.009 13.531 32.25 1 85.44 284 ASP B C 1
ATOM 5135 O O . ASP B 1 284 ? 0.106 12.742 31.969 1 85.44 284 ASP B O 1
ATOM 5139 N N . ASN B 1 285 ? 0.774 14.867 32.188 1 85.31 285 ASN B N 1
ATOM 5140 C CA . ASN B 1 285 ? -0.593 15.375 32.125 1 85.31 285 ASN B CA 1
ATOM 5141 C C . ASN B 1 285 ? -0.832 16.172 30.844 1 85.31 285 ASN B C 1
ATOM 5143 O O . ASN B 1 285 ? -1.398 17.266 30.875 1 85.31 285 ASN B O 1
ATOM 5147 N N . LEU B 1 286 ? -0.498 15.375 29.766 1 90.69 286 LEU B N 1
ATOM 5148 C CA . LEU B 1 286 ? -0.822 16.016 28.484 1 90.69 286 LEU B CA 1
ATOM 5149 C C . LEU B 1 286 ? -2.271 15.742 28.094 1 90.69 286 LEU B C 1
ATOM 5151 O O . LEU B 1 286 ? -2.754 14.609 28.234 1 90.69 286 LEU B O 1
ATOM 5155 N N . ASP B 1 287 ? -2.988 16.812 27.797 1 92.5 287 ASP B N 1
ATOM 5156 C CA . ASP B 1 287 ? -4.336 16.562 27.297 1 92.5 287 ASP B CA 1
ATOM 5157 C C . ASP B 1 287 ? -4.305 15.883 25.938 1 92.5 287 ASP B C 1
ATOM 5159 O O . ASP B 1 287 ? -3.266 15.859 25.266 1 92.5 287 ASP B O 1
ATOM 5163 N N . THR B 1 288 ? -5.418 15.359 25.516 1 94.56 288 THR B N 1
ATOM 5164 C CA . THR B 1 288 ? -5.531 14.508 24.328 1 94.56 288 THR B CA 1
ATOM 5165 C C . THR B 1 288 ? -5.125 15.281 23.078 1 94.56 288 THR B C 1
ATOM 5167 O O . THR B 1 288 ? -4.406 14.758 22.234 1 94.56 288 THR B O 1
ATOM 5170 N N . GLU B 1 289 ? -5.582 16.484 23 1 94.94 289 GLU B N 1
ATOM 5171 C CA . GLU B 1 289 ? -5.305 17.281 21.797 1 94.94 289 GLU B CA 1
ATOM 5172 C C . GLU B 1 289 ? -3.822 17.641 21.703 1 94.94 289 GLU B C 1
ATOM 5174 O O . GLU B 1 289 ? -3.24 17.594 20.609 1 94.94 289 GLU B O 1
ATOM 5179 N N . THR B 1 290 ? -3.27 17.969 22.812 1 95.81 290 THR B N 1
ATOM 5180 C CA . THR B 1 290 ? -1.848 18.297 22.859 1 95.81 290 THR B CA 1
ATOM 5181 C C . THR B 1 290 ? -1.008 17.078 22.469 1 95.81 290 THR B C 1
ATOM 5183 O O . THR B 1 290 ? -0.084 17.172 21.672 1 95.81 290 THR B O 1
ATOM 5186 N N . LEU B 1 291 ? -1.332 15.953 23.047 1 97.38 291 LEU B N 1
ATOM 5187 C CA . LEU B 1 291 ? -0.621 14.719 22.734 1 97.38 291 LEU B CA 1
ATOM 5188 C C . LEU B 1 291 ? -0.75 14.383 21.25 1 97.38 291 LEU B C 1
ATOM 5190 O O . LEU B 1 291 ? 0.225 13.977 20.609 1 97.38 291 LEU B O 1
ATOM 5194 N N . LEU B 1 292 ? -1.933 14.547 20.719 1 97 292 LEU B N 1
ATOM 5195 C CA . LEU B 1 292 ? -2.162 14.312 19.297 1 97 292 LEU B CA 1
ATOM 5196 C C . LEU B 1 292 ? -1.252 15.188 18.438 1 97 292 LEU B C 1
ATOM 5198 O O . LEU B 1 292 ? -0.631 14.711 17.484 1 97 292 LEU B O 1
ATOM 5202 N N . ASN B 1 293 ? -1.194 16.469 18.766 1 96.94 293 ASN B N 1
ATOM 5203 C CA . ASN B 1 293 ? -0.341 17.391 18.031 1 96.94 293 ASN B CA 1
ATOM 5204 C C . ASN B 1 293 ? 1.129 16.984 18.125 1 96.94 293 ASN B C 1
ATOM 5206 O O . ASN B 1 293 ? 1.858 17.062 17.125 1 96.94 293 ASN B O 1
ATOM 5210 N N . ILE B 1 294 ? 1.545 16.578 19.297 1 98.06 294 ILE B N 1
ATOM 5211 C CA . ILE B 1 294 ? 2.928 16.156 19.5 1 98.06 294 ILE B CA 1
ATOM 5212 C C . ILE B 1 294 ? 3.244 14.969 18.594 1 98.06 294 ILE B C 1
ATOM 5214 O O . ILE B 1 294 ? 4.238 14.984 17.859 1 98.06 294 ILE B O 1
ATOM 5218 N N . LEU B 1 295 ? 2.377 14.008 18.625 1 98.31 295 LEU B N 1
ATOM 5219 C CA . LEU B 1 295 ? 2.629 12.789 17.859 1 98.31 295 LEU B CA 1
ATOM 5220 C C . LEU B 1 295 ? 2.473 13.031 16.359 1 98.31 295 LEU B C 1
ATOM 5222 O O . LEU B 1 295 ? 3.166 12.414 15.555 1 98.31 295 LEU B O 1
ATOM 5226 N N . ARG B 1 296 ? 1.581 13.891 15.984 1 97.44 296 ARG B N 1
ATOM 5227 C CA . ARG B 1 296 ? 1.513 14.297 14.578 1 97.44 296 ARG B CA 1
ATOM 5228 C C . ARG B 1 296 ? 2.818 14.945 14.133 1 97.44 296 ARG B C 1
ATOM 5230 O O . ARG B 1 296 ? 3.32 14.656 13.047 1 97.44 296 ARG B O 1
ATOM 5237 N N . GLY B 1 297 ? 3.318 15.844 14.953 1 97.88 297 GLY B N 1
ATOM 5238 C CA . GLY B 1 297 ? 4.613 16.438 14.656 1 97.88 297 GLY B CA 1
ATOM 5239 C C . GLY B 1 297 ? 5.723 15.414 14.523 1 97.88 297 GLY B C 1
ATOM 5240 O O . GLY B 1 297 ? 6.52 15.469 13.586 1 97.88 297 GLY B O 1
ATOM 5241 N N . ILE B 1 298 ? 5.75 14.5 15.43 1 98.25 298 ILE B N 1
ATOM 5242 C CA . ILE B 1 298 ? 6.746 13.43 15.406 1 98.25 298 ILE B CA 1
ATOM 5243 C C . ILE B 1 298 ? 6.602 12.617 14.117 1 98.25 298 ILE B C 1
ATOM 5245 O O . ILE B 1 298 ? 7.598 12.289 13.469 1 98.25 298 ILE B O 1
ATOM 5249 N N . ALA B 1 299 ? 5.387 12.297 13.805 1 97.12 299 ALA B N 1
ATOM 5250 C CA . ALA B 1 299 ? 5.141 11.57 12.562 1 97.12 299 ALA B CA 1
ATOM 5251 C C . ALA B 1 299 ? 5.645 12.367 11.359 1 97.12 299 ALA B C 1
ATOM 5253 O O . ALA B 1 299 ? 6.262 11.797 10.453 1 97.12 299 ALA B O 1
ATOM 5254 N N . ASN B 1 300 ? 5.387 13.648 11.289 1 96 300 ASN B N 1
ATOM 5255 C CA . ASN B 1 300 ? 5.855 14.492 10.195 1 96 300 ASN B CA 1
ATOM 5256 C C . ASN B 1 300 ? 7.383 14.531 10.133 1 96 300 ASN B C 1
ATOM 5258 O O . ASN B 1 300 ? 7.961 14.406 9.055 1 96 300 ASN B O 1
ATOM 5262 N N . PHE B 1 301 ? 8.031 14.656 11.266 1 97.5 301 PHE B N 1
ATOM 5263 C CA . PHE B 1 301 ? 9.484 14.641 11.312 1 97.5 301 PHE B CA 1
ATOM 5264 C C . PHE B 1 301 ? 10.031 13.305 10.82 1 97.5 301 PHE B C 1
ATOM 5266 O O . PHE B 1 301 ? 11.07 13.258 10.164 1 97.5 301 PHE B O 1
ATOM 5273 N N . SER B 1 302 ? 9.352 12.258 11.148 1 95.94 302 SER B N 1
ATOM 5274 C CA . SER B 1 302 ? 9.844 10.914 10.859 1 95.94 302 SER B CA 1
ATOM 5275 C C . SER B 1 302 ? 9.867 10.641 9.359 1 95.94 302 SER B C 1
ATOM 5277 O O . SER B 1 302 ? 10.547 9.719 8.898 1 95.94 302 SER B O 1
ATOM 5279 N N . LYS B 1 303 ? 9.109 11.391 8.641 1 91.81 303 LYS B N 1
ATOM 5280 C CA . LYS B 1 303 ? 9.094 11.25 7.191 1 91.81 303 LYS B CA 1
ATOM 5281 C C . LYS B 1 303 ? 10.477 11.477 6.594 1 91.81 303 LYS B C 1
ATOM 5283 O O . LYS B 1 303 ? 10.789 10.977 5.516 1 91.81 303 LYS B O 1
ATOM 5288 N N . PHE B 1 304 ? 11.234 12.219 7.289 1 93.06 304 PHE B N 1
ATOM 5289 C CA . PHE B 1 304 ? 12.562 12.562 6.801 1 93.06 304 PHE B CA 1
ATOM 5290 C C . PHE B 1 304 ? 13.633 11.758 7.535 1 93.06 304 PHE B C 1
ATOM 5292 O O . PHE B 1 304 ? 13.805 11.898 8.75 1 93.06 304 PHE B O 1
ATOM 5299 N N . LYS B 1 305 ? 14.438 11.023 6.785 1 93.06 305 LYS B N 1
ATOM 5300 C CA . LYS B 1 305 ? 15.406 10.062 7.309 1 93.06 305 LYS B CA 1
ATOM 5301 C C . LYS B 1 305 ? 16.406 10.734 8.25 1 93.06 305 LYS B C 1
ATOM 5303 O O . LYS B 1 305 ? 16.828 10.133 9.234 1 93.06 305 LYS B O 1
ATOM 5308 N N . LEU B 1 306 ? 16.75 11.977 8.031 1 94.94 306 LEU B N 1
ATOM 5309 C CA . LEU B 1 306 ? 17.734 12.711 8.805 1 94.94 306 LEU B CA 1
ATOM 5310 C C . LEU B 1 306 ? 17.312 12.828 10.266 1 94.94 306 LEU B C 1
ATOM 5312 O O . LEU B 1 306 ? 18.156 12.945 11.156 1 94.94 306 LEU B O 1
ATOM 5316 N N . ASN B 1 307 ? 16.016 12.742 10.547 1 96.31 307 ASN B N 1
ATOM 5317 C CA . ASN B 1 307 ? 15.484 12.945 11.883 1 96.31 307 ASN B CA 1
ATOM 5318 C C . ASN B 1 307 ? 15.461 11.641 12.68 1 96.31 307 ASN B C 1
ATOM 5320 O O . ASN B 1 307 ? 15.211 11.648 13.883 1 96.31 307 ASN B O 1
ATOM 5324 N N . THR B 1 308 ? 15.75 10.508 12.07 1 96.5 308 THR B N 1
ATOM 5325 C CA . THR B 1 308 ? 15.523 9.172 12.609 1 96.5 308 THR B CA 1
ATOM 5326 C C . THR B 1 308 ? 16.359 8.945 13.867 1 96.5 308 THR B C 1
ATOM 5328 O O . THR B 1 308 ? 15.844 8.484 14.891 1 96.5 308 THR B O 1
ATOM 5331 N N . PRO B 1 309 ? 17.641 9.312 13.891 1 96.25 309 PRO B N 1
ATOM 5332 C CA . PRO B 1 309 ? 18.438 9.062 15.102 1 96.25 309 PRO B CA 1
ATOM 5333 C C . PRO B 1 309 ? 17.875 9.766 16.328 1 96.25 309 PRO B C 1
ATOM 5335 O O . PRO B 1 309 ? 17.828 9.18 17.406 1 96.25 309 PRO B O 1
ATOM 5338 N N . THR B 1 310 ? 17.438 10.969 16.156 1 96.69 310 THR B N 1
ATOM 5339 C CA . THR B 1 310 ? 16.859 11.719 17.281 1 96.69 310 THR B CA 1
ATOM 5340 C C . THR B 1 310 ? 15.555 11.086 17.75 1 96.69 310 THR B C 1
ATOM 5342 O O . THR B 1 310 ? 15.336 10.898 18.938 1 96.69 310 THR B O 1
ATOM 5345 N N . LEU B 1 311 ? 14.695 10.766 16.812 1 98.06 311 LEU B N 1
ATOM 5346 C CA . LEU B 1 311 ? 13.383 10.219 17.141 1 98.06 311 LEU B CA 1
ATOM 5347 C C . LEU B 1 311 ? 13.516 8.859 17.812 1 98.06 311 LEU B C 1
ATOM 5349 O O . LEU B 1 311 ? 12.711 8.516 18.688 1 98.06 311 LEU B O 1
ATOM 5353 N N . MET B 1 312 ? 14.531 8.086 17.438 1 98 312 MET B N 1
ATOM 5354 C CA . MET B 1 312 ? 14.758 6.75 18 1 98 312 MET B CA 1
ATOM 5355 C C . MET B 1 312 ? 15.008 6.824 19.5 1 98 312 MET B C 1
ATOM 5357 O O . MET B 1 312 ? 14.633 5.918 20.25 1 98 312 MET B O 1
ATOM 5361 N N . GLN B 1 313 ? 15.602 7.945 19.922 1 97.56 313 GLN B N 1
ATOM 5362 C CA . GLN B 1 313 ? 15.875 8.141 21.344 1 97.56 313 GLN B CA 1
ATOM 5363 C C . GLN B 1 313 ? 14.586 8.227 22.156 1 97.56 313 GLN B C 1
ATOM 5365 O O . GLN B 1 313 ? 14.57 7.926 23.344 1 97.56 313 GLN B O 1
ATOM 5370 N N . TYR B 1 314 ? 13.539 8.57 21.531 1 98 314 TYR B N 1
ATOM 5371 C CA . TYR B 1 314 ? 12.273 8.781 22.219 1 98 314 TYR B CA 1
ATOM 5372 C C . TYR B 1 314 ? 11.266 7.695 21.875 1 98 314 TYR B C 1
ATOM 5374 O O . TYR B 1 314 ? 10.102 7.773 22.25 1 98 314 TYR B O 1
ATOM 5382 N N . LEU B 1 315 ? 11.688 6.668 21.125 1 98.19 315 LEU B N 1
ATOM 5383 C CA . LEU B 1 315 ? 10.789 5.652 20.594 1 98.19 315 LEU B CA 1
ATOM 5384 C C . LEU B 1 315 ? 10.047 4.934 21.719 1 98.19 315 LEU B C 1
ATOM 5386 O O . LEU B 1 315 ? 8.852 4.676 21.609 1 98.19 315 LEU B O 1
ATOM 5390 N N . PRO B 1 316 ? 10.695 4.605 22.844 1 97.69 316 PRO B N 1
ATOM 5391 C CA . PRO B 1 316 ? 9.945 3.951 23.906 1 97.69 316 PRO B CA 1
ATOM 5392 C C . PRO B 1 316 ? 8.75 4.777 24.391 1 97.69 316 PRO B C 1
ATOM 5394 O O . PRO B 1 316 ? 7.66 4.238 24.594 1 97.69 316 PRO B O 1
ATOM 5397 N N . GLU B 1 317 ? 8.945 6.066 24.531 1 97.38 317 GLU B N 1
ATOM 5398 C CA . GLU B 1 317 ? 7.863 6.938 24.969 1 97.38 317 GLU B CA 1
ATOM 5399 C C . GLU B 1 317 ? 6.793 7.082 23.891 1 97.38 317 GLU B C 1
ATOM 5401 O O . GLU B 1 317 ? 5.602 7.152 24.203 1 97.38 317 GLU B O 1
ATOM 5406 N N . ILE B 1 318 ? 7.23 7.199 22.656 1 98.19 318 ILE B N 1
ATOM 5407 C CA . ILE B 1 318 ? 6.32 7.262 21.516 1 98.19 318 ILE B CA 1
ATOM 5408 C C . ILE B 1 318 ? 5.398 6.047 21.516 1 98.19 318 ILE B C 1
ATOM 5410 O O . ILE B 1 318 ? 4.188 6.172 21.312 1 98.19 318 ILE B O 1
ATOM 5414 N N . ILE B 1 319 ? 5.984 4.875 21.781 1 98 319 ILE B N 1
ATOM 5415 C CA . ILE B 1 319 ? 5.219 3.635 21.828 1 98 319 ILE B CA 1
ATOM 5416 C C . ILE B 1 319 ? 4.266 3.648 23.016 1 98 319 ILE B C 1
ATOM 5418 O O . ILE B 1 319 ? 3.061 3.441 22.859 1 98 319 ILE B O 1
ATOM 5422 N N . ARG B 1 320 ? 4.707 4 24.172 1 96.5 320 ARG B N 1
ATOM 5423 C CA . ARG B 1 320 ? 3.936 3.92 25.406 1 96.5 320 ARG B CA 1
ATOM 5424 C C . ARG B 1 320 ? 2.771 4.906 25.391 1 96.5 320 ARG B C 1
ATOM 5426 O O . ARG B 1 320 ? 1.646 4.547 25.734 1 96.5 320 ARG B O 1
ATOM 5433 N N . LYS B 1 321 ? 2.963 6.074 24.938 1 96.56 321 LYS B N 1
ATOM 5434 C CA . LYS B 1 321 ? 1.943 7.117 25.047 1 96.56 321 LYS B CA 1
ATOM 5435 C C . LYS B 1 321 ? 1.108 7.195 23.766 1 96.56 321 LYS B C 1
ATOM 5437 O O . LYS B 1 321 ? -0.072 7.547 23.812 1 96.56 321 LYS B O 1
ATOM 5442 N N . GLY B 1 322 ? 1.754 6.926 22.672 1 97.12 322 GLY B N 1
ATOM 5443 C CA . GLY B 1 322 ? 1.082 7.07 21.391 1 97.12 322 GLY B CA 1
ATOM 5444 C C . GLY B 1 322 ? 0.438 5.789 20.906 1 97.12 322 GLY B C 1
ATOM 5445 O O . GLY B 1 322 ? -0.781 5.723 20.734 1 97.12 322 GLY B O 1
ATOM 5446 N N . LEU B 1 323 ? 1.282 4.758 20.75 1 96.56 323 LEU B N 1
ATOM 5447 C CA . LEU B 1 323 ? 0.83 3.508 20.141 1 96.56 323 LEU B CA 1
ATOM 5448 C C . LEU B 1 323 ? -0.17 2.797 21.047 1 96.56 323 LEU B C 1
ATOM 5450 O O . LEU B 1 323 ? -1.117 2.172 20.562 1 96.56 323 LEU B O 1
ATOM 5454 N N . MET B 1 324 ? -0.01 2.904 22.359 1 94.5 324 MET B N 1
ATOM 5455 C CA . MET B 1 324 ? -0.874 2.227 23.328 1 94.5 324 MET B CA 1
ATOM 5456 C C . MET B 1 324 ? -2.062 3.105 23.703 1 94.5 324 MET B C 1
ATOM 5458 O O . MET B 1 324 ? -2.865 2.736 24.562 1 94.5 324 MET B O 1
ATOM 5462 N N . SER B 1 325 ? -2.154 4.262 23.078 1 93.31 325 SER B N 1
ATOM 5463 C CA . SER B 1 325 ? -3.234 5.199 23.375 1 93.31 325 SER B CA 1
ATOM 5464 C C . SER B 1 325 ? -4.59 4.617 22.984 1 93.31 325 SER B C 1
ATOM 5466 O O . SER B 1 325 ? -4.688 3.855 22.016 1 93.31 325 SER B O 1
ATOM 5468 N N . GLU B 1 326 ? -5.605 5.012 23.688 1 92.19 326 GLU B N 1
ATOM 5469 C CA . GLU B 1 326 ? -6.969 4.605 23.359 1 92.19 326 GLU B CA 1
ATOM 5470 C C . GLU B 1 326 ? -7.566 5.492 22.266 1 92.19 326 GLU B C 1
ATOM 5472 O O . GLU B 1 326 ? -8.602 5.16 21.688 1 92.19 326 GLU B O 1
ATOM 5477 N N . HIS B 1 327 ? -6.945 6.602 22.078 1 92.94 327 HIS B N 1
ATOM 5478 C CA . HIS B 1 327 ? -7.434 7.531 21.062 1 92.94 327 HIS B CA 1
ATOM 5479 C C . HIS B 1 327 ? -6.941 7.145 19.672 1 92.94 327 HIS B C 1
ATOM 5481 O O . HIS B 1 327 ? -5.738 7.168 19.406 1 92.94 327 HIS B O 1
ATOM 5487 N N . THR B 1 328 ? -7.84 6.961 18.781 1 90.62 328 THR B N 1
ATOM 5488 C CA . THR B 1 328 ? -7.566 6.387 17.469 1 90.62 328 THR B CA 1
ATOM 5489 C C . THR B 1 328 ? -6.641 7.293 16.656 1 90.62 328 THR B C 1
ATOM 5491 O O . THR B 1 328 ? -5.703 6.82 16.016 1 90.62 328 THR B O 1
ATOM 5494 N N . GLN B 1 329 ? -6.934 8.586 16.672 1 91.62 329 GLN B N 1
ATOM 5495 C CA . GLN B 1 329 ? -6.137 9.508 15.875 1 91.62 329 GLN B CA 1
ATOM 5496 C C . GLN B 1 329 ? -4.691 9.555 16.359 1 91.62 329 GLN B C 1
ATOM 5498 O O . GLN B 1 329 ? -3.76 9.586 15.547 1 91.62 329 GLN B O 1
ATOM 5503 N N . THR B 1 330 ? -4.551 9.523 17.656 1 95.06 330 THR B N 1
ATOM 5504 C CA . THR B 1 330 ? -3.225 9.508 18.266 1 95.06 330 THR B CA 1
ATOM 5505 C C . THR B 1 330 ? -2.471 8.242 17.875 1 95.06 330 THR B C 1
ATOM 5507 O O . THR B 1 330 ? -1.302 8.297 17.5 1 95.06 330 THR B O 1
ATOM 5510 N N . LYS B 1 331 ? -3.123 7.152 17.953 1 93.75 331 LYS B N 1
ATOM 5511 C CA . LYS B 1 331 ? -2.537 5.863 17.609 1 93.75 331 LYS B CA 1
ATOM 5512 C C . LYS B 1 331 ? -2.111 5.84 16.141 1 93.75 331 LYS B C 1
ATOM 5514 O O . LYS B 1 331 ? -1.019 5.371 15.812 1 93.75 331 LYS B O 1
ATOM 5519 N N . GLN B 1 332 ? -2.918 6.367 15.336 1 91.56 332 GLN B N 1
ATOM 5520 C CA . GLN B 1 332 ? -2.643 6.363 13.898 1 91.56 332 GLN B CA 1
ATOM 5521 C C . GLN B 1 332 ? -1.414 7.207 13.578 1 91.56 332 GLN B C 1
ATOM 5523 O O . GLN B 1 332 ? -0.562 6.797 12.789 1 91.56 332 GLN B O 1
ATOM 5528 N N . GLN B 1 333 ? -1.386 8.359 14.156 1 94.94 333 GLN B N 1
ATOM 5529 C CA . GLN B 1 333 ? -0.207 9.195 13.945 1 94.94 333 GLN B CA 1
ATOM 5530 C C . GLN B 1 333 ? 1.057 8.492 14.438 1 94.94 333 GLN B C 1
ATOM 5532 O O . GLN B 1 333 ? 2.111 8.594 13.805 1 94.94 333 GLN B O 1
ATOM 5537 N N . THR B 1 334 ? 0.927 7.812 15.539 1 96.69 334 THR B N 1
ATOM 5538 C CA . THR B 1 334 ? 2.062 7.086 16.094 1 96.69 334 THR B CA 1
ATOM 5539 C C . THR B 1 334 ? 2.494 5.957 15.164 1 96.69 334 THR B C 1
ATOM 5541 O O . THR B 1 334 ? 3.689 5.758 14.938 1 96.69 334 THR B O 1
ATOM 5544 N N . MET B 1 335 ? 1.529 5.266 14.641 1 93.31 335 MET B N 1
ATOM 5545 C CA . MET B 1 335 ? 1.829 4.188 13.703 1 93.31 335 MET B CA 1
ATOM 5546 C C . MET B 1 335 ? 2.533 4.727 12.461 1 93.31 335 MET B C 1
ATOM 5548 O O . MET B 1 335 ? 3.445 4.09 11.93 1 93.31 335 MET B O 1
ATOM 5552 N N . ARG B 1 336 ? 2.072 5.859 11.984 1 93.25 336 ARG B N 1
ATOM 5553 C CA . ARG B 1 336 ? 2.73 6.527 10.867 1 93.25 336 ARG B CA 1
ATOM 5554 C C . ARG B 1 336 ? 4.199 6.793 11.18 1 93.25 336 ARG B C 1
ATOM 5556 O O . ARG B 1 336 ? 5.074 6.48 10.367 1 93.25 336 ARG B O 1
ATOM 5563 N N . ALA B 1 337 ? 4.422 7.316 12.328 1 96.19 337 ALA B N 1
ATOM 5564 C CA . ALA B 1 337 ? 5.793 7.598 12.742 1 96.19 337 ALA B CA 1
ATOM 5565 C C . ALA B 1 337 ? 6.621 6.32 12.805 1 96.19 337 ALA B C 1
ATOM 5567 O O . ALA B 1 337 ? 7.727 6.262 12.258 1 96.19 337 ALA B O 1
ATOM 5568 N N . ILE B 1 338 ? 6.113 5.309 13.414 1 96 338 ILE B N 1
ATOM 5569 C CA . ILE B 1 338 ? 6.82 4.051 13.617 1 96 338 ILE B CA 1
ATOM 5570 C C . ILE B 1 338 ? 7.102 3.393 12.266 1 96 338 ILE B C 1
ATOM 5572 O O . ILE B 1 338 ? 8.156 2.787 12.07 1 96 338 ILE B O 1
ATOM 5576 N N . SER B 1 339 ? 6.184 3.494 11.359 1 92.5 339 SER B N 1
ATOM 5577 C CA . SER B 1 339 ? 6.371 2.916 10.039 1 92.5 339 SER B CA 1
ATOM 5578 C C . SER B 1 339 ? 7.574 3.535 9.328 1 92.5 339 SER B C 1
ATOM 5580 O O . SER B 1 339 ? 8.344 2.832 8.68 1 92.5 339 SER B O 1
ATOM 5582 N N . PHE B 1 340 ? 7.738 4.844 9.445 1 92 340 PHE B N 1
ATOM 5583 C CA . PHE B 1 340 ? 8.906 5.496 8.859 1 92 340 PHE B CA 1
ATOM 5584 C C . PHE B 1 340 ? 10.188 5.035 9.539 1 92 340 PHE B C 1
ATOM 5586 O O . PHE B 1 340 ? 11.188 4.762 8.875 1 92 340 PHE B O 1
ATOM 5593 N N . LEU B 1 341 ? 10.094 4.977 10.82 1 95.12 341 LEU B N 1
ATOM 5594 C CA . LEU B 1 341 ? 11.273 4.547 11.57 1 95.12 341 LEU B CA 1
ATOM 5595 C C . LEU B 1 341 ? 11.641 3.109 11.211 1 95.12 341 LEU B C 1
ATOM 5597 O O . LEU B 1 341 ? 12.828 2.777 11.109 1 95.12 341 LEU B O 1
ATOM 5601 N N . LEU B 1 342 ? 10.633 2.242 11.031 1 93.44 342 LEU B N 1
ATOM 5602 C CA . LEU B 1 342 ? 10.852 0.863 10.617 1 93.44 342 LEU B CA 1
ATOM 5603 C C . LEU B 1 342 ? 11.547 0.809 9.258 1 93.44 342 LEU B C 1
ATOM 5605 O O . LEU B 1 342 ? 12.406 -0.042 9.023 1 93.44 342 LEU B O 1
ATOM 5609 N N . ALA B 1 343 ? 11.148 1.689 8.438 1 90.12 343 ALA B N 1
ATOM 5610 C CA . ALA B 1 343 ? 11.711 1.717 7.09 1 90.12 343 ALA B CA 1
ATOM 5611 C C . ALA B 1 343 ? 13.18 2.133 7.117 1 90.12 343 ALA B C 1
ATOM 5613 O O . ALA B 1 343 ? 14 1.594 6.367 1 90.12 343 ALA B O 1
ATOM 5614 N N . TYR B 1 344 ? 13.508 3.072 7.969 1 91.81 344 TYR B N 1
ATOM 5615 C CA . TYR B 1 344 ? 14.844 3.65 7.961 1 91.81 344 TYR B CA 1
ATOM 5616 C C . TYR B 1 344 ? 15.781 2.861 8.867 1 91.81 344 TYR B C 1
ATOM 5618 O O . TYR B 1 344 ? 16.984 2.748 8.578 1 91.81 344 TYR B O 1
ATOM 5626 N N . MET B 1 345 ? 15.297 2.428 9.992 1 94.44 345 MET B N 1
ATOM 5627 C CA . MET B 1 345 ? 16.062 1.653 10.961 1 94.44 345 MET B CA 1
ATOM 5628 C C . MET B 1 345 ? 15.281 0.427 11.422 1 94.44 345 MET B C 1
ATOM 5630 O O . MET B 1 345 ? 14.867 0.347 12.578 1 94.44 345 MET B O 1
ATOM 5634 N N . PRO B 1 346 ? 15.156 -0.533 10.516 1 93.5 346 PRO B N 1
ATOM 5635 C CA . PRO B 1 346 ? 14.266 -1.669 10.766 1 93.5 346 PRO B CA 1
ATOM 5636 C C . PRO B 1 346 ? 14.672 -2.488 11.984 1 93.5 346 PRO B C 1
ATOM 5638 O O . PRO B 1 346 ? 13.828 -2.828 12.812 1 93.5 346 PRO B O 1
ATOM 5641 N N . GLU B 1 347 ? 15.922 -2.822 12.234 1 95.5 347 GLU B N 1
ATOM 5642 C CA . GLU B 1 347 ? 16.375 -3.689 13.32 1 95.5 347 GLU B CA 1
ATOM 5643 C C . GLU B 1 347 ? 16.156 -3.041 14.68 1 95.5 347 GLU B C 1
ATOM 5645 O O . GLU B 1 347 ? 15.555 -3.648 15.57 1 95.5 347 GLU B O 1
ATOM 5650 N N . GLN B 1 348 ? 16.562 -1.832 14.781 1 96.44 348 GLN B N 1
ATOM 5651 C CA . GLN B 1 348 ? 16.453 -1.137 16.062 1 96.44 348 GLN B CA 1
ATOM 5652 C C . GLN B 1 348 ? 14.992 -0.865 16.422 1 96.44 348 GLN B C 1
ATOM 5654 O O . GLN B 1 348 ? 14.586 -1.04 17.562 1 96.44 348 GLN B O 1
ATOM 5659 N N . THR B 1 349 ? 14.227 -0.435 15.406 1 97.06 349 THR B N 1
ATOM 5660 C CA . THR B 1 349 ? 12.812 -0.154 15.641 1 97.06 349 THR B CA 1
ATOM 5661 C C . THR B 1 349 ? 12.07 -1.421 16.062 1 97.06 349 THR B C 1
ATOM 5663 O O . THR B 1 349 ? 11.273 -1.398 17 1 97.06 349 THR B O 1
ATOM 5666 N N . THR B 1 350 ? 12.383 -2.486 15.383 1 96.88 350 THR B N 1
ATOM 5667 C CA . THR B 1 350 ? 11.75 -3.768 15.688 1 96.88 350 THR B CA 1
ATOM 5668 C C . THR B 1 350 ? 12.094 -4.211 17.109 1 96.88 350 THR B C 1
ATOM 5670 O O . THR B 1 350 ? 11.234 -4.719 17.828 1 96.88 350 THR B O 1
ATOM 5673 N N . GLU B 1 351 ? 13.312 -4.023 17.516 1 97 351 GLU B N 1
ATOM 5674 C CA . GLU B 1 351 ? 13.734 -4.371 18.859 1 97 351 GLU B CA 1
ATOM 5675 C C . GLU B 1 351 ? 12.891 -3.643 19.906 1 97 351 GLU B C 1
ATOM 5677 O O . GLU B 1 351 ? 12.43 -4.25 20.875 1 97 351 GLU B O 1
ATOM 5682 N N . HIS B 1 352 ? 12.672 -2.373 19.719 1 97.31 352 HIS B N 1
ATOM 5683 C CA . HIS B 1 352 ? 11.859 -1.59 20.641 1 97.31 352 HIS B CA 1
ATOM 5684 C C . HIS B 1 352 ? 10.406 -2.061 20.625 1 97.31 352 HIS B C 1
ATOM 5686 O O . HIS B 1 352 ? 9.773 -2.15 21.672 1 97.31 352 HIS B O 1
ATOM 5692 N N . LEU B 1 353 ? 9.898 -2.352 19.438 1 97.38 353 LEU B N 1
ATOM 5693 C CA . LEU B 1 353 ? 8.523 -2.814 19.312 1 97.38 353 LEU B CA 1
ATOM 5694 C C . LEU B 1 353 ? 8.328 -4.145 20.031 1 97.38 353 LEU B C 1
ATOM 5696 O O . LEU B 1 353 ? 7.297 -4.371 20.672 1 97.38 353 LEU B O 1
ATOM 5700 N N . LEU B 1 354 ? 9.336 -5.035 19.875 1 96.56 354 LEU B N 1
ATOM 5701 C CA . LEU B 1 354 ? 9.242 -6.355 20.484 1 96.56 354 LEU B CA 1
ATOM 5702 C C . LEU B 1 354 ? 9.234 -6.25 22 1 96.56 354 LEU B C 1
ATOM 5704 O O . LEU B 1 354 ? 8.625 -7.082 22.688 1 96.56 354 LEU B O 1
ATOM 5708 N N . ARG B 1 355 ? 9.969 -5.258 22.547 1 95.44 355 ARG B N 1
ATOM 5709 C CA . ARG B 1 355 ? 9.945 -5.027 23.984 1 95.44 355 ARG B CA 1
ATOM 5710 C C . ARG B 1 355 ? 8.562 -4.59 24.453 1 95.44 355 ARG B C 1
ATOM 5712 O O . ARG B 1 355 ? 8.062 -5.07 25.469 1 95.44 355 ARG B O 1
ATOM 5719 N N . GLU B 1 356 ? 8.094 -3.635 23.562 1 93 356 GLU B N 1
ATOM 5720 C CA . GLU B 1 356 ? 6.773 -3.109 23.891 1 93 356 GLU B CA 1
ATOM 5721 C C . GLU B 1 356 ? 6.062 -2.594 22.641 1 93 356 GLU B C 1
ATOM 5723 O O . GLU B 1 356 ? 6.656 -1.865 21.844 1 93 356 GLU B O 1
ATOM 5728 N N . GLY B 1 357 ? 4.828 -3.088 22.359 1 95.31 357 GLY B N 1
ATOM 5729 C CA . GLY B 1 357 ? 3.98 -2.432 21.391 1 95.31 357 GLY B CA 1
ATOM 5730 C C . GLY B 1 357 ? 3.85 -3.211 20.094 1 95.31 357 GLY B C 1
ATOM 5731 O O . GLY B 1 357 ? 3.082 -2.832 19.203 1 95.31 357 GLY B O 1
ATOM 5732 N N . ALA B 1 358 ? 4.727 -4.332 19.922 1 96.12 358 ALA B N 1
ATOM 5733 C CA . ALA B 1 358 ? 4.664 -5.078 18.672 1 96.12 358 ALA B CA 1
ATOM 5734 C C . ALA B 1 358 ? 3.242 -5.539 18.375 1 96.12 358 ALA B C 1
ATOM 5736 O O . ALA B 1 358 ? 2.768 -5.43 17.25 1 96.12 358 ALA B O 1
ATOM 5737 N N . GLY B 1 359 ? 2.617 -6.082 19.359 1 96 359 GLY B N 1
ATOM 5738 C CA . GLY B 1 359 ? 1.242 -6.527 19.188 1 96 359 GLY B CA 1
ATOM 5739 C C . GLY B 1 359 ? 0.307 -5.418 18.75 1 96 359 GLY B C 1
ATOM 5740 O O . GLY B 1 359 ? -0.472 -5.586 17.812 1 96 359 GLY B O 1
ATOM 5741 N N . ALA B 1 360 ? 0.4 -4.266 19.453 1 95.06 360 ALA B N 1
ATOM 5742 C CA . ALA B 1 360 ? -0.446 -3.121 19.125 1 95.06 360 ALA B CA 1
ATOM 5743 C C . ALA B 1 360 ? -0.188 -2.631 17.703 1 95.06 360 ALA B C 1
ATOM 5745 O O . ALA B 1 360 ? -1.124 -2.277 16.984 1 95.06 360 ALA B O 1
ATOM 5746 N N . TYR B 1 361 ? 1.05 -2.602 17.328 1 95.25 361 TYR B N 1
ATOM 5747 C CA . TYR B 1 361 ? 1.4 -2.141 15.984 1 95.25 361 TYR B CA 1
ATOM 5748 C C . TYR B 1 361 ? 0.847 -3.082 14.922 1 95.25 361 TYR B C 1
ATOM 5750 O O . TYR B 1 361 ? 0.255 -2.637 13.938 1 95.25 361 TYR B O 1
ATOM 5758 N N . LEU B 1 362 ? 1.051 -4.383 15.109 1 93.88 362 LEU B N 1
ATOM 5759 C CA . LEU B 1 362 ? 0.6 -5.383 14.148 1 93.88 362 LEU B CA 1
ATOM 5760 C C . LEU B 1 362 ? -0.92 -5.375 14.031 1 93.88 362 LEU B C 1
ATOM 5762 O O . LEU B 1 362 ? -1.459 -5.41 12.922 1 93.88 362 LEU B O 1
ATOM 5766 N N . ILE B 1 363 ? -1.611 -5.309 15.117 1 93 363 ILE B N 1
ATOM 5767 C CA . ILE B 1 363 ? -3.068 -5.23 15.086 1 93 363 ILE B CA 1
ATOM 5768 C C . ILE B 1 363 ? -3.498 -3.936 14.398 1 93 363 ILE B C 1
ATOM 5770 O O . ILE B 1 363 ? -4.438 -3.934 13.594 1 93 363 ILE B O 1
ATOM 5774 N N . GLY B 1 364 ? -2.783 -2.875 14.734 1 88.94 364 GLY B N 1
ATOM 5775 C CA . GLY B 1 364 ? -3.104 -1.587 14.141 1 88.94 364 GLY B CA 1
ATOM 5776 C C . GLY B 1 364 ? -2.996 -1.588 12.625 1 88.94 364 GLY B C 1
ATOM 5777 O O . GLY B 1 364 ? -3.887 -1.087 11.938 1 88.94 364 GLY B O 1
ATOM 5778 N N . ILE B 1 365 ? -1.905 -2.074 12.117 1 85.88 365 ILE B N 1
ATOM 5779 C CA . ILE B 1 365 ? -1.702 -2.062 10.672 1 85.88 365 ILE B CA 1
ATOM 5780 C C . ILE B 1 365 ? -2.73 -2.967 10 1 85.88 365 ILE B C 1
ATOM 5782 O O . ILE B 1 365 ? -3.178 -2.686 8.883 1 85.88 365 ILE B O 1
ATOM 5786 N N . SER B 1 366 ? -3.074 -4.09 10.656 1 86.19 366 SER B N 1
ATOM 5787 C CA . SER B 1 366 ? -3.994 -5.059 10.078 1 86.19 366 SER B CA 1
ATOM 5788 C C . SER B 1 366 ? -5.402 -4.484 9.961 1 86.19 366 SER B C 1
ATOM 5790 O O . SER B 1 366 ? -6.195 -4.93 9.125 1 86.19 366 SER B O 1
ATOM 5792 N N . CYS B 1 367 ? -5.699 -3.592 10.781 1 78 367 CYS B N 1
ATOM 5793 C CA . CYS B 1 367 ? -7.051 -3.045 10.852 1 78 367 CYS B CA 1
ATOM 5794 C C . CYS B 1 367 ? -7.23 -1.908 9.852 1 78 367 CYS B C 1
ATOM 5796 O O . CYS B 1 367 ? -8.328 -1.377 9.695 1 78 367 CYS B O 1
ATOM 5798 N N . PHE B 1 368 ? -6.133 -1.641 9.289 1 74.75 368 PHE B N 1
ATOM 5799 C CA . PHE B 1 368 ? -6.316 -0.655 8.234 1 74.75 368 PHE B CA 1
ATOM 5800 C C . PHE B 1 368 ? -7.148 -1.232 7.09 1 74.75 368 PHE B C 1
ATOM 5802 O O . PHE B 1 368 ? -6.918 -2.363 6.66 1 74.75 368 PHE B O 1
ATOM 5809 N N . GLU B 1 369 ? -8.32 -0.642 6.797 1 66.31 369 GLU B N 1
ATOM 5810 C CA . GLU B 1 369 ? -9.281 -1.125 5.809 1 66.31 369 GLU B CA 1
ATOM 5811 C C . GLU B 1 369 ? -8.578 -1.598 4.539 1 66.31 369 GLU B C 1
ATOM 5813 O O . GLU B 1 369 ? -8.953 -2.615 3.955 1 66.31 369 GLU B O 1
ATOM 5818 N N . LYS B 1 370 ? -7.539 -0.869 4.203 1 70.69 370 LYS B N 1
ATOM 5819 C CA . LYS B 1 370 ? -6.949 -1.174 2.902 1 70.69 370 LYS B CA 1
ATOM 5820 C C . LYS B 1 370 ? -5.691 -2.027 3.055 1 70.69 370 LYS B C 1
ATOM 5822 O O . LYS B 1 370 ? -4.957 -2.236 2.088 1 70.69 370 LYS B O 1
ATOM 5827 N N . PHE B 1 371 ? -5.535 -2.535 4.281 1 75.38 371 PHE B N 1
ATOM 5828 C CA . PHE B 1 371 ? -4.332 -3.326 4.523 1 75.38 371 PHE B CA 1
ATOM 5829 C C . PHE B 1 371 ? -4.289 -4.539 3.607 1 75.38 371 PHE B C 1
ATOM 5831 O O . PHE B 1 371 ? -3.273 -4.797 2.955 1 75.38 371 PHE B O 1
ATOM 5838 N N . PHE B 1 372 ? -5.375 -5.121 3.539 1 72.62 372 PHE B N 1
ATOM 5839 C CA . PHE B 1 372 ? -5.477 -6.309 2.699 1 72.62 372 PHE B CA 1
ATOM 5840 C C . PHE B 1 372 ? -5.164 -5.973 1.246 1 72.62 372 PHE B C 1
ATOM 5842 O O . PHE B 1 372 ? -4.375 -6.664 0.599 1 72.62 372 PHE B O 1
ATOM 5849 N N . LYS B 1 373 ? -5.754 -4.984 0.888 1 77.06 373 LYS B N 1
ATOM 5850 C CA . LYS B 1 373 ? -5.586 -4.594 -0.509 1 77.06 373 LYS B CA 1
ATOM 5851 C C . LYS B 1 373 ? -4.148 -4.184 -0.798 1 77.06 373 LYS B C 1
ATOM 5853 O O . LYS B 1 373 ? -3.59 -4.539 -1.839 1 77.06 373 LYS B O 1
ATOM 5858 N N . MET B 1 374 ? -3.59 -3.504 0.084 1 75.12 374 MET B N 1
ATOM 5859 C CA . MET B 1 374 ? -2.215 -3.037 -0.068 1 75.12 374 MET B CA 1
ATOM 5860 C C . MET B 1 374 ? -1.243 -4.211 -0.106 1 75.12 374 MET B C 1
ATOM 5862 O O . MET B 1 374 ? -0.376 -4.277 -0.979 1 75.12 374 MET B O 1
ATOM 5866 N N . MET B 1 375 ? -1.453 -5.098 0.813 1 76.69 375 MET B N 1
ATOM 5867 C CA . MET B 1 375 ? -0.558 -6.25 0.879 1 76.69 375 MET B CA 1
ATOM 5868 C C . MET B 1 375 ? -0.723 -7.141 -0.349 1 76.69 375 MET B C 1
ATOM 5870 O O . MET B 1 375 ? 0.262 -7.645 -0.892 1 76.69 375 MET B O 1
ATOM 5874 N N . ASN B 1 376 ? -1.957 -7.234 -0.769 1 78.81 376 ASN B N 1
ATOM 5875 C CA . ASN B 1 376 ? -2.217 -8.016 -1.972 1 78.81 376 ASN B CA 1
ATOM 5876 C C . ASN B 1 376 ? -1.549 -7.402 -3.197 1 78.81 376 ASN B C 1
ATOM 5878 O O . ASN B 1 376 ? -0.979 -8.117 -4.023 1 78.81 376 ASN B O 1
ATOM 5882 N N . GLU B 1 377 ? -1.674 -6.172 -3.301 1 77 377 GLU B N 1
ATOM 5883 C CA . GLU B 1 377 ? -1.04 -5.484 -4.422 1 77 377 GLU B CA 1
ATOM 5884 C C . GLU B 1 377 ? 0.479 -5.621 -4.367 1 77 377 GLU B C 1
ATOM 5886 O O . GLU B 1 377 ? 1.126 -5.832 -5.395 1 77 377 GLU B O 1
ATOM 5891 N N . PHE B 1 378 ? 0.966 -5.551 -3.271 1 76 378 PHE B N 1
ATOM 5892 C CA . PHE B 1 378 ? 2.408 -5.648 -3.08 1 76 378 PHE B CA 1
ATOM 5893 C C . PHE B 1 378 ? 2.908 -7.043 -3.439 1 76 378 PHE B C 1
ATOM 5895 O O . PHE B 1 378 ? 3.82 -7.188 -4.258 1 76 378 PHE B O 1
ATOM 5902 N N . PHE B 1 379 ? 2.32 -7.992 -2.928 1 80.94 379 PHE B N 1
ATOM 5903 C CA . PHE B 1 379 ? 2.826 -9.352 -3.096 1 80.94 379 PHE B CA 1
ATOM 5904 C C . PHE B 1 379 ? 2.51 -9.875 -4.492 1 80.94 379 PHE B C 1
ATOM 5906 O O . PHE B 1 379 ? 3.209 -10.75 -5.004 1 80.94 379 PHE B O 1
ATOM 5913 N N . SER B 1 380 ? 1.456 -9.359 -5.09 1 80.56 380 SER B N 1
ATOM 5914 C CA . SER B 1 380 ? 1.131 -9.789 -6.445 1 80.56 380 SER B CA 1
ATOM 5915 C C . SER B 1 380 ? 2.252 -9.445 -7.418 1 80.56 380 SER B C 1
ATOM 5917 O O . SER B 1 380 ? 2.439 -10.125 -8.43 1 80.56 380 SER B O 1
ATOM 5919 N N . LYS B 1 381 ? 3.068 -8.469 -7.07 1 77.12 381 LYS B N 1
ATOM 5920 C CA . LYS B 1 381 ? 4.141 -8.023 -7.953 1 77.12 381 LYS B CA 1
ATOM 5921 C C . LYS B 1 381 ? 5.445 -8.758 -7.648 1 77.12 381 LYS B C 1
ATOM 5923 O O . LYS B 1 381 ? 6.27 -8.969 -8.539 1 77.12 381 LYS B O 1
ATOM 5928 N N . THR B 1 382 ? 5.555 -9.133 -6.449 1 78.44 382 THR B N 1
ATOM 5929 C CA . THR B 1 382 ? 6.859 -9.648 -6.043 1 78.44 382 THR B CA 1
ATOM 5930 C C . THR B 1 382 ? 6.812 -11.164 -5.859 1 78.44 382 THR B C 1
ATOM 5932 O O . THR B 1 382 ? 7.844 -11.836 -5.934 1 78.44 382 THR B O 1
ATOM 5935 N N . CYS B 1 383 ? 5.637 -11.648 -5.582 1 86.12 383 CYS B N 1
ATOM 5936 C CA . CYS B 1 383 ? 5.484 -13.07 -5.305 1 86.12 383 CYS B CA 1
ATOM 5937 C C . CYS B 1 383 ? 4.523 -13.719 -6.293 1 86.12 383 CYS B C 1
ATOM 5939 O O . CYS B 1 383 ? 3.307 -13.562 -6.176 1 86.12 383 CYS B O 1
ATOM 5941 N N . PRO B 1 384 ? 5.059 -14.508 -7.168 1 87.25 384 PRO B N 1
ATOM 5942 C CA . PRO B 1 384 ? 4.156 -15.148 -8.125 1 87.25 384 PRO B CA 1
ATOM 5943 C C . PRO B 1 384 ? 3.238 -16.172 -7.473 1 87.25 384 PRO B C 1
ATOM 5945 O O . PRO B 1 384 ? 3.666 -16.922 -6.582 1 87.25 384 PRO B O 1
ATOM 5948 N N . GLU B 1 385 ? 1.948 -16.156 -7.863 1 92.81 385 GLU B N 1
ATOM 5949 C CA . GLU B 1 385 ? 0.983 -17.141 -7.383 1 92.81 385 GLU B CA 1
ATOM 5950 C C . GLU B 1 385 ? 1.166 -18.484 -8.086 1 92.81 385 GLU B C 1
ATOM 5952 O O . GLU B 1 385 ? 0.935 -19.547 -7.496 1 92.81 385 GLU B O 1
ATOM 5957 N N . ILE B 1 386 ? 1.603 -18.312 -9.406 1 92.81 386 ILE B N 1
ATOM 5958 C CA . ILE B 1 386 ? 1.852 -19.5 -10.203 1 92.81 386 ILE B CA 1
ATOM 5959 C C . ILE B 1 386 ? 3.35 -19.797 -10.25 1 92.81 386 ILE B C 1
ATOM 5961 O O . ILE B 1 386 ? 4.156 -18.891 -10.484 1 92.81 386 ILE B O 1
ATOM 5965 N N . GLY B 1 387 ? 3.707 -21 -9.984 1 89.75 387 GLY B N 1
ATOM 5966 C CA . GLY B 1 387 ? 5.113 -21.375 -9.938 1 89.75 387 GLY B CA 1
ATOM 5967 C C . GLY B 1 387 ? 5.746 -21.484 -11.312 1 89.75 387 GLY B C 1
ATOM 5968 O O . GLY B 1 387 ? 5.047 -21.672 -12.312 1 89.75 387 GLY B O 1
ATOM 5969 N N . ASP B 1 388 ? 7.055 -21.281 -11.266 1 83.56 388 ASP B N 1
ATOM 5970 C CA . ASP B 1 388 ? 7.828 -21.516 -12.477 1 83.56 388 ASP B CA 1
ATOM 5971 C C . ASP B 1 388 ? 7.941 -23.016 -12.758 1 83.56 388 ASP B C 1
ATOM 5973 O O . ASP B 1 388 ? 8.523 -23.766 -11.969 1 83.56 388 ASP B O 1
ATOM 5977 N N . ILE B 1 389 ? 7.387 -23.453 -13.859 1 83.5 389 ILE B N 1
ATOM 5978 C CA . ILE B 1 389 ? 7.336 -24.875 -14.156 1 83.5 389 ILE B CA 1
ATOM 5979 C C . ILE B 1 389 ? 8.375 -25.219 -15.227 1 83.5 389 ILE B C 1
ATOM 5981 O O . ILE B 1 389 ? 8.398 -26.344 -15.742 1 83.5 389 ILE B O 1
ATOM 5985 N N . SER B 1 390 ? 9.195 -24.25 -15.539 1 78.94 390 SER B N 1
ATOM 5986 C CA . SER B 1 390 ? 10.148 -24.469 -16.625 1 78.94 390 SER B CA 1
ATOM 5987 C C . SER B 1 390 ? 11.188 -25.516 -16.25 1 78.94 390 SER B C 1
ATOM 5989 O O . SER B 1 390 ? 11.797 -26.141 -17.125 1 78.94 390 SER B O 1
ATOM 5991 N N . ALA B 1 391 ? 11.422 -25.75 -14.945 1 73.81 391 ALA B N 1
ATOM 5992 C CA . ALA B 1 391 ? 12.477 -26.656 -14.484 1 73.81 391 ALA B CA 1
ATOM 5993 C C . ALA B 1 391 ? 12.008 -28.109 -14.523 1 73.81 391 ALA B C 1
ATOM 5995 O O . ALA B 1 391 ? 12.812 -29.031 -14.32 1 73.81 391 ALA B O 1
ATOM 5996 N N . PHE B 1 392 ? 10.656 -28.203 -14.836 1 78.75 392 PHE B N 1
ATOM 5997 C CA . PHE B 1 392 ? 10.156 -29.562 -14.805 1 78.75 392 PHE B CA 1
ATOM 5998 C C . PHE B 1 392 ? 10.211 -30.188 -16.203 1 78.75 392 PHE B C 1
ATOM 6000 O O . PHE B 1 392 ? 9.898 -29.531 -17.188 1 78.75 392 PHE B O 1
#

Solvent-accessible surface area (backbone atoms only — not comparable to full-atom values): 40795 Å² total; per-residue (Å²): 87,79,68,71,78,73,74,62,80,76,79,64,80,41,56,82,86,47,36,73,55,43,52,32,40,41,26,42,71,42,90,44,66,67,41,25,35,52,20,24,44,50,49,18,55,37,31,65,32,76,85,40,34,63,53,34,58,72,65,38,39,57,56,34,39,36,59,42,41,76,44,95,40,70,67,28,39,42,14,28,32,47,18,53,26,40,43,51,74,36,72,90,41,47,66,58,39,54,74,63,35,42,51,36,29,46,26,53,42,42,67,71,49,61,81,41,69,67,47,41,43,32,38,49,50,29,52,37,48,49,51,68,38,86,91,36,40,66,58,45,44,74,42,45,38,56,50,39,36,56,56,34,42,70,68,50,69,69,51,11,51,52,22,42,52,36,51,37,57,48,36,69,36,73,84,41,39,61,55,48,72,62,34,76,87,62,48,44,54,64,57,44,45,56,31,42,72,41,89,47,63,68,52,18,43,43,31,40,49,31,50,30,44,38,30,61,60,51,70,65,51,27,51,50,52,54,54,49,33,56,74,66,69,36,39,68,50,54,47,69,68,46,87,80,68,53,68,67,44,52,34,39,46,32,39,28,49,13,30,44,33,64,46,73,92,44,50,76,81,39,45,66,48,50,53,52,52,58,56,54,67,74,52,88,84,65,52,70,68,36,48,34,23,40,34,38,17,49,23,36,37,29,73,38,72,87,42,40,71,66,50,57,75,44,38,69,56,45,35,61,62,23,46,66,36,87,47,65,70,33,20,49,28,27,47,52,20,49,51,36,39,24,47,75,40,31,68,65,44,35,54,52,25,68,77,49,52,41,58,54,50,53,39,51,54,33,65,35,83,57,36,55,56,50,52,48,57,52,38,62,75,73,45,72,72,59,72,85,62,82,89,106,88,73,66,75,76,78,75,62,83,75,72,58,84,40,55,80,86,46,36,72,54,42,52,31,38,43,26,44,70,43,90,45,66,66,39,26,34,53,20,23,44,49,49,19,54,36,30,64,33,77,85,39,33,64,53,33,57,72,66,40,40,56,56,33,39,37,59,42,40,76,45,96,39,70,66,29,39,41,14,29,30,47,17,54,27,40,44,49,74,36,72,90,40,45,64,57,39,54,74,63,35,42,51,38,30,46,26,52,43,42,66,71,48,59,80,42,70,68,47,39,42,33,38,49,49,30,53,38,49,50,51,68,36,86,90,36,41,66,58,45,46,73,41,45,38,57,51,39,36,56,57,34,43,71,68,50,69,69,52,10,50,52,21,43,52,35,51,36,56,49,35,68,37,75,85,42,40,63,55,48,72,60,34,76,86,60,48,44,54,66,56,43,46,56,30,42,73,41,88,48,62,69,52,18,41,43,32,40,48,31,53,30,41,38,31,61,61,51,70,66,51,28,51,48,51,53,53,49,32,55,75,66,68,37,37,68,49,52,48,70,70,46,84,81,68,53,69,68,45,51,33,39,46,33,39,26,50,13,30,45,33,62,47,75,92,46,50,77,81,38,46,65,47,51,53,52,52,59,56,56,68,74,50,88,84,65,51,71,69,36,48,33,24,39,34,38,18,49,22,36,38,30,71,38,72,89,42,41,72,67,51,57,76,44,40,69,57,46,35,60,62,22,45,65,36,88,47,65,69,35,20,49,28,28,48,52,20,48,53,36,39,25,50,74,40,29,68,65,43,37,53,50,25,68,76,47,54,40,58,53,51,53,40,51,54,30,63,36,85,56,33,54,56,51,52,47,57,52,38,62,76,74,44,71,70,58,72,86,61,82,89,106

pLDDT: mean 91.03, std 11.3, range [34.28, 98.38]

Organism: NCBI:txid2607531